Protein AF-A0AAP0H1V9-F1 (afdb_monomer_lite)

Sequence (964 aa):
MEYKNLGRSGLKVSQLSYGAWISFGNQLDVKEAKTLLQCCRDNGVNFFDNAEVYANGRAEEIMGQAIRELGWKRSDIVVSTKIFWGGPGPNDKGLSRKHIVEGTKASLKRLDMEYVDVIYCHRPDLCTPIEETVRAMNYVIDKGWAFHWGTSEWSAQQITEAWGVANRLDLVGPIVEQPEYNMFSRHKVESEYLPLYSNYGIGLTTWSPLASGVLTGKYNAGVPPESRFALENYKNLASRSLVDDVLKKVKKLKPIADELDVPLSQLAIAWCAANPNVSSVITGATKEYQIQENMKAINVIPMLTPEVMEKIDAIVQSKPKKPDSYSHEFSNRDDVPLEPIWSTRSSYDTWVMTPEVFLVFPCILLFYGSVYKYTNNSRNKKIISKLDKSKSATPNKNPLCFLQNPKRLCSLSILLPRQSTNPNTLPMEPEQQPSQETSKKAAKKEAAKAEKLRRKQEAAAASAAASGVAGVSIDGPDPLAANYGDTPLKDIQSNEVSGRVWTTVNSLTDELKDQTVLIRGRAHAIRAVGKKMAFLTVREKGFTVQCVMTVAPDLVSAQMVKYATAIGKESFIDIEGVVTVPPEAIKGASQQVEIQVRKIHCVNRAAPVLPINVEDAARSDVEIEKASEAGEQLVRVNQDTRLNYRILDLRTPANQGIFRVECQVSNLFRQFLLNEDFVEINTPKLIAGSSEGGAAVFKLDYKKQPACLAQSPQLHKQMAICGDFGRVFVVGPVFRAEDSYTHRHLCEFTGLDVEMEIKEHYSEVMDIVDRLFVGMFDKLNERCQKELEAIGKQYPFTPLKYLRKTLRLTFEEGIQMLKEAGIEVDPLGDLNTETERTLGKLVLEKYGTEFYILHRYPLAVRPFYTMPCPDSEAYSNSFDVFIRGEEIISGAQRVHVPELLESRAKECGIDVKTISTYIDAFRYGAPPHGGFGVGLERVVMLFCALDNIRKTSLFPRDPRRLEP

InterPro domains:
  IPR002312 Aspartyl/Asparaginyl-tRNA synthetase, class IIb [PR01042] (709-721)
  IPR002312 Aspartyl/Asparaginyl-tRNA synthetase, class IIb [PR01042] (726-739)
  IPR002312 Aspartyl/Asparaginyl-tRNA synthetase, class IIb [PR01042] (879-895)
  IPR002312 Aspartyl/Asparaginyl-tRNA synthetase, class IIb [PR01042] (919-933)
  IPR004364 Aminoacyl-tRNA synthetase, class II (D/K/N) [PF00152] (638-958)
  IPR004365 OB-fold nucleic acid binding domain, AA-tRNA synthetase-type [PF01336] (517-601)
  IPR004523 Aspartate-tRNA synthetase, type 2 [MF_02075] (500-964)
  IPR004523 Aspartate-tRNA synthetase, type 2 [PTHR43450] (432-964)
  IPR004523 Aspartate-tRNA synthetase, type 2 [TIGR00458] (508-964)
  IPR006195 Aminoacyl-tRNA synthetase, class II [PS50862] (659-964)
  IPR012340 Nucleic acid-binding, OB-fold [G3DSA:2.40.50.140] (481-608)
  IPR012340 Nucleic acid-binding, OB-fold [SSF50249] (482-609)
  IPR023210 NADP-dependent oxidoreductase domain [PF00248] (16-316)
  IPR036812 NAD(P)-dependent oxidoreductase domain superfamily [G3DSA:3.20.20.100] (1-322)
  IPR036812 NAD(P)-dependent oxidoreductase domain superfamily [SSF51430] (1-318)
  IPR045864 Class II Aminoacyl-tRNA synthetase/Biotinyl protein ligase (BPL) and lipoyl protein ligase (LPL) [G3DSA:3.30.930.10] (611-964)
  IPR045864 Class II Aminoacyl-tRNA synthetase/Biotinyl protein ligase (BPL) and lipoyl protein ligase (LPL) [SSF55681] (634-963)

Structure (mmCIF, N/CA/C/O backbone):
data_AF-A0AAP0H1V9-F1
#
_entry.id   AF-A0AAP0H1V9-F1
#
loop_
_atom_site.group_PDB
_atom_site.id
_atom_site.type_symbol
_atom_site.label_atom_id
_atom_site.label_alt_id
_atom_site.label_comp_id
_atom_site.label_asym_id
_atom_site.label_entity_id
_atom_site.label_seq_id
_atom_site.pdbx_PDB_ins_code
_atom_site.Cartn_x
_atom_site.Cartn_y
_atom_site.Cartn_z
_atom_site.occupancy
_atom_site.B_iso_or_equiv
_atom_site.auth_seq_id
_atom_site.auth_comp_id
_atom_site.auth_asym_id
_atom_site.auth_atom_id
_atom_site.pdbx_PDB_model_num
ATOM 1 N N . MET A 1 1 ? 9.882 -40.676 27.607 1.00 93.94 1 MET A N 1
ATOM 2 C CA . MET A 1 1 ? 9.630 -39.356 26.996 1.00 93.94 1 MET A CA 1
ATOM 3 C C . MET A 1 1 ? 9.678 -39.504 25.485 1.00 93.94 1 MET A C 1
ATOM 5 O O . MET A 1 1 ? 10.607 -40.141 25.003 1.00 93.94 1 MET A O 1
ATOM 9 N N . GLU A 1 2 ? 8.702 -38.958 24.761 1.00 93.44 2 GLU A N 1
ATOM 10 C CA . GLU A 1 2 ? 8.750 -38.838 23.296 1.00 93.44 2 GLU A CA 1
ATOM 11 C C . GLU A 1 2 ? 9.393 -37.496 22.906 1.00 93.44 2 GLU A C 1
ATOM 13 O O . GLU A 1 2 ? 9.237 -36.502 23.623 1.00 93.44 2 GLU A O 1
ATOM 18 N N . TYR A 1 3 ? 10.109 -37.464 21.779 1.00 96.88 3 TYR A N 1
ATOM 19 C CA . TYR A 1 3 ? 10.720 -36.251 21.236 1.00 96.88 3 TYR A CA 1
ATOM 20 C C . TYR A 1 3 ? 10.154 -35.946 19.852 1.00 96.88 3 TYR A C 1
ATOM 22 O O . TYR A 1 3 ? 10.274 -36.765 18.939 1.00 96.88 3 TYR A O 1
ATOM 30 N N . LYS A 1 4 ? 9.591 -34.748 19.690 1.00 95.62 4 LYS A N 1
ATOM 31 C CA . LYS A 1 4 ? 8.981 -34.273 18.445 1.00 95.62 4 LYS A CA 1
ATOM 32 C C . LYS A 1 4 ? 9.814 -33.162 17.824 1.00 95.62 4 LYS A C 1
ATOM 34 O O . LYS A 1 4 ? 10.512 -32.433 18.526 1.00 95.62 4 LYS A O 1
ATOM 39 N N . ASN A 1 5 ? 9.720 -33.014 16.507 1.00 96.81 5 ASN A N 1
ATOM 40 C CA . ASN A 1 5 ? 10.287 -31.853 15.829 1.00 96.81 5 ASN A CA 1
ATOM 41 C C . ASN A 1 5 ? 9.555 -30.576 16.271 1.00 96.81 5 ASN A C 1
ATOM 43 O O . ASN A 1 5 ? 8.333 -30.573 16.469 1.00 96.81 5 ASN A O 1
ATOM 47 N N . LEU A 1 6 ? 10.304 -29.486 16.420 1.00 96.62 6 LEU A N 1
ATOM 48 C CA . LEU A 1 6 ? 9.751 -28.165 16.674 1.00 96.62 6 LEU A CA 1
ATOM 49 C C . LEU A 1 6 ? 9.289 -27.553 15.347 1.00 96.62 6 LEU A C 1
ATOM 51 O O . LEU A 1 6 ? 10.087 -26.991 14.590 1.00 96.62 6 LEU A O 1
ATOM 55 N N . GLY A 1 7 ? 8.002 -27.724 15.045 1.00 92.88 7 GLY A N 1
ATOM 56 C CA . GLY A 1 7 ? 7.444 -27.406 13.731 1.00 92.88 7 GLY A CA 1
ATOM 57 C C . GLY A 1 7 ? 8.150 -28.181 12.621 1.00 92.88 7 GLY A C 1
ATOM 58 O O . GLY A 1 7 ? 8.490 -29.353 12.781 1.00 92.88 7 GLY A O 1
ATOM 59 N N . ARG A 1 8 ? 8.423 -27.506 11.503 1.00 91.00 8 ARG A N 1
ATOM 60 C CA . ARG A 1 8 ? 9.167 -28.067 10.364 1.00 91.00 8 ARG A CA 1
ATOM 61 C C . ARG A 1 8 ? 10.691 -28.119 10.542 1.00 91.00 8 ARG A C 1
ATOM 63 O O . ARG A 1 8 ? 11.393 -28.472 9.599 1.00 91.00 8 ARG A O 1
ATOM 70 N N . SER A 1 9 ? 11.222 -27.703 11.693 1.00 95.00 9 SER A N 1
ATOM 71 C CA . SER A 1 9 ? 12.671 -27.717 11.929 1.00 95.00 9 SER A CA 1
ATOM 72 C C . SER A 1 9 ? 13.185 -29.121 12.270 1.00 95.00 9 SER A C 1
ATOM 74 O O . SER A 1 9 ? 12.426 -30.000 12.675 1.00 95.00 9 SER A O 1
ATOM 76 N N . GLY A 1 10 ? 14.499 -29.326 12.147 1.00 95.75 10 GLY A N 1
ATOM 77 C CA . GLY A 1 10 ? 15.164 -30.542 12.630 1.00 95.75 10 GLY A CA 1
ATOM 78 C C . GLY A 1 10 ? 15.404 -30.571 14.147 1.00 95.75 10 GLY A C 1
ATOM 79 O O . GLY A 1 10 ? 15.937 -31.559 14.651 1.00 95.75 10 GLY A O 1
ATOM 80 N N . LEU A 1 11 ? 15.048 -29.505 14.879 1.00 97.38 11 LEU A N 1
ATOM 81 C CA . LEU A 1 11 ? 15.252 -29.414 16.324 1.00 97.38 11 LEU A CA 1
ATOM 82 C C . LEU A 1 11 ? 14.224 -30.285 17.055 1.00 97.38 11 LEU A C 1
ATOM 84 O O . LEU A 1 11 ? 13.020 -30.084 16.905 1.00 97.38 11 LEU A O 1
ATOM 88 N N . LYS A 1 12 ? 14.694 -31.229 17.877 1.00 97.50 12 LYS A N 1
ATOM 89 C CA . LYS A 1 12 ? 13.830 -32.135 18.645 1.00 97.50 12 LYS A CA 1
ATOM 90 C C . LYS A 1 12 ? 13.638 -31.668 20.083 1.00 97.50 12 LYS A C 1
ATOM 92 O O . LYS A 1 12 ? 14.605 -31.533 20.833 1.00 97.50 12 LYS A O 1
ATOM 97 N N . VAL A 1 13 ? 12.383 -31.512 20.485 1.00 98.25 13 VAL A N 1
ATOM 98 C CA . VAL A 1 13 ? 11.978 -31.151 21.848 1.00 98.25 13 VAL A CA 1
ATOM 99 C C . VAL A 1 13 ? 11.179 -32.281 22.490 1.00 98.25 13 VAL A C 1
ATOM 101 O O . VAL A 1 13 ? 10.444 -33.000 21.814 1.00 98.25 13 VAL A O 1
ATOM 104 N N . SER A 1 14 ? 11.340 -32.464 23.797 1.00 98.25 14 SER A N 1
ATOM 105 C CA . SER A 1 14 ? 10.535 -33.388 24.591 1.00 98.25 14 SER A CA 1
ATOM 106 C C . SER A 1 14 ? 9.074 -32.949 24.563 1.00 98.25 14 SER A C 1
ATOM 108 O O . SER A 1 14 ? 8.790 -31.763 24.693 1.00 98.25 14 SER A O 1
ATOM 110 N N . GLN A 1 15 ? 8.141 -33.895 24.426 1.00 97.00 15 GLN A N 1
ATOM 111 C CA . GLN A 1 15 ? 6.709 -33.582 24.309 1.00 97.00 15 GLN A CA 1
ATOM 112 C C . GLN A 1 15 ? 6.140 -32.874 25.552 1.00 97.00 15 GLN A C 1
ATOM 114 O O . GLN A 1 15 ? 5.140 -32.161 25.462 1.00 97.00 15 GLN A O 1
ATOM 119 N N . LEU A 1 16 ? 6.788 -33.040 26.707 1.00 97.75 16 LEU A N 1
ATOM 120 C CA . LEU A 1 16 ? 6.571 -32.226 27.899 1.00 97.75 16 LEU A CA 1
ATOM 121 C C . LEU A 1 16 ? 7.851 -31.444 28.206 1.00 97.75 16 LEU A C 1
ATOM 123 O O . LEU A 1 16 ? 8.952 -32.003 28.180 1.00 97.75 16 LEU A O 1
ATOM 127 N N . SER A 1 17 ? 7.702 -30.160 28.518 1.00 96.94 17 SER A N 1
ATOM 128 C CA . SER A 1 17 ? 8.803 -29.256 28.854 1.00 96.94 17 SER A CA 1
ATOM 129 C C . SER A 1 17 ? 8.584 -28.571 30.195 1.00 96.94 17 SER A C 1
ATOM 131 O O . SER A 1 17 ? 7.517 -28.679 30.815 1.00 96.94 17 SER A O 1
ATOM 133 N N . TYR A 1 18 ? 9.616 -27.873 30.662 1.00 94.88 18 TYR A N 1
ATOM 134 C CA . TYR A 1 18 ? 9.609 -27.209 31.957 1.00 94.88 18 TYR A CA 1
ATOM 135 C C . TYR A 1 18 ? 9.802 -25.697 31.813 1.00 94.88 18 TYR A C 1
ATOM 137 O O . TYR A 1 18 ? 10.786 -25.241 31.232 1.00 94.88 18 TYR A O 1
ATOM 145 N N . GLY A 1 19 ? 8.846 -24.922 32.329 1.00 91.31 19 GLY A N 1
ATOM 146 C CA . GLY A 1 19 ? 8.820 -23.461 32.234 1.00 91.31 19 GLY A CA 1
ATOM 147 C C . GLY A 1 19 ? 9.189 -22.767 33.544 1.00 91.31 19 GLY A C 1
ATOM 148 O O . GLY A 1 19 ? 8.684 -23.111 34.615 1.00 91.31 19 GLY A O 1
ATOM 149 N N . ALA A 1 20 ? 10.020 -21.729 33.458 1.00 79.75 20 ALA A N 1
ATOM 150 C CA . ALA A 1 20 ? 10.586 -21.055 34.624 1.00 79.75 20 ALA A CA 1
ATOM 151 C C . ALA A 1 20 ? 9.647 -20.055 35.331 1.00 79.75 20 ALA A C 1
ATOM 153 O O . ALA A 1 20 ? 9.934 -19.637 36.455 1.00 79.75 20 ALA A O 1
ATOM 154 N N . TRP A 1 21 ? 8.526 -19.677 34.700 1.00 63.16 21 TRP A N 1
ATOM 155 C CA . TRP A 1 21 ? 7.663 -18.563 35.131 1.00 63.16 21 TRP A CA 1
ATOM 156 C C . TRP A 1 21 ? 7.212 -18.641 36.593 1.00 63.16 21 TRP A C 1
ATOM 158 O O . TRP A 1 21 ? 7.215 -17.647 37.313 1.00 63.16 21 TRP A O 1
ATOM 168 N N . ILE A 1 22 ? 6.804 -19.831 37.028 1.00 57.62 22 ILE A N 1
ATOM 169 C CA . ILE A 1 22 ? 6.254 -20.054 38.372 1.00 57.62 22 ILE A CA 1
ATOM 170 C C . ILE A 1 22 ? 7.374 -20.263 39.390 1.00 57.62 22 ILE A C 1
ATOM 172 O O . ILE A 1 22 ? 7.219 -19.932 40.562 1.00 57.62 22 ILE A O 1
ATOM 176 N N . SER A 1 23 ? 8.489 -20.828 38.940 1.00 57.62 23 SER A N 1
ATOM 177 C CA . SER A 1 23 ? 9.431 -21.510 39.814 1.00 57.62 23 SER A CA 1
ATOM 178 C C . SER A 1 23 ? 10.618 -20.616 40.192 1.00 57.62 23 SER A C 1
ATOM 180 O O . SER A 1 23 ? 11.026 -20.613 41.344 1.00 57.62 23 SER A O 1
ATOM 182 N N . PHE A 1 24 ? 11.136 -19.775 39.292 1.00 56.81 24 PHE A N 1
ATOM 183 C CA . PHE A 1 24 ? 12.482 -19.191 39.460 1.00 56.81 24 PHE A CA 1
ATOM 184 C C . PHE A 1 24 ? 12.513 -17.704 39.836 1.00 56.81 24 PHE A C 1
ATOM 186 O O . PHE A 1 24 ? 13.538 -17.045 39.693 1.00 56.81 24 PHE A O 1
ATOM 193 N N . GLY A 1 25 ? 11.394 -17.150 40.307 1.00 48.53 25 GLY A N 1
ATOM 194 C CA . GLY A 1 25 ? 11.285 -15.705 40.507 1.00 48.53 25 GLY A CA 1
ATOM 195 C C . GLY A 1 25 ? 11.198 -15.216 41.946 1.00 48.53 25 GLY A C 1
ATOM 196 O O . GLY A 1 25 ? 11.969 -14.357 42.360 1.00 48.53 25 GLY A O 1
ATOM 197 N N . ASN A 1 26 ? 10.260 -15.781 42.708 1.00 54.41 26 ASN A N 1
ATOM 198 C CA . ASN A 1 26 ? 9.947 -15.343 44.073 1.00 54.41 26 ASN A CA 1
ATOM 199 C C . ASN A 1 26 ? 9.905 -16.505 45.083 1.00 54.41 26 ASN A C 1
ATOM 201 O O . ASN A 1 26 ? 9.594 -16.269 46.247 1.00 54.41 26 ASN A O 1
ATOM 205 N N . GLN A 1 27 ? 10.139 -17.750 44.646 1.00 56.62 27 GLN A N 1
ATOM 206 C CA . GLN A 1 27 ? 9.834 -18.947 45.445 1.00 56.62 27 GLN A CA 1
ATOM 207 C C . GLN A 1 27 ? 10.986 -19.941 45.606 1.00 56.62 27 GLN A C 1
ATOM 209 O O . GLN A 1 27 ? 10.963 -20.654 46.601 1.00 56.62 27 GLN A O 1
ATOM 214 N N . LEU A 1 28 ? 11.955 -19.999 44.681 1.00 66.88 28 LEU A N 1
ATOM 215 C CA . LEU A 1 28 ? 13.029 -20.998 44.717 1.00 66.88 28 LEU A CA 1
ATOM 216 C C . LEU A 1 28 ? 14.421 -20.368 44.665 1.00 66.88 28 LEU A C 1
ATOM 218 O O . LEU A 1 28 ? 14.642 -19.377 43.963 1.00 66.88 28 LEU A O 1
ATOM 222 N N . ASP A 1 29 ? 15.361 -20.982 45.380 1.00 78.75 29 ASP A N 1
ATOM 223 C CA . ASP A 1 29 ? 16.792 -20.699 45.268 1.00 78.75 29 ASP A CA 1
ATOM 224 C C . ASP A 1 29 ? 17.481 -21.603 44.219 1.00 78.75 29 ASP A C 1
ATOM 226 O O . ASP A 1 29 ? 16.867 -22.485 43.614 1.00 78.75 29 ASP A O 1
ATOM 230 N N . VAL A 1 30 ? 18.781 -21.385 43.983 1.00 83.75 30 VAL A N 1
ATOM 231 C CA . VAL A 1 30 ? 19.586 -22.175 43.027 1.00 83.75 30 VAL A CA 1
ATOM 232 C C . VAL A 1 30 ? 19.630 -23.660 43.395 1.00 83.75 30 VAL A C 1
ATOM 234 O O . VAL A 1 30 ? 19.653 -24.517 42.512 1.00 83.75 30 VAL A O 1
ATOM 237 N N . LYS A 1 31 ? 19.620 -23.995 44.687 1.00 86.50 31 LYS A N 1
ATOM 238 C CA . LYS A 1 31 ? 19.695 -25.383 45.141 1.00 86.50 31 LYS A CA 1
ATOM 239 C C . LYS A 1 31 ? 18.413 -26.129 44.783 1.00 86.50 31 LYS A C 1
ATOM 241 O O . LYS A 1 31 ? 18.484 -27.215 44.216 1.00 86.50 31 LYS A O 1
ATOM 246 N N . GLU A 1 32 ? 17.257 -25.540 45.066 1.00 86.31 32 GLU A N 1
ATOM 247 C CA . GLU A 1 32 ? 15.959 -26.119 44.719 1.00 86.31 32 GLU A CA 1
ATOM 248 C C . GLU A 1 32 ? 15.764 -26.194 43.201 1.00 86.31 32 GLU A C 1
ATOM 250 O O . GLU A 1 32 ? 15.327 -27.219 42.676 1.00 86.31 32 GLU A O 1
ATOM 255 N N . ALA A 1 33 ? 16.166 -25.144 42.483 1.00 88.88 33 ALA A N 1
ATOM 256 C CA . ALA A 1 33 ? 16.217 -25.109 41.027 1.00 88.88 33 ALA A CA 1
ATOM 257 C C . ALA A 1 33 ? 16.974 -26.303 40.430 1.00 88.88 33 ALA A C 1
ATOM 259 O O . ALA A 1 33 ? 16.447 -26.975 39.543 1.00 88.88 33 ALA A O 1
ATOM 260 N N . LYS A 1 34 ? 18.182 -26.597 40.931 1.00 92.75 34 LYS A N 1
ATOM 261 C CA . LYS A 1 34 ? 18.991 -27.739 40.477 1.00 92.75 34 LYS A CA 1
ATOM 262 C C . LYS A 1 34 ? 18.263 -29.058 40.662 1.00 92.75 34 LYS A C 1
ATOM 264 O O . LYS A 1 34 ? 18.231 -29.867 39.741 1.00 92.75 34 LYS A O 1
ATOM 269 N N . THR A 1 35 ? 17.659 -29.255 41.828 1.00 93.50 35 THR A N 1
ATOM 270 C CA . THR A 1 35 ? 16.914 -30.474 42.134 1.00 93.50 35 THR A CA 1
ATOM 271 C C . THR A 1 35 ? 15.748 -30.679 41.163 1.00 93.50 35 THR A C 1
ATOM 273 O O . THR A 1 35 ? 15.590 -31.761 40.602 1.00 93.50 35 THR A O 1
ATOM 276 N N . LEU A 1 36 ? 14.961 -29.633 40.891 1.00 94.00 36 LEU A N 1
ATOM 277 C CA . LEU A 1 36 ? 13.835 -29.717 39.953 1.00 94.00 36 LEU A CA 1
ATOM 278 C C . LEU A 1 36 ? 14.292 -29.932 38.505 1.00 94.00 36 LEU A C 1
ATOM 280 O O . LEU A 1 36 ? 13.703 -30.735 37.782 1.00 94.00 36 LEU A O 1
ATOM 284 N N . LEU A 1 37 ? 15.348 -29.236 38.081 1.00 94.69 37 LEU A N 1
ATOM 285 C CA . LEU A 1 37 ? 15.932 -29.382 36.750 1.00 94.69 37 LEU A CA 1
ATOM 286 C C . LEU A 1 37 ? 16.487 -30.799 36.538 1.00 94.69 37 LEU A C 1
ATOM 288 O O . LEU A 1 37 ? 16.187 -31.420 35.516 1.00 94.69 37 LEU A O 1
ATOM 292 N N . GLN A 1 38 ? 17.207 -31.351 37.518 1.00 95.81 38 GLN A N 1
ATOM 293 C CA . GLN A 1 38 ? 17.686 -32.734 37.468 1.00 95.81 38 GLN A CA 1
ATOM 294 C C . GLN A 1 38 ? 16.525 -33.728 37.417 1.00 95.81 38 GLN A C 1
ATOM 296 O O . GLN A 1 38 ? 16.506 -34.583 36.539 1.00 95.81 38 GLN A O 1
ATOM 301 N N . CYS A 1 39 ? 15.489 -33.534 38.238 1.00 96.12 39 CYS A N 1
ATOM 302 C CA . CYS A 1 39 ? 14.282 -34.358 38.190 1.00 96.12 39 CYS A CA 1
ATOM 303 C C . CYS A 1 39 ? 13.615 -34.341 36.797 1.00 96.12 39 CYS A C 1
ATOM 305 O O . CYS A 1 39 ? 13.173 -35.380 36.302 1.00 96.12 39 CYS A O 1
ATOM 307 N N . CYS A 1 40 ? 13.579 -33.185 36.121 1.00 96.12 40 CYS A N 1
ATOM 308 C CA . CYS A 1 40 ? 13.090 -33.089 34.741 1.00 96.12 40 CYS A CA 1
ATOM 309 C C . CYS A 1 40 ? 13.954 -33.913 33.769 1.00 96.12 40 CYS A C 1
ATOM 311 O O . CYS A 1 40 ? 13.407 -34.666 32.959 1.00 96.12 40 CYS A O 1
ATOM 313 N N . ARG A 1 41 ? 15.289 -33.804 33.852 1.00 96.12 41 ARG A N 1
ATOM 314 C CA . ARG A 1 41 ? 16.218 -34.575 33.002 1.00 96.12 41 ARG A CA 1
ATOM 315 C C . ARG A 1 41 ? 16.115 -36.071 33.225 1.00 96.12 41 ARG A C 1
ATOM 317 O O . ARG A 1 41 ? 16.091 -36.810 32.245 1.00 96.12 41 ARG A O 1
ATOM 324 N N . ASP A 1 42 ? 16.000 -36.501 34.476 1.00 96.38 42 ASP A N 1
ATOM 325 C CA . ASP A 1 42 ? 15.860 -37.914 34.837 1.00 96.38 42 ASP A CA 1
ATOM 326 C C . ASP A 1 42 ? 14.573 -38.517 34.244 1.00 96.38 42 ASP A C 1
ATOM 328 O O . ASP A 1 42 ? 14.515 -39.705 33.941 1.00 96.38 42 ASP A O 1
ATOM 332 N N . ASN A 1 43 ? 13.557 -37.680 33.991 1.00 96.56 43 ASN A N 1
ATOM 333 C CA . ASN A 1 43 ? 12.320 -38.049 33.294 1.00 96.56 43 ASN A CA 1
ATOM 334 C C . ASN A 1 43 ? 12.359 -37.790 31.771 1.00 96.56 43 ASN A C 1
ATOM 336 O O . ASN A 1 43 ? 11.342 -37.903 31.083 1.00 96.56 43 ASN A O 1
ATOM 340 N N . GLY A 1 44 ? 13.529 -37.465 31.216 1.00 96.19 44 GLY A N 1
ATOM 341 C CA . GLY A 1 44 ? 13.763 -37.311 29.780 1.00 96.19 44 GLY A CA 1
ATOM 342 C C . GLY A 1 44 ? 13.415 -35.939 29.196 1.00 96.19 44 GLY A C 1
ATOM 343 O O . GLY A 1 44 ? 13.470 -35.780 27.977 1.00 96.19 44 GLY A O 1
ATOM 344 N N . VAL A 1 45 ? 13.082 -34.931 30.005 1.00 97.88 45 VAL A N 1
ATOM 345 C CA . VAL A 1 45 ? 12.871 -33.565 29.494 1.00 97.88 45 VAL A CA 1
ATOM 346 C C . VAL A 1 45 ? 14.179 -33.037 28.908 1.00 97.88 45 VAL A C 1
ATOM 348 O O . VAL A 1 45 ? 15.233 -33.150 29.534 1.00 97.88 45 VAL A O 1
ATOM 351 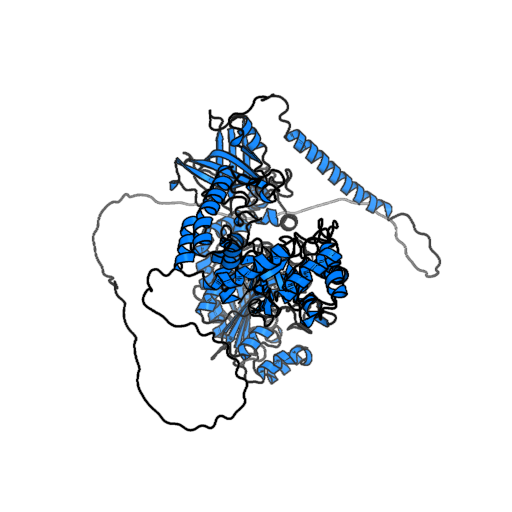N N . ASN A 1 46 ? 14.133 -32.460 27.709 1.00 97.94 46 ASN A N 1
ATOM 352 C CA . ASN A 1 46 ? 15.272 -31.728 27.150 1.00 97.94 46 ASN A CA 1
ATOM 353 C C . ASN A 1 46 ? 14.966 -30.246 26.923 1.00 97.94 46 ASN A C 1
ATOM 355 O O . ASN A 1 46 ? 15.911 -29.482 26.788 1.00 97.94 46 ASN A O 1
ATOM 359 N N . PHE A 1 47 ? 13.697 -29.832 26.907 1.00 98.38 47 PHE A N 1
ATOM 360 C CA . PHE A 1 47 ? 13.311 -28.461 26.598 1.00 98.38 47 PHE A CA 1
ATOM 361 C C . PHE A 1 47 ? 12.972 -27.653 27.862 1.00 98.38 47 PHE A C 1
ATOM 363 O O . PHE A 1 47 ? 12.086 -28.028 28.637 1.00 98.38 47 PHE A O 1
ATOM 370 N N . PHE A 1 48 ? 13.679 -26.537 28.054 1.00 97.88 48 PHE A N 1
ATOM 371 C CA . PHE A 1 48 ? 13.572 -25.642 29.206 1.00 97.88 48 PHE A CA 1
ATOM 372 C C . PHE A 1 48 ? 13.293 -24.210 28.746 1.00 97.88 48 PHE A C 1
ATOM 374 O O . PHE A 1 48 ? 14.069 -23.628 27.988 1.00 97.88 48 PHE A O 1
ATOM 381 N N . ASP A 1 49 ? 12.186 -23.642 29.216 1.00 97.56 49 ASP A N 1
ATOM 382 C CA . ASP A 1 49 ? 11.666 -22.363 28.736 1.00 97.56 49 ASP A CA 1
ATOM 383 C C . ASP A 1 49 ? 11.754 -21.259 29.800 1.00 97.56 49 ASP A C 1
ATOM 385 O O . ASP A 1 49 ? 11.387 -21.452 30.963 1.00 97.56 49 ASP A O 1
ATOM 389 N N . ASN A 1 50 ? 12.231 -20.082 29.393 1.00 95.31 50 ASN A N 1
ATOM 390 C CA . ASN A 1 50 ? 12.423 -18.916 30.256 1.00 95.31 50 ASN A CA 1
ATOM 391 C C . ASN A 1 50 ? 11.987 -17.616 29.553 1.00 95.31 50 ASN A C 1
ATOM 393 O O . ASN A 1 50 ? 11.490 -17.660 28.428 1.00 95.31 50 ASN A O 1
ATOM 397 N N . ALA A 1 51 ? 12.124 -16.463 30.212 1.00 95.25 51 ALA A N 1
ATOM 398 C CA . ALA A 1 51 ? 11.902 -15.141 29.622 1.00 95.25 51 ALA A CA 1
ATOM 399 C C . ALA A 1 51 ? 12.637 -14.046 30.407 1.00 95.25 51 ALA A C 1
ATOM 401 O O . ALA A 1 51 ? 12.725 -14.125 31.633 1.00 95.25 51 ALA A O 1
ATOM 402 N N . GLU A 1 52 ? 13.036 -12.960 29.736 1.00 94.62 52 GLU A N 1
ATOM 403 C CA . GLU A 1 52 ? 13.766 -11.855 30.382 1.00 94.62 52 GLU A CA 1
ATOM 404 C C . GLU A 1 52 ? 12.984 -11.181 31.525 1.00 94.62 52 GLU A C 1
ATOM 406 O O . GLU A 1 52 ? 13.561 -10.676 32.483 1.00 94.62 52 GLU A O 1
ATOM 411 N N . VAL A 1 53 ? 11.651 -11.191 31.448 1.00 92.38 53 VAL A N 1
ATOM 412 C CA . VAL A 1 53 ? 10.775 -10.515 32.416 1.00 92.38 53 VAL A CA 1
ATOM 413 C C . VAL A 1 53 ? 10.532 -11.345 33.679 1.00 92.38 53 VAL A C 1
ATOM 415 O O . VAL A 1 53 ? 10.053 -10.822 34.687 1.00 92.38 53 VAL A O 1
ATOM 418 N N . TYR A 1 54 ? 10.826 -12.649 33.658 1.00 89.69 54 TYR A N 1
ATOM 419 C CA . TYR A 1 54 ? 10.513 -13.532 34.779 1.00 89.69 54 TYR A CA 1
ATOM 420 C C . TYR A 1 54 ? 11.364 -13.162 35.995 1.00 89.69 54 TYR A C 1
ATOM 422 O O . TYR A 1 54 ? 12.580 -13.348 36.019 1.00 89.69 54 TYR A O 1
ATOM 430 N N . ALA A 1 55 ? 10.686 -12.569 36.984 1.00 85.94 55 ALA A N 1
ATOM 431 C CA . ALA A 1 55 ? 11.293 -11.880 38.120 1.00 85.94 55 ALA A CA 1
ATOM 432 C C . ALA A 1 55 ? 12.428 -10.930 37.725 1.00 85.94 55 ALA A C 1
ATOM 434 O O . ALA A 1 55 ? 13.498 -10.939 38.332 1.00 85.94 55 ALA A O 1
ATOM 435 N N . ASN A 1 56 ? 12.177 -10.107 36.702 1.00 87.62 56 ASN A N 1
ATOM 436 C CA . ASN A 1 56 ? 13.123 -9.104 36.211 1.00 87.62 56 ASN A CA 1
ATOM 437 C C . ASN A 1 56 ? 14.501 -9.707 35.865 1.00 87.62 56 ASN A C 1
ATOM 439 O O . ASN A 1 56 ? 15.536 -9.137 36.201 1.00 87.62 56 ASN A O 1
ATOM 443 N N . GLY A 1 57 ? 14.509 -10.890 35.244 1.00 90.25 57 GLY A N 1
ATOM 444 C CA . GLY A 1 57 ? 15.712 -11.581 34.777 1.00 90.25 57 GLY A CA 1
ATOM 445 C C . GLY A 1 57 ? 16.310 -12.577 35.771 1.00 90.25 57 GLY A C 1
ATOM 446 O O . GLY A 1 57 ? 17.090 -13.435 35.364 1.00 90.25 57 GLY A O 1
ATOM 447 N N . ARG A 1 58 ? 15.908 -12.553 37.049 1.00 90.94 58 ARG A N 1
ATOM 448 C CA . ARG A 1 58 ? 16.438 -13.476 38.070 1.00 90.94 58 ARG A CA 1
ATOM 449 C C . ARG A 1 58 ? 16.204 -14.947 37.718 1.00 90.94 58 ARG A C 1
ATOM 451 O O . ARG A 1 58 ? 17.026 -15.802 38.037 1.00 90.94 58 ARG A O 1
ATOM 458 N N . ALA A 1 59 ? 15.106 -15.250 37.028 1.00 91.69 59 ALA A N 1
ATOM 459 C CA . ALA A 1 59 ? 14.815 -16.612 36.599 1.00 91.69 59 ALA A CA 1
ATOM 460 C C . ALA A 1 59 ? 15.846 -17.164 35.600 1.00 91.69 59 ALA A C 1
ATOM 462 O O . ALA A 1 59 ? 16.145 -18.359 35.620 1.00 91.69 59 ALA A O 1
ATOM 463 N N . GLU A 1 60 ? 16.387 -16.312 34.727 1.00 95.31 60 GLU A N 1
ATOM 464 C CA . GLU A 1 60 ? 17.456 -16.674 33.792 1.00 95.31 60 GLU A CA 1
ATOM 465 C C . GLU A 1 60 ? 18.770 -16.927 34.538 1.00 95.31 60 GLU A C 1
ATOM 467 O O . GLU A 1 60 ? 19.423 -17.934 34.282 1.00 95.31 60 GLU A O 1
ATOM 472 N N . GLU A 1 61 ? 19.098 -16.092 35.528 1.00 95.00 61 GLU A N 1
ATOM 473 C CA . GLU A 1 61 ? 20.295 -16.248 36.371 1.00 95.00 61 GLU A CA 1
ATOM 474 C C . GLU A 1 61 ? 20.298 -17.572 37.138 1.00 95.00 61 GLU A C 1
ATOM 476 O O . GLU A 1 61 ? 21.280 -18.316 37.113 1.00 95.00 61 GLU A O 1
ATOM 481 N N . ILE A 1 62 ? 19.177 -17.901 37.789 1.00 93.88 62 ILE A N 1
ATOM 482 C CA . ILE A 1 62 ? 19.065 -19.130 38.578 1.00 93.88 62 ILE A CA 1
ATOM 483 C C . ILE A 1 62 ? 19.135 -20.365 37.671 1.00 93.88 62 ILE A C 1
ATOM 485 O O . ILE A 1 62 ? 19.835 -21.321 38.003 1.00 93.88 62 ILE A O 1
ATOM 489 N N . MET A 1 63 ? 18.436 -20.361 36.530 1.00 94.31 63 MET A N 1
ATOM 490 C CA . MET A 1 63 ? 18.472 -21.481 35.584 1.00 94.31 63 MET A CA 1
ATOM 491 C C . MET A 1 63 ? 19.874 -21.670 34.991 1.00 94.31 63 MET A C 1
ATOM 493 O O . MET A 1 63 ? 20.366 -22.796 34.956 1.00 94.31 63 MET A O 1
ATOM 497 N N . GLY A 1 64 ? 20.527 -20.580 34.581 1.00 95.50 64 GLY A N 1
ATOM 498 C CA . GLY A 1 64 ? 21.888 -20.594 34.051 1.00 95.50 64 GLY A CA 1
ATOM 499 C C . GLY A 1 64 ? 22.897 -21.158 35.046 1.00 95.50 64 GLY A C 1
ATOM 500 O O . GLY A 1 64 ? 23.614 -22.118 34.751 1.00 95.50 64 GLY A O 1
ATOM 501 N N . GLN A 1 65 ? 22.882 -20.637 36.277 1.00 95.00 65 GLN A N 1
ATOM 502 C CA . GLN A 1 65 ? 23.731 -21.138 37.356 1.00 95.00 65 GLN A CA 1
ATOM 503 C C . GLN A 1 65 ? 23.455 -22.614 37.668 1.00 95.00 65 GLN A C 1
ATOM 505 O O . GLN A 1 65 ? 24.399 -23.389 37.826 1.00 95.00 65 GLN A O 1
ATOM 510 N N . ALA A 1 66 ? 22.186 -23.023 37.732 1.00 95.00 66 ALA A N 1
ATOM 511 C CA . ALA A 1 66 ? 21.823 -24.406 38.008 1.00 95.00 66 ALA A CA 1
ATOM 512 C C . ALA A 1 66 ? 22.327 -25.365 36.917 1.00 95.00 66 ALA A C 1
ATOM 514 O O . ALA A 1 66 ? 22.925 -26.387 37.248 1.00 95.00 66 ALA A O 1
ATOM 515 N N . ILE A 1 67 ? 22.155 -25.025 35.634 1.00 95.88 67 ILE A N 1
ATOM 516 C CA . ILE A 1 67 ? 22.645 -25.829 34.500 1.00 95.88 67 ILE A CA 1
ATOM 517 C C . ILE A 1 67 ? 24.174 -25.952 34.540 1.00 95.88 67 ILE A C 1
ATOM 519 O O . ILE A 1 67 ? 24.703 -27.055 34.389 1.00 95.88 67 ILE A O 1
ATOM 523 N N . ARG A 1 68 ? 24.882 -24.846 34.808 1.00 95.25 68 ARG A N 1
ATOM 524 C CA . ARG A 1 68 ? 26.345 -24.837 34.951 1.00 95.25 68 ARG A CA 1
ATOM 525 C C . ARG A 1 68 ? 26.811 -25.734 36.095 1.00 95.25 68 ARG A C 1
ATOM 527 O O . ARG A 1 68 ? 27.717 -26.540 35.912 1.00 95.25 68 ARG A O 1
ATOM 534 N N . GLU A 1 69 ? 26.190 -25.624 37.268 1.00 96.25 69 GLU A N 1
ATOM 535 C CA . GLU A 1 69 ? 26.553 -26.429 38.440 1.00 96.25 69 GLU A CA 1
ATOM 536 C C . GLU A 1 69 ? 26.183 -27.912 38.313 1.00 96.25 69 GLU A C 1
ATOM 538 O O . GLU A 1 69 ? 26.792 -28.748 38.980 1.00 96.25 69 GLU A O 1
ATOM 543 N N . LEU A 1 70 ? 25.179 -28.248 37.501 1.00 96.12 70 LEU A N 1
ATOM 544 C CA . LEU A 1 70 ? 24.837 -29.632 37.166 1.00 96.12 70 LEU A CA 1
ATOM 545 C C . LEU A 1 70 ? 25.772 -30.225 36.099 1.00 96.12 70 LEU A C 1
ATOM 547 O O . LEU A 1 70 ? 25.752 -31.435 35.881 1.00 96.12 70 LEU A O 1
ATOM 551 N N . GLY A 1 71 ? 26.592 -29.398 35.443 1.00 94.81 71 GLY A N 1
ATOM 552 C CA . GLY A 1 71 ? 27.579 -29.842 34.459 1.00 94.81 71 GLY A CA 1
ATOM 553 C C . GLY A 1 71 ? 26.961 -30.439 33.193 1.00 94.81 71 GLY A C 1
ATOM 554 O O . GLY A 1 71 ? 27.582 -31.284 32.549 1.00 94.81 71 GLY A O 1
ATOM 555 N N . TRP A 1 72 ? 25.733 -30.048 32.840 1.00 95.81 72 TRP A N 1
ATOM 556 C CA . TRP A 1 72 ? 25.071 -30.574 31.648 1.00 95.81 72 TRP A CA 1
ATOM 557 C C . TRP A 1 72 ? 25.744 -30.080 30.371 1.00 95.81 72 TRP A C 1
ATOM 559 O O . TRP A 1 72 ? 26.064 -28.900 30.217 1.00 95.81 72 TRP A O 1
ATOM 569 N N . LYS A 1 73 ? 25.894 -30.981 29.402 1.00 94.38 73 LYS A N 1
ATOM 570 C CA . LYS A 1 73 ? 26.387 -30.627 28.076 1.00 94.38 73 LYS A CA 1
ATOM 571 C C . LYS A 1 73 ? 25.310 -29.850 27.318 1.00 94.38 73 LYS A C 1
ATOM 573 O O . LYS A 1 73 ? 24.170 -30.301 27.223 1.00 94.38 73 LYS A O 1
ATOM 578 N N . ARG A 1 74 ? 25.668 -28.708 26.715 1.00 95.31 74 ARG A N 1
ATOM 579 C CA . ARG A 1 74 ? 24.693 -27.861 26.002 1.00 95.31 74 ARG A CA 1
ATOM 580 C C . ARG A 1 74 ? 23.963 -28.562 24.861 1.00 95.31 74 ARG A C 1
ATOM 582 O O . ARG A 1 74 ? 22.808 -28.234 24.650 1.00 95.31 74 ARG A O 1
ATOM 589 N N . SER A 1 75 ? 24.587 -29.530 24.185 1.00 94.69 75 SER A N 1
ATOM 590 C CA . SER A 1 75 ? 23.947 -30.307 23.110 1.00 94.69 75 SER A CA 1
ATOM 591 C C . SER A 1 75 ? 22.796 -31.199 23.576 1.00 94.69 75 SER A C 1
ATOM 593 O O . SER A 1 75 ? 22.036 -31.688 22.747 1.00 94.69 75 SER A O 1
ATOM 595 N N . ASP A 1 76 ? 22.693 -31.462 24.879 1.00 94.81 76 ASP A N 1
ATOM 596 C CA . ASP A 1 76 ? 21.736 -32.427 25.425 1.00 94.81 76 ASP A CA 1
ATOM 597 C C . ASP A 1 76 ? 20.420 -31.756 25.844 1.00 94.81 76 ASP A C 1
ATOM 599 O O . ASP A 1 76 ? 19.458 -32.437 26.214 1.00 94.81 76 ASP A O 1
ATOM 603 N N . ILE A 1 77 ? 20.388 -30.421 25.807 1.00 97.31 77 ILE A N 1
ATOM 604 C CA . ILE A 1 77 ? 19.268 -29.592 26.236 1.00 97.31 77 ILE A CA 1
ATOM 605 C C . ILE A 1 77 ? 18.942 -28.537 25.184 1.00 97.31 77 ILE A C 1
ATOM 607 O O . ILE A 1 77 ? 19.811 -28.045 24.473 1.00 97.31 77 ILE A O 1
ATOM 611 N N . VAL A 1 78 ? 17.673 -28.165 25.145 1.00 98.44 78 VAL A N 1
ATOM 612 C CA . VAL A 1 78 ? 17.120 -27.076 24.356 1.00 98.44 78 VAL A CA 1
ATOM 613 C C . VAL A 1 78 ? 16.685 -26.002 25.342 1.00 98.44 78 VAL A C 1
ATOM 615 O O . VAL A 1 78 ? 15.875 -26.269 26.231 1.00 98.44 78 VAL A O 1
ATOM 618 N N . VAL A 1 79 ? 17.218 -24.795 25.202 1.00 98.38 79 VAL A N 1
ATOM 619 C CA . VAL A 1 79 ? 16.887 -23.664 26.077 1.00 98.38 79 VAL A CA 1
ATOM 620 C C . VAL A 1 79 ? 16.242 -22.562 25.254 1.00 98.38 79 VAL A C 1
ATOM 622 O O . VAL A 1 79 ? 16.756 -22.203 24.193 1.00 98.38 79 VAL A O 1
ATOM 625 N N . SER A 1 80 ? 15.138 -22.002 25.747 1.00 98.44 80 SER A N 1
ATOM 626 C CA . SER A 1 80 ? 14.526 -20.808 25.167 1.00 98.44 80 SER A CA 1
ATOM 627 C C . SER A 1 80 ? 14.452 -19.632 26.123 1.00 98.44 80 SER A C 1
ATOM 629 O O . SER A 1 80 ? 14.308 -19.786 27.336 1.00 98.44 80 SER A O 1
ATOM 631 N N . THR A 1 81 ? 14.482 -18.433 25.544 1.00 98.25 81 THR A N 1
ATOM 632 C CA . THR A 1 81 ? 14.100 -17.195 26.230 1.00 98.25 81 THR A CA 1
ATOM 633 C C . THR A 1 81 ? 13.166 -16.354 25.363 1.00 98.25 81 THR A C 1
ATOM 635 O O . THR A 1 81 ? 12.944 -16.658 24.189 1.00 98.25 81 THR A O 1
ATOM 638 N N . LYS A 1 82 ? 12.592 -15.297 25.941 1.00 98.00 82 LYS A N 1
ATOM 639 C CA . LYS A 1 82 ? 11.663 -14.388 25.269 1.00 98.00 82 LYS A CA 1
ATOM 640 C C . LYS A 1 82 ? 12.001 -12.941 25.555 1.00 98.00 82 LYS A C 1
ATOM 642 O O . LYS A 1 82 ? 12.270 -12.592 26.705 1.00 98.00 82 LYS A O 1
ATOM 647 N N . ILE A 1 83 ? 11.868 -12.119 24.521 1.00 98.38 83 ILE A N 1
ATOM 648 C CA . ILE A 1 83 ? 12.156 -10.688 24.545 1.00 98.38 83 ILE A CA 1
ATOM 649 C C . ILE A 1 83 ? 10.863 -9.896 24.327 1.00 98.38 83 ILE A C 1
ATOM 651 O O . ILE A 1 83 ? 10.123 -10.177 23.382 1.00 98.38 83 ILE A O 1
ATOM 655 N N . PHE A 1 84 ? 10.582 -8.955 25.233 1.00 97.56 84 PHE A N 1
ATOM 656 C CA . PHE A 1 84 ? 9.600 -7.866 25.115 1.00 97.56 84 PHE A CA 1
ATOM 657 C C . PHE A 1 84 ? 9.642 -6.872 26.296 1.00 97.56 84 PHE A C 1
ATOM 659 O O . PHE A 1 84 ? 9.266 -5.717 26.126 1.00 97.56 84 PHE A O 1
ATOM 666 N N . TRP A 1 85 ? 10.026 -7.293 27.506 1.00 95.62 85 TRP A N 1
ATOM 667 C CA . TRP A 1 85 ? 9.994 -6.469 28.726 1.00 95.62 85 TRP A CA 1
ATOM 668 C C . TRP A 1 85 ? 11.298 -6.614 29.520 1.00 95.62 85 TRP A C 1
ATOM 670 O O . TRP A 1 85 ? 11.322 -7.270 30.562 1.00 95.62 85 TRP A O 1
ATOM 680 N N . GLY A 1 86 ? 12.376 -6.002 29.040 1.00 89.38 86 GLY A N 1
ATOM 681 C CA . GLY A 1 86 ? 13.701 -6.119 29.656 1.00 89.38 86 GLY A CA 1
ATOM 682 C C . GLY A 1 86 ? 14.012 -5.073 30.724 1.00 89.38 86 GLY A C 1
ATOM 683 O O . GLY A 1 86 ? 14.907 -5.287 31.539 1.00 89.38 86 GLY A O 1
ATOM 684 N N . GLY A 1 87 ? 13.289 -3.951 30.764 1.00 89.81 87 GLY A N 1
ATOM 685 C CA . GLY A 1 87 ? 13.578 -2.882 31.722 1.00 89.81 87 GLY A CA 1
ATOM 686 C C . GLY A 1 87 ? 12.584 -1.719 31.702 1.00 89.81 87 GLY A C 1
ATOM 687 O O . GLY A 1 87 ? 11.597 -1.750 30.966 1.00 89.81 87 GLY A O 1
ATOM 688 N N . PRO A 1 88 ? 12.789 -0.695 32.550 1.00 88.00 88 PRO A N 1
ATOM 689 C CA . PRO A 1 88 ? 11.901 0.462 32.653 1.00 88.00 88 PRO A CA 1
ATOM 690 C C . PRO A 1 88 ? 12.156 1.537 31.584 1.00 88.00 88 PRO A C 1
ATOM 692 O O . PRO A 1 88 ? 11.323 2.431 31.434 1.00 88.00 88 PRO A O 1
ATOM 695 N N . GLY A 1 89 ? 13.285 1.491 30.871 1.00 88.94 89 GLY A N 1
ATOM 696 C CA . GLY A 1 89 ? 13.647 2.483 29.867 1.00 88.94 89 GLY A CA 1
ATOM 697 C C . GLY A 1 89 ? 12.750 2.439 28.624 1.00 88.94 89 GLY A C 1
ATOM 698 O O . GLY A 1 89 ? 12.136 1.415 28.317 1.00 88.94 89 GLY A O 1
ATOM 699 N N . PRO A 1 90 ? 12.685 3.545 27.861 1.00 86.69 90 PRO A N 1
ATOM 700 C CA . PRO A 1 90 ? 11.802 3.659 26.698 1.00 86.69 90 PRO A CA 1
ATOM 701 C C . PRO A 1 90 ? 12.163 2.702 25.553 1.00 86.69 90 PRO A C 1
ATOM 703 O O . PRO A 1 90 ? 11.318 2.435 24.709 1.00 86.69 90 PRO A O 1
ATOM 706 N N . ASN A 1 91 ? 13.398 2.189 25.527 1.00 91.75 91 ASN A N 1
ATOM 707 C CA . ASN A 1 91 ? 13.884 1.224 24.537 1.00 91.75 91 ASN A CA 1
ATOM 708 C C . ASN A 1 91 ? 14.187 -0.153 25.147 1.00 91.75 91 ASN A C 1
ATOM 710 O O . ASN A 1 91 ? 14.795 -0.978 24.475 1.00 91.75 91 ASN A O 1
ATOM 714 N N . ASP A 1 92 ? 13.788 -0.383 26.401 1.00 90.12 92 ASP A N 1
ATOM 715 C CA . ASP A 1 92 ? 14.008 -1.652 27.106 1.00 90.12 92 ASP A CA 1
ATOM 716 C C . ASP A 1 92 ? 12.776 -2.572 26.988 1.00 90.12 92 ASP A C 1
ATOM 718 O O . ASP A 1 92 ? 12.606 -3.516 27.765 1.00 90.12 92 ASP A O 1
ATOM 722 N N . LYS A 1 93 ? 11.847 -2.240 26.081 1.00 93.00 93 LYS A N 1
ATOM 723 C CA . LYS A 1 93 ? 10.594 -2.960 25.846 1.00 93.00 93 LYS A CA 1
ATOM 724 C C . LYS A 1 93 ? 10.236 -2.981 24.358 1.00 93.00 93 LYS A C 1
ATOM 726 O O . LYS A 1 93 ? 10.715 -2.151 23.587 1.00 93.00 93 LYS A O 1
ATOM 731 N N . GLY A 1 94 ? 9.334 -3.885 23.985 1.00 96.88 94 GLY A N 1
ATOM 732 C CA . GLY A 1 94 ? 8.845 -4.055 22.617 1.00 96.88 94 GLY A CA 1
ATOM 733 C C . GLY A 1 94 ? 9.766 -4.925 21.767 1.00 96.88 94 GLY A C 1
ATOM 734 O O . GLY A 1 94 ? 10.549 -5.713 22.289 1.00 96.88 94 GLY A O 1
ATOM 735 N N . LEU A 1 95 ? 9.658 -4.806 20.448 1.00 98.19 95 LEU A N 1
ATOM 736 C CA . LEU A 1 95 ? 10.361 -5.651 19.476 1.00 98.19 95 LEU A CA 1
ATOM 737 C C . LEU A 1 95 ? 11.150 -4.849 18.442 1.00 98.19 95 LEU A C 1
ATOM 739 O O . LEU A 1 95 ? 11.438 -5.348 17.351 1.00 98.19 95 LEU A O 1
ATOM 743 N N . SER A 1 96 ? 11.528 -3.618 18.796 1.00 98.12 96 SER A N 1
ATOM 744 C CA . SER A 1 96 ? 12.496 -2.839 18.024 1.00 98.12 96 SER A CA 1
ATOM 745 C C . SER A 1 96 ? 13.814 -3.598 17.902 1.00 98.12 96 SER A C 1
ATOM 747 O O . SER A 1 96 ? 14.214 -4.350 18.799 1.00 98.12 96 SER A O 1
ATOM 749 N N . ARG A 1 97 ? 14.559 -3.347 16.824 1.00 98.25 97 ARG A N 1
ATOM 750 C CA . ARG A 1 97 ? 15.884 -3.943 16.624 1.00 98.25 97 ARG A CA 1
ATOM 751 C C . ARG A 1 97 ? 16.813 -3.666 17.805 1.00 98.25 97 ARG A C 1
ATOM 753 O O . ARG A 1 97 ? 17.609 -4.528 18.170 1.00 98.25 97 ARG A O 1
ATOM 760 N N . LYS A 1 98 ? 16.713 -2.472 18.400 1.00 97.88 98 LYS A N 1
ATOM 761 C CA . LYS A 1 98 ? 17.514 -2.077 19.564 1.00 97.88 98 LYS A CA 1
ATOM 762 C C . LYS A 1 98 ? 17.233 -2.983 20.763 1.00 97.88 98 LYS A C 1
ATOM 764 O O . LYS A 1 98 ? 18.190 -3.509 21.327 1.00 97.88 98 LYS A O 1
ATOM 769 N N . HIS A 1 99 ? 15.961 -3.186 21.117 1.00 98.31 99 HIS A N 1
ATOM 770 C CA . HIS A 1 99 ? 15.608 -4.036 22.258 1.00 98.31 99 HIS A CA 1
ATOM 771 C C . HIS A 1 99 ? 15.896 -5.509 21.981 1.00 98.31 99 HIS A C 1
ATOM 773 O O . HIS A 1 99 ? 16.483 -6.173 22.823 1.00 98.31 99 HIS A O 1
ATOM 779 N N . ILE A 1 100 ? 15.585 -6.017 20.782 1.00 98.69 100 ILE A N 1
ATOM 780 C CA . ILE A 1 100 ? 15.886 -7.412 20.420 1.00 98.69 100 ILE A CA 1
ATOM 781 C C . ILE A 1 100 ? 17.379 -7.706 20.586 1.00 98.69 100 ILE A C 1
ATOM 783 O O . ILE A 1 100 ? 17.742 -8.688 21.228 1.00 98.69 100 ILE A O 1
ATOM 787 N N . VAL A 1 101 ? 18.259 -6.849 20.064 1.00 98.56 101 VAL A N 1
ATOM 788 C CA . VAL A 1 101 ? 19.711 -7.068 20.142 1.00 98.56 101 VAL A CA 1
ATOM 789 C C . VAL A 1 101 ? 20.233 -6.961 21.575 1.00 98.56 101 VAL A C 1
ATOM 791 O O . VAL A 1 101 ? 20.973 -7.837 22.022 1.00 98.56 101 VAL A O 1
ATOM 794 N N . GLU A 1 102 ? 19.882 -5.898 22.298 1.00 97.94 102 GLU A N 1
ATOM 795 C CA . GLU A 1 102 ? 20.419 -5.660 23.643 1.00 97.94 102 GLU A CA 1
ATOM 796 C C . GLU A 1 102 ? 19.784 -6.591 24.688 1.00 97.94 102 GLU A C 1
ATOM 798 O O . GLU A 1 102 ? 20.495 -7.148 25.525 1.00 97.94 102 GLU A O 1
ATOM 803 N N . GLY A 1 103 ? 18.480 -6.850 24.579 1.00 97.81 103 GLY A N 1
ATOM 804 C CA . GLY A 1 103 ? 17.745 -7.816 25.392 1.00 97.81 103 GLY A CA 1
ATOM 805 C C . GLY A 1 103 ? 18.275 -9.237 25.217 1.00 97.81 103 GLY A C 1
ATOM 806 O O . GLY A 1 103 ? 18.545 -9.906 26.211 1.00 97.81 103 GLY A O 1
ATOM 807 N N . THR A 1 104 ? 18.552 -9.670 23.978 1.00 98.56 104 THR A N 1
ATOM 808 C CA . THR A 1 104 ? 19.155 -10.993 23.723 1.00 98.56 104 THR A CA 1
ATOM 809 C C . THR A 1 104 ? 20.505 -11.140 24.420 1.00 98.56 104 THR A C 1
ATOM 811 O O . THR A 1 104 ? 20.725 -12.112 25.140 1.00 98.56 104 THR A O 1
ATOM 814 N N . LYS A 1 105 ? 21.410 -10.164 24.265 1.00 98.44 105 LYS A N 1
ATOM 815 C CA . LYS A 1 105 ? 22.720 -10.194 24.940 1.00 98.44 105 LYS A CA 1
ATOM 816 C C . LYS A 1 105 ? 22.576 -10.212 26.460 1.00 98.44 105 LYS A C 1
ATOM 818 O O . LYS A 1 105 ? 23.323 -10.914 27.138 1.00 98.44 105 LYS A O 1
ATOM 823 N N . ALA A 1 106 ? 21.638 -9.434 26.998 1.00 97.94 106 ALA A N 1
ATOM 824 C CA . ALA A 1 106 ? 21.380 -9.391 28.430 1.00 97.94 106 ALA A CA 1
ATOM 825 C C . ALA A 1 106 ? 20.854 -10.739 28.949 1.00 97.94 106 ALA A C 1
ATOM 827 O O . ALA A 1 106 ? 21.339 -11.216 29.974 1.00 97.94 106 ALA A O 1
ATOM 828 N N . SER A 1 107 ? 19.936 -11.382 28.222 1.00 98.19 107 SER A N 1
ATOM 829 C CA . SER A 1 107 ? 19.441 -12.728 28.533 1.00 98.19 107 SER A CA 1
ATOM 830 C C . SER A 1 107 ? 20.542 -13.781 28.477 1.00 98.19 107 SER A C 1
ATOM 832 O O . SER A 1 107 ? 20.681 -14.552 29.420 1.00 98.19 107 SER A O 1
ATOM 834 N N . LEU A 1 108 ? 21.376 -13.783 27.432 1.00 98.56 108 LEU A N 1
ATOM 835 C CA . LEU A 1 108 ? 22.520 -14.697 27.317 1.00 98.56 108 LEU A CA 1
ATOM 836 C C . LEU A 1 108 ? 23.505 -14.535 28.478 1.00 98.56 108 LEU A C 1
ATOM 838 O O . LEU A 1 108 ? 23.939 -15.520 29.070 1.00 98.56 108 LEU A O 1
ATOM 842 N N . LYS A 1 109 ? 23.791 -13.286 28.867 1.00 98.31 109 LYS A N 1
ATOM 843 C CA . LYS A 1 109 ? 24.627 -12.987 30.032 1.00 98.31 109 LYS A CA 1
ATOM 844 C C . LYS A 1 109 ? 24.017 -13.517 31.332 1.00 98.31 109 LYS A C 1
ATOM 846 O O . LYS A 1 109 ? 24.748 -14.065 32.147 1.00 98.31 109 LYS A O 1
ATOM 851 N N . ARG A 1 110 ? 22.706 -13.346 31.544 1.00 97.38 110 ARG A N 1
ATOM 852 C CA . ARG A 1 110 ? 22.020 -13.863 32.742 1.00 97.38 110 ARG A CA 1
ATOM 853 C C . ARG A 1 110 ? 21.995 -15.389 32.762 1.00 97.38 110 ARG A C 1
ATOM 855 O O . ARG A 1 110 ? 22.297 -15.975 33.791 1.00 97.38 110 ARG A O 1
ATOM 862 N N . LEU A 1 111 ? 21.708 -16.024 31.628 1.00 97.19 111 LEU A N 1
ATOM 863 C CA . LEU A 1 111 ? 21.744 -17.483 31.476 1.00 97.19 111 LEU A CA 1
ATOM 864 C C . LEU A 1 111 ? 23.159 -18.070 31.580 1.00 97.19 111 LEU A C 1
ATOM 866 O O . LEU A 1 111 ? 23.283 -19.282 31.726 1.00 97.19 111 LEU A O 1
ATOM 870 N N . ASP A 1 112 ? 24.203 -17.242 31.499 1.00 96.69 112 ASP A N 1
ATOM 871 C CA . ASP A 1 112 ? 25.599 -17.671 31.373 1.00 96.69 112 ASP A CA 1
ATOM 872 C C . ASP A 1 112 ? 25.798 -18.646 30.196 1.00 96.69 112 ASP A C 1
ATOM 874 O O . ASP A 1 112 ? 26.359 -19.733 30.329 1.00 96.69 112 ASP A O 1
ATOM 878 N N . MET A 1 113 ? 25.259 -18.271 29.029 1.00 96.88 113 MET A N 1
ATOM 879 C CA . MET A 1 113 ? 25.293 -19.070 27.801 1.00 96.88 113 MET A CA 1
ATOM 880 C C . MET A 1 113 ? 25.698 -18.226 26.593 1.00 96.88 113 MET A C 1
ATOM 882 O O . MET A 1 113 ? 25.382 -17.043 26.509 1.00 96.88 113 MET A O 1
ATOM 886 N N . GLU A 1 114 ? 26.344 -18.859 25.615 1.00 97.44 114 GLU A N 1
ATOM 887 C CA . GLU A 1 114 ? 26.699 -18.214 24.342 1.00 97.44 114 GLU A CA 1
ATOM 888 C C . GLU A 1 114 ? 25.517 -18.138 23.365 1.00 97.44 114 GLU A C 1
ATOM 890 O O . GLU A 1 114 ? 25.447 -17.220 22.549 1.00 97.44 114 GLU A O 1
ATOM 895 N N . TYR A 1 115 ? 24.578 -19.084 23.468 1.00 98.50 115 TYR A N 1
ATOM 896 C CA . TYR A 1 115 ? 23.383 -19.156 22.634 1.00 98.50 115 TYR A CA 1
ATOM 897 C C . TYR A 1 115 ? 22.196 -19.781 23.375 1.00 98.50 115 TYR A C 1
ATOM 899 O O . TYR A 1 115 ? 22.355 -20.629 24.264 1.00 98.50 115 TYR A O 1
ATOM 907 N N . VAL A 1 116 ? 20.994 -19.416 22.936 1.00 98.56 116 VAL A N 1
ATOM 908 C CA . VAL A 1 116 ? 19.755 -20.167 23.185 1.00 98.56 116 VAL A CA 1
ATOM 909 C C . VAL A 1 116 ? 19.353 -20.920 21.920 1.00 98.56 116 VAL A C 1
ATOM 911 O O . VAL A 1 116 ? 19.696 -20.528 20.814 1.00 98.56 116 VAL A O 1
ATOM 914 N N . ASP A 1 117 ? 18.629 -22.020 22.047 1.00 98.62 117 ASP A N 1
ATOM 915 C CA . ASP A 1 117 ? 18.209 -22.800 20.880 1.00 98.62 117 ASP A CA 1
ATOM 916 C C . ASP A 1 117 ? 17.053 -22.104 20.149 1.00 98.62 117 ASP A C 1
ATOM 918 O O . ASP A 1 117 ? 17.009 -22.076 18.917 1.00 98.62 117 ASP A O 1
ATOM 922 N N . VAL A 1 118 ? 16.147 -21.482 20.915 1.00 98.56 118 VAL A N 1
ATOM 923 C CA . VAL A 1 118 ? 14.997 -20.732 20.395 1.00 98.56 118 VAL A CA 1
ATOM 924 C C . VAL A 1 118 ? 14.836 -19.410 21.139 1.00 98.56 118 VAL A C 1
ATOM 926 O O . VAL A 1 118 ? 14.759 -19.387 22.367 1.00 98.56 118 VAL A O 1
ATOM 929 N N . ILE A 1 119 ? 14.708 -18.308 20.403 1.00 98.69 119 ILE A N 1
ATOM 930 C CA . ILE A 1 119 ? 14.335 -17.006 20.967 1.00 98.69 119 ILE A CA 1
ATOM 931 C C . ILE A 1 119 ? 12.921 -16.603 20.542 1.00 98.69 119 ILE A C 1
ATOM 933 O O . ILE A 1 119 ? 12.572 -16.662 19.366 1.00 98.69 119 ILE A O 1
ATOM 937 N N . TYR A 1 120 ? 12.086 -16.188 21.492 1.00 98.75 120 TYR A N 1
ATOM 938 C CA . TYR A 1 120 ? 10.711 -15.782 21.205 1.00 98.75 120 TYR A CA 1
ATOM 939 C C . TYR A 1 120 ? 10.524 -14.265 21.257 1.00 98.75 120 TYR A C 1
ATOM 941 O O . TYR A 1 120 ? 10.992 -13.593 22.179 1.00 98.75 120 TYR A O 1
ATOM 949 N N . CYS A 1 121 ? 9.709 -13.739 20.347 1.00 98.62 121 CYS A N 1
ATOM 950 C CA . CYS A 1 121 ? 8.966 -12.503 20.585 1.00 98.62 121 CYS A CA 1
ATOM 951 C C . CYS A 1 121 ? 7.900 -12.775 21.658 1.00 98.62 121 CYS A C 1
ATOM 953 O O . CYS A 1 121 ? 6.938 -13.492 21.386 1.00 98.62 121 CYS A O 1
ATOM 955 N N . HIS A 1 122 ? 8.037 -12.228 22.872 1.00 97.88 122 HIS A N 1
ATOM 956 C CA . HIS A 1 122 ? 7.145 -12.595 23.987 1.00 97.88 122 HIS A CA 1
ATOM 957 C C . HIS A 1 122 ? 5.690 -12.139 23.767 1.00 97.88 122 HIS A C 1
ATOM 959 O O . HIS A 1 122 ? 4.766 -12.794 24.235 1.00 97.88 122 HIS A O 1
ATOM 965 N N . ARG A 1 123 ? 5.470 -11.013 23.083 1.00 96.81 123 ARG A N 1
ATOM 966 C CA . ARG A 1 123 ? 4.149 -10.489 22.700 1.00 96.81 123 ARG A CA 1
ATOM 967 C C . ARG A 1 123 ? 4.238 -9.785 21.351 1.00 96.81 123 ARG A C 1
ATOM 969 O O . ARG A 1 123 ? 5.349 -9.453 20.945 1.00 96.81 123 ARG A O 1
ATOM 976 N N . PRO A 1 124 ? 3.123 -9.566 20.638 1.00 94.69 124 PRO A N 1
ATOM 977 C CA . PRO A 1 124 ? 3.135 -8.698 19.468 1.00 94.69 124 PRO A CA 1
ATOM 978 C C . PRO A 1 124 ? 3.418 -7.247 19.877 1.00 94.69 124 PRO A C 1
ATOM 980 O O . PRO A 1 124 ? 2.890 -6.764 20.880 1.00 94.69 124 PRO A O 1
ATOM 983 N N . ASP A 1 125 ? 4.238 -6.548 19.093 1.00 96.12 125 ASP A N 1
ATOM 984 C CA . ASP A 1 125 ? 4.516 -5.120 19.261 1.00 96.12 125 ASP A CA 1
ATOM 985 C C . ASP A 1 125 ? 3.854 -4.339 18.126 1.00 96.12 125 ASP A C 1
ATOM 987 O O . ASP A 1 125 ? 4.288 -4.407 16.982 1.00 96.12 125 ASP A O 1
ATOM 991 N N . LEU A 1 126 ? 2.791 -3.601 18.441 1.00 89.69 126 LEU A N 1
ATOM 992 C CA . LEU A 1 126 ? 2.050 -2.817 17.449 1.00 89.69 126 LEU A CA 1
ATOM 993 C C . LEU A 1 126 ? 2.769 -1.518 17.054 1.00 89.69 126 LEU A C 1
ATOM 995 O O . LEU A 1 126 ? 2.379 -0.878 16.079 1.00 89.69 126 LEU A O 1
ATOM 999 N N . CYS A 1 127 ? 3.787 -1.110 17.813 1.00 92.19 127 CYS A N 1
ATOM 1000 C CA . CYS A 1 127 ? 4.548 0.110 17.562 1.00 92.19 127 CYS A CA 1
ATOM 1001 C C . CYS A 1 127 ? 5.790 -0.141 16.698 1.00 92.19 127 CYS A C 1
ATOM 1003 O O . CYS A 1 127 ? 6.328 0.812 16.133 1.00 92.19 127 CYS A O 1
ATOM 1005 N N . THR A 1 128 ? 6.240 -1.394 16.588 1.00 95.88 128 THR A N 1
ATOM 1006 C CA . THR A 1 128 ? 7.387 -1.776 15.759 1.00 95.88 128 THR A CA 1
ATOM 1007 C C . THR A 1 128 ? 6.907 -2.475 14.485 1.00 95.88 128 THR A C 1
ATOM 1009 O O . THR A 1 128 ? 6.182 -3.465 14.578 1.00 95.88 128 THR A O 1
ATOM 1012 N N . PRO A 1 129 ? 7.320 -2.029 13.284 1.00 97.06 129 PRO A N 1
ATOM 1013 C CA . PRO A 1 129 ? 7.003 -2.737 12.047 1.00 97.06 129 PRO A CA 1
ATOM 1014 C C . PRO A 1 129 ? 7.490 -4.193 12.082 1.00 97.06 129 PRO A C 1
ATOM 1016 O O . PRO A 1 129 ? 8.655 -4.447 12.393 1.00 97.06 129 PRO A O 1
ATOM 1019 N N . ILE A 1 130 ? 6.643 -5.148 11.675 1.00 98.19 130 ILE A N 1
ATOM 1020 C CA . ILE A 1 130 ? 6.997 -6.580 11.649 1.00 98.19 130 ILE A CA 1
ATOM 1021 C C . ILE A 1 130 ? 8.257 -6.834 10.806 1.00 98.19 130 ILE A C 1
ATOM 1023 O O . ILE A 1 130 ? 9.076 -7.677 11.171 1.00 98.19 130 ILE A O 1
ATOM 1027 N N . GLU A 1 131 ? 8.480 -6.062 9.733 1.00 98.44 131 GLU A N 1
ATOM 1028 C CA . GLU A 1 131 ? 9.719 -6.153 8.950 1.00 98.44 131 GLU A CA 1
ATOM 1029 C C . GLU A 1 131 ? 10.983 -5.892 9.782 1.00 98.44 131 GLU A C 1
ATOM 1031 O O . GLU A 1 131 ? 11.977 -6.609 9.632 1.00 98.44 131 GLU A O 1
ATOM 1036 N N . GLU A 1 132 ? 10.959 -4.906 10.681 1.00 98.50 132 GLU A N 1
ATOM 1037 C CA . GLU A 1 132 ? 12.097 -4.622 11.554 1.00 98.50 132 GLU A CA 1
ATOM 1038 C C . GLU A 1 132 ? 12.345 -5.782 12.522 1.00 98.50 132 GLU A C 1
ATOM 1040 O O . GLU A 1 132 ? 13.488 -6.223 12.663 1.00 98.50 132 GLU A O 1
ATOM 1045 N N . THR A 1 133 ? 11.283 -6.322 13.126 1.00 98.69 133 THR A N 1
ATOM 1046 C CA . THR A 1 133 ? 11.357 -7.480 14.025 1.00 98.69 133 THR A CA 1
ATOM 1047 C C . THR A 1 133 ? 11.932 -8.712 13.321 1.00 98.69 133 THR A C 1
ATOM 1049 O O . THR A 1 133 ? 12.864 -9.323 13.842 1.00 98.69 133 THR A O 1
ATOM 1052 N N . VAL A 1 134 ? 11.460 -9.049 12.112 1.00 98.81 134 VAL A N 1
ATOM 1053 C CA . VAL A 1 134 ? 11.972 -10.194 11.330 1.00 98.81 134 VAL A CA 1
ATOM 1054 C C . VAL A 1 134 ? 13.458 -10.018 11.009 1.00 98.81 134 VAL A C 1
ATOM 1056 O O . VAL A 1 134 ? 14.252 -10.940 11.212 1.00 98.81 134 VAL A O 1
ATOM 1059 N N . ARG A 1 135 ? 13.874 -8.823 10.564 1.00 98.75 135 ARG A N 1
ATOM 1060 C CA . ARG A 1 135 ? 15.291 -8.518 10.298 1.00 98.75 135 ARG A CA 1
ATOM 1061 C C . ARG A 1 135 ? 16.147 -8.568 11.562 1.00 98.75 135 ARG A C 1
ATOM 1063 O O . ARG A 1 135 ? 17.310 -8.959 11.494 1.00 98.75 135 ARG A O 1
ATOM 1070 N N . ALA A 1 136 ? 15.610 -8.133 12.699 1.00 98.75 136 ALA A N 1
ATOM 1071 C CA . ALA A 1 136 ? 16.312 -8.162 13.975 1.00 98.75 136 ALA A CA 1
ATOM 1072 C C . ALA A 1 136 ? 16.500 -9.597 14.487 1.00 98.75 136 ALA A C 1
ATOM 1074 O O . ALA A 1 136 ? 17.602 -9.938 14.906 1.00 98.75 136 ALA A O 1
ATOM 1075 N N . MET A 1 137 ? 15.477 -10.449 14.384 1.00 98.75 137 MET A N 1
ATOM 1076 C CA . MET A 1 137 ? 15.574 -11.865 14.756 1.00 98.75 137 MET A CA 1
ATOM 1077 C C . MET A 1 137 ? 16.538 -12.636 13.853 1.00 98.75 137 MET A C 1
ATOM 1079 O O . MET A 1 137 ? 17.357 -13.405 14.347 1.00 98.75 137 MET A O 1
ATOM 1083 N N . ASN A 1 138 ? 16.534 -12.369 12.547 1.00 98.75 138 ASN A N 1
ATOM 1084 C CA . ASN A 1 138 ? 17.521 -12.968 11.646 1.00 98.75 138 ASN A CA 1
ATOM 1085 C C . ASN A 1 138 ? 18.945 -12.492 11.950 1.00 98.75 138 ASN A C 1
ATOM 1087 O O . ASN A 1 138 ? 19.859 -13.302 11.977 1.00 98.75 138 ASN A O 1
ATOM 1091 N N . TYR A 1 139 ? 19.134 -11.220 12.314 1.00 98.75 139 TYR A N 1
ATOM 1092 C CA . TYR A 1 139 ? 20.436 -10.753 12.796 1.00 98.75 139 TYR A CA 1
ATOM 1093 C C . TYR A 1 139 ? 20.897 -11.491 14.065 1.00 98.75 139 TYR A C 1
ATOM 1095 O O . TYR A 1 139 ? 22.084 -11.772 14.205 1.00 98.75 139 TYR A O 1
ATOM 1103 N N . VAL A 1 140 ? 19.985 -11.807 14.992 1.00 98.75 140 VAL A N 1
ATOM 1104 C CA . VAL A 1 140 ? 20.293 -12.623 16.181 1.00 98.75 140 VAL A CA 1
ATOM 1105 C C . VAL A 1 140 ? 20.745 -14.033 15.776 1.00 98.75 140 VAL A C 1
ATOM 1107 O O . VAL A 1 140 ? 21.718 -14.538 16.341 1.00 98.75 140 VAL A O 1
ATOM 1110 N N . ILE A 1 141 ? 20.098 -14.627 14.769 1.00 98.56 141 ILE A N 1
ATOM 1111 C CA . ILE A 1 141 ? 20.471 -15.939 14.220 1.00 98.56 141 ILE A CA 1
ATOM 1112 C C . ILE A 1 141 ? 21.841 -15.893 13.541 1.00 98.56 141 ILE A C 1
ATOM 1114 O O . ILE A 1 141 ? 22.714 -16.691 13.870 1.00 98.56 141 ILE A O 1
ATOM 1118 N N . ASP A 1 142 ? 22.083 -14.906 12.678 1.00 98.31 142 ASP A N 1
ATOM 1119 C CA . ASP A 1 142 ? 23.358 -14.727 11.970 1.00 98.31 142 ASP A CA 1
ATOM 1120 C C . ASP A 1 142 ? 24.539 -14.506 12.926 1.00 98.31 142 ASP A C 1
ATOM 1122 O O . ASP A 1 142 ? 25.693 -14.790 12.599 1.00 98.31 142 ASP A O 1
ATOM 1126 N N . LYS A 1 143 ? 24.272 -13.969 14.124 1.00 98.44 143 LYS A N 1
ATOM 1127 C CA . LYS A 1 143 ? 25.270 -13.817 15.190 1.00 98.44 143 LYS A CA 1
ATOM 1128 C C . LYS A 1 143 ? 25.526 -15.089 15.990 1.00 98.44 143 LYS A C 1
ATOM 1130 O O . LYS A 1 143 ? 26.444 -15.084 16.806 1.00 98.44 143 LYS A O 1
ATOM 1135 N N . GLY A 1 144 ? 24.751 -16.146 15.763 1.00 98.00 144 GLY A N 1
ATOM 1136 C CA . GLY A 1 144 ? 24.828 -17.394 16.515 1.00 98.00 144 GLY A CA 1
ATOM 1137 C C . GLY A 1 144 ? 24.304 -17.275 17.945 1.00 98.00 144 GLY A C 1
ATOM 1138 O O . GLY A 1 144 ? 24.578 -18.145 18.759 1.00 98.00 144 GLY A O 1
ATOM 1139 N N . TRP A 1 145 ? 23.571 -16.207 18.274 1.00 98.69 145 TRP A N 1
ATOM 1140 C CA . TRP A 1 145 ? 22.984 -16.008 19.606 1.00 98.69 145 TRP A CA 1
ATOM 1141 C C . TRP A 1 145 ? 21.699 -16.817 19.801 1.00 98.69 145 TRP A C 1
ATOM 1143 O O . TRP A 1 145 ? 21.332 -17.138 20.934 1.00 98.69 145 TRP A O 1
ATOM 1153 N N . ALA A 1 146 ? 21.027 -17.156 18.699 1.00 98.62 146 ALA A N 1
ATOM 1154 C CA . ALA A 1 146 ? 19.974 -18.158 18.657 1.00 98.62 146 ALA A CA 1
ATOM 1155 C C . ALA A 1 146 ? 20.068 -18.993 17.374 1.00 98.62 146 ALA A C 1
ATOM 1157 O O . ALA A 1 146 ? 20.583 -18.506 16.372 1.00 98.62 146 ALA A O 1
ATOM 1158 N N . PHE A 1 147 ? 19.549 -20.223 17.371 1.00 97.94 147 PHE A N 1
ATOM 1159 C CA . PHE A 1 147 ? 19.454 -21.025 16.138 1.00 97.94 147 PHE A CA 1
ATOM 1160 C C . PHE A 1 147 ? 18.105 -20.880 15.440 1.00 97.94 147 PHE A C 1
ATOM 1162 O O . PHE A 1 147 ? 18.022 -20.917 14.213 1.00 97.94 147 PHE A O 1
ATOM 1169 N N . HIS A 1 148 ? 17.047 -20.676 16.219 1.00 98.44 148 HIS A N 1
ATOM 1170 C CA . HIS A 1 148 ? 15.699 -20.475 15.715 1.00 98.44 148 HIS A CA 1
ATOM 1171 C C . HIS A 1 148 ? 15.002 -19.337 16.451 1.00 98.44 148 HIS A C 1
ATOM 1173 O O . HIS A 1 148 ? 15.381 -18.959 17.562 1.00 98.44 148 HIS A O 1
ATOM 1179 N N . TRP A 1 149 ? 13.931 -18.824 15.850 1.00 98.62 149 TRP A N 1
ATOM 1180 C CA . TRP A 1 149 ? 13.060 -17.866 16.510 1.00 98.62 149 TRP A CA 1
ATOM 1181 C C . TRP A 1 149 ? 11.587 -18.234 16.364 1.00 98.62 149 TRP A C 1
ATOM 1183 O O . TRP A 1 149 ? 11.188 -18.985 15.467 1.00 98.62 149 TRP A O 1
ATOM 1193 N N . GLY A 1 150 ? 10.787 -17.710 17.283 1.00 98.50 150 GLY A N 1
ATOM 1194 C CA . GLY A 1 150 ? 9.353 -17.930 17.339 1.00 98.50 150 GLY A CA 1
ATOM 1195 C C . GLY A 1 150 ? 8.603 -16.756 17.943 1.00 98.50 150 GLY A C 1
ATOM 1196 O O . GLY A 1 150 ? 9.172 -15.715 18.283 1.00 98.50 150 GLY A O 1
ATOM 1197 N N . THR A 1 151 ? 7.303 -16.935 18.093 1.00 98.62 151 THR A N 1
ATOM 1198 C CA . THR A 1 151 ? 6.375 -15.919 18.593 1.00 98.62 151 THR A CA 1
ATOM 1199 C C . THR A 1 151 ? 5.575 -16.461 19.785 1.00 98.62 151 THR A C 1
ATOM 1201 O O . THR A 1 151 ? 5.543 -17.668 20.028 1.00 98.62 151 THR A O 1
ATOM 1204 N N . SER A 1 152 ? 5.014 -15.580 20.617 1.00 97.88 152 SER A N 1
ATOM 1205 C CA . SER A 1 152 ? 4.161 -15.968 21.748 1.00 97.88 152 SER A CA 1
ATOM 1206 C C . SER A 1 152 ? 2.976 -15.025 21.893 1.00 97.88 152 SER A C 1
ATOM 1208 O O . SER A 1 152 ? 3.133 -13.808 22.010 1.00 97.88 152 SER A O 1
ATOM 1210 N N . GLU A 1 153 ? 1.783 -15.610 21.917 1.00 96.38 153 GLU A N 1
ATOM 1211 C CA . GLU A 1 153 ? 0.495 -14.925 21.897 1.00 96.38 153 GLU A CA 1
ATOM 1212 C C . GLU A 1 153 ? 0.281 -14.026 20.667 1.00 96.38 153 GLU A C 1
ATOM 1214 O O . GLU A 1 153 ? -0.444 -13.032 20.750 1.00 96.38 153 GLU A O 1
ATOM 1219 N N . TRP A 1 154 ? 0.871 -14.371 19.519 1.00 97.94 154 TRP A N 1
ATOM 1220 C CA . TRP A 1 154 ? 0.629 -13.657 18.257 1.00 97.94 154 TRP A CA 1
ATOM 1221 C C . TRP A 1 154 ? -0.640 -14.164 17.561 1.00 97.94 154 TRP A C 1
ATOM 1223 O O . TRP A 1 154 ? -1.048 -15.311 17.739 1.00 97.94 154 TRP A O 1
ATOM 1233 N N . SER A 1 155 ? -1.281 -13.317 16.756 1.00 97.06 155 SER A N 1
ATOM 1234 C CA . SER A 1 155 ? -2.393 -13.745 15.890 1.00 97.06 155 SER A CA 1
ATOM 1235 C C . SER A 1 155 ? -1.893 -14.447 14.623 1.00 97.06 155 SER A C 1
ATOM 1237 O O . SER A 1 155 ? -0.763 -14.218 14.177 1.00 97.06 155 SER A O 1
ATOM 1239 N N . ALA A 1 156 ? -2.749 -15.247 13.981 1.00 96.62 156 ALA A N 1
ATOM 1240 C CA . ALA A 1 156 ? -2.406 -15.894 12.713 1.00 96.62 156 ALA A CA 1
ATOM 1241 C C . ALA A 1 156 ? -2.067 -14.893 11.607 1.00 96.62 156 ALA A C 1
ATOM 1243 O O . ALA A 1 156 ? -1.179 -15.148 10.793 1.00 96.62 156 ALA A O 1
ATOM 1244 N N . GLN A 1 157 ? -2.735 -13.739 11.599 1.00 97.50 157 GLN A N 1
ATOM 1245 C CA . GLN A 1 157 ? -2.475 -12.668 10.641 1.00 97.50 157 GLN A CA 1
ATOM 1246 C C . GLN A 1 157 ? -1.064 -12.088 10.817 1.00 97.50 157 GLN A C 1
ATOM 1248 O O . GLN A 1 157 ? -0.348 -11.946 9.829 1.00 97.50 157 GLN A O 1
ATOM 1253 N N . GLN A 1 158 ? -0.620 -11.844 12.053 1.00 98.12 158 GLN A N 1
ATOM 1254 C CA . GLN A 1 158 ? 0.731 -11.336 12.328 1.00 98.12 158 GLN A CA 1
ATOM 1255 C C . GLN A 1 158 ? 1.821 -12.365 12.002 1.00 98.12 158 GLN A C 1
ATOM 1257 O O . GLN A 1 158 ? 2.864 -12.009 11.457 1.00 98.12 158 GLN A O 1
ATOM 1262 N N . ILE A 1 159 ? 1.584 -13.650 12.292 1.00 98.38 159 ILE A N 1
ATOM 1263 C CA . ILE A 1 159 ? 2.516 -14.731 11.928 1.00 98.38 159 ILE A CA 1
ATOM 1264 C C . ILE A 1 159 ? 2.605 -14.869 10.399 1.00 98.38 159 ILE A C 1
ATOM 1266 O O . ILE A 1 159 ? 3.698 -15.015 9.853 1.00 98.38 159 ILE A O 1
ATOM 1270 N N . THR A 1 160 ? 1.471 -14.769 9.702 1.00 98.25 160 THR A N 1
ATOM 1271 C CA . THR A 1 160 ? 1.400 -14.768 8.231 1.00 98.25 160 THR A CA 1
ATOM 1272 C C . THR A 1 160 ? 2.164 -13.582 7.642 1.00 98.25 160 THR A C 1
ATOM 1274 O O . THR A 1 160 ? 2.931 -13.755 6.699 1.00 98.25 160 THR A O 1
ATOM 1277 N N . GLU A 1 161 ? 2.016 -12.387 8.218 1.00 98.06 161 GLU A N 1
ATOM 1278 C CA . GLU A 1 161 ? 2.764 -11.194 7.809 1.00 98.06 161 GLU A CA 1
ATOM 1279 C C . GLU A 1 161 ? 4.274 -11.370 8.027 1.00 98.06 161 GLU A C 1
ATOM 1281 O O . GLU A 1 161 ? 5.062 -11.071 7.128 1.00 98.06 161 GLU A O 1
ATOM 1286 N N . ALA A 1 162 ? 4.687 -11.933 9.169 1.00 98.50 162 ALA A N 1
ATOM 1287 C CA . ALA A 1 162 ? 6.090 -12.235 9.449 1.00 98.50 162 ALA A CA 1
ATOM 1288 C C . ALA A 1 162 ? 6.682 -13.227 8.435 1.00 98.50 162 ALA A C 1
ATOM 1290 O O . ALA A 1 162 ? 7.786 -13.005 7.938 1.00 98.50 162 ALA A O 1
ATOM 1291 N N . TRP A 1 163 ? 5.939 -14.278 8.069 1.00 98.19 163 TRP A N 1
ATOM 1292 C CA . TRP A 1 163 ? 6.327 -15.198 6.995 1.00 98.19 163 TRP A CA 1
ATOM 1293 C C . TRP A 1 163 ? 6.345 -14.527 5.616 1.00 98.19 163 TRP A C 1
ATOM 1295 O O . TRP A 1 163 ? 7.250 -14.786 4.827 1.00 98.19 163 TRP A O 1
ATOM 1305 N N . GLY A 1 164 ? 5.402 -13.627 5.328 1.00 98.00 164 GLY A N 1
ATOM 1306 C CA . GLY A 1 164 ? 5.383 -12.843 4.091 1.00 98.00 164 GLY A CA 1
ATOM 1307 C C . GLY A 1 164 ? 6.616 -11.947 3.946 1.00 98.00 164 GLY A C 1
ATOM 1308 O O . GLY A 1 164 ? 7.228 -11.894 2.879 1.00 98.00 164 GLY A O 1
ATOM 1309 N N . VAL A 1 165 ? 7.031 -11.288 5.031 1.00 97.94 165 VAL A N 1
ATOM 1310 C CA . VAL A 1 165 ? 8.291 -10.536 5.091 1.00 97.94 165 VAL A CA 1
ATOM 1311 C C . VAL A 1 165 ? 9.487 -11.466 4.913 1.00 97.94 165 VAL A C 1
ATOM 1313 O O . VAL A 1 165 ? 10.362 -11.164 4.105 1.00 97.94 165 VAL A O 1
ATOM 1316 N N . ALA A 1 166 ? 9.537 -12.567 5.665 1.00 97.88 166 ALA A N 1
ATOM 1317 C CA . ALA A 1 166 ? 10.659 -13.497 5.646 1.00 97.88 166 ALA A CA 1
ATOM 1318 C C . ALA A 1 166 ? 10.893 -14.059 4.234 1.00 97.88 166 ALA A C 1
ATOM 1320 O O . ALA A 1 166 ? 11.993 -13.933 3.706 1.00 97.88 166 ALA A O 1
ATOM 1321 N N . ASN A 1 167 ? 9.835 -14.535 3.571 1.00 95.88 167 ASN A N 1
ATOM 1322 C CA . ASN A 1 167 ? 9.898 -15.042 2.199 1.00 95.88 167 ASN A CA 1
ATOM 1323 C C . ASN A 1 167 ? 10.325 -13.964 1.192 1.00 95.88 167 ASN A C 1
ATOM 1325 O O . ASN A 1 167 ? 11.138 -14.228 0.313 1.00 95.88 167 ASN A O 1
ATOM 1329 N N . ARG A 1 168 ? 9.802 -12.734 1.316 1.00 97.69 168 ARG A N 1
ATOM 1330 C CA . ARG A 1 168 ? 10.159 -11.619 0.419 1.00 97.69 168 ARG A CA 1
ATOM 1331 C C . ARG A 1 168 ? 11.630 -11.212 0.538 1.00 97.69 168 ARG A C 1
ATOM 1333 O O . ARG A 1 168 ? 12.179 -10.647 -0.403 1.00 97.69 168 ARG A O 1
ATOM 1340 N N . LEU A 1 169 ? 12.237 -11.425 1.703 1.00 96.25 169 LEU A N 1
ATOM 1341 C CA . LEU A 1 169 ? 13.591 -10.972 2.020 1.00 96.25 169 LEU A CA 1
ATOM 1342 C C . LEU A 1 169 ? 14.623 -12.103 2.081 1.00 96.25 169 LEU A C 1
ATOM 1344 O O . LEU A 1 169 ? 15.766 -11.815 2.429 1.00 96.25 169 LEU A O 1
ATOM 1348 N N . ASP A 1 170 ? 14.224 -13.336 1.759 1.00 96.81 170 ASP A N 1
ATOM 1349 C CA . ASP A 1 170 ? 15.040 -14.549 1.899 1.00 96.81 170 ASP A CA 1
ATOM 1350 C C . ASP A 1 170 ? 15.620 -14.712 3.317 1.00 96.81 170 ASP A C 1
ATOM 1352 O O . ASP A 1 170 ? 16.812 -14.910 3.540 1.00 96.81 170 ASP A O 1
ATOM 1356 N N . LEU A 1 171 ? 14.749 -14.535 4.312 1.00 98.19 171 LEU A N 1
ATOM 1357 C CA . LEU A 1 171 ? 15.064 -14.627 5.733 1.00 98.19 171 LEU A CA 1
ATOM 1358 C C . LEU A 1 171 ? 14.333 -15.813 6.376 1.00 98.19 171 LEU A C 1
ATOM 1360 O O . LEU A 1 171 ? 13.301 -16.278 5.896 1.00 98.19 171 LEU A O 1
ATOM 1364 N N . VAL A 1 172 ? 14.827 -16.272 7.525 1.00 97.12 172 VAL A N 1
ATOM 1365 C CA . VAL A 1 172 ? 14.181 -17.306 8.340 1.00 97.12 172 VAL A CA 1
ATOM 1366 C C . VAL A 1 172 ? 12.916 -16.730 8.983 1.00 97.12 172 VAL A C 1
ATOM 1368 O O . VAL A 1 172 ? 12.981 -15.748 9.728 1.00 97.12 172 VAL A O 1
ATOM 1371 N N . GLY A 1 173 ? 11.759 -17.340 8.714 1.00 97.75 173 GLY A N 1
ATOM 1372 C CA . GLY A 1 173 ? 10.484 -17.034 9.377 1.00 97.75 173 GLY A CA 1
ATOM 1373 C C . GLY A 1 173 ? 10.348 -17.694 10.759 1.00 97.75 173 GLY A C 1
ATOM 1374 O O . GLY A 1 173 ? 11.140 -18.580 11.094 1.00 97.75 173 GLY A O 1
ATOM 1375 N N . PRO A 1 174 ? 9.355 -17.296 11.576 1.00 98.25 174 PRO A N 1
ATOM 1376 C CA . PRO A 1 174 ? 9.153 -17.893 12.893 1.00 98.25 174 PRO A CA 1
ATOM 1377 C C . PRO A 1 174 ? 8.697 -19.351 12.747 1.00 98.25 174 PRO A C 1
ATOM 1379 O O . PRO A 1 174 ? 7.712 -19.638 12.062 1.00 98.25 174 PRO A O 1
ATOM 1382 N N . ILE A 1 175 ? 9.408 -20.282 13.388 1.00 97.31 175 ILE A N 1
ATOM 1383 C CA . ILE A 1 175 ? 9.152 -21.729 13.233 1.00 97.31 175 ILE A CA 1
ATOM 1384 C C . ILE A 1 175 ? 8.179 -22.294 14.274 1.00 97.31 175 ILE A C 1
ATOM 1386 O O . ILE A 1 175 ? 7.704 -23.424 14.140 1.00 97.31 175 ILE A O 1
ATOM 1390 N N . VAL A 1 176 ? 7.906 -21.523 15.326 1.00 98.44 176 VAL A N 1
ATOM 1391 C CA . VAL A 1 176 ? 7.116 -21.944 16.481 1.00 98.44 176 VAL A CA 1
ATOM 1392 C C . VAL A 1 176 ? 6.300 -20.783 17.037 1.00 98.44 176 VAL A C 1
ATOM 1394 O O . VAL A 1 176 ? 6.786 -19.654 17.112 1.00 98.44 176 VAL A O 1
ATOM 1397 N N . GLU A 1 177 ? 5.081 -21.087 17.471 1.00 98.44 177 GLU A N 1
ATOM 1398 C CA . GLU A 1 177 ? 4.238 -20.201 18.274 1.00 98.44 177 GLU A CA 1
ATOM 1399 C C . GLU A 1 177 ? 4.055 -20.785 19.685 1.00 98.44 177 GLU A C 1
ATOM 1401 O O . GLU A 1 177 ? 3.971 -22.004 19.871 1.00 98.44 177 GLU A O 1
ATOM 1406 N N . GLN A 1 178 ? 3.988 -19.917 20.694 1.00 98.38 178 GLN A N 1
ATOM 1407 C CA . GLN A 1 178 ? 3.716 -20.279 22.086 1.00 98.38 178 GLN A CA 1
ATOM 1408 C C . GLN A 1 178 ? 2.386 -19.669 22.564 1.00 98.38 178 GLN A C 1
ATOM 1410 O O . GLN A 1 178 ? 2.398 -18.580 23.154 1.00 98.38 178 GLN A O 1
ATOM 1415 N N . PRO A 1 179 ? 1.249 -20.361 22.334 1.00 97.25 179 PRO A N 1
ATOM 1416 C CA . PRO A 1 179 ? -0.072 -19.907 22.752 1.00 97.25 179 PRO A CA 1
ATOM 1417 C C . PRO A 1 179 ? -0.546 -20.575 24.053 1.00 97.25 179 PRO A C 1
ATOM 1419 O O . PRO A 1 179 ? -0.101 -21.670 24.425 1.00 97.25 179 PRO A O 1
ATOM 1422 N N . GLU A 1 180 ? -1.516 -19.952 24.719 1.00 94.75 180 GLU A N 1
ATOM 1423 C CA . GLU A 1 180 ? -2.325 -20.613 25.739 1.00 94.75 180 GLU A CA 1
ATOM 1424 C C . GLU A 1 180 ? -3.143 -21.728 25.082 1.00 94.75 180 GLU A C 1
ATOM 1426 O O . GLU A 1 180 ? -3.870 -21.485 24.115 1.00 94.75 180 GLU A O 1
ATOM 1431 N N . TYR A 1 181 ? -3.049 -22.950 25.612 1.00 96.44 181 TYR A N 1
ATOM 1432 C CA . TYR A 1 181 ? -3.870 -24.063 25.140 1.00 96.44 181 TYR A CA 1
ATOM 1433 C C . TYR A 1 181 ? -4.244 -25.003 26.278 1.00 96.44 181 TYR A C 1
ATOM 1435 O O . TYR A 1 181 ? -3.391 -25.568 26.967 1.00 96.44 181 TYR A O 1
ATOM 1443 N N . ASN A 1 182 ? -5.547 -25.163 26.471 1.00 94.94 182 ASN A N 1
ATOM 1444 C CA . ASN A 1 182 ? -6.142 -26.112 27.400 1.00 94.94 182 ASN A CA 1
ATOM 1445 C C . ASN A 1 182 ? -7.588 -26.383 26.989 1.00 94.94 182 ASN A C 1
ATOM 1447 O O . ASN A 1 182 ? -8.116 -25.750 26.076 1.00 94.94 182 ASN A O 1
ATOM 1451 N N . MET A 1 183 ? -8.257 -27.288 27.702 1.00 93.19 183 MET A N 1
ATOM 1452 C CA . MET A 1 183 ? -9.638 -27.661 27.400 1.00 93.19 183 MET A CA 1
ATOM 1453 C C . MET A 1 183 ? -10.593 -26.454 27.324 1.00 93.19 183 MET A C 1
ATOM 1455 O O . MET A 1 183 ? -11.572 -26.527 26.595 1.00 93.19 183 MET A O 1
ATOM 1459 N N . PHE A 1 184 ? -10.329 -25.332 28.004 1.00 89.69 184 PHE A N 1
ATOM 1460 C CA . PHE A 1 184 ? -11.179 -24.133 27.953 1.00 89.69 184 PHE A CA 1
ATOM 1461 C C . PHE A 1 184 ? -10.709 -23.070 26.947 1.00 89.69 184 PHE A C 1
ATOM 1463 O O . PHE A 1 184 ? -11.527 -22.271 26.498 1.00 89.69 184 PHE A O 1
ATOM 1470 N N . SER A 1 185 ? -9.431 -23.072 26.561 1.00 90.25 185 SER A N 1
ATOM 1471 C CA . SER A 1 185 ? -8.841 -22.126 25.605 1.00 90.25 185 SER A CA 1
ATOM 1472 C C . SER A 1 185 ? -8.334 -22.875 24.373 1.00 90.25 185 SER A C 1
ATOM 1474 O O . SER A 1 185 ? -7.222 -23.401 24.365 1.00 90.25 185 SER A O 1
ATOM 1476 N N . ARG A 1 186 ? -9.191 -22.975 23.346 1.00 93.62 186 ARG A N 1
ATOM 1477 C CA . ARG A 1 186 ? -8.961 -23.811 22.146 1.00 93.62 186 ARG A CA 1
ATOM 1478 C C . ARG A 1 186 ? -8.928 -23.043 20.832 1.00 93.62 186 ARG A C 1
ATOM 1480 O O . ARG A 1 186 ? -8.356 -23.525 19.862 1.00 93.62 186 ARG A O 1
ATOM 1487 N N . HIS A 1 187 ? -9.543 -21.861 20.788 1.00 91.50 187 HIS A N 1
ATOM 1488 C CA . HIS A 1 187 ? -9.825 -21.144 19.542 1.00 91.50 187 HIS A CA 1
ATOM 1489 C C . HIS A 1 187 ? -8.573 -20.880 18.691 1.00 91.50 187 HIS A C 1
ATOM 1491 O O . HIS A 1 187 ? -8.593 -21.138 17.491 1.00 91.50 187 HIS A O 1
ATOM 1497 N N . LYS A 1 188 ? -7.475 -20.414 19.303 1.00 92.81 188 LYS A N 1
ATOM 1498 C CA . LYS A 1 188 ? -6.227 -20.132 18.577 1.00 92.81 188 LYS A CA 1
ATOM 1499 C C . LYS A 1 188 ? -5.681 -21.384 17.888 1.00 92.81 188 LYS A C 1
ATOM 1501 O O . LYS A 1 188 ? -5.496 -21.401 16.679 1.00 92.81 188 LYS A O 1
ATOM 1506 N N . VAL A 1 189 ? -5.494 -22.452 18.657 1.00 95.75 189 VAL A N 1
ATOM 1507 C CA . VAL A 1 189 ? -4.858 -23.695 18.195 1.00 95.75 189 VAL A CA 1
ATOM 1508 C C . VAL A 1 189 ? -5.750 -24.495 17.242 1.00 95.75 189 VAL A C 1
ATOM 1510 O O . VAL A 1 189 ? -5.271 -25.046 16.259 1.00 95.75 189 VAL A O 1
ATOM 1513 N N . GLU A 1 190 ? -7.053 -24.573 17.506 1.00 94.44 190 GLU A N 1
ATOM 1514 C CA . GLU A 1 190 ? -7.956 -25.462 16.760 1.00 94.44 190 GLU A CA 1
ATOM 1515 C C . GLU A 1 190 ? -8.780 -24.762 15.671 1.00 94.44 190 GLU A C 1
ATOM 1517 O O . GLU A 1 190 ? -9.508 -25.436 14.945 1.00 94.44 190 GLU A O 1
ATOM 1522 N N . SER A 1 191 ? -8.680 -23.436 15.540 1.00 93.25 191 SER A N 1
ATOM 1523 C CA . SER A 1 191 ? -9.369 -22.666 14.495 1.00 93.25 191 SER A CA 1
ATOM 1524 C C . SER A 1 191 ? -8.432 -21.668 13.818 1.00 93.25 191 SER A C 1
ATOM 1526 O O . SER A 1 191 ? -8.150 -21.793 12.629 1.00 93.25 191 SER A O 1
ATOM 1528 N N . GLU A 1 192 ? -7.888 -20.712 14.574 1.00 93.62 192 GLU A N 1
ATOM 1529 C CA . GLU A 1 192 ? -7.138 -19.581 14.011 1.00 93.62 192 GLU A CA 1
ATOM 1530 C C . GLU A 1 192 ? -5.837 -20.008 13.310 1.00 93.62 192 GLU A C 1
ATOM 1532 O O . GLU A 1 192 ? -5.513 -19.513 12.232 1.00 93.62 192 GLU A O 1
ATOM 1537 N N . TYR A 1 193 ? -5.096 -20.949 13.898 1.00 95.94 193 TYR A N 1
ATOM 1538 C CA . TYR A 1 193 ? -3.791 -21.393 13.404 1.00 95.94 193 TYR A CA 1
ATOM 1539 C C . TYR A 1 193 ? -3.856 -22.516 12.368 1.00 95.94 193 TYR A C 1
ATOM 1541 O O . TYR A 1 193 ? -2.810 -22.878 11.831 1.00 95.94 193 TYR A O 1
ATOM 1549 N N . LEU A 1 194 ? -5.047 -23.035 12.033 1.00 93.62 194 LEU A N 1
ATOM 1550 C CA . LEU A 1 194 ? -5.190 -24.131 11.066 1.00 93.62 194 LEU A CA 1
ATOM 1551 C C . LEU A 1 194 ? -4.428 -23.882 9.748 1.00 93.62 194 LEU A C 1
ATOM 1553 O O . LEU A 1 194 ? -3.695 -24.781 9.331 1.00 93.62 194 LEU A O 1
ATOM 1557 N N . PRO A 1 195 ? -4.499 -22.687 9.120 1.00 93.31 195 PRO A N 1
ATOM 1558 C CA . PRO A 1 195 ? -3.751 -22.422 7.889 1.00 93.31 195 PRO A CA 1
ATOM 1559 C C . PRO A 1 195 ? -2.234 -22.357 8.100 1.00 93.31 195 PRO A C 1
ATOM 1561 O O . PRO A 1 195 ? -1.469 -22.631 7.179 1.00 93.31 195 PRO A O 1
ATOM 1564 N N . LEU A 1 196 ? -1.766 -21.991 9.297 1.00 95.94 196 LEU A N 1
ATOM 1565 C CA . LEU A 1 196 ? -0.335 -21.843 9.568 1.00 95.94 196 LEU A CA 1
ATOM 1566 C C . LEU A 1 196 ? 0.383 -23.194 9.593 1.00 95.94 196 LEU A C 1
ATOM 1568 O O . LEU A 1 196 ? 1.549 -23.273 9.205 1.00 95.94 196 LEU A O 1
ATOM 1572 N N . TYR A 1 197 ? -0.304 -24.255 10.025 1.00 94.19 197 TYR A N 1
ATOM 1573 C CA . TYR A 1 197 ? 0.260 -25.603 10.056 1.00 94.19 197 TYR A CA 1
ATOM 1574 C C . TYR A 1 197 ? 0.560 -26.112 8.647 1.00 94.19 197 TYR A C 1
ATOM 1576 O O . TYR A 1 197 ? 1.672 -26.562 8.386 1.00 94.19 197 TYR A O 1
ATOM 1584 N N . SER A 1 198 ? -0.390 -25.984 7.717 1.00 90.88 198 SER A N 1
ATOM 1585 C CA . SER A 1 198 ? -0.210 -26.442 6.334 1.00 90.88 198 SER A CA 1
ATOM 1586 C C . SER A 1 198 ? 0.693 -25.516 5.525 1.00 90.88 198 SER A C 1
ATOM 1588 O O . SER A 1 198 ? 1.552 -25.988 4.786 1.00 90.88 198 SER A O 1
ATOM 1590 N N . ASN A 1 199 ? 0.522 -24.199 5.666 1.00 91.75 199 ASN A N 1
ATOM 1591 C CA . ASN A 1 199 ? 1.228 -23.234 4.823 1.00 91.75 199 ASN A CA 1
ATOM 1592 C C . ASN A 1 199 ? 2.673 -23.045 5.274 1.00 91.75 199 ASN A C 1
ATOM 1594 O O . ASN A 1 199 ? 3.561 -22.832 4.449 1.00 91.75 199 ASN A O 1
ATOM 1598 N N . TYR A 1 200 ? 2.899 -23.098 6.591 1.00 94.50 200 TYR A N 1
ATOM 1599 C CA . TYR A 1 200 ? 4.176 -22.743 7.187 1.00 94.50 200 TYR A CA 1
ATOM 1600 C C . TYR A 1 200 ? 4.745 -23.792 8.144 1.00 94.50 200 TYR A C 1
ATOM 1602 O O . TYR A 1 200 ? 5.762 -23.511 8.779 1.00 94.50 200 TYR A O 1
ATOM 1610 N N . GLY A 1 201 ? 4.145 -24.974 8.296 1.00 94.19 201 GLY A N 1
ATOM 1611 C CA . GLY A 1 201 ? 4.686 -26.027 9.163 1.00 94.19 201 GLY A CA 1
ATOM 1612 C C . GLY A 1 201 ? 5.047 -25.540 10.571 1.00 94.19 201 GLY A C 1
ATOM 1613 O O . GLY A 1 201 ? 6.083 -25.944 11.103 1.00 94.19 201 GLY A O 1
ATOM 1614 N N . ILE A 1 202 ? 4.281 -24.592 11.126 1.00 95.06 202 ILE A N 1
ATOM 1615 C CA . ILE A 1 202 ? 4.585 -24.000 12.432 1.00 95.06 202 ILE A CA 1
ATOM 1616 C C . ILE A 1 202 ? 4.322 -25.027 13.538 1.00 95.06 202 ILE A C 1
ATOM 1618 O O . ILE A 1 202 ? 3.290 -25.695 13.537 1.00 95.06 202 ILE A O 1
ATOM 1622 N N . GLY A 1 203 ? 5.258 -25.171 14.475 1.00 95.81 203 GLY A N 1
ATOM 1623 C CA . GLY A 1 203 ? 5.063 -25.998 15.669 1.00 95.81 203 GLY A CA 1
ATOM 1624 C C . GLY A 1 203 ? 4.485 -25.194 16.824 1.00 95.81 203 GLY A C 1
ATOM 1625 O O . GLY A 1 203 ? 4.595 -23.967 16.839 1.00 95.81 203 GLY A O 1
ATOM 1626 N N . LEU A 1 204 ? 3.921 -25.869 17.826 1.00 98.38 204 LEU A N 1
ATOM 1627 C CA . LEU A 1 204 ? 3.469 -25.206 19.049 1.00 98.38 204 LEU A CA 1
ATOM 1628 C C . LEU A 1 204 ? 4.241 -25.644 20.292 1.00 98.38 204 LEU A C 1
ATOM 1630 O O . LEU A 1 204 ? 4.457 -26.837 20.523 1.00 98.38 204 LEU A O 1
ATOM 1634 N N . THR A 1 205 ? 4.567 -24.666 21.139 1.00 97.94 205 THR A N 1
ATOM 1635 C CA . THR A 1 205 ? 4.969 -24.898 22.533 1.00 97.94 205 THR A CA 1
ATOM 1636 C C . THR A 1 205 ? 3.912 -24.297 23.450 1.00 97.94 205 THR A C 1
ATOM 1638 O O . THR A 1 205 ? 3.888 -23.099 23.673 1.00 97.94 205 THR A O 1
ATOM 1641 N N . THR A 1 206 ? 2.954 -25.083 23.930 1.00 97.62 206 THR A N 1
ATOM 1642 C CA . THR A 1 206 ? 1.756 -24.523 24.585 1.00 97.62 206 THR A CA 1
ATOM 1643 C C . THR A 1 206 ? 1.946 -24.320 26.081 1.00 97.62 206 THR A C 1
ATOM 1645 O O . THR A 1 206 ? 2.566 -25.160 26.735 1.00 97.62 206 THR A O 1
ATOM 1648 N N . TRP A 1 207 ? 1.339 -23.277 26.652 1.00 94.06 207 TRP A N 1
ATOM 1649 C CA . TRP A 1 207 ? 1.364 -23.015 28.097 1.00 94.06 207 TRP A CA 1
ATOM 1650 C C . TRP A 1 207 ? -0.039 -23.063 28.733 1.00 94.06 207 TRP A C 1
ATOM 1652 O O . TRP A 1 207 ? -1.062 -23.084 28.052 1.00 94.06 207 TRP A O 1
ATOM 1662 N N . SER A 1 208 ? -0.082 -23.099 30.072 1.00 90.38 208 SER A N 1
ATOM 1663 C CA . SER A 1 208 ? -1.309 -23.231 30.888 1.00 90.38 208 SER A CA 1
ATOM 1664 C C . SER A 1 208 ? -2.148 -24.504 30.639 1.00 90.38 208 SER A C 1
ATOM 1666 O O . SER A 1 208 ? -3.379 -24.417 30.647 1.00 90.38 208 SER A O 1
ATOM 1668 N N . PRO A 1 209 ? -1.558 -25.714 30.518 1.00 93.50 209 PRO A N 1
ATOM 1669 C CA . PRO A 1 209 ? -2.340 -26.938 30.272 1.00 93.50 209 PRO A CA 1
ATOM 1670 C C . PRO A 1 209 ? -3.347 -27.248 31.392 1.00 93.50 209 PRO A C 1
ATOM 1672 O O . PRO A 1 209 ? -4.378 -27.870 31.171 1.00 93.50 209 PRO A O 1
ATOM 1675 N N . LEU A 1 210 ? -3.076 -26.767 32.611 1.00 89.75 210 LEU A N 1
ATOM 1676 C CA . LEU A 1 210 ? -3.938 -26.953 33.779 1.00 89.75 210 LEU A CA 1
ATOM 1677 C C . LEU A 1 210 ? -4.921 -25.790 34.016 1.00 89.75 210 LEU A C 1
ATOM 1679 O O . LEU A 1 210 ? -5.551 -25.754 35.076 1.00 89.75 210 LEU A O 1
ATOM 1683 N N . ALA A 1 211 ? -5.017 -24.818 33.100 1.00 85.44 211 ALA A N 1
ATOM 1684 C CA . ALA A 1 211 ? -5.846 -23.612 33.228 1.00 85.44 211 ALA A CA 1
ATOM 1685 C C . ALA A 1 211 ? -5.647 -22.911 34.589 1.00 85.44 211 ALA A C 1
ATOM 1687 O O . ALA A 1 211 ? -6.545 -22.843 35.427 1.00 85.44 211 ALA A O 1
ATOM 1688 N N . SER A 1 212 ? -4.415 -22.478 34.879 1.00 76.06 212 SER A N 1
ATOM 1689 C CA . SER A 1 212 ? -4.027 -21.925 36.196 1.00 76.06 212 SER A CA 1
ATOM 1690 C C . SER A 1 212 ? -4.295 -22.845 37.409 1.00 76.06 212 SER A C 1
ATOM 1692 O O . SER A 1 212 ? -4.348 -22.395 38.555 1.00 76.06 212 SER A O 1
ATOM 1694 N N . GLY A 1 213 ? -4.399 -24.157 37.184 1.00 77.88 213 GLY A N 1
ATOM 1695 C CA . GLY A 1 213 ? -4.628 -25.174 38.213 1.00 77.88 213 GLY A CA 1
ATOM 1696 C C . GLY A 1 213 ? -6.099 -25.534 38.430 1.00 77.88 213 GLY A C 1
ATOM 1697 O O . GLY A 1 213 ? -6.396 -26.311 39.330 1.00 77.88 213 GLY A O 1
ATOM 1698 N N . VAL A 1 214 ? -7.017 -24.992 37.630 1.00 82.25 214 VAL A N 1
ATOM 1699 C CA . VAL A 1 214 ? -8.446 -25.337 37.662 1.00 82.25 214 VAL A CA 1
ATOM 1700 C C . VAL A 1 214 ? -8.672 -26.797 37.290 1.00 82.25 214 VAL A C 1
ATOM 1702 O O . VAL A 1 214 ? -9.398 -27.509 37.981 1.00 82.25 214 VAL A O 1
ATOM 1705 N N . LEU A 1 215 ? -7.962 -27.274 36.269 1.00 85.94 215 LEU A N 1
ATOM 1706 C CA . LEU A 1 215 ? -8.049 -28.650 35.780 1.00 85.94 215 LEU A CA 1
ATOM 1707 C C . LEU A 1 215 ? -7.351 -29.670 36.698 1.00 85.94 215 LEU A C 1
ATOM 1709 O O . LEU A 1 215 ? -7.228 -30.830 36.339 1.00 85.94 215 LEU A O 1
ATOM 1713 N N . THR A 1 216 ? -6.918 -29.288 37.904 1.00 83.56 216 THR A N 1
ATOM 1714 C CA . THR A 1 216 ? -6.501 -30.266 38.928 1.00 83.56 216 THR A CA 1
ATOM 1715 C C . THR A 1 216 ? -7.645 -30.641 39.873 1.00 83.56 216 THR A C 1
ATOM 1717 O O . THR A 1 216 ? -7.458 -31.474 40.754 1.00 83.56 216 THR A O 1
ATOM 1720 N N . GLY A 1 217 ? -8.809 -29.986 39.767 1.00 77.56 217 GLY A N 1
ATOM 1721 C CA . GLY A 1 217 ? -9.961 -30.210 40.648 1.00 77.56 217 GLY A CA 1
ATOM 1722 C C . GLY A 1 217 ? -9.823 -29.627 42.062 1.00 77.56 217 GLY A C 1
ATOM 1723 O O . GLY A 1 217 ? -10.760 -29.718 42.855 1.00 77.56 217 GLY A O 1
ATOM 1724 N N . LYS A 1 218 ? -8.703 -28.967 42.392 1.00 77.12 218 LYS A N 1
ATOM 1725 C CA . LYS A 1 218 ? -8.433 -28.436 43.745 1.00 77.12 218 LYS A CA 1
ATOM 1726 C C . LYS A 1 218 ? -9.386 -27.320 44.195 1.00 77.12 218 LYS A C 1
ATOM 1728 O O . LYS A 1 218 ? -9.463 -27.037 45.383 1.00 77.12 218 LYS A O 1
ATOM 1733 N N . TYR A 1 219 ? -10.112 -26.699 43.262 1.00 72.75 219 TYR A N 1
ATOM 1734 C CA . TYR A 1 219 ? -11.091 -25.637 43.536 1.00 72.75 219 TYR A CA 1
ATOM 1735 C C . TYR A 1 219 ? -12.543 -26.140 43.592 1.00 72.75 219 TYR A C 1
ATOM 1737 O O . TYR A 1 219 ? -13.474 -25.347 43.712 1.00 72.75 219 TYR A O 1
ATOM 1745 N N . ASN A 1 220 ? -12.770 -27.460 43.541 1.00 68.31 220 ASN A N 1
ATOM 1746 C CA . ASN A 1 220 ? -14.116 -28.046 43.547 1.00 68.31 220 ASN A CA 1
ATOM 1747 C C . ASN A 1 220 ? -14.909 -27.772 44.842 1.00 68.31 220 ASN A C 1
ATOM 1749 O O . ASN A 1 220 ? -16.144 -27.820 44.814 1.00 68.31 220 ASN A O 1
ATOM 1753 N N . ALA A 1 221 ? -14.215 -27.467 45.943 1.00 61.28 221 ALA A N 1
ATOM 1754 C CA . ALA A 1 221 ? -14.783 -27.092 47.240 1.00 61.28 221 ALA A CA 1
ATOM 1755 C C . ALA A 1 221 ? -14.862 -25.563 47.465 1.00 61.28 221 ALA A C 1
ATOM 1757 O O . ALA A 1 221 ? -15.201 -25.124 48.560 1.00 61.28 221 ALA A O 1
ATOM 1758 N N . GLY A 1 222 ? -14.553 -24.755 46.443 1.00 60.97 222 GLY A N 1
ATOM 1759 C CA . GLY A 1 222 ? -14.462 -23.295 46.522 1.00 60.97 222 GLY A CA 1
ATOM 1760 C C . GLY A 1 222 ? -13.072 -22.780 46.139 1.00 60.97 222 GLY A C 1
ATOM 1761 O O . GLY A 1 222 ? -12.091 -23.524 46.144 1.00 60.97 222 GLY A O 1
ATOM 1762 N N . VAL A 1 223 ? -12.989 -21.496 45.784 1.00 64.19 223 VAL A N 1
ATOM 1763 C CA . VAL A 1 223 ? -11.741 -20.815 45.407 1.00 64.19 223 VAL A CA 1
ATOM 1764 C C . VAL A 1 223 ? -11.175 -20.094 46.638 1.00 64.19 223 VAL A C 1
ATOM 1766 O O . VAL A 1 223 ? -11.795 -19.137 47.102 1.00 64.19 223 VAL A O 1
ATOM 1769 N N . PRO A 1 224 ? -10.006 -20.491 47.173 1.00 61.25 224 PRO A N 1
ATOM 1770 C CA . PRO A 1 224 ? -9.365 -19.759 48.262 1.00 61.25 224 PRO A CA 1
ATOM 1771 C C . PRO A 1 224 ? -8.950 -18.335 47.828 1.00 61.25 224 PRO A C 1
ATOM 1773 O O . PRO A 1 224 ? -8.491 -18.180 46.689 1.00 61.25 224 PRO A O 1
ATOM 1776 N N . PRO A 1 225 ? -9.024 -17.314 48.710 1.00 53.88 225 PRO A N 1
ATOM 1777 C CA . PRO A 1 225 ? -8.676 -15.920 48.384 1.00 53.88 225 PRO A CA 1
ATOM 1778 C C . PRO A 1 225 ? -7.234 -15.726 47.886 1.00 53.88 225 PRO A C 1
ATOM 1780 O O . PRO A 1 225 ? -6.983 -14.883 47.033 1.00 53.88 225 PRO A O 1
ATOM 1783 N N . GLU A 1 226 ? -6.314 -16.546 48.394 1.00 51.22 226 GLU A N 1
ATOM 1784 C CA . GLU A 1 226 ? -4.870 -16.559 48.095 1.00 51.22 226 GLU A CA 1
ATOM 1785 C C . GLU A 1 226 ? -4.527 -17.414 46.858 1.00 51.22 226 GLU A C 1
ATOM 1787 O O . GLU A 1 226 ? -3.366 -17.590 46.488 1.00 51.22 226 GLU A O 1
ATOM 1792 N N . SER A 1 227 ? -5.524 -18.060 46.247 1.00 55.88 227 SER A N 1
ATOM 1793 C CA . SER A 1 227 ? -5.263 -19.036 45.196 1.00 55.88 227 SER A CA 1
ATOM 1794 C C . SER A 1 227 ? -4.908 -18.375 43.866 1.00 55.88 227 SER A C 1
ATOM 1796 O O . SER A 1 227 ? -5.341 -17.273 43.550 1.00 55.88 227 SER A O 1
ATOM 1798 N N . ARG A 1 228 ? -4.173 -19.100 43.019 1.00 55.97 228 ARG A N 1
ATOM 1799 C CA . ARG A 1 228 ? -3.802 -18.636 41.674 1.00 55.97 228 ARG A CA 1
ATOM 1800 C C . ARG A 1 228 ? -4.997 -18.234 40.803 1.00 55.97 228 ARG A C 1
ATOM 1802 O O . ARG A 1 228 ? -4.873 -17.354 39.965 1.00 55.97 228 ARG A O 1
ATOM 1809 N N . PHE A 1 229 ? -6.148 -18.859 41.033 1.00 56.12 229 PHE A N 1
ATOM 1810 C CA . PHE A 1 229 ? -7.405 -18.536 40.366 1.00 56.12 229 PHE A CA 1
ATOM 1811 C C . PHE A 1 229 ? -8.030 -17.210 40.861 1.00 56.12 229 PHE A C 1
ATOM 1813 O O . PHE A 1 229 ? -8.852 -16.622 40.168 1.00 56.12 229 PHE A O 1
ATOM 1820 N N . ALA A 1 230 ? -7.611 -16.703 42.028 1.00 48.62 230 ALA A N 1
ATOM 1821 C CA . ALA A 1 230 ? -8.014 -15.416 42.603 1.00 48.62 230 ALA A CA 1
ATOM 1822 C C . ALA A 1 230 ? -7.072 -14.236 42.245 1.00 48.62 230 ALA A C 1
ATOM 1824 O O . ALA A 1 230 ? -7.381 -13.085 42.587 1.00 48.62 230 ALA A O 1
ATOM 1825 N N . LEU A 1 231 ? -5.951 -14.496 41.553 1.00 46.97 231 LEU A N 1
ATOM 1826 C CA . LEU A 1 231 ? -5.025 -13.481 41.029 1.00 46.97 231 LEU A CA 1
ATOM 1827 C C . LEU A 1 231 ? -5.556 -12.921 39.693 1.00 46.97 231 LEU A C 1
ATOM 1829 O O . LEU A 1 231 ? -5.745 -13.673 38.744 1.00 46.97 231 LEU A O 1
ATOM 1833 N N . GLU A 1 232 ? -5.830 -11.611 39.691 1.00 39.34 232 GLU A N 1
ATOM 1834 C CA . GLU A 1 232 ? -6.306 -10.640 38.670 1.00 39.34 232 GLU A CA 1
ATOM 1835 C C . GLU A 1 232 ? -6.921 -11.072 37.317 1.00 39.34 232 GLU A C 1
ATOM 1837 O O . GLU A 1 232 ? -7.875 -10.424 36.885 1.00 39.34 232 GLU A O 1
ATOM 1842 N N . ASN A 1 233 ? -6.503 -12.157 36.664 1.00 40.00 233 ASN A N 1
ATOM 1843 C CA . ASN A 1 233 ? -6.958 -12.519 35.311 1.00 40.00 233 ASN A CA 1
ATOM 1844 C C . ASN A 1 233 ? -8.420 -13.002 35.236 1.00 40.00 233 ASN A C 1
ATOM 1846 O O . ASN A 1 233 ? -9.044 -12.882 34.187 1.00 40.00 233 ASN A O 1
ATOM 1850 N N . TYR A 1 234 ? -8.999 -13.486 36.341 1.00 44.91 234 TYR A N 1
ATOM 1851 C CA . TYR A 1 234 ? -10.423 -13.866 36.417 1.00 44.91 234 TYR A CA 1
ATOM 1852 C C . TYR A 1 234 ? -11.284 -12.877 37.216 1.00 44.91 234 TYR A C 1
ATOM 1854 O O . TYR A 1 234 ? -12.508 -12.995 37.222 1.00 44.91 234 TYR A O 1
ATOM 1862 N N . LYS A 1 235 ? -10.671 -11.879 37.873 1.00 39.75 235 LYS A N 1
ATOM 1863 C CA . LYS A 1 235 ? -11.406 -10.850 38.631 1.00 39.75 235 LYS A CA 1
ATOM 1864 C C . LYS A 1 235 ? -12.056 -9.805 37.726 1.00 39.75 235 LYS A C 1
ATOM 1866 O O . LYS A 1 235 ? -13.099 -9.275 38.090 1.00 39.75 235 LYS A O 1
ATOM 1871 N N . ASN A 1 236 ? -11.467 -9.536 36.560 1.00 40.25 236 ASN A N 1
ATOM 1872 C CA . ASN A 1 236 ? -11.825 -8.364 35.760 1.00 40.25 236 ASN A CA 1
ATOM 1873 C C . ASN A 1 236 ? -12.721 -8.642 34.538 1.00 40.25 236 ASN A C 1
ATOM 1875 O O . ASN A 1 236 ? -13.042 -7.691 33.834 1.00 40.25 236 ASN A O 1
ATOM 1879 N N . LEU A 1 237 ? -13.170 -9.883 34.284 1.00 37.16 237 LEU A N 1
ATOM 1880 C CA . LEU A 1 237 ? -14.012 -10.172 33.104 1.00 37.16 237 LEU A CA 1
ATOM 1881 C C . LEU A 1 237 ? -14.979 -11.370 33.193 1.00 37.16 237 LEU A C 1
ATOM 1883 O O . LEU A 1 237 ? -15.554 -11.759 32.181 1.00 37.16 237 LEU A O 1
ATOM 1887 N N . ALA A 1 238 ? -15.235 -11.937 34.373 1.00 36.56 238 ALA A N 1
ATOM 1888 C CA . ALA A 1 238 ? -16.194 -13.033 34.510 1.00 36.56 238 ALA A CA 1
ATOM 1889 C C . ALA A 1 238 ? -17.208 -12.748 35.621 1.00 36.56 238 ALA A C 1
ATOM 1891 O O . ALA A 1 238 ? -16.872 -12.668 36.802 1.00 36.56 238 ALA A O 1
ATOM 1892 N N . SER A 1 239 ? -18.480 -12.636 35.243 1.00 47.06 239 SER A N 1
ATOM 1893 C CA . SER A 1 239 ? -19.602 -12.834 36.157 1.00 47.06 239 SER A CA 1
ATOM 1894 C C . SER A 1 239 ? -19.381 -14.119 36.972 1.00 47.06 239 SER A C 1
ATOM 1896 O O . SER A 1 239 ? -18.895 -15.115 36.435 1.00 47.06 239 SER A O 1
ATOM 1898 N N . ARG A 1 240 ? -19.742 -14.137 38.266 1.00 55.06 240 ARG A N 1
ATOM 1899 C CA . ARG A 1 240 ? -19.646 -15.344 39.127 1.00 55.06 240 ARG A CA 1
ATOM 1900 C C . ARG A 1 240 ? -20.168 -16.617 38.434 1.00 55.06 240 ARG A C 1
ATOM 1902 O O . ARG A 1 240 ? -19.594 -17.685 38.603 1.00 55.06 240 ARG A O 1
ATOM 1909 N N . SER A 1 241 ? -21.181 -16.474 37.578 1.00 54.09 241 SER A N 1
ATOM 1910 C CA . SER A 1 241 ? -21.758 -17.544 36.759 1.00 54.09 241 SER A CA 1
ATOM 1911 C C . SER A 1 241 ? -20.782 -18.241 35.804 1.00 54.09 241 SER A C 1
ATOM 1913 O O . SER A 1 241 ? -20.916 -19.442 35.602 1.00 54.09 241 SER A O 1
ATOM 1915 N N . LEU A 1 242 ? -19.812 -17.528 35.218 1.00 60.75 242 LEU A N 1
ATOM 1916 C CA . LEU A 1 242 ? -18.817 -18.123 34.312 1.00 60.75 242 LEU A CA 1
ATOM 1917 C C . LEU A 1 242 ? -17.815 -18.986 35.087 1.00 60.75 242 LEU A C 1
ATOM 1919 O O . LEU A 1 242 ? -17.468 -20.082 34.656 1.00 60.75 242 LEU A O 1
ATOM 1923 N N . VAL A 1 243 ? -17.404 -18.522 36.269 1.00 68.00 243 VAL A N 1
ATOM 1924 C CA . VAL A 1 243 ? -16.559 -19.297 37.186 1.00 68.00 243 VAL A CA 1
ATOM 1925 C C . VAL A 1 243 ? -17.291 -20.554 37.666 1.00 68.00 243 VAL A C 1
ATOM 1927 O O . VAL A 1 243 ? -16.719 -21.645 37.651 1.00 68.00 243 VAL A O 1
ATOM 1930 N N . ASP A 1 244 ? -18.567 -20.422 38.034 1.00 72.19 244 ASP A N 1
ATOM 1931 C CA . ASP A 1 244 ? -19.387 -21.550 38.477 1.00 72.19 244 ASP A CA 1
ATOM 1932 C C . ASP A 1 244 ? -19.611 -22.585 37.363 1.00 72.19 244 ASP A C 1
ATOM 1934 O O . ASP A 1 244 ? -19.611 -23.788 37.637 1.00 72.19 244 ASP A O 1
ATOM 1938 N N . ASP A 1 245 ? -19.783 -22.151 36.110 1.00 79.69 245 ASP A N 1
ATOM 1939 C CA . ASP A 1 245 ? -19.907 -23.051 34.956 1.00 79.69 245 ASP A CA 1
ATOM 1940 C C . ASP A 1 245 ? -18.616 -23.845 34.708 1.00 79.69 245 ASP A C 1
ATOM 1942 O O . ASP A 1 245 ? -18.651 -25.074 34.596 1.00 79.69 245 ASP A O 1
ATOM 1946 N N . VAL A 1 246 ? -17.460 -23.173 34.726 1.00 81.75 246 VAL A N 1
ATOM 1947 C CA . VAL A 1 246 ? -16.150 -23.827 34.577 1.00 81.75 246 VAL A CA 1
ATOM 1948 C C . VAL A 1 246 ? -15.939 -24.873 35.676 1.00 81.75 246 VAL A C 1
ATOM 1950 O O . VAL A 1 246 ? -15.601 -26.018 35.374 1.00 81.75 246 VAL A O 1
ATOM 1953 N N . LEU A 1 247 ? -16.213 -24.545 36.944 1.00 82.81 247 LEU A N 1
ATOM 1954 C CA . LEU A 1 247 ? -16.074 -25.500 38.051 1.00 82.81 247 LEU A CA 1
ATOM 1955 C C . LEU A 1 247 ? -17.042 -26.690 37.933 1.00 82.81 247 LEU A C 1
ATOM 1957 O O . LEU A 1 247 ? -16.667 -27.822 38.251 1.00 82.81 247 LEU A O 1
ATOM 1961 N N . LYS A 1 248 ? -18.273 -26.480 37.447 1.00 85.75 248 LYS A N 1
ATOM 1962 C CA . LYS A 1 248 ? -19.223 -27.576 37.172 1.00 85.75 248 LYS A CA 1
ATOM 1963 C C . LYS A 1 248 ? -18.701 -28.516 36.087 1.00 85.75 248 LYS A C 1
ATOM 1965 O O . LYS A 1 248 ? -18.810 -29.732 36.247 1.00 85.75 248 LYS A O 1
ATOM 1970 N N . LYS A 1 249 ? -18.115 -27.979 35.016 1.00 89.06 249 LYS A N 1
ATOM 1971 C CA . LYS A 1 249 ? -17.503 -28.774 33.939 1.00 89.06 249 LYS A CA 1
ATOM 1972 C C . LYS A 1 249 ? -16.313 -29.584 34.450 1.00 89.06 249 LYS A C 1
ATOM 1974 O O . LYS A 1 249 ? -16.265 -30.787 34.221 1.00 89.06 249 LYS A O 1
ATOM 1979 N N . VAL A 1 250 ? -15.428 -28.982 35.249 1.00 89.12 250 VAL A N 1
ATOM 1980 C CA . VAL A 1 250 ? -14.297 -29.688 35.887 1.00 89.12 250 VAL A CA 1
ATOM 1981 C C . VAL A 1 250 ? -14.770 -30.852 36.763 1.00 89.12 250 VAL A C 1
ATOM 1983 O O . VAL A 1 250 ? -14.213 -31.944 36.679 1.00 89.12 250 VAL A O 1
ATOM 1986 N N . LYS A 1 251 ? -15.827 -30.666 37.569 1.00 89.00 251 LYS A N 1
ATOM 1987 C CA . LYS A 1 251 ? -16.414 -31.755 38.376 1.00 89.00 251 LYS A CA 1
ATOM 1988 C C . LYS A 1 251 ? -16.907 -32.918 37.513 1.00 89.00 251 LYS A C 1
ATOM 1990 O O . LYS A 1 251 ? -16.739 -34.067 37.905 1.00 89.00 251 LYS A O 1
ATOM 1995 N N . LYS A 1 252 ? -17.477 -32.626 36.342 1.00 92.31 252 LYS A N 1
ATOM 1996 C CA . LYS A 1 252 ? -17.946 -33.640 35.386 1.00 92.31 252 LYS A CA 1
ATOM 1997 C C . LYS A 1 252 ? -16.815 -34.353 34.641 1.00 92.31 252 LYS A C 1
ATOM 1999 O O . LYS A 1 252 ? -17.033 -35.470 34.192 1.00 92.31 252 LYS A O 1
ATOM 2004 N N . LEU A 1 253 ? -15.624 -33.760 34.541 1.00 92.94 253 LEU A N 1
ATOM 2005 C CA . LEU A 1 253 ? -14.449 -34.424 33.958 1.00 92.94 253 LEU A CA 1
ATOM 2006 C C . LEU A 1 253 ? -13.834 -35.478 34.891 1.00 92.94 253 LEU A C 1
ATOM 2008 O O . LEU A 1 253 ? -13.189 -36.408 34.417 1.00 92.94 253 LEU A O 1
ATOM 2012 N N . LYS A 1 254 ? -14.035 -35.360 36.212 1.00 90.44 254 LYS A N 1
ATOM 2013 C CA . LYS A 1 254 ? -13.456 -36.285 37.199 1.00 90.44 254 LYS A CA 1
ATOM 2014 C C . LYS A 1 254 ? -13.875 -37.754 36.984 1.00 90.44 254 LYS A C 1
ATOM 2016 O O . LYS A 1 254 ? -12.974 -38.582 36.981 1.00 90.44 254 LYS A O 1
ATOM 2021 N N . PRO A 1 255 ? -15.156 -38.086 36.720 1.00 93.38 255 PRO A N 1
ATOM 2022 C CA . PRO A 1 255 ? -15.559 -39.445 36.352 1.00 93.38 255 PRO A CA 1
ATOM 2023 C C . PRO A 1 255 ? -14.812 -40.042 35.154 1.00 93.38 255 PRO A C 1
ATOM 2025 O O . PRO A 1 255 ? -14.506 -41.225 35.181 1.00 93.38 255 PRO A O 1
ATOM 2028 N N . ILE A 1 256 ? -14.487 -39.244 34.127 1.00 93.81 256 ILE A N 1
ATOM 2029 C CA . ILE A 1 256 ? -13.714 -39.729 32.968 1.00 93.81 256 ILE A CA 1
ATOM 2030 C C . ILE A 1 256 ? -12.277 -40.040 33.388 1.00 93.81 256 ILE A C 1
ATOM 2032 O O . ILE A 1 256 ? -11.728 -41.066 33.007 1.00 93.81 256 ILE A O 1
ATOM 2036 N N . ALA A 1 257 ? -11.668 -39.168 34.194 1.00 93.56 257 ALA A N 1
ATOM 2037 C CA . ALA A 1 257 ? -10.330 -39.410 34.725 1.00 93.56 257 ALA A CA 1
ATOM 2038 C C . ALA A 1 257 ? -10.286 -40.683 35.600 1.00 93.56 257 ALA A C 1
ATOM 2040 O O . ALA A 1 257 ? -9.338 -41.454 35.503 1.00 93.56 257 ALA A O 1
ATOM 2041 N N . ASP A 1 258 ? -11.344 -40.934 36.380 1.00 92.88 258 ASP A N 1
ATOM 2042 C CA . ASP A 1 258 ? -11.491 -42.139 37.208 1.00 92.88 258 ASP A CA 1
ATOM 2043 C C . ASP A 1 258 ? -11.725 -43.412 36.382 1.00 92.88 258 ASP A C 1
ATOM 2045 O O . ASP A 1 258 ? -11.171 -44.453 36.716 1.00 92.88 258 ASP A O 1
ATOM 2049 N N . GLU A 1 259 ? -12.491 -43.334 35.287 1.00 93.06 259 GLU A N 1
ATOM 2050 C CA . GLU A 1 259 ? -12.672 -44.440 34.327 1.00 93.06 259 GLU A CA 1
ATOM 2051 C C . GLU A 1 259 ? -11.334 -44.873 33.705 1.00 93.06 259 GLU A C 1
ATOM 2053 O O . GLU A 1 259 ? -11.122 -46.055 33.446 1.00 93.06 259 GLU A O 1
ATOM 2058 N N . LEU A 1 260 ? -10.422 -43.919 33.505 1.00 93.12 260 LEU A N 1
ATOM 2059 C CA . LEU A 1 260 ? -9.086 -44.141 32.950 1.00 93.12 260 LEU A CA 1
ATOM 2060 C C . LEU A 1 260 ? -8.013 -44.438 34.014 1.00 93.12 260 LEU A C 1
ATOM 2062 O O . LEU A 1 260 ? -6.855 -44.616 33.650 1.00 93.12 260 LEU A O 1
ATOM 2066 N N . ASP A 1 261 ? -8.377 -44.475 35.301 1.00 94.25 261 ASP A N 1
ATOM 2067 C CA . ASP A 1 261 ? -7.468 -44.650 36.446 1.00 94.25 261 ASP A CA 1
ATOM 2068 C C . ASP A 1 261 ? -6.300 -43.638 36.480 1.00 94.25 261 ASP A C 1
ATOM 2070 O O . ASP A 1 261 ? -5.151 -43.964 36.788 1.00 94.25 261 ASP A O 1
ATOM 2074 N N . VAL A 1 262 ? -6.579 -42.372 36.139 1.00 94.62 262 VAL A N 1
ATOM 2075 C CA . VAL A 1 262 ? -5.569 -41.300 36.103 1.00 94.62 262 VAL A CA 1
ATOM 2076 C C . VAL A 1 262 ? -6.026 -40.039 36.836 1.00 94.62 262 VAL A C 1
ATOM 2078 O O . VAL A 1 262 ? -7.204 -39.676 36.829 1.00 94.62 262 VAL A O 1
ATOM 2081 N N . PRO A 1 263 ? -5.103 -39.270 37.435 1.00 92.88 263 PRO A N 1
ATOM 2082 C CA . PRO A 1 263 ? -5.438 -37.962 37.982 1.00 92.88 263 PRO A CA 1
ATOM 2083 C C . PRO A 1 263 ? -5.867 -36.972 36.899 1.00 92.88 263 PRO A C 1
ATOM 2085 O O . PRO A 1 263 ? -5.298 -36.918 35.808 1.00 92.88 263 PRO A O 1
ATOM 2088 N N . LEU A 1 264 ? -6.822 -36.098 37.233 1.00 92.25 264 LEU A N 1
ATOM 2089 C CA . LEU A 1 264 ? -7.363 -35.107 36.294 1.00 92.25 264 LEU A CA 1
ATOM 2090 C C . LEU A 1 264 ? -6.283 -34.172 35.714 1.00 92.25 264 LEU A C 1
ATOM 2092 O O . LEU A 1 264 ? -6.380 -33.746 34.566 1.00 92.25 264 LEU A O 1
ATOM 2096 N N . SER A 1 265 ? -5.224 -33.892 36.480 1.00 91.81 265 SER A N 1
ATOM 2097 C CA . SER A 1 265 ? -4.065 -33.135 36.000 1.00 91.81 265 SER A CA 1
ATOM 2098 C C . SER A 1 265 ? -3.308 -33.853 34.884 1.00 91.81 265 SER A C 1
ATOM 2100 O O . SER A 1 265 ? -2.902 -33.202 33.924 1.00 91.81 265 SER A O 1
ATOM 2102 N N . GLN A 1 266 ? -3.144 -35.177 34.980 1.00 95.31 266 GLN A N 1
ATOM 2103 C CA . GLN A 1 266 ? -2.520 -35.968 33.921 1.00 95.31 266 GLN A CA 1
ATOM 2104 C C . GLN A 1 266 ? -3.414 -36.001 32.681 1.00 95.31 266 GLN A C 1
ATOM 2106 O O . GLN A 1 266 ? -2.919 -35.765 31.583 1.00 95.31 266 GLN A O 1
ATOM 2111 N N . LEU A 1 267 ? -4.729 -36.187 32.863 1.00 96.31 267 LEU A N 1
ATOM 2112 C CA . LEU A 1 267 ? -5.703 -36.141 31.769 1.00 96.31 267 LEU A CA 1
ATOM 2113 C C . LEU A 1 267 ? -5.636 -34.809 31.004 1.00 96.31 267 LEU A C 1
ATOM 2115 O O . LEU A 1 267 ? -5.573 -34.797 29.778 1.00 96.31 267 LEU A O 1
ATOM 2119 N N . ALA A 1 268 ? -5.601 -33.683 31.720 1.00 95.56 268 ALA A N 1
ATOM 2120 C CA . ALA A 1 268 ? -5.531 -32.353 31.119 1.00 95.56 268 ALA A CA 1
ATOM 2121 C C . ALA A 1 268 ? -4.225 -32.104 30.344 1.00 95.56 268 ALA A C 1
ATOM 2123 O O . ALA A 1 268 ? -4.259 -31.569 29.238 1.00 95.56 268 ALA A O 1
ATOM 2124 N N . ILE A 1 269 ? -3.078 -32.512 30.899 1.00 96.88 269 ILE A N 1
ATOM 2125 C CA . ILE A 1 269 ? -1.776 -32.375 30.227 1.00 96.88 269 ILE A CA 1
ATOM 2126 C C . ILE A 1 269 ? -1.712 -33.274 28.986 1.00 96.88 269 ILE A C 1
ATOM 2128 O O . ILE A 1 269 ? -1.302 -32.813 27.919 1.00 96.88 269 ILE A O 1
ATOM 2132 N N . ALA A 1 270 ? -2.149 -34.530 29.110 1.00 97.25 270 ALA A N 1
ATOM 2133 C CA . ALA A 1 270 ? -2.184 -35.489 28.012 1.00 97.25 270 ALA A CA 1
ATOM 2134 C C . ALA A 1 270 ? -3.088 -35.013 26.872 1.00 97.25 270 ALA A C 1
ATOM 2136 O O . ALA A 1 270 ? -2.713 -35.128 25.709 1.00 97.25 270 ALA A O 1
ATOM 2137 N N . TRP A 1 271 ? -4.231 -34.405 27.199 1.00 97.44 271 TRP A N 1
ATOM 2138 C CA . TRP A 1 271 ? -5.154 -33.838 26.218 1.00 97.44 271 TRP A CA 1
ATOM 2139 C C . TRP A 1 271 ? -4.494 -32.748 25.364 1.00 97.44 271 TRP A C 1
ATOM 2141 O O . TRP A 1 271 ? -4.600 -32.785 24.140 1.00 97.44 271 TRP A O 1
ATOM 2151 N N . CYS A 1 272 ? -3.741 -31.823 25.977 1.00 97.56 272 CYS A N 1
ATOM 2152 C CA . CYS A 1 272 ? -2.986 -30.821 25.216 1.00 97.56 272 CYS A CA 1
ATOM 2153 C C . CYS A 1 272 ? -1.899 -31.475 24.347 1.00 97.56 272 CYS A C 1
ATOM 2155 O O . CYS A 1 272 ? -1.721 -31.099 23.190 1.00 97.56 272 CYS A O 1
ATOM 2157 N N . ALA A 1 273 ? -1.181 -32.458 24.900 1.00 97.00 273 ALA A N 1
ATOM 2158 C CA . ALA A 1 273 ? -0.069 -33.134 24.232 1.00 97.00 273 ALA A CA 1
ATOM 2159 C C . ALA A 1 273 ? -0.504 -34.069 23.088 1.00 97.00 273 ALA A C 1
ATOM 2161 O O . ALA A 1 273 ? 0.313 -34.380 22.217 1.00 97.00 273 ALA A O 1
ATOM 2162 N N . ALA A 1 274 ? -1.763 -34.515 23.087 1.00 96.38 274 ALA A N 1
ATOM 2163 C CA . ALA A 1 274 ? -2.345 -35.366 22.052 1.00 96.38 274 ALA A CA 1
ATOM 2164 C C . ALA A 1 274 ? -2.606 -34.620 20.733 1.00 96.38 274 ALA A C 1
ATOM 2166 O O . ALA A 1 274 ? -2.730 -35.254 19.686 1.00 96.38 274 ALA A O 1
ATOM 2167 N N . ASN A 1 275 ? -2.666 -33.283 20.749 1.00 95.69 275 ASN A N 1
ATOM 2168 C CA . ASN A 1 275 ? -2.818 -32.503 19.525 1.00 95.69 275 ASN A CA 1
ATOM 2169 C C . ASN A 1 275 ? -1.552 -32.643 18.646 1.00 95.69 275 ASN A C 1
ATOM 2171 O O . ASN A 1 275 ? -0.449 -32.347 19.117 1.00 95.69 275 ASN A O 1
ATOM 2175 N N . PRO A 1 276 ? -1.671 -33.063 17.370 1.00 93.81 276 PRO A N 1
ATOM 2176 C CA . PRO A 1 276 ? -0.513 -33.355 16.522 1.00 93.81 276 PRO A CA 1
ATOM 2177 C C . PRO A 1 276 ? 0.345 -32.123 16.206 1.00 93.81 276 PRO A C 1
ATOM 2179 O O . PRO A 1 276 ? 1.535 -32.270 15.943 1.00 93.81 276 PRO A O 1
ATOM 2182 N N . ASN A 1 277 ? -0.227 -30.916 16.278 1.00 95.81 277 ASN A N 1
ATOM 2183 C CA . ASN A 1 277 ? 0.494 -29.665 16.030 1.00 95.81 277 ASN A CA 1
ATOM 2184 C C . ASN A 1 277 ? 1.244 -29.152 17.275 1.00 95.81 277 ASN A C 1
ATOM 2186 O O . ASN A 1 277 ? 2.001 -28.182 17.197 1.00 95.81 277 ASN A O 1
ATOM 2190 N N . VAL A 1 278 ? 1.040 -29.787 18.436 1.00 97.56 278 VAL A N 1
ATOM 2191 C CA . VAL A 1 278 ? 1.738 -29.459 19.681 1.00 97.56 278 VAL A CA 1
ATOM 2192 C C . VAL A 1 278 ? 3.032 -30.262 19.769 1.00 97.56 278 VAL A C 1
ATOM 2194 O O . VAL A 1 278 ? 3.034 -31.468 20.029 1.00 97.56 278 VAL A O 1
ATOM 2197 N N . SER A 1 279 ? 4.151 -29.563 19.564 1.00 97.56 279 SER A N 1
ATOM 2198 C CA . SER A 1 279 ? 5.498 -30.120 19.705 1.00 97.56 279 SER A CA 1
ATOM 2199 C C . SER A 1 279 ? 5.854 -30.338 21.175 1.00 97.56 279 SER A C 1
ATOM 2201 O O . SER A 1 279 ? 6.475 -31.344 21.500 1.00 97.56 279 SER A O 1
ATOM 2203 N N . SER A 1 280 ? 5.458 -29.415 22.063 1.00 98.31 280 SER A N 1
ATOM 2204 C CA . SER A 1 280 ? 5.711 -29.529 23.504 1.00 98.31 280 SER A CA 1
ATOM 2205 C C . SER A 1 280 ? 4.652 -28.825 24.353 1.00 98.31 280 SER A C 1
ATOM 2207 O O . SER A 1 280 ? 4.221 -27.719 24.031 1.00 98.31 280 SER A O 1
ATOM 2209 N N . VAL A 1 281 ? 4.293 -29.418 25.492 1.00 98.12 281 VAL A N 1
ATOM 2210 C CA . VAL A 1 281 ? 3.448 -28.796 26.521 1.00 98.12 281 VAL A CA 1
ATOM 2211 C C . VAL A 1 281 ? 4.317 -28.326 27.686 1.00 98.12 281 VAL A C 1
ATOM 2213 O O . VAL A 1 281 ? 4.955 -29.132 28.364 1.00 98.12 281 VAL A O 1
ATOM 2216 N N . ILE A 1 282 ? 4.322 -27.018 27.940 1.00 96.12 282 ILE A N 1
ATOM 2217 C CA . ILE A 1 282 ? 5.093 -26.406 29.023 1.00 96.12 282 ILE A CA 1
ATOM 2218 C C . ILE A 1 282 ? 4.364 -26.622 30.346 1.00 96.12 282 ILE A C 1
ATOM 2220 O O . ILE A 1 282 ? 3.255 -26.126 30.575 1.00 96.12 282 ILE A O 1
ATOM 2224 N N . THR A 1 283 ? 5.025 -27.339 31.246 1.00 92.00 283 THR A N 1
ATOM 2225 C CA . THR A 1 283 ? 4.575 -27.564 32.618 1.00 92.00 283 THR A CA 1
ATOM 2226 C C . THR A 1 283 ? 5.384 -26.713 33.592 1.00 92.00 283 THR A C 1
ATOM 2228 O O . THR A 1 283 ? 6.513 -26.312 33.316 1.00 92.00 283 THR A O 1
ATOM 2231 N N . GLY A 1 284 ? 4.798 -26.412 34.748 1.00 84.69 284 GLY A N 1
ATOM 2232 C CA . GLY A 1 284 ? 5.494 -25.756 35.849 1.00 84.69 284 GLY A CA 1
ATOM 2233 C C . GLY A 1 284 ? 5.265 -26.529 37.136 1.00 84.69 284 GLY A C 1
ATOM 2234 O O . GLY A 1 284 ? 4.171 -27.048 37.365 1.00 84.69 284 GLY A O 1
ATOM 2235 N N . ALA A 1 285 ? 6.295 -26.598 37.968 1.00 84.50 285 ALA A N 1
ATOM 2236 C CA . ALA A 1 285 ? 6.274 -27.313 39.234 1.00 84.50 285 ALA A CA 1
ATOM 2237 C C . ALA A 1 285 ? 7.195 -26.620 40.236 1.00 84.50 285 ALA A C 1
ATOM 2239 O O . ALA A 1 285 ? 8.198 -26.023 39.857 1.00 84.50 285 ALA A O 1
ATOM 2240 N N . THR A 1 286 ? 6.858 -26.712 41.517 1.00 82.62 286 THR A N 1
ATOM 2241 C CA . THR A 1 286 ? 7.695 -26.187 42.610 1.00 82.62 286 THR A CA 1
ATOM 2242 C C . THR A 1 286 ? 8.245 -27.295 43.504 1.00 82.62 286 THR A C 1
ATOM 2244 O O . THR A 1 286 ? 8.998 -27.016 44.435 1.00 82.62 286 THR A O 1
ATOM 2247 N N . LYS A 1 287 ? 7.866 -28.555 43.242 1.00 85.62 287 LYS A N 1
ATOM 2248 C CA . LYS A 1 287 ? 8.287 -29.753 43.980 1.00 85.62 287 LYS A CA 1
ATOM 2249 C C . LYS A 1 287 ? 8.505 -30.923 43.016 1.00 85.62 287 LYS A C 1
ATOM 2251 O O . LYS A 1 287 ? 7.766 -31.058 42.043 1.00 85.62 287 LYS A O 1
ATOM 2256 N N . GLU A 1 288 ? 9.465 -31.795 43.316 1.00 90.88 288 GLU A N 1
ATOM 2257 C CA . GLU A 1 288 ? 9.835 -32.944 42.468 1.00 90.88 288 GLU A CA 1
ATOM 2258 C C . GLU A 1 288 ? 8.668 -33.893 42.195 1.00 90.88 288 GLU A C 1
ATOM 2260 O O . GLU A 1 288 ? 8.456 -34.299 41.056 1.00 90.88 288 GLU A O 1
ATOM 2265 N N . TYR A 1 289 ? 7.855 -34.190 43.214 1.00 89.75 289 TYR A N 1
ATOM 2266 C CA . TYR A 1 289 ? 6.714 -35.093 43.047 1.00 89.75 289 TYR A CA 1
ATOM 2267 C C . TYR A 1 289 ? 5.719 -34.577 41.993 1.00 89.75 289 TYR A C 1
ATOM 2269 O O . TYR A 1 289 ? 5.101 -35.375 41.302 1.00 89.75 289 TYR A O 1
ATOM 2277 N N . GLN A 1 290 ? 5.580 -33.253 41.826 1.00 88.75 290 GLN A N 1
ATOM 2278 C CA . GLN A 1 290 ? 4.709 -32.670 40.798 1.00 88.75 290 GLN A CA 1
ATOM 2279 C C . GLN A 1 290 ? 5.283 -32.882 39.398 1.00 88.75 290 GLN A C 1
ATOM 2281 O O . GLN A 1 290 ? 4.523 -33.083 38.458 1.00 88.75 290 GLN A O 1
ATOM 2286 N N . ILE A 1 291 ? 6.612 -32.841 39.255 1.00 91.38 291 ILE A N 1
ATOM 2287 C CA . ILE A 1 291 ? 7.293 -33.138 37.990 1.00 91.38 291 ILE A CA 1
ATOM 2288 C C . ILE A 1 291 ? 7.055 -34.602 37.645 1.00 91.38 291 ILE A C 1
ATOM 2290 O O . ILE A 1 291 ? 6.498 -34.887 36.592 1.00 91.38 291 ILE A O 1
ATOM 2294 N N . GLN A 1 292 ? 7.397 -35.512 38.558 1.00 92.88 292 GLN A N 1
ATOM 2295 C CA . GLN A 1 292 ? 7.201 -36.952 38.371 1.00 92.88 292 GLN A CA 1
ATOM 2296 C C . GLN A 1 292 ? 5.748 -37.281 38.007 1.00 92.88 292 GLN A C 1
ATOM 2298 O O . GLN A 1 292 ? 5.496 -38.099 37.128 1.00 92.88 292 GLN A O 1
ATOM 2303 N N . GLU A 1 293 ? 4.792 -36.610 38.647 1.00 90.81 293 GLU A N 1
ATOM 2304 C CA . GLU A 1 293 ? 3.371 -36.795 38.386 1.00 90.81 293 GLU A CA 1
ATOM 2305 C C . GLU A 1 293 ? 2.933 -36.243 37.023 1.00 90.81 293 GLU A C 1
ATOM 2307 O O . GLU A 1 293 ? 2.250 -36.932 36.268 1.00 90.81 293 GLU A O 1
ATOM 2312 N N . ASN A 1 294 ? 3.364 -35.034 36.660 1.00 93.12 294 ASN A N 1
ATOM 2313 C CA . ASN A 1 294 ? 3.053 -34.444 35.359 1.00 93.12 294 ASN A CA 1
ATOM 2314 C C . ASN A 1 294 ? 3.665 -35.253 34.206 1.00 93.12 294 ASN A C 1
ATOM 2316 O O . ASN A 1 294 ? 3.030 -35.395 33.164 1.00 93.12 294 ASN A O 1
ATOM 2320 N N . MET A 1 295 ? 4.870 -35.807 34.383 1.00 94.50 295 MET A N 1
ATOM 2321 C CA . MET A 1 295 ? 5.560 -36.565 33.331 1.00 94.50 295 MET A CA 1
ATOM 2322 C C . MET A 1 295 ? 4.857 -37.883 32.989 1.00 94.50 295 MET A C 1
ATOM 2324 O O . MET A 1 295 ? 4.941 -38.339 31.849 1.00 94.50 295 MET A O 1
ATOM 2328 N N . LYS A 1 296 ? 4.087 -38.459 33.922 1.00 94.69 296 LYS A N 1
ATOM 2329 C CA . LYS A 1 296 ? 3.254 -39.645 33.661 1.00 94.69 296 LYS A CA 1
ATOM 2330 C C . LYS A 1 296 ? 2.098 -39.379 32.698 1.00 94.69 296 LYS A C 1
ATOM 2332 O O . LYS A 1 296 ? 1.605 -40.334 32.105 1.00 94.69 296 LYS A O 1
ATOM 2337 N N . ALA A 1 297 ? 1.726 -38.116 32.459 1.00 95.81 297 ALA A N 1
ATOM 2338 C CA . ALA A 1 297 ? 0.697 -37.755 31.481 1.00 95.81 297 ALA A CA 1
ATOM 2339 C C . ALA A 1 297 ? 0.999 -38.293 30.070 1.00 95.81 297 ALA A C 1
ATOM 2341 O O . ALA A 1 297 ? 0.079 -38.563 29.304 1.00 95.81 297 ALA A O 1
ATOM 2342 N N . ILE A 1 298 ? 2.276 -38.520 29.739 1.00 94.75 298 ILE A N 1
ATOM 2343 C CA . ILE A 1 298 ? 2.685 -39.132 28.469 1.00 94.75 298 ILE A CA 1
ATOM 2344 C C . ILE A 1 298 ? 2.056 -40.521 28.258 1.00 94.75 298 ILE A C 1
ATOM 2346 O O . ILE A 1 298 ? 1.680 -40.867 27.142 1.00 94.75 298 ILE A O 1
ATOM 2350 N N . ASN A 1 299 ? 1.876 -41.287 29.339 1.00 94.94 299 ASN A N 1
ATOM 2351 C CA . ASN A 1 299 ? 1.309 -42.635 29.301 1.00 94.94 299 ASN A CA 1
ATOM 2352 C C . ASN A 1 299 ? -0.216 -42.617 29.120 1.00 94.94 299 ASN A C 1
ATOM 2354 O O . ASN A 1 299 ? -0.803 -43.647 28.809 1.00 94.94 299 ASN A O 1
ATOM 2358 N N . VAL A 1 300 ? -0.848 -41.453 29.304 1.00 96.38 300 VAL A N 1
ATOM 2359 C CA . VAL A 1 300 ? -2.297 -41.262 29.166 1.00 96.38 300 VAL A CA 1
ATOM 2360 C C . VAL A 1 300 ? -2.677 -40.938 27.721 1.00 96.38 300 VAL A C 1
ATOM 2362 O O . VAL A 1 300 ? -3.800 -41.213 27.314 1.00 96.38 300 VAL A O 1
ATOM 2365 N N . ILE A 1 301 ? -1.753 -40.413 26.907 1.00 95.06 301 ILE A N 1
ATOM 2366 C CA . ILE A 1 301 ? -2.025 -40.037 25.507 1.00 95.06 301 ILE A CA 1
ATOM 2367 C C . ILE A 1 301 ? -2.637 -41.198 24.697 1.00 95.06 301 ILE A C 1
ATOM 2369 O O . ILE A 1 301 ? -3.667 -40.970 24.064 1.00 95.06 301 ILE A O 1
ATOM 2373 N N . PRO A 1 302 ? -2.112 -42.444 24.746 1.00 94.50 302 PRO A N 1
ATOM 2374 C CA . PRO A 1 302 ? -2.710 -43.569 24.019 1.00 94.50 302 PRO A CA 1
ATOM 2375 C C . PRO A 1 302 ? -4.113 -43.962 24.510 1.00 94.50 302 PRO A C 1
ATOM 2377 O O . PRO A 1 302 ? -4.843 -44.634 23.789 1.00 94.50 302 PRO A O 1
ATOM 2380 N N . MET A 1 303 ? -4.493 -43.557 25.728 1.00 96.12 303 MET A N 1
ATOM 2381 C CA . MET A 1 303 ? -5.805 -43.837 26.323 1.00 96.12 303 MET A CA 1
ATOM 2382 C C . MET A 1 303 ? -6.885 -42.847 25.856 1.00 96.12 303 MET A C 1
ATOM 2384 O O . MET A 1 303 ? -8.073 -43.092 26.057 1.00 96.12 303 MET A O 1
ATOM 2388 N N . LEU A 1 304 ? -6.498 -41.734 25.219 1.00 95.25 304 LEU A N 1
ATOM 2389 C CA . LEU A 1 304 ? -7.414 -40.724 24.682 1.00 95.25 304 LEU A CA 1
ATOM 2390 C C . LEU A 1 304 ? -8.003 -41.162 23.337 1.00 95.25 304 LEU A C 1
ATOM 2392 O O . LEU A 1 304 ? -7.741 -40.565 22.292 1.00 95.25 304 LEU A O 1
ATOM 2396 N N . THR A 1 305 ? -8.808 -42.224 23.364 1.00 95.06 305 THR A N 1
ATOM 2397 C CA . THR A 1 305 ? -9.533 -42.710 22.185 1.00 95.06 305 THR A CA 1
ATOM 2398 C C . THR A 1 305 ? -10.518 -41.651 21.664 1.00 95.06 305 THR A C 1
ATOM 2400 O O . THR A 1 305 ? -10.916 -40.753 22.416 1.00 95.06 305 THR A O 1
ATOM 2403 N N . PRO A 1 306 ? -10.969 -41.739 20.396 1.00 93.38 306 PRO A N 1
ATOM 2404 C CA . PRO A 1 306 ? -11.981 -40.825 19.861 1.00 93.38 306 PRO A CA 1
ATOM 2405 C C . PRO A 1 306 ? -13.236 -40.718 20.741 1.00 93.38 306 PRO A C 1
ATOM 2407 O O . PRO A 1 306 ? -13.737 -39.618 20.957 1.00 93.38 306 PRO A O 1
ATOM 2410 N N . GLU A 1 307 ? -13.679 -41.835 21.326 1.00 93.50 307 GLU A N 1
ATOM 2411 C CA . GLU A 1 307 ? -14.824 -41.892 22.244 1.00 93.50 307 GLU A CA 1
ATOM 2412 C C . GLU A 1 307 ? -14.572 -41.102 23.538 1.00 93.50 307 GLU A C 1
ATOM 2414 O O . GLU A 1 307 ? -15.427 -40.340 23.993 1.00 93.50 307 GLU A O 1
ATOM 2419 N N . VAL A 1 308 ? -13.380 -41.236 24.130 1.00 94.56 308 VAL A N 1
ATOM 2420 C CA . VAL A 1 308 ? -12.982 -40.465 25.318 1.00 94.56 308 VAL A CA 1
ATOM 2421 C C . VAL A 1 308 ? -12.908 -38.974 24.988 1.00 94.56 308 VAL A C 1
ATOM 2423 O O . VAL A 1 308 ? -13.406 -38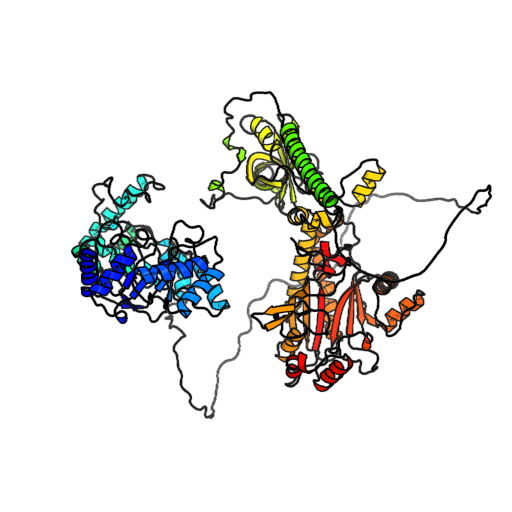.145 25.753 1.00 94.56 308 VAL A O 1
ATOM 2426 N N . MET A 1 309 ? -12.332 -38.623 23.836 1.00 93.81 309 MET A N 1
ATOM 2427 C CA . MET A 1 309 ? -12.240 -37.236 23.374 1.00 93.81 309 MET A CA 1
ATOM 2428 C C . MET A 1 309 ? -13.627 -36.618 23.157 1.00 93.81 309 MET A C 1
ATOM 2430 O O . MET A 1 309 ? -13.847 -35.470 23.543 1.00 93.81 309 MET A O 1
ATOM 2434 N N . GLU A 1 310 ? -14.584 -37.379 22.621 1.00 93.62 310 GLU A N 1
ATOM 2435 C CA . GLU A 1 310 ? -15.972 -36.940 22.451 1.00 93.62 310 GLU A CA 1
ATOM 2436 C C . GLU A 1 310 ? -16.691 -36.747 23.795 1.00 93.62 310 GLU A C 1
ATOM 2438 O O . GLU A 1 310 ? -17.350 -35.723 23.995 1.00 93.62 310 GLU A O 1
ATOM 2443 N N . LYS A 1 311 ? -16.503 -37.659 24.763 1.00 94.75 311 LYS A N 1
ATOM 2444 C CA . LYS A 1 311 ? -17.018 -37.490 26.136 1.00 94.75 311 LYS A CA 1
ATOM 2445 C C . LYS A 1 311 ? -16.487 -36.198 26.780 1.00 94.75 311 LYS A C 1
ATOM 2447 O O . LYS A 1 311 ? -17.253 -35.461 27.407 1.00 94.75 311 LYS A O 1
ATOM 2452 N N . ILE A 1 312 ? -15.192 -35.904 26.619 1.00 94.38 312 ILE A N 1
ATOM 2453 C CA . ILE A 1 312 ? -14.574 -34.662 27.112 1.00 94.38 312 ILE A CA 1
ATOM 2454 C C . ILE A 1 312 ? -15.189 -33.447 26.402 1.00 94.38 312 ILE A C 1
ATOM 2456 O O . ILE A 1 312 ? -15.626 -32.505 27.068 1.00 94.38 312 ILE A O 1
ATOM 2460 N N . ASP A 1 313 ? -15.279 -33.473 25.069 1.00 93.25 313 ASP A N 1
ATOM 2461 C CA . ASP A 1 313 ? -15.850 -32.387 24.264 1.00 93.25 313 ASP A CA 1
ATOM 2462 C C . ASP A 1 313 ? -17.308 -32.085 24.661 1.00 93.25 313 ASP A C 1
ATOM 2464 O O . ASP A 1 313 ? -17.675 -30.915 24.810 1.00 93.25 313 ASP A O 1
ATOM 2468 N N . ALA A 1 314 ? -18.120 -33.118 24.914 1.00 93.06 314 ALA A N 1
ATOM 2469 C CA . ALA A 1 314 ? -19.516 -32.989 25.333 1.00 93.06 314 ALA A CA 1
ATOM 2470 C C . ALA A 1 314 ? -19.679 -32.294 26.698 1.00 93.06 314 ALA A C 1
ATOM 2472 O O . ALA A 1 314 ? -20.676 -31.602 26.930 1.00 93.06 314 ALA A O 1
ATOM 2473 N N . ILE A 1 315 ? -18.702 -32.452 27.597 1.00 92.88 315 ILE A N 1
ATOM 2474 C CA . ILE A 1 315 ? -18.686 -31.795 28.910 1.00 92.88 315 ILE A CA 1
ATOM 2475 C C . ILE A 1 315 ? -18.192 -30.356 28.793 1.00 92.88 315 ILE A C 1
ATOM 2477 O O . ILE A 1 315 ? -18.814 -29.443 29.340 1.00 92.88 315 ILE A O 1
ATOM 2481 N N . VAL A 1 316 ? -17.052 -30.150 28.129 1.00 89.94 316 VAL A N 1
ATOM 2482 C CA . VAL A 1 316 ? -16.367 -28.853 28.146 1.00 89.94 316 VAL A CA 1
ATOM 2483 C C . VAL A 1 316 ? -17.043 -27.851 27.212 1.00 89.94 316 VAL A C 1
ATOM 2485 O O . VAL A 1 316 ? -17.167 -26.675 27.567 1.00 89.94 316 VAL A O 1
ATOM 2488 N N . GLN A 1 317 ? -17.534 -28.324 26.061 1.00 88.75 317 GLN A N 1
ATOM 2489 C CA . GLN A 1 317 ? -18.297 -27.545 25.077 1.00 88.75 317 GLN A CA 1
ATOM 2490 C C . GLN A 1 317 ? -17.558 -26.293 24.574 1.00 88.75 317 GLN A C 1
ATOM 2492 O O . GLN A 1 317 ? -18.159 -25.258 24.306 1.00 88.75 317 GLN A O 1
ATOM 2497 N N . SER A 1 318 ? -16.234 -26.386 24.465 1.00 86.12 318 SER A N 1
ATOM 2498 C CA . SER A 1 318 ? -15.328 -25.306 24.047 1.00 86.12 318 SER A CA 1
ATOM 2499 C C . SER A 1 318 ? -14.750 -25.502 22.643 1.00 86.12 318 SER A C 1
ATOM 2501 O O . SER A 1 318 ? -13.958 -24.677 22.185 1.00 86.12 318 SER A O 1
ATOM 2503 N N . LYS A 1 319 ? -15.093 -26.610 21.973 1.00 87.50 319 LYS A N 1
ATOM 2504 C CA . LYS A 1 319 ? -14.592 -26.941 20.638 1.00 87.50 319 LYS A CA 1
ATOM 2505 C C . LYS A 1 319 ? -15.035 -25.859 19.650 1.00 87.50 319 LYS A C 1
ATOM 2507 O O . LYS A 1 319 ? -16.243 -25.647 19.512 1.00 87.50 319 LYS A O 1
ATOM 2512 N N . PRO A 1 320 ? -14.107 -25.159 18.978 1.00 86.56 320 PRO A N 1
ATOM 2513 C CA . PRO A 1 320 ? -14.493 -24.129 18.030 1.00 86.56 320 PRO A CA 1
ATOM 2514 C C . PRO A 1 320 ? -15.201 -24.759 16.826 1.00 86.56 320 PRO A C 1
ATOM 2516 O O . PRO A 1 320 ? -14.843 -25.849 16.372 1.00 86.56 320 PRO A O 1
ATOM 2519 N N . LYS A 1 321 ? -16.203 -24.057 16.286 1.00 78.38 321 LYS A N 1
ATOM 2520 C CA . LYS A 1 321 ? -16.742 -24.389 14.965 1.00 78.38 321 LYS A CA 1
ATOM 2521 C C . LYS A 1 321 ? -15.648 -24.107 13.941 1.00 78.38 321 LYS A C 1
ATOM 2523 O O . LYS A 1 321 ? -15.085 -23.012 13.945 1.00 78.38 321 LYS A O 1
ATOM 2528 N N . LYS A 1 322 ? -15.333 -25.087 13.092 1.00 67.00 322 LYS A N 1
ATOM 2529 C CA . LYS A 1 322 ? -14.439 -24.843 11.958 1.00 67.00 322 LYS A CA 1
ATOM 2530 C C . LYS A 1 322 ? -15.086 -23.785 11.053 1.00 67.00 322 LYS A C 1
ATOM 2532 O O . LYS A 1 322 ? -16.309 -23.820 10.913 1.00 67.00 322 LYS A O 1
ATOM 2537 N N . PRO A 1 323 ? -14.312 -22.853 10.474 1.00 57.72 323 PRO A N 1
ATOM 2538 C CA . PRO A 1 323 ? -14.834 -21.951 9.455 1.00 57.72 323 PRO A CA 1
ATOM 2539 C C . PRO A 1 323 ? -15.481 -22.772 8.338 1.00 57.72 323 PRO A C 1
ATOM 2541 O O . PRO A 1 323 ? -14.891 -23.771 7.919 1.00 57.72 323 PRO A O 1
ATOM 2544 N N . ASP A 1 324 ? -16.668 -22.374 7.876 1.00 51.09 324 ASP A N 1
ATOM 2545 C CA . ASP A 1 324 ? -17.330 -23.030 6.748 1.00 51.09 324 ASP A CA 1
ATOM 2546 C C . ASP A 1 324 ? -16.386 -22.975 5.538 1.00 51.09 324 ASP A C 1
ATOM 2548 O O . ASP A 1 324 ? -16.132 -21.913 4.964 1.00 51.09 324 ASP A O 1
ATOM 2552 N N . SER A 1 325 ? -15.813 -24.116 5.155 1.00 45.97 325 SER A N 1
ATOM 2553 C CA . SER A 1 325 ? -15.259 -24.247 3.815 1.00 45.97 325 SER A CA 1
ATOM 2554 C C . SER A 1 325 ? -16.411 -24.011 2.835 1.00 45.97 325 SER A C 1
ATOM 2556 O O . SER A 1 325 ? -17.496 -24.562 3.019 1.00 45.97 325 SER A O 1
ATOM 2558 N N . TYR A 1 326 ? -16.203 -23.193 1.799 1.00 38.75 326 TYR A N 1
ATOM 2559 C CA . TYR A 1 326 ? -17.102 -23.092 0.638 1.00 38.75 326 TYR A CA 1
ATOM 2560 C C . TYR A 1 326 ? -17.113 -24.426 -0.140 1.00 38.75 326 TYR A C 1
ATOM 2562 O O . TYR A 1 326 ? -16.704 -24.513 -1.292 1.00 38.75 326 TYR A O 1
ATOM 2570 N N . SER A 1 327 ? -17.530 -25.500 0.520 1.00 36.75 327 SER A N 1
ATOM 2571 C CA . SER A 1 327 ? -17.657 -26.852 -0.003 1.00 36.75 327 SER A CA 1
ATOM 2572 C C . SER A 1 327 ? -19.038 -27.396 0.354 1.00 36.75 327 SER A C 1
ATOM 2574 O O . SER A 1 327 ? -19.177 -28.492 0.890 1.00 36.75 327 SER A O 1
ATOM 2576 N N . HIS A 1 328 ? -20.072 -26.618 0.058 1.00 34.31 328 HIS A N 1
ATOM 2577 C CA . HIS A 1 328 ? -21.345 -27.199 -0.335 1.00 34.31 328 HIS A CA 1
ATOM 2578 C C . HIS A 1 328 ? -21.291 -27.320 -1.866 1.00 34.31 328 HIS A C 1
ATOM 2580 O O . HIS A 1 328 ? -21.150 -26.302 -2.529 1.00 34.31 328 HIS A O 1
ATOM 2586 N N . GLU A 1 329 ? -21.335 -28.565 -2.371 1.00 34.59 329 GLU A N 1
ATOM 2587 C CA . GLU A 1 329 ? -21.404 -29.012 -3.789 1.00 34.59 329 GLU A CA 1
ATOM 2588 C C . GLU A 1 329 ? -20.201 -29.747 -4.425 1.00 34.59 329 GLU A C 1
ATOM 2590 O O . GLU A 1 329 ? -20.270 -30.104 -5.596 1.00 34.59 329 GLU A O 1
ATOM 2595 N N . PHE A 1 330 ? -19.168 -30.148 -3.675 1.00 35.62 330 PHE A N 1
ATOM 2596 C CA . PHE A 1 330 ? -18.219 -31.178 -4.158 1.00 35.62 330 PHE A CA 1
ATOM 2597 C C . PHE A 1 330 ? -17.932 -32.262 -3.107 1.00 35.62 330 PHE A C 1
ATOM 2599 O O . PHE A 1 330 ? -16.788 -32.635 -2.865 1.00 35.62 330 PHE A O 1
ATOM 2606 N N . SER A 1 331 ? -18.972 -32.792 -2.463 1.00 32.97 331 SER A N 1
ATOM 2607 C CA . SER A 1 331 ? -18.867 -34.023 -1.672 1.00 32.97 331 SER A CA 1
ATOM 2608 C C . SER A 1 331 ? -19.074 -35.234 -2.587 1.00 32.97 331 SER A C 1
ATOM 2610 O O . SER A 1 331 ? -20.215 -35.594 -2.862 1.00 32.97 331 SER A O 1
ATOM 2612 N N . ASN A 1 332 ? -17.975 -35.772 -3.126 1.00 31.14 332 ASN A N 1
ATOM 2613 C CA . ASN A 1 332 ? -17.783 -37.182 -3.515 1.00 31.14 332 ASN A CA 1
ATOM 2614 C C . ASN A 1 332 ? -16.372 -37.360 -4.106 1.00 31.14 332 ASN A C 1
ATOM 2616 O O . ASN A 1 332 ? -16.191 -37.647 -5.291 1.00 31.14 332 ASN A O 1
ATOM 2620 N N . ARG A 1 333 ? -15.348 -37.154 -3.278 1.00 33.69 333 ARG A N 1
ATOM 2621 C CA . ARG A 1 333 ? -14.044 -37.796 -3.469 1.00 33.69 333 ARG A CA 1
ATOM 2622 C C . ARG A 1 333 ? -13.578 -38.267 -2.104 1.00 33.69 333 ARG A C 1
ATOM 2624 O O . ARG A 1 333 ? -12.963 -37.510 -1.360 1.00 33.69 333 ARG A O 1
ATOM 2631 N N . ASP A 1 334 ? -13.975 -39.490 -1.787 1.00 34.12 334 A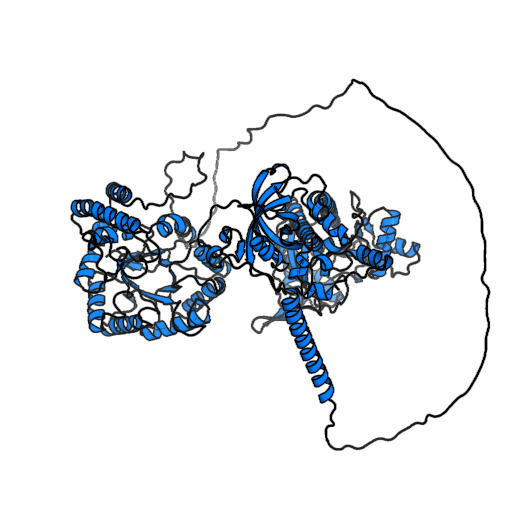SP A N 1
ATOM 2632 C CA . ASP A 1 334 ? -13.445 -40.248 -0.667 1.00 34.12 334 ASP A CA 1
ATOM 2633 C C . ASP A 1 334 ? -11.927 -40.444 -0.842 1.00 34.12 334 ASP A C 1
ATOM 2635 O O . ASP A 1 334 ? -11.440 -40.648 -1.956 1.00 34.12 334 ASP A O 1
ATOM 2639 N N . ASP A 1 335 ? -11.212 -40.331 0.277 1.00 40.34 335 ASP A N 1
ATOM 2640 C CA . ASP A 1 335 ? -9.892 -40.892 0.578 1.00 40.34 335 ASP A CA 1
ATOM 2641 C C . ASP A 1 335 ? -8.803 -40.836 -0.510 1.00 40.34 335 ASP A C 1
ATOM 2643 O O . ASP A 1 335 ? -8.556 -41.794 -1.244 1.00 40.34 335 ASP A O 1
ATOM 2647 N N . VAL A 1 336 ? -8.018 -39.752 -0.508 1.00 27.78 336 VAL A N 1
ATOM 2648 C CA . VAL A 1 336 ? -6.643 -39.779 -1.037 1.00 27.78 336 VAL A CA 1
ATOM 2649 C C . VAL A 1 336 ? -5.686 -39.331 0.074 1.00 27.78 336 VAL A C 1
ATOM 2651 O O . VAL A 1 336 ? -5.821 -38.204 0.557 1.00 27.78 336 VAL A O 1
ATOM 2654 N N . PRO A 1 337 ? -4.722 -40.169 0.505 1.00 30.59 337 PRO A N 1
ATOM 2655 C CA . PRO A 1 337 ? -3.714 -39.761 1.476 1.00 30.59 337 PRO A CA 1
ATOM 2656 C C . PRO A 1 337 ? -2.875 -38.617 0.898 1.00 30.59 337 PRO A C 1
ATOM 2658 O O . PRO A 1 337 ? -2.314 -38.735 -0.191 1.00 30.59 337 PRO A O 1
ATOM 2661 N N . LEU A 1 338 ? -2.778 -37.508 1.630 1.00 30.45 338 LEU A N 1
ATOM 2662 C CA . LEU A 1 338 ? -1.845 -36.429 1.318 1.00 30.45 338 LEU A CA 1
ATOM 2663 C C . LEU A 1 338 ? -0.425 -36.895 1.662 1.00 30.45 338 LEU A C 1
ATOM 2665 O O . LEU A 1 338 ? 0.023 -36.743 2.798 1.00 30.45 338 LEU A O 1
ATOM 2669 N N . GLU A 1 339 ? 0.287 -37.462 0.689 1.00 27.25 339 GLU A N 1
ATOM 2670 C CA . GLU A 1 339 ? 1.742 -37.563 0.789 1.00 27.25 339 GLU A CA 1
ATOM 2671 C C . GLU A 1 339 ? 2.388 -36.185 0.546 1.00 27.25 339 GLU A C 1
ATOM 2673 O O . GLU A 1 339 ? 2.004 -35.470 -0.387 1.00 27.25 339 GLU A O 1
ATOM 2678 N N . PRO A 1 340 ? 3.370 -35.774 1.368 1.00 29.94 340 PRO A N 1
ATOM 2679 C CA . PRO A 1 340 ? 4.065 -34.510 1.184 1.00 29.94 340 PRO A CA 1
ATOM 2680 C C . PRO A 1 340 ? 4.987 -34.576 -0.041 1.00 29.94 340 PRO A C 1
ATOM 2682 O O . PRO A 1 340 ? 5.972 -35.312 -0.064 1.00 29.94 340 PRO A O 1
ATOM 2685 N N . ILE A 1 341 ? 4.706 -33.738 -1.043 1.00 30.23 341 ILE A N 1
ATOM 2686 C CA . ILE A 1 341 ? 5.566 -33.503 -2.214 1.00 30.23 341 ILE A CA 1
ATOM 2687 C C . ILE A 1 341 ? 6.784 -32.676 -1.782 1.00 30.23 341 ILE A C 1
ATOM 2689 O O . ILE A 1 341 ? 6.901 -31.522 -2.157 1.00 30.23 341 ILE A O 1
ATOM 2693 N N . TRP A 1 342 ? 7.668 -33.243 -0.960 1.00 26.50 342 TRP A N 1
ATOM 2694 C CA . TRP A 1 342 ? 9.047 -32.783 -0.754 1.00 26.50 342 TRP A CA 1
ATOM 2695 C C . TRP A 1 342 ? 9.899 -33.960 -0.256 1.00 26.50 342 TRP A C 1
ATOM 2697 O O . TRP A 1 342 ? 10.316 -33.996 0.899 1.00 26.50 342 TRP A O 1
ATOM 2707 N N . SER A 1 343 ? 10.176 -34.938 -1.125 1.00 24.23 343 SER A N 1
ATOM 2708 C CA . SER A 1 343 ? 11.304 -35.852 -0.915 1.00 24.23 343 SER A CA 1
ATOM 2709 C C . SER A 1 343 ? 12.469 -35.423 -1.801 1.00 24.23 343 SER A C 1
ATOM 2711 O O . SER A 1 343 ? 12.374 -35.420 -3.028 1.00 24.23 343 SER A O 1
ATOM 2713 N N . THR A 1 344 ? 13.569 -35.063 -1.159 1.00 30.77 344 THR A N 1
ATOM 2714 C CA . THR A 1 344 ? 14.876 -34.803 -1.752 1.00 30.77 344 THR A CA 1
ATOM 2715 C C . THR A 1 344 ? 15.375 -36.000 -2.570 1.00 30.77 344 THR A C 1
ATOM 2717 O O . THR A 1 344 ? 15.489 -37.109 -2.054 1.00 30.77 344 THR A O 1
ATOM 2720 N N . ARG A 1 345 ? 15.775 -35.775 -3.828 1.00 24.80 345 ARG A N 1
ATOM 2721 C CA . ARG A 1 345 ? 16.731 -36.648 -4.529 1.00 24.80 345 ARG A CA 1
ATOM 2722 C C . ARG A 1 345 ? 17.750 -35.815 -5.298 1.00 24.80 345 ARG A C 1
ATOM 2724 O O . ARG A 1 345 ? 17.491 -35.308 -6.380 1.00 24.80 345 ARG A O 1
ATOM 2731 N N . SER A 1 346 ? 18.923 -35.706 -4.684 1.00 27.73 346 SER A N 1
ATOM 2732 C CA . SER A 1 346 ? 20.200 -35.542 -5.368 1.00 27.73 346 SER A CA 1
ATOM 2733 C C . SER A 1 346 ? 20.596 -36.899 -5.951 1.00 27.73 346 SER A C 1
ATOM 2735 O O . SER A 1 346 ? 20.716 -37.865 -5.196 1.00 27.73 346 SER A O 1
ATOM 2737 N N . SER A 1 347 ? 20.767 -36.992 -7.269 1.00 27.64 347 SER A N 1
ATOM 2738 C CA . SER A 1 347 ? 21.761 -37.858 -7.926 1.00 27.64 347 SER A CA 1
ATOM 2739 C C . SER A 1 347 ? 21.840 -37.479 -9.404 1.00 27.64 347 SER A C 1
ATOM 2741 O O . SER A 1 347 ? 20.833 -37.463 -10.106 1.00 27.64 347 SER A O 1
ATOM 2743 N N . TYR A 1 348 ? 23.051 -37.162 -9.853 1.00 30.41 348 TYR A N 1
ATOM 2744 C CA . TYR A 1 348 ? 23.445 -37.225 -11.255 1.00 30.41 348 TYR A CA 1
ATOM 2745 C C . TYR A 1 348 ? 23.233 -38.658 -11.765 1.00 30.41 348 TYR A C 1
ATOM 2747 O O . TYR A 1 348 ? 23.608 -39.575 -11.043 1.00 30.41 348 TYR A O 1
ATOM 2755 N N . ASP A 1 349 ? 22.637 -38.836 -12.951 1.00 27.59 349 ASP A N 1
ATOM 2756 C CA . ASP A 1 349 ? 23.120 -39.775 -13.980 1.00 27.59 349 ASP A CA 1
ATOM 2757 C C . ASP A 1 349 ? 22.270 -39.734 -15.273 1.00 27.59 349 ASP A C 1
ATOM 2759 O O . ASP A 1 349 ? 21.050 -39.866 -15.270 1.00 27.59 349 ASP A O 1
ATOM 2763 N N . THR A 1 350 ? 22.984 -39.495 -16.379 1.00 28.31 350 THR A N 1
ATOM 2764 C CA . THR A 1 350 ? 22.776 -39.908 -17.784 1.00 28.31 350 THR A CA 1
ATOM 2765 C C . THR A 1 350 ? 21.363 -40.235 -18.296 1.00 28.31 350 THR A C 1
ATOM 2767 O O . THR A 1 350 ? 20.822 -41.307 -18.035 1.00 28.31 350 THR A O 1
ATOM 2770 N N . TRP A 1 351 ? 20.854 -39.397 -19.209 1.00 22.86 351 TRP A N 1
ATOM 2771 C CA . TRP A 1 351 ? 19.763 -39.759 -20.121 1.00 22.86 351 TRP A CA 1
ATOM 2772 C C . TRP A 1 351 ? 20.316 -40.344 -21.427 1.00 22.86 351 TRP A C 1
ATOM 2774 O O . TRP A 1 351 ? 20.889 -39.631 -22.249 1.00 22.86 351 TRP A O 1
ATOM 2784 N N . VAL A 1 352 ? 20.112 -41.647 -21.620 1.00 24.56 352 VAL A N 1
ATOM 2785 C CA . VAL A 1 352 ? 20.204 -42.324 -22.921 1.00 24.56 352 VAL A CA 1
ATOM 2786 C C . VAL A 1 352 ? 18.791 -42.393 -23.500 1.00 24.56 352 VAL A C 1
ATOM 2788 O O . VAL A 1 352 ? 17.881 -42.920 -22.867 1.00 24.56 352 VAL A O 1
ATOM 2791 N N . MET A 1 353 ? 18.603 -41.845 -24.702 1.00 26.33 353 MET A N 1
ATOM 2792 C CA . MET A 1 353 ? 17.390 -42.029 -25.501 1.00 26.33 353 MET A CA 1
ATOM 2793 C C . MET A 1 353 ? 17.302 -43.467 -26.024 1.00 26.33 353 MET A C 1
ATOM 2795 O O . MET A 1 353 ? 18.281 -43.971 -26.564 1.00 26.33 353 MET A O 1
ATOM 2799 N N . THR A 1 354 ? 16.117 -44.079 -25.976 1.00 25.73 354 THR A N 1
ATOM 2800 C CA . THR A 1 354 ? 15.523 -44.803 -27.122 1.00 25.73 354 THR A CA 1
ATOM 2801 C C . THR A 1 354 ? 14.012 -45.049 -26.916 1.00 25.73 354 THR A C 1
ATOM 2803 O O . THR A 1 354 ? 13.549 -44.997 -25.775 1.00 25.73 354 THR A O 1
ATOM 2806 N N . PRO A 1 355 ? 13.236 -45.230 -28.009 1.00 33.25 355 PRO A N 1
ATOM 2807 C CA . PRO A 1 355 ? 11.788 -44.990 -28.080 1.00 33.25 355 PRO A CA 1
ATOM 2808 C C . PRO A 1 355 ? 10.937 -46.261 -28.304 1.00 33.25 355 PRO A C 1
ATOM 2810 O O . PRO A 1 355 ? 11.456 -47.239 -28.821 1.00 33.25 355 PRO A O 1
ATOM 2813 N N . GLU A 1 356 ? 9.637 -46.194 -27.964 1.00 24.72 356 GLU A N 1
ATOM 2814 C CA . GLU A 1 356 ? 8.445 -46.774 -28.651 1.00 24.72 356 GLU A CA 1
ATOM 2815 C C . GLU A 1 356 ? 7.246 -46.838 -27.650 1.00 24.72 356 GLU A C 1
ATOM 2817 O O . GLU A 1 356 ? 7.387 -47.431 -26.588 1.00 24.72 356 GLU A O 1
ATOM 2822 N N . VAL A 1 357 ? 6.144 -46.057 -27.745 1.00 29.06 357 VAL A N 1
ATOM 2823 C CA . VAL A 1 357 ? 5.016 -45.994 -28.731 1.00 29.06 357 VAL A CA 1
ATOM 2824 C C . VAL A 1 357 ? 3.915 -47.045 -28.398 1.00 29.06 357 VAL A C 1
ATOM 2826 O O . VAL A 1 357 ? 4.265 -48.203 -28.253 1.00 29.06 357 VAL A O 1
ATOM 2829 N N . PHE A 1 358 ? 2.585 -46.823 -28.251 1.00 25.91 358 PHE A N 1
ATOM 2830 C CA . PHE A 1 358 ? 1.618 -45.751 -28.596 1.00 25.91 358 PHE A CA 1
ATOM 2831 C C . PHE A 1 358 ? 0.195 -46.010 -27.977 1.00 25.91 358 PHE A C 1
ATOM 2833 O O . PHE A 1 358 ? -0.145 -47.163 -27.728 1.00 25.91 358 PHE A O 1
ATOM 2840 N N . LEU A 1 359 ? -0.650 -44.948 -27.934 1.00 28.78 359 LEU A N 1
ATOM 2841 C CA . LEU A 1 359 ? -2.151 -44.861 -27.940 1.00 28.78 359 LEU A CA 1
ATOM 2842 C C . LEU A 1 359 ? -2.930 -45.256 -26.652 1.00 28.78 359 LEU A C 1
ATOM 2844 O O . LEU A 1 359 ? -2.696 -46.317 -26.099 1.00 28.78 359 LEU A O 1
ATOM 2848 N N . VAL A 1 360 ? -3.885 -44.481 -26.090 1.00 26.42 360 VAL A N 1
ATOM 2849 C CA . VAL A 1 360 ? -5.100 -43.827 -26.652 1.00 26.42 360 VAL A CA 1
ATOM 2850 C C . VAL A 1 360 ? -5.596 -42.665 -25.737 1.00 26.42 360 VAL A C 1
ATOM 2852 O O . VAL A 1 360 ? -5.729 -42.894 -24.541 1.00 26.42 360 VAL A O 1
ATOM 2855 N N . PHE A 1 361 ? -5.912 -41.466 -26.276 1.00 22.77 361 PHE A N 1
ATOM 2856 C CA . PHE A 1 361 ? -7.218 -40.736 -26.186 1.00 22.77 361 PHE A CA 1
ATOM 2857 C C . PHE A 1 361 ? -7.131 -39.233 -26.573 1.00 22.77 361 PHE A C 1
ATOM 2859 O O . PHE A 1 361 ? -6.369 -38.487 -25.959 1.00 22.77 361 PHE A O 1
ATOM 2866 N N . PRO A 1 362 ? -7.970 -38.764 -27.524 1.00 35.59 362 PRO A N 1
ATOM 2867 C CA . PRO A 1 362 ? -8.345 -37.360 -27.720 1.00 35.59 362 PRO A CA 1
ATOM 2868 C C . PRO A 1 362 ? -9.813 -37.061 -27.312 1.00 35.59 362 PRO A C 1
ATOM 2870 O O . PRO A 1 362 ? -10.626 -37.972 -27.180 1.00 35.59 362 PRO A O 1
ATOM 2873 N N . CYS A 1 363 ? -10.139 -35.760 -27.233 1.00 23.41 363 CYS A N 1
ATOM 2874 C CA . CYS A 1 363 ? -11.472 -35.118 -27.177 1.00 23.41 363 CYS A CA 1
ATOM 2875 C C . CYS A 1 363 ? -12.283 -35.179 -25.861 1.00 23.41 363 CYS A C 1
ATOM 2877 O O . CYS A 1 363 ? -12.761 -36.234 -25.473 1.00 23.41 363 CYS A O 1
ATOM 2879 N N . ILE A 1 364 ? -12.583 -33.998 -25.288 1.00 25.34 364 ILE A N 1
ATOM 2880 C CA . ILE A 1 364 ? -13.956 -33.473 -25.113 1.00 25.34 364 ILE A CA 1
ATOM 2881 C C . ILE A 1 364 ? -13.913 -31.933 -25.126 1.00 25.34 364 ILE A C 1
ATOM 2883 O O . ILE A 1 364 ? -13.252 -31.279 -24.324 1.00 25.34 364 ILE A O 1
ATOM 2887 N N . LEU A 1 365 ? -14.660 -31.395 -26.084 1.00 25.75 365 LEU A N 1
ATOM 2888 C CA . LEU A 1 365 ? -15.202 -30.048 -26.212 1.00 25.75 365 LEU A CA 1
ATOM 2889 C C . LEU A 1 365 ? -16.729 -30.287 -26.274 1.00 25.75 365 LEU A C 1
ATOM 2891 O O . LEU A 1 365 ? -17.131 -31.256 -26.919 1.00 25.75 365 LEU A O 1
ATOM 2895 N N . LEU A 1 366 ? -17.540 -29.402 -25.671 1.00 27.81 366 LEU A N 1
ATOM 2896 C CA . LEU A 1 366 ? -19.020 -29.261 -25.742 1.00 27.81 366 LEU A CA 1
ATOM 2897 C C . LEU A 1 366 ? -19.879 -29.752 -24.550 1.00 27.81 366 LEU A C 1
ATOM 2899 O O . LEU A 1 366 ? -19.982 -30.944 -24.290 1.00 27.81 366 LEU A O 1
ATOM 2903 N N . PHE A 1 367 ? -20.563 -28.761 -23.946 1.00 26.66 367 PHE A N 1
ATOM 2904 C CA . PHE A 1 367 ? -21.940 -28.645 -23.394 1.00 26.66 367 PHE A CA 1
ATOM 2905 C C . PHE A 1 367 ? -21.886 -27.839 -22.076 1.00 26.66 367 PHE A C 1
ATOM 2907 O O . PHE A 1 367 ? -21.218 -28.245 -21.140 1.00 26.66 367 PHE A O 1
ATOM 2914 N N . TYR A 1 368 ? -22.490 -26.654 -21.928 1.00 25.31 368 TYR A N 1
ATOM 2915 C CA . TYR A 1 368 ? -23.788 -26.183 -22.420 1.00 25.31 368 TYR A CA 1
ATOM 2916 C C . TYR A 1 368 ? -23.760 -24.746 -22.966 1.00 25.31 368 TYR A C 1
ATOM 2918 O O . TYR A 1 368 ? -23.153 -23.849 -22.388 1.00 25.31 368 TYR A O 1
ATOM 2926 N N . GLY A 1 369 ? -24.555 -24.517 -24.011 1.00 23.08 369 GLY A N 1
ATOM 2927 C CA . GLY A 1 369 ? -25.188 -23.233 -24.293 1.00 23.08 369 GLY A CA 1
ATOM 2928 C C . GLY A 1 369 ? -26.668 -23.454 -24.610 1.00 23.08 369 GLY A C 1
ATOM 2929 O O . GLY A 1 369 ? -26.996 -24.450 -25.252 1.00 23.08 369 GLY A O 1
ATOM 2930 N N . SER A 1 370 ? -27.545 -22.543 -24.170 1.00 26.62 370 SER A N 1
ATOM 2931 C CA . SER A 1 370 ? -28.656 -21.955 -24.954 1.00 26.62 370 SER A CA 1
ATOM 2932 C C . SER A 1 370 ? -29.748 -21.359 -24.064 1.00 26.62 370 SER A C 1
ATOM 2934 O O . SER A 1 370 ? -30.360 -22.093 -23.304 1.00 26.62 370 SER A O 1
ATOM 2936 N N . VAL A 1 371 ? -29.998 -20.053 -24.241 1.00 23.91 371 VAL A N 1
ATOM 2937 C CA . VAL A 1 371 ? -31.279 -19.305 -24.373 1.00 23.91 371 VAL A CA 1
ATOM 2938 C C . VAL A 1 371 ? -30.820 -17.832 -24.503 1.00 23.91 371 VAL A C 1
ATOM 2940 O O . VAL A 1 371 ? -30.184 -17.344 -23.582 1.00 23.91 371 VAL A O 1
ATOM 2943 N N . TYR A 1 372 ? -30.982 -17.021 -25.557 1.00 22.89 372 TYR A N 1
ATOM 2944 C CA . TYR A 1 372 ? -31.700 -17.034 -26.839 1.00 22.89 372 TYR A CA 1
ATOM 2945 C C . TYR A 1 372 ? -31.014 -16.006 -27.785 1.00 22.89 372 TYR A C 1
ATOM 2947 O O . TYR A 1 372 ? -30.445 -15.020 -27.314 1.00 22.89 372 TYR A O 1
ATOM 2955 N N . LYS A 1 373 ? -31.107 -16.186 -29.113 1.00 23.97 373 LYS A N 1
ATOM 2956 C CA . LYS A 1 373 ? -30.681 -15.221 -30.155 1.00 23.97 373 LYS A CA 1
ATOM 2957 C C . LYS A 1 373 ? -31.896 -14.717 -30.961 1.00 23.97 373 LYS A C 1
ATOM 2959 O O . LYS A 1 373 ? -32.757 -15.515 -31.301 1.00 23.97 373 LYS A O 1
ATOM 2964 N N . TYR A 1 374 ? -31.830 -13.438 -31.352 1.00 24.52 374 TYR A N 1
ATOM 2965 C CA . TYR A 1 374 ? -32.414 -12.763 -32.534 1.00 24.52 374 TYR A CA 1
ATOM 2966 C C . TYR A 1 374 ? -33.941 -12.707 -32.762 1.00 24.52 374 TYR A C 1
ATOM 2968 O O . TYR A 1 374 ? -34.607 -13.714 -32.950 1.00 24.52 374 TYR A O 1
ATOM 2976 N N . THR A 1 375 ? -34.454 -11.490 -32.998 1.00 24.06 375 THR A N 1
ATOM 2977 C CA . THR A 1 375 ? -34.930 -11.057 -34.334 1.00 24.06 375 THR A CA 1
ATOM 2978 C C . THR A 1 375 ? -35.200 -9.549 -34.385 1.00 24.06 375 THR A C 1
ATOM 2980 O O . THR A 1 375 ? -35.697 -8.940 -33.445 1.00 24.06 375 THR A O 1
ATOM 2983 N N . ASN A 1 376 ? -34.863 -8.962 -35.531 1.00 27.16 376 ASN A N 1
ATOM 2984 C CA . ASN A 1 376 ? -35.181 -7.605 -35.947 1.00 27.16 376 ASN A CA 1
ATOM 2985 C C . ASN A 1 376 ? -36.199 -7.740 -37.095 1.00 27.16 376 ASN A C 1
ATOM 2987 O O . ASN A 1 376 ? -35.828 -8.323 -38.110 1.00 27.16 376 ASN A O 1
ATOM 2991 N N . ASN A 1 377 ? -37.453 -7.277 -36.957 1.00 24.44 377 ASN A N 1
ATOM 2992 C CA . ASN A 1 377 ? -38.248 -6.786 -38.098 1.00 24.44 377 ASN A CA 1
ATOM 2993 C C . ASN A 1 377 ? -39.572 -6.091 -37.708 1.00 24.44 377 ASN A C 1
ATOM 2995 O O . ASN A 1 377 ? -40.496 -6.705 -37.194 1.00 24.44 377 ASN A O 1
ATOM 2999 N N . SER A 1 378 ? -39.650 -4.813 -38.087 1.00 23.39 378 SER A N 1
ATOM 3000 C CA . SER A 1 378 ? -40.750 -4.108 -38.768 1.00 23.39 378 SER A CA 1
ATOM 3001 C C . SER A 1 378 ? -42.214 -4.111 -38.258 1.00 23.39 378 SER A C 1
ATOM 3003 O O . SER A 1 378 ? -42.873 -5.140 -38.173 1.00 23.39 378 SER A O 1
ATOM 3005 N N . ARG A 1 379 ? -42.754 -2.875 -38.257 1.00 23.78 379 ARG A N 1
ATOM 3006 C CA . ARG A 1 379 ? -44.108 -2.418 -38.671 1.00 23.78 379 ARG A CA 1
ATOM 3007 C C . ARG A 1 379 ? -45.250 -2.300 -37.637 1.00 23.78 379 ARG A C 1
ATOM 3009 O O . ARG A 1 379 ? -45.961 -3.244 -37.336 1.00 23.78 379 ARG A O 1
ATOM 3016 N N . ASN A 1 380 ? -45.566 -1.017 -37.399 1.00 24.44 380 ASN A N 1
ATOM 3017 C CA . ASN A 1 380 ? -46.887 -0.361 -37.470 1.00 24.44 380 ASN A CA 1
ATOM 3018 C C . ASN A 1 380 ? -47.965 -0.650 -36.408 1.00 24.44 380 ASN A C 1
ATOM 3020 O O . ASN A 1 380 ? -48.730 -1.599 -36.539 1.00 24.44 380 ASN A O 1
ATOM 3024 N N . LYS A 1 381 ? -48.225 0.354 -35.553 1.00 25.05 381 LYS A N 1
ATOM 3025 C CA . LYS A 1 381 ? -49.378 1.302 -35.600 1.00 25.05 381 LYS A CA 1
ATOM 3026 C C . LYS A 1 381 ? -49.275 2.243 -34.375 1.00 25.05 381 LYS A C 1
ATOM 3028 O O . LYS A 1 381 ? -49.035 1.766 -33.279 1.00 25.05 381 LYS A O 1
ATOM 3033 N N . LYS A 1 382 ? -49.193 3.576 -34.556 1.00 25.67 382 LYS A N 1
ATOM 3034 C CA . LYS A 1 382 ? -50.318 4.555 -34.553 1.00 25.67 382 LYS A CA 1
ATOM 3035 C C . LYS A 1 382 ? -51.101 4.492 -33.217 1.00 25.67 382 LYS A C 1
ATOM 3037 O O . LYS A 1 382 ? -51.598 3.428 -32.901 1.00 25.67 382 LYS A O 1
ATOM 3042 N N . ILE A 1 383 ? -51.341 5.564 -32.445 1.00 25.17 383 ILE A N 1
ATOM 3043 C CA . ILE A 1 383 ? -51.951 6.848 -32.847 1.00 25.17 383 ILE A CA 1
ATOM 3044 C C . ILE A 1 383 ? -52.060 7.808 -31.616 1.00 25.17 383 ILE A C 1
ATOM 3046 O O . ILE A 1 383 ? -52.330 7.324 -30.526 1.00 25.17 383 ILE A O 1
ATOM 3050 N N . ILE A 1 384 ? -51.964 9.135 -31.865 1.00 24.44 384 ILE A N 1
ATOM 3051 C CA . ILE A 1 384 ? -52.587 10.307 -31.160 1.00 24.44 384 ILE A CA 1
ATOM 3052 C C . ILE A 1 384 ? -52.025 10.690 -29.765 1.00 24.44 384 ILE A C 1
ATOM 3054 O O . ILE A 1 384 ? -51.881 9.833 -28.914 1.00 24.44 384 ILE A O 1
ATOM 3058 N N . SER A 1 385 ? -51.694 11.944 -29.405 1.00 25.91 385 SER A N 1
ATOM 3059 C CA . SER A 1 385 ? -52.025 13.332 -29.836 1.00 25.91 385 SER A CA 1
ATOM 3060 C C . SER A 1 385 ? -50.795 14.238 -29.562 1.00 25.91 385 SER A C 1
ATOM 3062 O O . SER A 1 385 ? -50.044 13.940 -28.645 1.00 25.91 385 SER A O 1
ATOM 3064 N N . LYS A 1 386 ? -50.364 15.243 -30.344 1.00 23.78 386 LYS A N 1
ATOM 3065 C CA . LYS A 1 386 ? -50.964 16.461 -30.945 1.00 23.78 386 LYS A CA 1
ATOM 3066 C C . LYS A 1 386 ? -51.470 17.532 -29.960 1.00 23.78 386 LYS A C 1
ATOM 3068 O O . LYS A 1 386 ? -52.611 17.466 -29.527 1.00 23.78 386 LYS A O 1
ATOM 3073 N N . LEU A 1 387 ? -50.647 18.573 -29.793 1.00 24.66 387 LEU A N 1
ATOM 3074 C CA . LEU A 1 387 ? -50.958 20.019 -29.799 1.00 24.66 387 LEU A CA 1
ATOM 3075 C C . LEU A 1 387 ? -49.595 20.718 -30.047 1.00 24.66 387 LEU A C 1
ATOM 3077 O O . LEU A 1 387 ? -48.682 20.528 -29.257 1.00 24.66 387 LEU A O 1
ATOM 3081 N N . ASP A 1 388 ? -49.251 21.260 -31.227 1.00 24.27 388 ASP A N 1
ATOM 3082 C CA . ASP A 1 388 ? -49.804 22.446 -31.923 1.00 24.27 388 ASP A CA 1
ATOM 3083 C C . ASP A 1 388 ? -49.812 23.666 -30.965 1.00 24.27 388 ASP A C 1
ATOM 3085 O O . ASP A 1 388 ? -50.384 23.573 -29.891 1.00 24.27 388 ASP A O 1
ATOM 3089 N N . LYS A 1 389 ? -49.249 24.853 -31.242 1.00 25.14 389 LYS A N 1
ATOM 3090 C CA . LYS A 1 389 ? -48.887 25.504 -32.510 1.00 25.14 389 LYS A CA 1
ATOM 3091 C C . LYS A 1 389 ? -48.244 26.878 -32.215 1.00 25.14 389 LYS A C 1
ATOM 3093 O O . LYS A 1 389 ? -48.600 27.507 -31.224 1.00 25.14 389 LYS A O 1
ATOM 3098 N N . SER A 1 390 ? -47.511 27.406 -33.207 1.00 23.75 390 SER A N 1
ATOM 3099 C CA . SER A 1 390 ? -47.350 28.847 -33.545 1.00 23.75 390 SER A CA 1
ATOM 3100 C C . SER A 1 390 ? -46.323 29.674 -32.735 1.00 23.75 390 SER A C 1
ATOM 3102 O O . SER A 1 390 ? -46.224 29.496 -31.535 1.00 23.75 390 SER A O 1
ATOM 3104 N N . LYS A 1 391 ? -45.538 30.620 -33.283 1.00 25.56 391 LYS A N 1
ATOM 3105 C CA . LYS A 1 391 ? -45.483 31.285 -34.604 1.00 25.56 391 LYS A CA 1
ATOM 3106 C C . LYS A 1 391 ? -44.165 32.103 -34.719 1.00 25.56 391 LYS A C 1
ATOM 3108 O O . LYS A 1 391 ? -43.689 32.626 -33.721 1.00 25.56 391 LYS A O 1
ATOM 3113 N N . SER A 1 392 ? -43.643 32.197 -35.950 1.00 21.27 392 SER A N 1
ATOM 3114 C CA . SER A 1 392 ? -42.962 33.323 -36.653 1.00 21.27 392 SER A CA 1
ATOM 3115 C C . SER A 1 392 ? -42.900 34.710 -35.972 1.00 21.27 392 SER A C 1
ATOM 3117 O O . SER A 1 392 ? -43.826 35.049 -35.251 1.00 21.27 392 SER A O 1
ATOM 3119 N N . ALA A 1 393 ? -42.070 35.700 -36.319 1.00 22.14 393 ALA A N 1
ATOM 3120 C CA . ALA A 1 393 ? -40.869 35.904 -37.139 1.00 22.14 393 ALA A CA 1
ATOM 3121 C C . ALA A 1 393 ? -40.645 37.443 -37.185 1.00 22.14 393 ALA A C 1
ATOM 3123 O O . ALA A 1 393 ? -41.563 38.131 -37.615 1.00 22.14 393 ALA A O 1
ATOM 3124 N N . THR A 1 394 ? -39.431 37.940 -36.874 1.00 22.84 394 THR A N 1
ATOM 3125 C CA . THR A 1 394 ? -38.750 39.155 -37.442 1.00 22.84 394 THR A CA 1
ATOM 3126 C C . THR A 1 394 ? -39.443 40.552 -37.324 1.00 22.84 394 THR A C 1
ATOM 3128 O O . THR A 1 394 ? -40.588 40.588 -36.891 1.00 22.84 394 THR A O 1
ATOM 3131 N N . PRO A 1 395 ? -38.844 41.722 -37.708 1.00 39.12 395 PRO A N 1
ATOM 3132 C CA . PRO A 1 395 ? -37.527 41.985 -38.328 1.00 39.12 395 PRO A CA 1
ATOM 3133 C C . PRO A 1 395 ? -36.730 43.244 -37.844 1.00 39.12 395 PRO A C 1
ATOM 3135 O O . PRO A 1 395 ? -37.259 44.139 -37.200 1.00 39.12 395 PRO A O 1
ATOM 3138 N N . ASN A 1 396 ? -35.476 43.326 -38.328 1.00 24.16 396 ASN A N 1
ATOM 3139 C CA . ASN A 1 396 ? -34.727 44.507 -38.819 1.00 24.16 396 ASN A CA 1
ATOM 3140 C C . ASN A 1 396 ? -34.497 45.758 -37.933 1.00 24.16 396 ASN A C 1
ATOM 3142 O O . ASN A 1 396 ? -35.436 46.472 -37.601 1.00 24.16 396 ASN A O 1
ATOM 3146 N N . LYS A 1 397 ? -33.228 46.195 -37.819 1.00 25.91 397 LYS A N 1
ATOM 3147 C CA . LYS A 1 397 ? -32.595 47.211 -38.702 1.00 25.91 397 LYS A CA 1
ATOM 3148 C C . LYS A 1 397 ? -31.132 47.493 -38.279 1.00 25.91 397 LYS A C 1
ATOM 3150 O O . LYS A 1 397 ? -30.855 47.818 -37.134 1.00 25.91 397 LYS A O 1
ATOM 3155 N N . ASN A 1 398 ? -30.231 47.390 -39.258 1.00 21.55 398 ASN A N 1
ATOM 3156 C CA . ASN A 1 398 ? -28.920 48.065 -39.396 1.00 21.55 398 ASN A CA 1
ATOM 3157 C C . ASN A 1 398 ? -29.038 49.614 -39.226 1.00 21.55 398 ASN A C 1
ATOM 3159 O O . ASN A 1 398 ? -30.185 50.070 -39.211 1.00 21.55 398 ASN A O 1
ATOM 3163 N N . PRO A 1 399 ? -27.974 50.472 -39.292 1.00 41.78 399 PRO A N 1
ATOM 3164 C CA . PRO A 1 399 ? -26.540 50.226 -39.599 1.00 41.78 399 PRO A CA 1
ATOM 3165 C C . PRO A 1 399 ? -25.502 51.163 -38.871 1.00 41.78 399 PRO A C 1
ATOM 3167 O O . PRO A 1 399 ? -25.898 52.057 -38.136 1.00 41.78 399 PRO A O 1
ATOM 3170 N N . LEU A 1 400 ? -24.200 51.028 -39.237 1.00 23.25 400 LEU A N 1
ATOM 3171 C CA . LEU A 1 400 ? -23.143 52.084 -39.383 1.00 23.25 400 LEU A CA 1
ATOM 3172 C C . LEU A 1 400 ? -22.692 52.870 -38.116 1.00 23.25 400 LEU A C 1
ATOM 3174 O O . LEU A 1 400 ? -23.468 53.091 -37.207 1.00 23.25 400 LEU A O 1
ATOM 3178 N N . CYS A 1 401 ? -21.509 53.480 -37.983 1.00 21.05 401 CYS A N 1
ATOM 3179 C CA . CYS A 1 401 ? -20.157 53.423 -38.555 1.00 21.05 401 CYS A CA 1
ATOM 3180 C C . CYS A 1 401 ? -19.345 54.556 -37.866 1.00 21.05 401 CYS A C 1
ATOM 3182 O O . CYS A 1 401 ? -19.935 55.501 -37.353 1.00 21.05 401 CYS A O 1
ATOM 3184 N N . PHE A 1 402 ? -18.017 54.499 -37.994 1.00 22.17 402 PHE A N 1
ATOM 3185 C CA . PHE A 1 402 ? -17.069 55.628 -38.025 1.00 22.17 402 PHE A CA 1
ATOM 3186 C C . PHE A 1 402 ? -16.497 56.297 -36.745 1.00 22.17 402 PHE A C 1
ATOM 3188 O O . PHE A 1 402 ? -17.144 57.055 -36.039 1.00 22.17 402 PHE A O 1
ATOM 3195 N N . LEU A 1 403 ? -15.171 56.089 -36.632 1.00 22.36 403 LEU A N 1
ATOM 3196 C CA . LEU A 1 403 ? -14.053 57.059 -36.607 1.00 22.36 403 LEU A CA 1
ATOM 3197 C C . LEU A 1 403 ? -13.783 57.996 -35.411 1.00 22.36 403 LEU A C 1
ATOM 3199 O O . LEU A 1 403 ? -14.573 58.845 -35.029 1.00 22.36 403 LEU A O 1
ATOM 3203 N N . GLN A 1 404 ? -12.482 57.957 -35.083 1.00 23.61 404 GLN A N 1
ATOM 3204 C CA . GLN A 1 404 ? -11.544 59.076 -34.885 1.00 23.61 404 GLN A CA 1
ATOM 3205 C C . GLN A 1 404 ? -11.368 59.718 -33.498 1.00 23.61 404 GLN A C 1
ATOM 3207 O O . GLN A 1 404 ? -12.126 60.562 -33.042 1.00 23.61 404 GLN A O 1
ATOM 3212 N N . ASN A 1 405 ? -10.195 59.392 -32.938 1.00 24.67 405 ASN A N 1
ATOM 3213 C CA . ASN A 1 405 ? -9.200 60.281 -32.310 1.00 24.67 405 ASN A CA 1
ATOM 3214 C C . ASN A 1 405 ? -9.285 61.775 -32.691 1.00 24.67 405 ASN A C 1
ATOM 3216 O O . ASN A 1 405 ? -9.458 62.093 -33.869 1.00 24.67 405 ASN A O 1
ATOM 3220 N N . PRO A 1 406 ? -8.949 62.683 -31.751 1.00 35.66 406 PRO A N 1
ATOM 3221 C CA . PRO A 1 406 ? -7.624 63.354 -31.755 1.00 35.66 406 PRO A CA 1
ATOM 3222 C C . PRO A 1 406 ? -6.999 63.507 -30.333 1.00 35.66 406 PRO A C 1
ATOM 3224 O O . PRO A 1 406 ? -7.719 63.548 -29.346 1.00 35.66 406 PRO A O 1
ATOM 3227 N N . LYS A 1 407 ? -5.663 63.420 -30.131 1.00 25.92 407 LYS A N 1
ATOM 3228 C CA . LYS A 1 407 ? -4.624 64.506 -30.145 1.00 25.92 407 LYS A CA 1
ATOM 3229 C C . LYS A 1 407 ? -4.984 65.742 -29.275 1.00 25.92 407 LYS A C 1
ATOM 3231 O O . LYS A 1 407 ? -6.085 66.236 -29.418 1.00 25.92 407 LYS A O 1
ATOM 3236 N N . ARG A 1 408 ? -4.123 66.424 -28.492 1.00 25.91 408 ARG A N 1
ATOM 3237 C CA . ARG A 1 408 ? -2.686 66.394 -28.095 1.00 25.91 408 ARG A CA 1
ATOM 3238 C C . ARG A 1 408 ? -2.436 67.649 -27.192 1.00 25.91 408 ARG A C 1
ATOM 3240 O O . ARG A 1 408 ? -3.282 68.533 -27.214 1.00 25.91 408 ARG A O 1
ATOM 3247 N N . LEU A 1 409 ? -1.220 67.779 -26.615 1.00 23.94 409 LEU A N 1
ATOM 3248 C CA . LEU A 1 409 ? -0.507 69.014 -26.143 1.00 23.94 409 LEU A CA 1
ATOM 3249 C C . LEU A 1 409 ? -0.853 69.564 -24.734 1.00 23.94 409 LEU A C 1
ATOM 3251 O O . LEU A 1 409 ? -2.005 69.514 -24.343 1.00 23.94 409 LEU A O 1
ATOM 3255 N N . CYS A 1 410 ? 0.025 70.220 -23.952 1.00 23.39 410 CYS A N 1
ATOM 3256 C CA . CYS A 1 410 ? 1.494 70.279 -23.772 1.00 23.39 410 CYS A CA 1
ATOM 3257 C C . CYS A 1 410 ? 1.817 71.288 -22.629 1.00 23.39 410 CYS A C 1
ATOM 3259 O O . CYS A 1 410 ? 0.999 72.163 -22.358 1.00 23.39 410 CYS A O 1
ATOM 3261 N N . SER A 1 411 ? 3.073 71.269 -22.140 1.00 24.61 411 SER A N 1
ATOM 3262 C CA . SER A 1 411 ? 3.831 72.319 -21.394 1.00 24.61 411 SER A CA 1
ATOM 3263 C C . SER A 1 411 ? 3.636 72.404 -19.861 1.00 24.61 411 SER A C 1
ATOM 3265 O O . SER A 1 411 ? 2.543 72.143 -19.385 1.00 24.61 411 SER A O 1
ATOM 3267 N N . LEU A 1 412 ? 4.630 72.708 -19.001 1.00 23.80 412 LEU A N 1
ATOM 3268 C CA . LEU A 1 412 ? 5.851 73.533 -19.130 1.00 23.80 412 LEU A CA 1
ATOM 3269 C C . LEU A 1 412 ? 6.876 73.206 -17.983 1.00 23.80 412 LEU A C 1
ATOM 3271 O O . LEU A 1 412 ? 6.452 73.042 -16.848 1.00 23.80 412 LEU A O 1
ATOM 3275 N N . SER A 1 413 ? 8.183 73.124 -18.311 1.00 24.92 413 SER A N 1
ATOM 3276 C CA . SER A 1 413 ? 9.426 73.636 -17.640 1.00 24.92 413 SER A CA 1
ATOM 3277 C C . SER A 1 413 ? 9.617 73.705 -16.097 1.00 24.92 413 SER A C 1
ATOM 3279 O O . SER A 1 413 ? 8.662 73.930 -15.381 1.00 24.92 413 SER A O 1
ATOM 3281 N N . ILE A 1 414 ? 10.794 73.751 -15.435 1.00 27.42 414 ILE A N 1
ATOM 3282 C CA . ILE A 1 414 ? 12.267 73.696 -15.657 1.00 27.42 414 ILE A CA 1
ATOM 3283 C C . ILE A 1 414 ? 12.896 73.789 -14.229 1.00 27.42 414 ILE A C 1
ATOM 3285 O O . ILE A 1 414 ? 12.429 74.622 -13.458 1.00 27.42 414 ILE A O 1
ATOM 3289 N N . LEU A 1 415 ? 13.943 73.008 -13.891 1.00 25.95 415 LEU A N 1
ATOM 3290 C CA . LEU A 1 415 ? 15.203 73.426 -13.207 1.00 25.95 415 LEU A CA 1
ATOM 3291 C C . LEU A 1 415 ? 16.055 72.224 -12.729 1.00 25.95 415 LEU A C 1
ATOM 3293 O O . LEU A 1 415 ? 15.590 71.300 -12.074 1.00 25.95 415 LEU A O 1
ATOM 3297 N N . LEU A 1 416 ? 17.331 72.295 -13.103 1.00 24.67 416 LEU A N 1
ATOM 3298 C CA . LEU A 1 416 ? 18.495 71.416 -12.886 1.00 24.67 416 LEU A CA 1
ATOM 3299 C C . LEU A 1 416 ? 19.432 72.049 -11.801 1.00 24.67 416 LEU A C 1
ATOM 3301 O O . LEU A 1 416 ? 19.077 73.122 -11.314 1.00 24.67 416 LEU A O 1
ATOM 3305 N N . PRO A 1 417 ? 20.720 71.650 -11.593 1.00 44.00 417 PRO A N 1
ATOM 3306 C CA . PRO A 1 417 ? 21.401 70.332 -11.497 1.00 44.00 417 PRO A CA 1
ATOM 3307 C C . PRO A 1 417 ? 22.476 70.257 -10.354 1.00 44.00 417 PRO A C 1
ATOM 3309 O O . PRO A 1 417 ? 22.664 71.216 -9.612 1.00 44.00 417 PRO A O 1
ATOM 3312 N N . ARG A 1 418 ? 23.300 69.179 -10.385 1.00 25.77 418 ARG A N 1
ATOM 3313 C CA . ARG A 1 418 ? 24.762 69.043 -10.060 1.00 25.77 418 ARG A CA 1
ATOM 3314 C C . ARG A 1 418 ? 25.065 68.141 -8.846 1.00 25.77 418 ARG A C 1
ATOM 3316 O O . ARG A 1 418 ? 24.376 68.234 -7.849 1.00 25.77 418 ARG A O 1
ATOM 3323 N N . GLN A 1 419 ? 26.077 67.263 -8.832 1.00 25.77 419 GLN A N 1
ATOM 3324 C CA . GLN A 1 419 ? 27.206 67.004 -9.741 1.00 25.77 419 GLN A CA 1
ATOM 3325 C C . GLN A 1 419 ? 27.844 65.629 -9.429 1.00 25.77 419 GLN A C 1
ATOM 3327 O O . GLN A 1 419 ? 27.833 65.173 -8.291 1.00 25.77 419 GLN A O 1
ATOM 3332 N N . SER A 1 420 ? 28.437 65.020 -10.455 1.00 25.45 420 SER A N 1
ATOM 3333 C CA . SER A 1 420 ? 29.401 63.908 -10.435 1.00 25.45 420 SER A CA 1
ATOM 3334 C C . SER A 1 420 ? 30.842 64.394 -10.203 1.00 25.45 420 SER A C 1
ATOM 3336 O O . SER A 1 420 ? 31.111 65.509 -10.640 1.00 25.45 420 SER A O 1
ATOM 3338 N N . THR A 1 421 ? 31.770 63.532 -9.742 1.00 28.06 421 THR A N 1
ATOM 3339 C CA . THR A 1 421 ? 33.059 63.222 -10.436 1.00 28.06 421 THR A CA 1
ATOM 3340 C C . THR A 1 421 ? 33.902 62.105 -9.765 1.00 28.06 421 THR A C 1
ATOM 3342 O O . THR A 1 421 ? 34.062 62.082 -8.552 1.00 28.06 421 THR A O 1
ATOM 3345 N N . ASN A 1 422 ? 34.433 61.232 -10.638 1.00 25.92 422 ASN A N 1
ATOM 3346 C CA . ASN A 1 422 ? 35.449 60.138 -10.600 1.00 25.92 422 ASN A CA 1
ATOM 3347 C C . ASN A 1 422 ? 36.891 60.546 -10.137 1.00 25.92 422 ASN A C 1
ATOM 3349 O O . ASN A 1 422 ? 37.073 61.739 -9.903 1.00 25.92 422 ASN A O 1
ATOM 3353 N N . PRO A 1 423 ? 37.986 59.730 -10.273 1.00 45.44 423 PRO A N 1
ATOM 3354 C CA . PRO A 1 423 ? 38.269 58.282 -10.044 1.00 45.44 423 PRO A CA 1
ATOM 3355 C C . PRO A 1 423 ? 39.667 57.985 -9.370 1.00 45.44 423 PRO A C 1
ATOM 3357 O O . PRO A 1 423 ? 40.452 58.892 -9.129 1.00 45.44 423 PRO A O 1
ATOM 3360 N N . ASN A 1 424 ? 40.011 56.689 -9.202 1.00 28.14 424 ASN A N 1
ATOM 3361 C CA . ASN A 1 424 ? 41.354 56.051 -9.069 1.00 28.14 424 ASN A CA 1
ATOM 3362 C C . ASN A 1 424 ? 42.287 56.339 -7.864 1.00 28.14 424 ASN A C 1
ATOM 3364 O O . ASN A 1 424 ? 42.897 57.398 -7.782 1.00 28.14 424 ASN A O 1
ATOM 3368 N N . THR A 1 425 ? 42.574 55.300 -7.055 1.00 26.58 425 THR A N 1
ATOM 3369 C CA . THR A 1 425 ? 43.915 54.672 -6.838 1.00 26.58 425 THR A CA 1
ATOM 3370 C C . THR A 1 425 ? 43.831 53.507 -5.817 1.00 26.58 425 THR A C 1
ATOM 3372 O O . THR A 1 425 ? 43.095 53.580 -4.841 1.00 26.58 425 THR A O 1
ATOM 3375 N N . LEU A 1 426 ? 44.559 52.410 -6.074 1.00 27.47 426 LEU A N 1
ATOM 3376 C CA . LEU A 1 426 ? 44.905 51.301 -5.145 1.00 27.47 426 LEU A CA 1
ATOM 3377 C C . LEU A 1 426 ? 46.287 51.599 -4.501 1.00 27.47 426 LEU A C 1
ATOM 3379 O O . LEU A 1 426 ? 46.966 52.470 -5.052 1.00 27.47 426 LEU A O 1
ATOM 3383 N N . PRO A 1 427 ? 46.833 50.837 -3.515 1.00 45.22 427 PRO A N 1
ATOM 3384 C CA . PRO A 1 427 ? 46.284 49.834 -2.574 1.00 45.22 427 PRO A CA 1
ATOM 3385 C C . PRO A 1 427 ? 46.700 50.095 -1.090 1.00 45.22 427 PRO A C 1
ATOM 3387 O O . PRO A 1 427 ? 47.471 51.011 -0.833 1.00 45.22 427 PRO A O 1
ATOM 3390 N N . MET A 1 428 ? 46.229 49.272 -0.131 1.00 24.27 428 MET A N 1
ATOM 3391 C CA . MET A 1 428 ? 46.961 48.704 1.039 1.00 24.27 428 MET A CA 1
ATOM 3392 C C . MET A 1 428 ? 45.981 48.220 2.137 1.00 24.27 428 MET A C 1
ATOM 3394 O O . MET A 1 428 ? 45.148 48.982 2.618 1.00 24.27 428 MET A O 1
ATOM 3398 N N . GLU A 1 429 ? 46.094 46.945 2.526 1.00 30.17 429 GLU A N 1
ATOM 3399 C CA . GLU A 1 429 ? 45.573 46.358 3.783 1.00 30.17 429 GLU A CA 1
ATOM 3400 C C . GLU A 1 429 ? 46.300 46.981 5.004 1.00 30.17 429 GLU A C 1
ATOM 3402 O O . GLU A 1 429 ? 47.451 47.392 4.816 1.00 30.17 429 GLU A O 1
ATOM 3407 N N . PRO A 1 430 ? 45.716 47.073 6.233 1.00 32.59 430 PRO A N 1
ATOM 3408 C CA . PRO A 1 430 ? 45.276 45.894 7.004 1.00 32.59 430 PRO A CA 1
ATOM 3409 C C . PRO A 1 430 ? 44.108 46.062 8.021 1.00 32.59 430 PRO A C 1
ATOM 3411 O O . PRO A 1 430 ? 43.669 47.153 8.362 1.00 32.59 430 PRO A O 1
ATOM 3414 N N . GLU A 1 431 ? 43.682 44.899 8.528 1.00 24.91 431 GLU A N 1
ATOM 3415 C CA . GLU A 1 431 ? 43.148 44.589 9.871 1.00 24.91 431 GLU A CA 1
ATOM 3416 C C . GLU A 1 431 ? 41.761 45.082 10.376 1.00 24.91 431 GLU A C 1
ATOM 3418 O O . GLU A 1 431 ? 41.438 46.252 10.539 1.00 24.91 431 GLU A O 1
ATOM 3423 N N . GLN A 1 432 ? 40.975 44.047 10.698 1.00 28.41 432 GLN A N 1
ATOM 3424 C CA . GLN A 1 432 ? 39.706 43.866 11.418 1.00 28.41 432 GLN A CA 1
ATOM 3425 C C . GLN A 1 432 ? 39.254 44.886 12.493 1.00 28.41 432 GLN A C 1
ATOM 3427 O O . GLN A 1 432 ? 39.957 45.127 13.468 1.00 28.41 432 GLN A O 1
ATOM 3432 N N . GLN A 1 433 ? 37.953 45.236 12.446 1.00 25.91 433 GLN A N 1
ATOM 3433 C CA . GLN A 1 433 ? 36.989 45.125 13.568 1.00 25.91 433 GLN A CA 1
ATOM 3434 C C . GLN A 1 433 ? 35.520 45.161 13.052 1.00 25.91 433 GLN A C 1
ATOM 3436 O O . GLN A 1 433 ? 35.227 45.931 12.138 1.00 25.91 433 GLN A O 1
ATOM 3441 N N . PRO A 1 434 ? 34.578 44.344 13.582 1.00 30.75 434 PRO A N 1
ATOM 3442 C CA . PRO A 1 434 ? 33.236 44.186 13.004 1.00 30.75 434 PRO A CA 1
ATOM 3443 C C . PRO A 1 434 ? 32.184 45.148 13.591 1.00 30.75 434 PRO A C 1
ATOM 3445 O O . PRO A 1 434 ? 32.063 45.291 14.809 1.00 30.75 434 PRO A O 1
ATOM 3448 N N . SER A 1 435 ? 31.344 45.733 12.727 1.00 27.02 435 SER A N 1
ATOM 3449 C CA . SER A 1 435 ? 30.218 46.602 13.092 1.00 27.02 435 SER A CA 1
ATOM 3450 C C . SER A 1 435 ? 28.838 45.929 12.919 1.00 27.02 435 SER A C 1
ATOM 3452 O O . SER A 1 435 ? 28.448 45.433 11.868 1.00 27.02 435 SER A O 1
ATOM 3454 N N . GLN A 1 436 ? 28.109 45.896 14.036 1.00 34.75 436 GLN A N 1
ATOM 3455 C CA . GLN A 1 436 ? 26.655 45.962 14.271 1.00 34.75 436 GLN A CA 1
ATOM 3456 C C . GLN A 1 436 ? 25.636 46.011 13.091 1.00 34.75 436 GLN A C 1
ATOM 3458 O O . GLN A 1 436 ? 24.800 46.913 13.049 1.00 34.75 436 GLN A O 1
ATOM 3463 N N . GLU A 1 437 ? 25.540 44.993 12.226 1.00 33.19 437 GLU A N 1
ATOM 3464 C CA . GLU A 1 437 ? 24.363 44.841 11.326 1.00 33.19 437 GLU A CA 1
ATOM 3465 C C . GLU A 1 437 ? 23.542 43.547 11.491 1.00 33.19 437 GLU A C 1
ATOM 3467 O O . GLU A 1 437 ? 22.405 43.454 11.018 1.00 33.19 437 GLU A O 1
ATOM 3472 N N . THR A 1 438 ? 24.010 42.568 12.265 1.00 35.78 438 THR A N 1
ATOM 3473 C CA . THR A 1 438 ? 23.310 41.282 12.468 1.00 35.78 438 THR A CA 1
ATOM 3474 C C . THR A 1 438 ? 22.160 41.324 13.487 1.00 35.78 438 THR A C 1
ATOM 3476 O O . THR A 1 438 ? 21.292 40.449 13.472 1.00 35.78 438 THR A O 1
ATOM 3479 N N . SER A 1 439 ? 22.071 42.363 14.324 1.00 42.72 439 SER A N 1
ATOM 3480 C CA . SER A 1 439 ? 21.093 42.435 15.427 1.00 42.72 439 SER A CA 1
ATOM 3481 C C . SER A 1 439 ? 19.659 42.780 14.977 1.00 42.72 439 SER A C 1
ATOM 3483 O O . SER A 1 439 ? 18.684 42.209 15.469 1.00 42.72 439 SER A O 1
ATOM 3485 N N . LYS A 1 440 ? 19.481 43.635 13.958 1.00 43.84 440 LYS A N 1
ATOM 3486 C CA . LYS A 1 440 ? 18.136 44.099 13.554 1.00 43.84 440 LYS A CA 1
ATOM 3487 C C . LYS A 1 440 ? 17.304 43.032 12.834 1.00 43.84 440 LYS A C 1
ATOM 3489 O O . LYS A 1 440 ? 16.081 43.019 12.971 1.00 43.84 440 LYS A O 1
ATOM 3494 N N . LYS A 1 441 ? 17.935 42.127 12.076 1.00 49.41 441 LYS A N 1
ATOM 3495 C CA . LYS A 1 441 ? 17.234 41.088 11.292 1.00 49.41 441 LYS A CA 1
ATOM 3496 C C . LYS A 1 441 ? 16.750 39.931 12.176 1.00 49.41 441 LYS A C 1
ATOM 3498 O O . LYS A 1 441 ? 15.646 39.430 11.967 1.00 49.41 441 LYS A O 1
ATOM 3503 N N . ALA A 1 442 ? 17.538 39.565 13.190 1.00 52.91 442 ALA A N 1
ATOM 3504 C CA . ALA A 1 442 ? 17.150 38.590 14.208 1.00 52.91 442 ALA A CA 1
ATOM 3505 C C . ALA A 1 442 ? 16.001 39.127 15.078 1.00 52.91 442 ALA A C 1
ATOM 3507 O O . ALA A 1 442 ? 14.969 38.465 15.194 1.00 52.91 442 ALA A O 1
ATOM 3508 N N . ALA A 1 443 ? 16.107 40.378 15.540 1.00 58.56 443 ALA A N 1
ATOM 3509 C CA . ALA A 1 443 ? 15.062 41.035 16.325 1.00 58.56 443 ALA A CA 1
ATOM 3510 C C . ALA A 1 443 ? 13.732 41.168 15.559 1.00 58.56 443 ALA A C 1
ATOM 3512 O O . ALA A 1 443 ? 12.669 40.921 16.120 1.00 58.56 443 ALA A O 1
ATOM 3513 N N . LYS A 1 444 ? 13.761 41.474 14.250 1.00 61.66 444 LYS A N 1
ATOM 3514 C CA . LYS A 1 444 ? 12.542 41.523 13.415 1.00 61.66 444 LYS A CA 1
ATOM 3515 C C . LYS A 1 444 ? 11.881 40.149 13.250 1.00 61.66 444 LYS A C 1
ATOM 3517 O O . LYS A 1 444 ? 10.657 40.060 13.193 1.00 61.66 444 LYS A O 1
ATOM 3522 N N . LYS A 1 445 ? 12.679 39.078 13.173 1.00 61.34 445 LYS A N 1
ATOM 3523 C CA . LYS A 1 445 ? 12.190 37.696 13.038 1.00 61.34 445 LYS A CA 1
ATOM 3524 C C . LYS A 1 445 ? 11.601 37.175 14.351 1.00 61.34 445 LYS A C 1
ATOM 3526 O O . LYS A 1 445 ? 10.581 36.488 14.320 1.00 61.34 445 LYS A O 1
ATOM 3531 N N . GLU A 1 446 ? 12.199 37.529 15.486 1.00 59.62 446 GLU A N 1
ATOM 3532 C CA . GLU A 1 446 ? 11.639 37.243 16.810 1.00 59.62 446 GLU A CA 1
ATOM 3533 C C . GLU A 1 446 ? 10.392 38.069 17.100 1.00 59.62 446 GLU A C 1
ATOM 3535 O O . GLU A 1 446 ? 9.401 37.495 17.534 1.00 59.62 446 GLU A O 1
ATOM 3540 N N . ALA A 1 447 ? 10.375 39.360 16.758 1.00 63.97 447 ALA A N 1
ATOM 3541 C CA . ALA A 1 447 ? 9.186 40.201 16.884 1.00 63.97 447 ALA A CA 1
ATOM 3542 C C . ALA A 1 447 ? 8.023 39.670 16.030 1.00 63.97 447 ALA A C 1
ATOM 3544 O O . ALA A 1 447 ? 6.904 39.562 16.519 1.00 63.97 447 ALA A O 1
ATOM 3545 N N . ALA A 1 448 ? 8.283 39.226 14.794 1.00 71.19 448 ALA A N 1
ATOM 3546 C CA . ALA A 1 448 ? 7.264 38.603 13.947 1.00 71.19 448 ALA A CA 1
ATOM 3547 C C . ALA A 1 448 ? 6.777 37.248 14.498 1.00 71.19 448 ALA A C 1
ATOM 3549 O O . ALA A 1 448 ? 5.592 36.928 14.394 1.00 71.19 448 ALA A O 1
ATOM 3550 N N . LYS A 1 449 ? 7.663 36.445 15.107 1.00 67.19 449 LYS A N 1
ATOM 3551 C CA . LYS A 1 449 ? 7.276 35.205 15.805 1.00 67.19 449 LYS A CA 1
ATOM 3552 C C . LYS A 1 449 ? 6.449 35.498 17.057 1.00 67.19 449 LYS A C 1
ATOM 3554 O O . LYS A 1 449 ? 5.443 34.825 17.267 1.00 67.19 449 LYS A O 1
ATOM 3559 N N . ALA A 1 450 ? 6.848 36.488 17.848 1.00 63.03 450 ALA A N 1
ATOM 3560 C CA . ALA A 1 450 ? 6.167 36.909 19.063 1.00 63.03 450 ALA A CA 1
ATOM 3561 C C . ALA A 1 450 ? 4.795 37.509 18.745 1.00 63.03 450 ALA A C 1
ATOM 3563 O O . ALA A 1 450 ? 3.824 37.163 19.400 1.00 63.03 450 ALA A O 1
ATOM 3564 N N . GLU A 1 451 ? 4.671 38.308 17.685 1.00 68.38 451 GLU A N 1
ATOM 3565 C CA . GLU A 1 451 ? 3.389 38.857 17.245 1.00 68.38 451 GLU A CA 1
ATOM 3566 C C . GLU A 1 451 ? 2.485 37.794 16.612 1.00 68.38 451 GLU A C 1
ATOM 3568 O O . GLU A 1 451 ? 1.280 37.790 16.851 1.00 68.38 451 GLU A O 1
ATOM 3573 N N . LYS A 1 452 ? 3.045 36.816 15.889 1.00 68.62 452 LYS A N 1
ATOM 3574 C CA . LYS A 1 452 ? 2.288 35.641 15.427 1.00 68.62 452 LYS A CA 1
ATOM 3575 C C . LYS A 1 452 ? 1.808 34.785 16.601 1.00 68.62 452 LYS A C 1
ATOM 3577 O O . LYS A 1 452 ? 0.690 34.279 16.556 1.00 68.62 452 LYS A O 1
ATOM 3582 N N . LEU A 1 453 ? 2.619 34.635 17.650 1.00 62.12 453 LEU A N 1
ATOM 3583 C CA . LEU A 1 453 ? 2.239 33.934 18.877 1.00 62.12 453 LEU A CA 1
ATOM 3584 C C . LEU A 1 453 ? 1.181 34.721 19.658 1.00 62.12 453 LEU A C 1
ATOM 3586 O O . LEU A 1 453 ? 0.205 34.123 20.095 1.00 62.12 453 LEU A O 1
ATOM 3590 N N . ARG A 1 454 ? 1.319 36.048 19.750 1.00 67.50 454 ARG A N 1
ATOM 3591 C CA . ARG A 1 454 ? 0.361 36.933 20.416 1.00 67.50 454 ARG A CA 1
ATOM 3592 C C . ARG A 1 454 ? -0.965 36.968 19.673 1.00 67.50 454 ARG A C 1
ATOM 3594 O O . ARG A 1 454 ? -1.979 36.752 20.304 1.00 67.50 454 ARG A O 1
ATOM 3601 N N . ARG A 1 455 ? -0.973 37.067 18.339 1.00 70.56 455 ARG A N 1
ATOM 3602 C CA . ARG A 1 455 ? -2.188 36.902 17.519 1.00 70.56 455 ARG A CA 1
ATOM 3603 C C . ARG A 1 455 ? -2.791 35.509 17.645 1.00 70.56 455 ARG A C 1
ATOM 3605 O O . ARG A 1 455 ? -4.003 35.379 17.604 1.00 70.56 455 ARG A O 1
ATOM 3612 N N . LYS A 1 456 ? -1.980 34.460 17.814 1.00 63.00 456 LYS A N 1
ATOM 3613 C CA . LYS A 1 456 ? -2.472 33.094 18.056 1.00 63.00 456 LYS A CA 1
ATOM 3614 C C . LYS A 1 456 ? -3.081 32.952 19.456 1.00 63.00 456 LYS A C 1
ATOM 3616 O O . LYS A 1 456 ? -4.079 32.258 19.594 1.00 63.00 456 LYS A O 1
ATOM 3621 N N . GLN A 1 457 ? -2.523 33.621 20.464 1.00 53.81 457 GLN A N 1
ATOM 3622 C CA . GLN A 1 457 ? -3.053 33.676 21.830 1.00 53.81 457 GLN A CA 1
ATOM 3623 C C . GLN A 1 457 ? -4.280 34.587 21.937 1.00 53.81 457 GLN A C 1
ATOM 3625 O O . GLN A 1 457 ? -5.244 34.200 22.576 1.00 53.81 457 GLN A O 1
ATOM 3630 N N . GLU A 1 458 ? -4.294 35.734 21.263 1.00 57.53 458 GLU A N 1
ATOM 3631 C CA . GLU A 1 458 ? -5.431 36.652 21.148 1.00 57.53 458 GLU A CA 1
ATOM 3632 C C . GLU A 1 458 ? -6.555 36.022 20.324 1.00 57.53 458 GLU A C 1
ATOM 3634 O O . GLU A 1 458 ? -7.705 36.150 20.704 1.00 57.53 458 GLU A O 1
ATOM 3639 N N . ALA A 1 459 ? -6.259 35.268 19.259 1.00 54.84 459 ALA A N 1
ATOM 3640 C CA . ALA A 1 459 ? -7.261 34.503 18.515 1.00 54.84 459 ALA A CA 1
ATOM 3641 C C . ALA A 1 459 ? -7.746 33.269 19.288 1.00 54.84 459 ALA A C 1
ATOM 3643 O O . ALA A 1 459 ? -8.918 32.927 19.193 1.00 54.84 459 ALA A O 1
ATOM 3644 N N . ALA A 1 460 ? -6.893 32.617 20.087 1.00 44.88 460 ALA A N 1
ATOM 3645 C CA . ALA A 1 460 ? -7.316 31.556 21.002 1.00 44.88 460 ALA A CA 1
ATOM 3646 C C . ALA A 1 460 ? -8.172 32.112 22.151 1.00 44.88 460 ALA A C 1
ATOM 3648 O O . ALA A 1 460 ? -9.170 31.500 22.513 1.00 44.88 460 ALA A O 1
ATOM 3649 N N . ALA A 1 461 ? -7.840 33.296 22.669 1.00 42.47 461 ALA A N 1
ATOM 3650 C CA . ALA A 1 461 ? -8.613 34.009 23.681 1.00 42.47 461 ALA A CA 1
ATOM 3651 C C . ALA A 1 461 ? -9.911 34.592 23.104 1.00 42.47 461 ALA A C 1
ATOM 3653 O O . ALA A 1 461 ? -10.937 34.541 23.765 1.00 42.47 461 ALA A O 1
ATOM 3654 N N . ALA A 1 462 ? -9.907 35.065 21.856 1.00 43.97 462 ALA A N 1
ATOM 3655 C CA . ALA A 1 462 ? -11.094 35.518 21.136 1.00 43.97 462 ALA A CA 1
ATOM 3656 C C . ALA A 1 462 ? -11.972 34.345 20.684 1.00 43.97 462 ALA A C 1
ATOM 3658 O O . ALA A 1 462 ? -13.181 34.492 20.635 1.00 43.97 462 ALA A O 1
ATOM 3659 N N . SER A 1 463 ? -11.403 33.167 20.413 1.00 39.88 463 SER A N 1
ATOM 3660 C CA . SER A 1 463 ? -12.135 31.912 20.185 1.00 39.88 463 SER A CA 1
ATOM 3661 C C . SER A 1 463 ? -12.723 31.373 21.497 1.00 39.88 463 SER A C 1
ATOM 3663 O O . SER A 1 463 ? -13.879 30.955 21.528 1.00 39.88 463 SER A O 1
ATOM 3665 N N . ALA A 1 464 ? -11.999 31.500 22.615 1.00 35.75 464 ALA A N 1
ATOM 3666 C CA . ALA A 1 464 ? -12.529 31.256 23.957 1.00 35.75 464 ALA A CA 1
ATOM 3667 C C . ALA A 1 464 ? -13.612 32.284 24.354 1.00 35.75 464 ALA A C 1
ATOM 3669 O O . ALA A 1 464 ? -14.583 31.922 25.011 1.00 35.75 464 ALA A O 1
ATOM 3670 N N . ALA A 1 465 ? -13.507 33.535 23.892 1.00 34.91 465 ALA A N 1
ATOM 3671 C CA . ALA A 1 465 ? -14.506 34.585 24.103 1.00 34.91 465 ALA A CA 1
ATOM 3672 C C . ALA A 1 465 ? -15.697 34.496 23.127 1.00 34.91 465 ALA A C 1
ATOM 3674 O O . ALA A 1 465 ? -16.814 34.826 23.507 1.00 34.91 465 ALA A O 1
ATOM 3675 N N . ALA A 1 466 ? -15.508 33.977 21.909 1.00 34.88 466 ALA A N 1
ATOM 3676 C CA . ALA A 1 466 ? -16.575 33.636 20.961 1.00 34.88 466 ALA A CA 1
ATOM 3677 C C . ALA A 1 466 ? -17.303 32.339 21.360 1.00 34.88 466 ALA A C 1
ATOM 3679 O O . ALA A 1 466 ? -18.444 32.118 20.965 1.00 34.88 466 ALA A O 1
ATOM 3680 N N . SER A 1 467 ? -16.674 31.526 22.216 1.00 36.41 467 SER A N 1
ATOM 3681 C CA . SER A 1 467 ? -17.318 30.467 23.007 1.00 36.41 467 SER A CA 1
ATOM 3682 C C . SER A 1 467 ? -18.036 31.018 24.252 1.00 36.41 467 SER A C 1
ATOM 3684 O O . SER A 1 467 ? -18.593 30.254 25.043 1.00 36.41 467 SER A O 1
ATOM 3686 N N . GLY A 1 468 ? -18.041 32.343 24.429 1.00 30.89 468 GLY A N 1
ATOM 3687 C CA . GLY A 1 468 ? -18.709 33.069 25.499 1.00 30.89 468 GLY A CA 1
ATOM 3688 C C . GLY A 1 468 ? -20.226 33.053 25.360 1.00 30.89 468 GLY A C 1
ATOM 3689 O O . GLY A 1 468 ? -20.856 34.086 25.166 1.00 30.89 468 GLY A O 1
ATOM 3690 N N . VAL A 1 469 ? -20.838 31.887 25.560 1.00 36.41 469 VAL A N 1
ATOM 3691 C CA . VAL A 1 469 ? -22.190 31.823 26.124 1.00 36.41 469 VAL A CA 1
ATOM 3692 C C . VAL A 1 469 ? -22.037 32.005 27.634 1.00 36.41 469 VAL A C 1
ATOM 3694 O O . VAL A 1 469 ? -22.114 31.051 28.406 1.00 36.41 469 VAL A O 1
ATOM 3697 N N . ALA A 1 470 ? -21.751 33.237 28.055 1.00 32.19 470 ALA A N 1
ATOM 3698 C CA . ALA A 1 470 ? -21.857 33.623 29.452 1.00 32.19 470 ALA A CA 1
ATOM 3699 C C . ALA A 1 470 ? -23.346 33.745 29.821 1.00 32.19 470 ALA A C 1
ATOM 3701 O O . ALA A 1 470 ? -24.096 34.473 29.174 1.00 32.19 470 ALA A O 1
ATOM 3702 N N . GLY A 1 471 ? -23.751 33.027 30.874 1.00 32.31 471 GLY A N 1
ATOM 3703 C CA . GLY A 1 471 ? -24.928 33.356 31.682 1.00 32.31 471 GLY A CA 1
ATOM 3704 C C . GLY A 1 471 ? -26.269 32.751 31.261 1.00 32.31 471 GLY A C 1
ATOM 3705 O O . GLY A 1 471 ? -27.161 33.491 30.874 1.00 32.31 471 GLY A O 1
ATOM 3706 N N . VAL A 1 472 ? -26.437 31.430 31.409 1.00 30.11 472 VAL A N 1
ATOM 3707 C CA . VAL A 1 472 ? -27.613 30.803 32.061 1.00 30.11 472 VAL A CA 1
ATOM 3708 C C . VAL A 1 472 ? -27.127 29.466 32.628 1.00 30.11 472 VAL A C 1
ATOM 3710 O O . VAL A 1 472 ? -26.650 28.622 31.867 1.00 30.11 472 VAL A O 1
ATOM 3713 N N . SER A 1 473 ? -27.227 29.276 33.941 1.00 36.41 473 SER A N 1
ATOM 3714 C CA . SER A 1 473 ? -27.076 27.977 34.596 1.00 36.41 473 SER A CA 1
ATOM 3715 C C . SER A 1 473 ? -28.163 27.035 34.081 1.00 36.41 473 SER A C 1
ATOM 3717 O O . SER A 1 473 ? -29.331 27.136 34.449 1.00 36.41 473 SER A O 1
ATOM 3719 N N . ILE A 1 474 ? -27.790 26.118 33.190 1.00 48.62 474 ILE A N 1
ATOM 3720 C CA . ILE A 1 474 ? -28.588 24.919 32.922 1.00 48.62 474 ILE A CA 1
ATOM 3721 C C . ILE A 1 474 ? -28.042 23.837 33.860 1.00 48.62 474 ILE A C 1
ATOM 3723 O O . ILE A 1 474 ? -27.496 22.828 33.424 1.00 48.62 474 ILE A O 1
ATOM 3727 N N . ASP A 1 475 ? -28.086 24.129 35.160 1.00 47.22 475 ASP A N 1
ATOM 3728 C CA . ASP A 1 475 ? -27.552 23.278 36.219 1.00 47.22 475 ASP A CA 1
ATOM 3729 C C . ASP A 1 475 ? -28.654 22.318 36.661 1.00 47.22 475 ASP A C 1
ATOM 3731 O O . ASP A 1 475 ? -29.388 22.541 37.620 1.00 47.22 475 ASP A O 1
ATOM 3735 N N . GLY A 1 476 ? -28.801 21.257 35.878 1.00 58.56 476 GLY A N 1
ATOM 3736 C CA . GLY A 1 476 ? -29.628 20.106 36.191 1.00 58.56 476 GLY A CA 1
ATOM 3737 C C . GLY A 1 476 ? -29.158 18.912 35.360 1.00 58.56 476 GLY A C 1
ATOM 3738 O O . GLY A 1 476 ? -28.700 19.112 34.231 1.00 58.56 476 GLY A O 1
ATOM 3739 N N . PRO A 1 477 ? -29.223 17.682 35.893 1.00 72.19 477 PRO A N 1
ATOM 3740 C CA . PRO A 1 477 ? -28.909 16.489 35.115 1.00 72.19 477 PRO A CA 1
ATOM 3741 C C . PRO A 1 477 ? -29.820 16.429 33.880 1.00 72.19 477 PRO A C 1
ATOM 3743 O O . PRO A 1 477 ? -31.043 16.478 34.005 1.00 72.19 477 PRO A O 1
ATOM 3746 N N . ASP A 1 478 ? -29.226 16.364 32.686 1.00 84.81 478 ASP A N 1
ATOM 3747 C CA . ASP A 1 478 ? -29.975 16.180 31.442 1.00 84.81 478 ASP A CA 1
ATOM 3748 C C . ASP A 1 478 ? -30.338 14.693 31.292 1.00 84.81 478 ASP A C 1
ATOM 3750 O O . ASP A 1 478 ? -29.426 13.863 31.200 1.00 84.81 478 ASP A O 1
ATOM 3754 N N . PRO A 1 479 ? -31.632 14.322 31.247 1.00 84.94 479 PRO A N 1
ATOM 3755 C CA . PRO A 1 479 ? -32.046 12.931 31.057 1.00 84.94 479 PRO A CA 1
ATOM 3756 C C . PRO A 1 479 ? -31.542 12.324 29.736 1.00 84.94 479 PRO A C 1
ATOM 3758 O O . PRO A 1 479 ? -31.470 11.103 29.621 1.00 84.94 479 PRO A O 1
ATOM 3761 N N . LEU A 1 480 ? -31.153 13.150 28.755 1.00 92.00 480 LEU A N 1
ATOM 3762 C CA . LEU A 1 480 ? -30.633 12.717 27.455 1.00 92.00 480 LEU A CA 1
ATOM 3763 C C . LEU A 1 480 ? -29.099 12.770 27.353 1.00 92.00 480 LEU A C 1
ATOM 3765 O O . LEU A 1 480 ? -28.560 12.644 26.254 1.00 92.00 480 LEU A O 1
ATOM 3769 N N . ALA A 1 481 ? -28.373 12.911 28.469 1.00 90.19 481 ALA A N 1
ATOM 3770 C CA . ALA A 1 481 ? -26.909 13.028 28.472 1.00 90.19 481 ALA A CA 1
ATOM 3771 C C . ALA A 1 481 ? -26.169 11.857 27.788 1.00 90.19 481 ALA A C 1
ATOM 3773 O O . ALA A 1 481 ? -25.067 12.046 27.290 1.00 90.19 481 ALA A O 1
ATOM 3774 N N . ALA A 1 482 ? -26.759 10.657 27.717 1.00 92.94 482 ALA A N 1
ATOM 3775 C CA . ALA A 1 482 ? -26.167 9.514 27.010 1.00 92.94 482 ALA A CA 1
ATOM 3776 C C . ALA A 1 482 ? -26.219 9.643 25.471 1.00 92.94 482 ALA A C 1
ATOM 3778 O O . ALA A 1 482 ? -25.444 8.997 24.762 1.00 92.94 482 ALA A O 1
ATOM 3779 N N . ASN A 1 483 ? -27.115 10.483 24.942 1.00 96.38 483 ASN A N 1
ATOM 3780 C CA . ASN A 1 483 ? -27.331 10.647 23.503 1.00 96.38 483 ASN A CA 1
ATOM 3781 C C . ASN A 1 483 ? -26.317 11.589 22.848 1.00 96.38 483 ASN A C 1
ATOM 3783 O O . ASN A 1 483 ? -26.324 11.725 21.625 1.00 96.38 483 ASN A O 1
ATOM 3787 N N . TYR A 1 484 ? -25.455 12.247 23.624 1.00 97.00 484 TYR A N 1
ATOM 3788 C CA . TYR A 1 484 ? -24.427 13.113 23.072 1.00 97.00 484 TYR A CA 1
ATOM 3789 C C . TYR A 1 484 ? -23.169 13.176 23.925 1.00 97.00 484 TYR A C 1
ATOM 3791 O O . TYR A 1 484 ? -23.195 12.916 25.122 1.00 97.00 484 TYR A O 1
ATOM 3799 N N . GLY A 1 485 ? -22.052 13.544 23.307 1.00 96.38 485 GLY A N 1
ATOM 3800 C CA . GLY A 1 485 ? -20.778 13.685 24.005 1.00 96.38 485 GLY A CA 1
ATOM 3801 C C . GLY A 1 485 ? -19.600 13.180 23.191 1.00 96.38 485 GLY A C 1
ATOM 3802 O O . GLY A 1 485 ? -19.745 12.696 22.068 1.00 96.38 485 GLY A O 1
ATOM 3803 N N . ASP A 1 486 ? -18.409 13.320 23.763 1.00 96.44 486 ASP A N 1
ATOM 3804 C CA . ASP A 1 486 ? -17.200 12.779 23.150 1.00 96.44 486 ASP A CA 1
ATOM 3805 C C . ASP A 1 486 ? -17.172 11.274 23.376 1.00 96.44 486 ASP A C 1
ATOM 3807 O O . ASP A 1 486 ? -17.395 10.802 24.491 1.00 96.44 486 ASP A O 1
ATOM 3811 N N . THR A 1 487 ? -16.920 10.529 22.304 1.00 94.19 487 THR A N 1
ATOM 3812 C CA . THR A 1 487 ? -16.834 9.074 22.371 1.00 94.19 487 THR A CA 1
ATOM 3813 C C . THR A 1 487 ? -15.595 8.722 23.189 1.00 94.19 487 THR A C 1
ATOM 3815 O O . THR A 1 487 ? -14.489 9.122 22.810 1.00 94.19 487 THR A O 1
ATOM 3818 N N . PRO A 1 488 ? -15.735 8.000 24.310 1.00 91.75 488 PRO A N 1
ATOM 3819 C CA . PRO A 1 488 ? -14.592 7.553 25.087 1.00 91.75 488 PRO A CA 1
ATOM 3820 C C . PRO A 1 488 ? -13.626 6.745 24.220 1.00 91.75 488 PRO A C 1
ATOM 3822 O O . PRO A 1 488 ? -14.054 5.918 23.419 1.00 91.75 488 PRO A O 1
ATOM 3825 N N . LEU A 1 489 ? -12.317 6.923 24.426 1.00 87.00 489 LEU A N 1
ATOM 3826 C CA . LEU A 1 489 ? -11.296 6.192 23.667 1.00 87.00 489 LEU A CA 1
ATOM 3827 C C . LEU A 1 489 ? -11.520 4.671 23.732 1.00 87.00 489 LEU A C 1
ATOM 3829 O O . LEU A 1 489 ? -11.446 3.999 22.710 1.00 87.00 489 LEU A O 1
ATOM 3833 N N . LYS A 1 490 ? -11.889 4.147 24.905 1.00 88.94 490 LYS A N 1
ATOM 3834 C CA . LYS A 1 490 ? -12.242 2.733 25.082 1.00 88.94 490 LYS A CA 1
ATOM 3835 C C . LYS A 1 490 ? -13.356 2.266 24.129 1.00 88.94 490 LYS A C 1
ATOM 3837 O O . LYS A 1 490 ? -13.297 1.151 23.636 1.00 88.94 490 LYS A O 1
ATOM 3842 N N . ASP A 1 491 ? -14.327 3.104 23.787 1.00 85.62 491 ASP A N 1
ATOM 3843 C CA . ASP A 1 491 ? -15.469 2.690 22.960 1.00 85.62 491 ASP A CA 1
ATOM 3844 C C . ASP A 1 491 ? -15.098 2.631 21.463 1.00 85.62 491 ASP A C 1
ATOM 3846 O O . ASP A 1 491 ? -15.835 2.072 20.654 1.00 85.62 491 ASP A O 1
ATOM 3850 N N . ILE A 1 492 ? -13.929 3.167 21.092 1.00 87.56 492 ILE A N 1
ATOM 3851 C CA . ILE A 1 492 ? -13.350 3.090 19.740 1.00 87.56 492 ILE A CA 1
ATOM 3852 C C . ILE A 1 492 ? -12.056 2.264 19.685 1.00 87.56 492 ILE A C 1
ATOM 3854 O O . ILE A 1 492 ? -11.486 2.091 18.610 1.00 87.56 492 ILE A O 1
ATOM 3858 N N . GLN A 1 493 ? -11.603 1.721 20.819 1.00 89.56 493 GLN A N 1
ATOM 3859 C CA . GLN A 1 493 ? -10.452 0.821 20.929 1.00 89.56 493 GLN A CA 1
ATOM 3860 C C . GLN A 1 493 ? -10.873 -0.637 20.748 1.00 89.56 493 GLN A C 1
ATOM 3862 O O . GLN A 1 493 ? -10.727 -1.416 21.675 1.00 89.56 493 GLN A O 1
ATOM 3867 N N . SER A 1 494 ? -11.415 -0.996 19.581 1.00 89.94 494 SER A N 1
ATOM 3868 C CA . SER A 1 494 ? -11.667 -2.385 19.138 1.00 89.94 494 SER A CA 1
ATOM 3869 C C . SER A 1 494 ? -12.051 -3.398 20.241 1.00 89.94 494 SER A C 1
ATOM 3871 O O . SER A 1 494 ? -11.594 -4.537 20.217 1.00 89.94 494 SER A O 1
ATOM 3873 N N . ASN A 1 495 ? -12.863 -2.979 21.220 1.00 85.81 495 ASN A N 1
ATOM 3874 C CA . ASN A 1 495 ? -13.136 -3.756 22.433 1.00 85.81 495 ASN A CA 1
ATOM 3875 C C . ASN A 1 495 ? -14.238 -4.788 22.199 1.00 85.81 495 ASN A C 1
ATOM 3877 O O . ASN A 1 495 ? -14.225 -5.869 22.779 1.00 85.81 495 ASN A O 1
ATOM 3881 N N . GLU A 1 496 ? -15.187 -4.452 21.330 1.00 86.81 496 GLU A N 1
ATOM 3882 C CA . GLU A 1 496 ? -16.271 -5.330 20.922 1.00 86.81 496 GLU A CA 1
ATOM 3883 C C . GLU A 1 496 ? -16.640 -5.079 19.459 1.00 86.81 496 GLU A C 1
ATOM 3885 O O . GLU A 1 496 ? -16.584 -3.952 18.952 1.00 86.81 496 GLU A O 1
ATOM 3890 N N . VAL A 1 497 ? -17.071 -6.136 18.773 1.00 89.19 497 VAL A N 1
ATOM 3891 C CA . VAL A 1 497 ? -17.756 -6.003 17.488 1.00 89.19 497 VAL A CA 1
ATOM 3892 C C . VAL A 1 497 ? -19.218 -5.692 17.793 1.00 89.19 497 VAL A C 1
ATOM 3894 O O . VAL A 1 497 ? -20.030 -6.588 17.985 1.00 89.19 497 VAL A O 1
ATOM 3897 N N . SER A 1 498 ? -19.546 -4.401 17.860 1.00 86.19 498 SER A N 1
ATOM 3898 C CA . SER A 1 498 ? -20.855 -3.906 18.327 1.00 86.19 498 SER A CA 1
ATOM 3899 C C . SER A 1 498 ? -22.082 -4.332 17.498 1.00 86.19 498 SER A C 1
ATOM 3901 O O . SER A 1 498 ? -23.205 -4.009 17.874 1.00 86.19 498 SER A O 1
ATOM 3903 N N . GLY A 1 499 ? -21.899 -4.978 16.339 1.00 89.50 499 GLY A N 1
ATOM 3904 C CA . GLY A 1 499 ? -22.992 -5.361 15.431 1.00 89.50 499 GLY A CA 1
ATOM 3905 C C . GLY A 1 499 ? -23.762 -4.183 14.813 1.00 89.50 499 GLY A C 1
ATOM 3906 O O . GLY A 1 499 ? -24.748 -4.399 14.112 1.00 89.50 499 GLY A O 1
ATOM 3907 N N . ARG A 1 500 ? -23.334 -2.936 15.056 1.00 90.56 500 ARG A N 1
ATOM 3908 C CA . ARG A 1 500 ? -23.979 -1.733 14.516 1.00 90.56 500 ARG A CA 1
ATOM 3909 C C . ARG A 1 500 ? -23.901 -1.720 12.992 1.00 90.56 500 ARG A C 1
ATOM 3911 O O . ARG A 1 500 ? -22.831 -1.910 12.414 1.00 90.56 500 ARG A O 1
ATOM 3918 N N . VAL A 1 501 ? -25.028 -1.417 12.360 1.00 95.81 501 VAL A N 1
ATOM 3919 C CA . VAL A 1 501 ? -25.117 -1.245 10.910 1.00 95.81 501 VAL A CA 1
ATOM 3920 C C . VAL A 1 501 ? -24.860 0.220 10.576 1.00 95.81 501 VAL A C 1
ATOM 3922 O O . VAL A 1 501 ? -25.593 1.103 11.016 1.00 95.81 501 VAL A O 1
ATOM 3925 N N . TRP A 1 502 ? -23.809 0.475 9.802 1.00 96.56 502 TRP A N 1
ATOM 3926 C CA . TRP A 1 502 ? -23.437 1.818 9.368 1.00 96.56 502 TRP A CA 1
ATOM 3927 C C . TRP A 1 502 ? -23.991 2.093 7.975 1.00 96.56 502 TRP A C 1
ATOM 3929 O O . TRP A 1 502 ? -23.763 1.324 7.044 1.00 96.56 502 TRP A O 1
ATOM 3939 N N . THR A 1 503 ? -24.689 3.212 7.827 1.00 97.94 503 THR A N 1
ATOM 3940 C CA . THR A 1 503 ? -25.162 3.715 6.537 1.00 97.94 503 THR A CA 1
ATOM 3941 C C . THR A 1 503 ? -24.161 4.735 6.005 1.00 97.94 503 THR A C 1
ATOM 3943 O O . THR A 1 503 ? -23.718 5.623 6.735 1.00 97.94 503 THR A O 1
ATOM 3946 N N . THR A 1 504 ? -23.781 4.618 4.734 1.00 97.31 504 THR A N 1
ATOM 3947 C CA . THR A 1 504 ? -22.899 5.611 4.101 1.00 97.31 504 THR A CA 1
ATOM 3948 C C . THR A 1 504 ? -23.687 6.852 3.704 1.00 97.31 504 THR A C 1
ATOM 3950 O O . THR A 1 504 ? -24.850 6.751 3.322 1.00 97.31 504 THR A O 1
ATOM 3953 N N . VAL A 1 505 ? -23.066 8.030 3.707 1.00 96.62 505 VAL A N 1
ATOM 3954 C CA . VAL A 1 505 ? -23.772 9.268 3.323 1.00 96.62 505 VAL A CA 1
ATOM 3955 C C . VAL A 1 505 ? -24.265 9.221 1.870 1.00 96.62 505 VAL A C 1
ATOM 3957 O O . VAL A 1 505 ? -25.329 9.747 1.573 1.00 96.62 505 VAL A O 1
ATOM 3960 N N . ASN A 1 506 ? -23.537 8.564 0.960 1.00 94.19 506 ASN A N 1
ATOM 3961 C CA . ASN A 1 506 ? -23.956 8.419 -0.442 1.00 94.19 506 ASN A CA 1
ATOM 3962 C C . ASN A 1 506 ? -25.196 7.527 -0.631 1.00 94.19 506 ASN A C 1
ATOM 3964 O O . ASN A 1 506 ? -25.870 7.651 -1.645 1.00 94.19 506 ASN A O 1
ATOM 3968 N N . SER A 1 507 ? -25.481 6.612 0.301 1.00 96.00 507 SER A N 1
ATOM 3969 C CA . SER A 1 507 ? -26.635 5.707 0.206 1.00 96.00 507 SER A CA 1
ATOM 3970 C C . SER A 1 507 ? -27.914 6.295 0.809 1.00 96.00 507 SER A C 1
ATOM 3972 O O . SER A 1 507 ? -28.916 5.596 0.892 1.00 96.00 507 SER A O 1
ATOM 3974 N N . LEU A 1 508 ? -27.889 7.548 1.274 1.00 96.69 508 LEU A N 1
ATOM 3975 C CA . LEU A 1 508 ? -29.051 8.209 1.863 1.00 96.69 508 LEU A CA 1
ATOM 3976 C C . LEU A 1 508 ? -29.968 8.761 0.769 1.00 96.69 508 LEU A C 1
ATOM 3978 O O . LEU A 1 508 ? -29.779 9.877 0.289 1.00 96.69 508 LEU A O 1
ATOM 3982 N N . THR A 1 509 ? -30.973 7.975 0.409 1.00 95.38 509 THR A N 1
ATOM 3983 C CA . THR A 1 509 ? -32.012 8.320 -0.568 1.00 95.38 509 THR A CA 1
ATOM 3984 C C . THR A 1 509 ? -33.387 8.394 0.100 1.00 95.38 509 THR A C 1
ATOM 3986 O O . THR A 1 509 ? -33.539 8.126 1.295 1.00 95.38 509 THR A O 1
ATOM 3989 N N . ASP A 1 510 ? -34.405 8.779 -0.668 1.00 93.50 510 ASP A N 1
ATOM 3990 C CA . ASP A 1 510 ? -35.808 8.786 -0.242 1.00 93.50 510 ASP A CA 1
ATOM 3991 C C . ASP A 1 510 ? -36.356 7.382 0.076 1.00 93.50 510 ASP A C 1
ATOM 3993 O O . ASP A 1 510 ? -37.297 7.263 0.858 1.00 93.50 510 ASP A O 1
ATOM 3997 N N . GLU A 1 511 ? -35.727 6.318 -0.427 1.00 95.88 511 GLU A N 1
ATOM 3998 C CA . GLU A 1 511 ? -36.039 4.919 -0.084 1.00 95.88 511 GLU A CA 1
ATOM 3999 C C . GLU A 1 511 ? -35.848 4.607 1.410 1.00 95.88 511 GLU A C 1
ATOM 4001 O O . GLU A 1 511 ? -36.506 3.722 1.960 1.00 95.88 511 GLU A O 1
ATOM 4006 N N . LEU A 1 512 ? -34.965 5.349 2.087 1.00 96.44 512 LEU A N 1
ATOM 4007 C CA . LEU A 1 512 ? -34.710 5.201 3.520 1.00 96.44 512 LEU A CA 1
ATOM 4008 C C . LEU A 1 512 ? -35.613 6.086 4.384 1.00 96.44 512 LEU A C 1
ATOM 4010 O O . LEU A 1 512 ? -35.408 6.147 5.595 1.00 96.44 512 LEU A O 1
ATOM 4014 N N . LYS A 1 513 ? -36.605 6.771 3.799 1.00 96.19 513 LYS A N 1
ATOM 4015 C CA . LYS A 1 513 ? -37.542 7.621 4.539 1.00 96.19 513 LYS A CA 1
ATOM 4016 C C . LYS A 1 513 ? -38.145 6.870 5.734 1.00 96.19 513 LYS A C 1
ATOM 4018 O O . LYS A 1 513 ? -38.534 5.710 5.631 1.00 96.19 513 LYS A O 1
ATOM 4023 N N . ASP A 1 514 ? -38.219 7.567 6.863 1.00 96.56 514 ASP A N 1
ATOM 4024 C CA . ASP A 1 514 ? -38.734 7.096 8.150 1.00 96.56 514 ASP A CA 1
ATOM 4025 C C . ASP A 1 514 ? -37.907 5.964 8.802 1.00 96.56 514 ASP A C 1
ATOM 4027 O O . ASP A 1 514 ? -38.249 5.501 9.892 1.00 96.56 514 ASP A O 1
ATOM 4031 N N . GLN A 1 515 ? -36.775 5.560 8.208 1.00 97.44 515 GLN A N 1
ATOM 4032 C CA . GLN A 1 515 ? -35.851 4.594 8.804 1.00 97.44 515 GLN A CA 1
ATOM 4033 C C . GLN A 1 515 ? -34.819 5.276 9.706 1.00 97.44 515 GLN A C 1
ATOM 4035 O O . GLN A 1 515 ? -34.328 6.373 9.420 1.00 97.44 515 GLN A O 1
ATOM 4040 N N . THR A 1 516 ? -34.451 4.591 10.789 1.00 97.81 516 THR A N 1
ATOM 4041 C CA . THR A 1 516 ? -33.332 4.993 11.646 1.00 97.81 516 THR A CA 1
ATOM 4042 C C . THR A 1 516 ? -32.019 4.550 11.016 1.00 97.81 516 THR A C 1
ATOM 4044 O O . THR A 1 516 ? -31.818 3.366 10.753 1.00 97.81 516 THR A O 1
ATOM 4047 N N . VAL A 1 517 ? -31.103 5.494 10.834 1.00 98.31 517 VAL A N 1
ATOM 4048 C CA . VAL A 1 517 ? -29.768 5.265 10.284 1.00 98.31 517 VAL A CA 1
ATOM 4049 C C . VAL A 1 517 ? -28.699 5.702 11.277 1.00 98.31 517 VAL A C 1
ATOM 4051 O O . VAL A 1 517 ? -28.884 6.652 12.040 1.00 98.31 517 VAL A O 1
ATOM 4054 N N . LEU A 1 518 ? -27.559 5.017 11.233 1.00 98.31 518 LEU A N 1
ATOM 4055 C CA . LEU A 1 518 ? -26.336 5.410 11.918 1.00 98.31 518 LEU A CA 1
ATOM 4056 C C . LEU A 1 518 ? -25.285 5.753 10.865 1.00 98.31 518 LEU A C 1
ATOM 4058 O O . LEU A 1 518 ? -24.881 4.892 10.083 1.00 98.31 518 LEU A O 1
ATOM 4062 N N . ILE A 1 519 ? -24.845 7.006 10.845 1.00 98.44 519 ILE A N 1
ATOM 4063 C CA . ILE A 1 519 ? -23.853 7.508 9.893 1.00 98.44 519 ILE A CA 1
ATOM 4064 C C . ILE A 1 519 ? -22.610 8.003 10.626 1.00 98.44 519 ILE A C 1
ATOM 4066 O O . ILE A 1 519 ? -22.682 8.441 11.775 1.00 98.44 519 ILE A O 1
ATOM 4070 N N . ARG A 1 520 ? -21.470 7.981 9.935 1.00 97.81 520 ARG A N 1
ATOM 4071 C CA . ARG A 1 520 ? -20.192 8.496 10.434 1.00 97.81 520 ARG A CA 1
ATOM 4072 C C . ARG A 1 520 ? -19.552 9.390 9.390 1.00 97.81 520 ARG A C 1
ATOM 4074 O O . ARG A 1 520 ? -19.368 8.989 8.243 1.00 97.81 520 ARG A O 1
ATOM 4081 N N . GLY A 1 521 ? -19.175 10.599 9.784 1.00 97.81 521 GLY A N 1
ATOM 4082 C CA . GLY A 1 521 ? -18.585 11.555 8.855 1.00 97.81 521 GLY A CA 1
ATOM 4083 C C . GLY A 1 521 ? -17.989 12.773 9.537 1.00 97.81 521 GLY A C 1
ATOM 4084 O O . GLY A 1 521 ? -17.861 12.845 10.755 1.00 97.81 521 GLY A O 1
ATOM 4085 N N . ARG A 1 522 ? -17.573 13.751 8.736 1.00 97.88 522 ARG A N 1
ATOM 4086 C CA . ARG A 1 522 ? -17.034 15.017 9.236 1.00 97.88 522 ARG A CA 1
ATOM 4087 C C . ARG A 1 522 ? -18.148 16.029 9.440 1.00 97.88 522 ARG A C 1
ATOM 4089 O O . ARG A 1 522 ? -18.963 16.215 8.541 1.00 97.88 522 ARG A O 1
ATOM 4096 N N . ALA A 1 523 ? -18.114 16.744 10.558 1.00 97.00 523 ALA A N 1
ATOM 4097 C CA . ALA A 1 523 ? -18.905 17.948 10.768 1.00 97.00 523 ALA A CA 1
ATOM 4098 C C . ALA A 1 523 ? -18.426 19.041 9.797 1.00 97.00 523 ALA A C 1
ATOM 4100 O O . ALA A 1 523 ? -17.446 19.737 10.063 1.00 97.00 523 ALA A O 1
ATOM 4101 N N . HIS A 1 524 ? -19.060 19.145 8.632 1.00 95.88 524 HIS A N 1
ATOM 4102 C CA . HIS A 1 524 ? -18.630 20.041 7.561 1.00 95.88 524 HIS A CA 1
ATOM 4103 C C . HIS A 1 524 ? -19.016 21.488 7.854 1.00 95.88 524 HIS A C 1
ATOM 4105 O O . HIS A 1 524 ? -18.165 22.372 7.842 1.00 95.88 524 HIS A O 1
ATOM 4111 N N . ALA A 1 525 ? -20.290 21.699 8.173 1.00 93.19 525 ALA A N 1
ATOM 4112 C CA . ALA A 1 525 ? -20.844 22.989 8.543 1.00 93.19 525 ALA A CA 1
ATOM 4113 C C . ALA A 1 525 ? -21.811 22.806 9.711 1.00 93.19 525 ALA A C 1
ATOM 4115 O O . ALA A 1 525 ? -22.510 21.796 9.794 1.00 93.19 525 ALA A O 1
ATOM 4116 N N . ILE A 1 526 ? -21.845 23.780 10.616 1.00 93.25 526 ILE A N 1
ATOM 4117 C CA . ILE A 1 526 ? -22.754 23.799 11.760 1.00 93.25 526 ILE A CA 1
ATOM 4118 C C . ILE A 1 526 ? -23.351 25.201 11.834 1.00 93.25 526 ILE A C 1
ATOM 4120 O O . ILE A 1 526 ? -22.618 26.188 11.868 1.00 93.25 526 ILE A O 1
ATOM 4124 N N . ARG A 1 527 ? -24.681 25.293 11.829 1.00 92.81 527 ARG A N 1
ATOM 4125 C CA . ARG A 1 527 ? -25.432 26.550 11.883 1.00 92.81 527 ARG A CA 1
ATOM 4126 C C . ARG A 1 527 ? -26.454 26.488 13.010 1.00 92.81 527 ARG A C 1
ATOM 4128 O O . ARG A 1 527 ? -27.475 25.811 12.893 1.00 92.81 527 ARG A O 1
ATOM 4135 N N . ALA A 1 528 ? -26.197 27.227 14.083 1.00 91.44 528 ALA A N 1
ATOM 4136 C CA . ALA A 1 528 ? -27.171 27.437 15.147 1.00 91.44 528 ALA A CA 1
ATOM 4137 C C . ALA A 1 528 ? -28.248 28.430 14.682 1.00 91.44 528 ALA A C 1
ATOM 4139 O O . ALA A 1 528 ? -27.920 29.503 14.183 1.00 91.44 528 ALA A O 1
ATOM 4140 N N . VAL A 1 529 ? -29.525 28.085 14.855 1.00 89.88 529 VAL A N 1
ATOM 4141 C CA . VAL A 1 529 ? -30.657 29.006 14.611 1.00 89.88 529 VAL A CA 1
ATOM 4142 C C . VAL A 1 529 ? -31.134 29.628 15.926 1.00 89.88 529 VAL A C 1
ATOM 4144 O O . VAL A 1 529 ? -31.672 30.728 15.954 1.00 89.88 529 VAL A O 1
ATOM 4147 N N . GLY A 1 530 ? -30.884 28.946 17.044 1.00 86.50 530 GLY A N 1
ATOM 4148 C CA . GLY A 1 530 ? -31.112 29.436 18.397 1.00 86.50 530 GLY A CA 1
ATOM 4149 C C . GLY A 1 530 ? -30.795 28.350 19.422 1.00 86.50 530 GLY A C 1
ATOM 4150 O O . GLY A 1 530 ? -30.249 27.303 19.086 1.00 86.50 530 GLY A O 1
ATOM 4151 N N . LYS A 1 531 ? -31.201 28.548 20.681 1.00 86.75 531 LYS A N 1
ATOM 4152 C CA . LYS A 1 531 ? -30.977 27.558 21.758 1.00 86.75 531 LYS A CA 1
ATOM 4153 C C . LYS A 1 531 ? -31.762 26.249 21.576 1.00 86.75 531 LYS A C 1
ATOM 4155 O O . LYS A 1 531 ? -31.493 25.279 22.274 1.00 86.75 531 LYS A O 1
ATOM 4160 N N . LYS A 1 532 ? -32.758 26.243 20.685 1.00 91.75 532 LYS A N 1
ATOM 4161 C CA . LYS A 1 532 ? -33.677 25.119 20.466 1.00 91.75 532 LYS A CA 1
ATOM 4162 C C . LYS A 1 532 ? -33.475 24.394 19.138 1.00 91.75 532 LYS A C 1
ATOM 4164 O O . LYS A 1 532 ? -34.151 23.399 18.910 1.00 91.75 532 LYS A O 1
ATOM 4169 N N . MET A 1 533 ? -32.609 24.893 18.254 1.00 94.12 533 MET A N 1
ATOM 4170 C CA . MET A 1 533 ? -32.469 24.323 16.918 1.00 94.12 533 MET A CA 1
ATOM 4171 C C . MET A 1 533 ? -31.090 24.586 16.309 1.00 94.12 533 MET A C 1
ATOM 4173 O O . MET A 1 533 ? -30.585 25.714 16.356 1.00 94.12 533 MET A O 1
ATOM 4177 N N . ALA A 1 534 ? -30.519 23.559 15.682 1.00 95.19 534 ALA A N 1
ATOM 4178 C CA . ALA A 1 534 ? -29.292 23.643 14.901 1.00 95.19 534 ALA A CA 1
ATOM 4179 C C . ALA A 1 534 ? -29.364 22.768 13.642 1.00 95.19 534 ALA A C 1
ATOM 4181 O O . ALA A 1 534 ? -29.977 21.702 13.635 1.00 95.19 534 ALA A O 1
ATOM 4182 N N . PHE A 1 535 ? -28.688 23.223 12.591 1.00 95.38 535 PHE A N 1
ATOM 4183 C CA . PHE A 1 535 ? -28.432 22.455 11.378 1.00 95.38 535 PHE A CA 1
ATOM 4184 C C . PHE A 1 535 ? -26.965 22.039 11.346 1.00 95.38 535 PHE A C 1
ATOM 4186 O O . PHE A 1 535 ? -26.079 22.868 11.560 1.00 95.38 535 PHE A O 1
ATOM 4193 N N . LEU A 1 536 ? -26.707 20.773 11.045 1.00 95.75 536 LEU A N 1
ATOM 4194 C CA . LEU A 1 536 ? -25.372 20.232 10.834 1.00 95.75 536 LEU A CA 1
ATOM 4195 C C . LEU A 1 536 ? -25.306 19.636 9.435 1.00 95.75 536 LEU A C 1
ATOM 4197 O O . LEU A 1 536 ? -26.223 18.960 8.998 1.00 95.75 536 LEU A O 1
ATOM 4201 N N . THR A 1 537 ? -24.221 19.866 8.714 1.00 97.19 537 THR A N 1
ATOM 4202 C CA . THR A 1 537 ? -23.938 19.159 7.464 1.00 97.19 537 THR A CA 1
ATOM 4203 C C . THR A 1 537 ? -22.857 18.132 7.738 1.00 97.19 537 THR A C 1
ATOM 4205 O O . THR A 1 537 ? -21.758 18.499 8.160 1.00 97.19 537 THR A O 1
ATOM 4208 N N . VAL A 1 538 ? -23.149 16.856 7.497 1.00 97.88 538 VAL A N 1
ATOM 4209 C CA . VAL A 1 538 ? -22.168 15.772 7.633 1.00 97.88 538 VAL A CA 1
ATOM 4210 C C . VAL A 1 538 ? -21.608 15.424 6.268 1.00 97.88 538 VAL A C 1
ATOM 4212 O O . VAL A 1 538 ? -22.373 15.198 5.335 1.00 97.88 538 VAL A O 1
ATOM 4215 N N . ARG A 1 539 ? -20.276 15.381 6.153 1.00 96.88 539 ARG A N 1
ATOM 4216 C CA . ARG A 1 539 ? -19.558 15.014 4.927 1.00 96.88 539 ARG A CA 1
ATOM 4217 C C . ARG A 1 539 ? -18.850 13.671 5.070 1.00 96.88 539 ARG A C 1
ATOM 4219 O O . ARG A 1 539 ? -18.018 13.506 5.962 1.00 96.88 539 ARG A O 1
ATOM 4226 N N . GLU A 1 540 ? -19.071 12.763 4.128 1.00 95.19 540 GLU A N 1
ATOM 4227 C CA . GLU A 1 540 ? -18.337 11.500 3.993 1.00 95.19 540 GLU A CA 1
ATOM 4228 C C . GLU A 1 540 ? -17.955 11.283 2.520 1.00 95.19 540 GLU A C 1
ATOM 4230 O O . GLU A 1 540 ? -18.804 11.349 1.637 1.00 95.19 540 GLU A O 1
ATOM 4235 N N . LYS A 1 541 ? -16.665 11.044 2.235 1.00 87.31 541 LYS A N 1
ATOM 4236 C CA . LYS A 1 541 ? -16.152 10.671 0.894 1.00 87.31 541 LYS A CA 1
ATOM 4237 C C . LYS A 1 541 ? -16.607 11.577 -0.273 1.00 87.31 541 LYS A C 1
ATOM 4239 O O . LYS A 1 541 ? -16.715 11.106 -1.398 1.00 87.31 541 LYS A O 1
ATOM 4244 N N . GLY A 1 542 ? -16.832 12.868 -0.018 1.00 84.44 542 GLY A N 1
ATOM 4245 C CA . GLY A 1 542 ? -17.280 13.847 -1.022 1.00 84.44 542 GLY A CA 1
ATOM 4246 C C . GLY A 1 542 ? -18.795 14.081 -1.056 1.00 84.44 542 GLY A C 1
ATOM 4247 O O . GLY A 1 542 ? -19.234 15.066 -1.639 1.00 84.44 542 GLY A O 1
ATOM 4248 N N . PHE A 1 543 ? -19.577 13.253 -0.364 1.00 90.50 543 PHE A N 1
ATOM 4249 C CA . PHE A 1 543 ? -21.022 13.406 -0.219 1.00 90.50 543 PHE A CA 1
ATOM 4250 C C . PHE A 1 543 ? -21.359 14.132 1.078 1.00 90.50 543 PHE A C 1
ATOM 4252 O O . PHE A 1 543 ? -20.679 13.964 2.091 1.00 90.50 543 PHE A O 1
ATOM 4259 N N . THR A 1 544 ? -22.412 14.937 1.047 1.00 95.50 544 THR A N 1
ATOM 4260 C CA . THR A 1 544 ? -22.947 15.691 2.179 1.00 95.50 544 THR A CA 1
ATOM 4261 C C . THR A 1 544 ? -24.434 15.423 2.379 1.00 95.50 544 THR A C 1
ATOM 4263 O O . THR A 1 544 ? -25.183 15.322 1.404 1.00 95.50 544 THR A O 1
ATOM 4266 N N . VAL A 1 545 ? -24.854 15.363 3.643 1.00 97.56 545 VAL A N 1
ATOM 4267 C CA . VAL A 1 545 ? -26.259 15.290 4.068 1.00 97.56 545 VAL A CA 1
ATOM 4268 C C . VAL A 1 545 ? -26.537 16.327 5.156 1.00 97.56 545 VAL A C 1
ATOM 4270 O O . VAL A 1 545 ? -25.681 16.591 6.008 1.00 97.56 545 VAL A O 1
ATOM 4273 N N . GLN A 1 546 ? -27.726 16.928 5.120 1.00 97.69 546 GLN A N 1
ATOM 4274 C CA . GLN A 1 546 ? -28.201 17.823 6.172 1.00 97.69 546 GLN A CA 1
ATOM 4275 C C . GLN A 1 546 ? -28.760 17.009 7.344 1.00 97.69 546 GLN A C 1
ATOM 4277 O O . GLN A 1 546 ? -29.538 16.080 7.169 1.00 97.69 546 GLN A O 1
ATOM 4282 N N . CYS A 1 547 ? -28.376 17.376 8.554 1.00 97.62 547 CYS A N 1
ATOM 4283 C CA . CYS A 1 547 ? -28.849 16.815 9.808 1.00 97.62 547 CYS A CA 1
ATOM 4284 C C . CYS A 1 547 ? -29.506 17.939 10.613 1.00 97.62 547 CYS A C 1
ATOM 4286 O O . CYS A 1 547 ? -28.919 19.010 10.794 1.00 97.62 547 CYS A O 1
ATOM 4288 N N . VAL A 1 548 ? -30.726 17.704 11.081 1.00 96.44 548 VAL A N 1
ATOM 4289 C CA . VAL A 1 548 ? -31.541 18.680 11.803 1.00 96.44 548 VAL A CA 1
ATOM 4290 C C . VAL A 1 548 ? -31.654 18.249 13.257 1.00 96.44 548 VAL A C 1
ATOM 4292 O O . VAL A 1 548 ? -32.026 17.118 13.566 1.00 96.44 548 VAL A O 1
ATOM 4295 N N . MET A 1 549 ? -31.318 19.165 14.161 1.00 95.31 549 MET A N 1
ATOM 4296 C CA . MET A 1 549 ? -31.483 18.999 15.600 1.00 95.31 549 MET A CA 1
ATOM 4297 C C . MET A 1 549 ? -32.475 20.036 16.099 1.00 95.31 549 MET A C 1
ATOM 4299 O O . MET A 1 549 ? -32.157 21.224 16.110 1.00 95.31 549 MET A O 1
ATOM 4303 N N . THR A 1 550 ? -33.643 19.589 16.549 1.00 95.00 550 THR A N 1
ATOM 4304 C CA . THR A 1 550 ? -34.686 20.451 17.117 1.00 95.00 550 THR A CA 1
ATOM 4305 C C . THR A 1 550 ? -35.064 19.926 18.490 1.00 95.00 550 THR A C 1
ATOM 4307 O O . THR A 1 550 ? -35.351 18.740 18.625 1.00 95.00 550 THR A O 1
ATOM 4310 N N . VAL A 1 551 ? -35.071 20.799 19.500 1.00 94.31 551 VAL A N 1
ATOM 4311 C CA . VAL A 1 551 ? -35.439 20.431 20.871 1.00 94.31 551 VAL A CA 1
ATOM 4312 C C . VAL A 1 551 ? -36.855 19.876 20.890 1.00 94.31 551 VAL A C 1
ATOM 4314 O O . VAL A 1 551 ? -37.806 20.561 20.514 1.00 94.31 551 VAL A O 1
ATOM 4317 N N . ALA A 1 552 ? -36.972 18.644 21.365 1.00 92.00 552 ALA A N 1
ATOM 4318 C CA . ALA A 1 552 ? -38.220 17.915 21.487 1.00 92.00 552 ALA A CA 1
ATOM 4319 C C . ALA A 1 552 ? -38.148 17.018 22.734 1.00 92.00 552 ALA A C 1
ATOM 4321 O O . ALA A 1 552 ? -37.075 16.458 22.995 1.00 92.00 552 ALA A O 1
ATOM 4322 N N . PRO A 1 553 ? -39.253 16.877 23.496 1.00 88.12 553 PRO A N 1
ATOM 4323 C CA . PRO A 1 553 ? -39.301 15.996 24.662 1.00 88.12 553 PRO A CA 1
ATOM 4324 C C . PRO A 1 553 ? -38.781 14.596 24.323 1.00 88.12 553 PRO A C 1
ATOM 4326 O O . PRO A 1 553 ? -39.084 14.080 23.250 1.00 88.12 553 PRO A O 1
ATOM 4329 N N . ASP A 1 554 ? -37.960 14.033 25.210 1.00 86.81 554 ASP A N 1
ATOM 4330 C CA . ASP A 1 554 ? -37.386 12.678 25.133 1.00 86.81 554 ASP A CA 1
ATOM 4331 C C . ASP A 1 554 ? -36.506 12.363 23.907 1.00 86.81 554 ASP A C 1
ATOM 4333 O O . ASP A 1 554 ? -36.009 11.246 23.769 1.00 86.81 554 ASP A O 1
ATOM 4337 N N . LEU A 1 555 ? -36.263 13.339 23.026 1.00 90.81 555 LEU A N 1
ATOM 4338 C CA . LEU A 1 555 ? -35.538 13.135 21.770 1.00 90.81 555 LEU A CA 1
ATOM 4339 C C . LEU A 1 555 ? -34.270 13.986 21.683 1.00 90.81 555 LEU A C 1
ATOM 4341 O O . LEU A 1 555 ? -33.201 13.453 21.401 1.00 90.81 555 LEU A O 1
ATOM 4345 N N . VAL A 1 556 ? -34.377 15.298 21.920 1.00 94.25 556 VAL A N 1
ATOM 4346 C CA . VAL A 1 556 ? -33.252 16.244 21.835 1.00 94.25 556 VAL A CA 1
ATOM 4347 C C . VAL A 1 556 ? -33.418 17.326 22.900 1.00 94.25 556 VAL A C 1
ATOM 4349 O O . VAL A 1 556 ? -34.424 18.036 22.919 1.00 94.25 556 VAL A O 1
ATOM 4352 N N . SER A 1 557 ? -32.413 17.502 23.760 1.00 94.31 557 SER A N 1
ATOM 4353 C CA . SER A 1 557 ? -32.384 18.547 24.791 1.00 94.31 557 SER A CA 1
ATOM 4354 C C . SER A 1 557 ? -31.715 19.838 24.297 1.00 94.31 557 SER A C 1
ATOM 4356 O O . SER A 1 557 ? -30.986 19.859 23.299 1.00 94.31 557 SER A O 1
ATOM 4358 N N . ALA A 1 558 ? -31.918 20.948 25.014 1.00 92.56 558 ALA A N 1
ATOM 4359 C CA . ALA A 1 558 ? -31.223 22.205 24.714 1.00 92.56 558 ALA A CA 1
ATOM 4360 C C . ALA A 1 558 ? -29.699 22.089 24.935 1.00 92.56 558 ALA A C 1
ATOM 4362 O O . ALA A 1 558 ? -28.913 22.730 24.235 1.00 92.56 558 ALA A O 1
ATOM 4363 N N . GLN A 1 559 ? -29.274 21.249 25.881 1.00 93.31 559 GLN A N 1
ATOM 4364 C CA . GLN A 1 559 ? -27.876 20.947 26.176 1.00 93.31 559 GLN A CA 1
ATOM 4365 C C . GLN A 1 559 ? -27.232 20.148 25.041 1.00 93.31 559 GLN A C 1
ATOM 4367 O O . GLN A 1 559 ? -26.106 20.458 24.654 1.00 93.31 559 GLN A O 1
ATOM 4372 N N . MET A 1 560 ? -27.963 19.202 24.448 1.00 95.44 560 MET A N 1
ATOM 4373 C CA . MET A 1 560 ? -27.530 18.460 23.266 1.00 95.44 560 MET A CA 1
ATOM 4374 C C . MET A 1 560 ? -27.315 19.393 22.064 1.00 95.44 560 MET A C 1
ATOM 4376 O O . MET A 1 560 ? -26.278 19.317 21.403 1.00 95.44 560 MET A O 1
ATOM 4380 N N . VAL A 1 561 ? -28.243 20.329 21.810 1.00 95.25 561 VAL A N 1
ATOM 4381 C CA . VAL A 1 561 ? -28.075 21.362 20.766 1.00 95.25 561 VAL A CA 1
ATOM 4382 C C . VAL A 1 561 ? -26.854 22.236 21.060 1.00 95.25 561 VAL A C 1
ATOM 4384 O O . VAL A 1 561 ? -26.027 22.443 20.173 1.00 95.25 561 VAL A O 1
ATOM 4387 N N . LYS A 1 562 ? -26.686 22.693 22.309 1.00 94.56 562 LYS A N 1
ATOM 4388 C CA . LYS A 1 562 ? -25.509 23.467 22.736 1.00 94.56 562 LYS A CA 1
ATOM 4389 C C . LYS A 1 562 ? -24.206 22.699 22.476 1.00 94.56 562 LYS A C 1
ATOM 4391 O O . LYS A 1 562 ? -23.280 23.274 21.906 1.00 94.56 562 LYS A O 1
ATOM 4396 N N . TYR A 1 563 ? -24.143 21.415 22.838 1.00 95.44 563 TYR A N 1
ATOM 4397 C CA . TYR A 1 563 ? -22.984 20.554 22.588 1.00 95.44 563 TYR A CA 1
ATOM 4398 C C . TYR A 1 563 ? -22.682 20.434 21.091 1.00 95.44 563 TYR A C 1
ATOM 4400 O O . TYR A 1 563 ? -21.558 20.709 20.677 1.00 95.44 563 TYR A O 1
ATOM 4408 N N . ALA A 1 564 ? -23.686 20.103 20.274 1.00 95.31 564 ALA A N 1
ATOM 4409 C CA . ALA A 1 564 ? -23.523 19.952 18.830 1.00 95.31 564 ALA A CA 1
ATOM 4410 C C . ALA A 1 564 ? -23.024 21.242 18.161 1.00 95.31 564 ALA A C 1
ATOM 4412 O O . ALA A 1 564 ? -22.145 21.192 17.303 1.00 95.31 564 ALA A O 1
ATOM 4413 N N . THR A 1 565 ? -23.513 22.408 18.600 1.00 94.44 565 THR A N 1
ATOM 4414 C CA . THR A 1 565 ? -23.050 23.714 18.094 1.00 94.44 565 THR A CA 1
ATOM 4415 C C . THR A 1 565 ? -21.628 24.086 18.516 1.00 94.44 565 THR A C 1
ATOM 4417 O O . THR A 1 565 ? -21.014 24.935 17.877 1.00 94.44 565 THR A O 1
ATOM 4420 N N . ALA A 1 566 ? -21.090 23.444 19.557 1.00 93.94 566 ALA A N 1
ATOM 4421 C CA . ALA A 1 566 ? -19.721 23.638 20.031 1.00 93.94 566 ALA A CA 1
ATOM 4422 C C . ALA A 1 566 ? -18.714 22.654 19.400 1.00 93.94 566 ALA A C 1
ATOM 4424 O O . ALA A 1 566 ? -17.515 22.723 19.682 1.00 93.94 566 ALA A O 1
ATOM 4425 N N . ILE A 1 567 ? -19.166 21.710 18.567 1.00 94.69 567 ILE A N 1
ATOM 4426 C CA . ILE A 1 567 ? -18.270 20.829 17.813 1.00 94.69 567 ILE A CA 1
ATOM 4427 C C . ILE A 1 567 ? -17.515 21.671 16.775 1.00 94.69 567 ILE A C 1
ATOM 4429 O O . ILE A 1 567 ? -18.110 22.418 16.005 1.00 94.69 567 ILE A O 1
ATOM 4433 N N . GLY A 1 568 ? -16.185 21.561 16.748 1.00 93.06 568 GLY A N 1
ATOM 4434 C CA . GLY A 1 568 ? -15.369 22.255 15.751 1.00 93.06 568 GLY A CA 1
ATOM 4435 C C . GLY A 1 568 ? -15.583 21.670 14.354 1.00 93.06 568 GLY A C 1
ATOM 4436 O O . GLY A 1 568 ? -15.750 20.453 14.214 1.00 93.06 568 GLY A O 1
ATOM 4437 N N . LYS A 1 569 ? -15.529 22.512 13.313 1.00 94.75 569 LYS A N 1
ATOM 4438 C CA . LYS A 1 569 ? -15.542 22.049 11.916 1.00 94.75 569 LYS A CA 1
ATOM 4439 C C . LYS A 1 569 ? -14.480 20.972 11.693 1.00 94.75 569 LYS A C 1
ATOM 4441 O O . LYS A 1 569 ? -13.416 20.998 12.303 1.00 94.75 569 LYS A O 1
ATOM 4446 N N . GLU A 1 570 ? -14.768 20.040 10.793 1.00 96.69 570 GLU A N 1
ATOM 4447 C CA . GLU A 1 570 ? -13.923 18.897 10.434 1.00 96.69 570 GLU A CA 1
ATOM 4448 C C . GLU A 1 570 ? -13.743 17.821 11.522 1.00 96.69 570 GLU A C 1
ATOM 4450 O O . GLU A 1 570 ? -13.086 16.808 11.240 1.00 96.69 570 GLU A O 1
ATOM 4455 N N . SER A 1 571 ? -14.353 17.983 12.706 1.00 97.81 571 SER A N 1
ATOM 4456 C CA . SER A 1 571 ? -14.445 16.917 13.716 1.00 97.81 571 SER A CA 1
ATOM 4457 C C . SER A 1 571 ? -15.155 15.701 13.133 1.00 97.81 571 SER A C 1
ATOM 4459 O O . SER A 1 571 ? -16.062 15.835 12.310 1.00 97.81 571 SER A O 1
ATOM 4461 N N . PHE A 1 572 ? -14.729 14.514 13.539 1.00 97.44 572 PHE A N 1
ATOM 4462 C CA . PHE A 1 572 ? -15.311 13.256 13.095 1.00 97.44 572 PHE A CA 1
ATOM 4463 C C . PHE A 1 572 ? -16.410 12.848 14.071 1.00 97.44 572 PHE A C 1
ATOM 4465 O O . PHE A 1 572 ? -16.151 12.746 15.270 1.00 97.44 572 PHE A O 1
ATOM 4472 N N . ILE A 1 573 ? -17.628 12.682 13.567 1.00 98.25 573 ILE A N 1
ATOM 4473 C CA . ILE A 1 573 ? -18.839 12.524 14.369 1.00 98.25 573 ILE A CA 1
ATOM 4474 C C . ILE A 1 573 ? -19.675 11.343 13.883 1.00 98.25 573 ILE A C 1
ATOM 4476 O O . ILE A 1 573 ? -19.721 11.052 12.684 1.00 98.25 573 ILE A O 1
ATOM 4480 N N . ASP A 1 574 ? -20.364 10.725 14.834 1.00 98.12 574 ASP A N 1
ATOM 4481 C CA . ASP A 1 574 ? -21.413 9.741 14.615 1.00 98.12 574 ASP A CA 1
ATOM 4482 C C . ASP A 1 574 ? -22.764 10.410 14.808 1.00 98.12 574 ASP A C 1
ATOM 4484 O O . ASP A 1 574 ? -22.957 11.155 15.772 1.00 98.12 574 ASP A O 1
ATOM 4488 N N . ILE A 1 575 ? -23.696 10.141 13.899 1.00 98.25 575 ILE A N 1
ATOM 4489 C CA . ILE A 1 575 ? -25.081 10.587 14.009 1.00 98.25 575 ILE A CA 1
ATOM 4490 C C . ILE A 1 575 ? -25.993 9.378 13.883 1.00 98.25 575 ILE A C 1
ATOM 4492 O O . ILE A 1 575 ? -25.966 8.678 12.873 1.00 98.25 575 ILE A O 1
ATOM 4496 N N . GLU A 1 576 ? -26.830 9.179 14.895 1.00 98.31 576 GLU A N 1
ATOM 4497 C CA . GLU A 1 576 ? -27.982 8.283 14.834 1.00 98.31 576 GLU A CA 1
ATOM 4498 C C . GLU A 1 576 ? -29.234 9.145 14.675 1.00 98.31 576 GLU A C 1
ATOM 4500 O O . GLU A 1 576 ? -29.439 10.092 15.443 1.00 98.31 576 GLU A O 1
ATOM 4505 N N . GLY A 1 577 ? -30.072 8.856 13.685 1.00 97.75 577 GLY A N 1
ATOM 4506 C CA . GLY A 1 577 ? -31.265 9.656 13.430 1.00 97.75 577 GLY A CA 1
ATOM 4507 C C . GLY A 1 577 ? -32.221 9.034 12.425 1.00 97.75 577 GLY A C 1
ATOM 4508 O O . GLY A 1 577 ? -31.927 7.991 11.853 1.00 97.75 577 GLY A O 1
ATOM 4509 N N . VAL A 1 578 ? -33.371 9.674 12.225 1.00 98.12 578 VAL A N 1
ATOM 4510 C CA . VAL A 1 578 ? -34.416 9.212 11.297 1.00 98.12 578 VAL A CA 1
ATOM 4511 C C . VAL A 1 578 ? -34.340 10.005 10.000 1.00 98.12 578 VAL A C 1
ATOM 4513 O O . VAL A 1 578 ? -34.292 11.234 10.042 1.00 98.12 578 VAL A O 1
ATOM 4516 N N . VAL A 1 579 ? -34.334 9.327 8.855 1.00 98.25 579 VAL A N 1
ATOM 4517 C CA . VAL A 1 579 ? -34.311 9.985 7.541 1.00 98.25 579 VAL A CA 1
ATOM 4518 C C . VAL A 1 579 ? -35.682 10.584 7.224 1.00 98.25 579 VAL A C 1
ATOM 4520 O O . VAL A 1 579 ? -36.705 9.912 7.323 1.00 98.25 579 VAL A O 1
ATOM 4523 N N . THR A 1 580 ? -35.710 11.839 6.791 1.00 96.94 580 THR A N 1
ATOM 4524 C CA . THR A 1 580 ? -36.915 12.546 6.345 1.00 96.94 580 THR A CA 1
ATOM 4525 C C . THR A 1 580 ? -36.677 13.231 5.006 1.00 96.94 580 THR A C 1
ATOM 4527 O O . THR A 1 580 ? -35.564 13.652 4.696 1.00 96.94 580 THR A O 1
ATOM 4530 N N . VAL A 1 581 ? -37.737 13.375 4.212 1.00 95.62 581 VAL A N 1
ATOM 4531 C CA . VAL A 1 581 ? -37.687 14.073 2.921 1.00 95.62 581 VAL A CA 1
ATOM 4532 C C . VAL A 1 581 ? -38.253 15.483 3.112 1.00 95.62 581 VAL A C 1
ATOM 4534 O O . VAL A 1 581 ? -39.442 15.601 3.427 1.00 95.62 581 VAL A O 1
ATOM 4537 N N . PRO A 1 582 ? -37.442 16.548 2.976 1.00 92.38 582 PRO A N 1
ATOM 4538 C CA . PRO A 1 582 ? -37.940 17.911 3.098 1.00 92.38 582 PRO A CA 1
ATOM 4539 C C . PRO A 1 582 ? -38.837 18.285 1.904 1.00 92.38 582 PRO A C 1
ATOM 4541 O O . PRO A 1 582 ? -38.663 17.758 0.806 1.00 92.38 582 PRO A O 1
ATOM 4544 N N . PRO A 1 583 ? -39.792 19.217 2.088 1.00 88.62 583 PRO A N 1
ATOM 4545 C CA . PRO A 1 583 ? -40.687 19.654 1.013 1.00 88.62 583 PRO A CA 1
ATOM 4546 C C . PRO A 1 583 ? -39.975 20.489 -0.064 1.00 88.62 583 PRO A C 1
ATOM 4548 O O . PRO A 1 583 ? -40.443 20.557 -1.197 1.00 88.62 583 PRO A O 1
ATOM 4551 N N . GLU A 1 584 ? -38.851 21.123 0.280 1.00 91.25 584 GLU A N 1
ATOM 4552 C CA . GLU A 1 584 ? -38.013 21.898 -0.637 1.00 91.25 584 GLU A CA 1
ATOM 4553 C C . GLU A 1 584 ? -36.659 21.212 -0.850 1.00 91.25 584 GLU A C 1
ATOM 4555 O O . GLU A 1 584 ? -36.102 20.608 0.069 1.00 91.25 584 GLU A O 1
ATOM 4560 N N . ALA A 1 585 ? -36.101 21.351 -2.055 1.00 89.56 585 ALA A N 1
ATOM 4561 C CA . ALA A 1 585 ? -34.798 20.786 -2.396 1.00 89.56 585 ALA A CA 1
ATOM 4562 C C . ALA A 1 585 ? -33.663 21.409 -1.564 1.00 89.56 585 ALA A C 1
ATOM 4564 O O . ALA A 1 585 ? -33.568 22.633 -1.404 1.00 89.56 585 ALA A O 1
ATOM 4565 N N . ILE A 1 586 ? -32.747 20.567 -1.085 1.00 89.88 586 ILE A N 1
ATOM 4566 C CA . ILE A 1 586 ? -31.636 20.998 -0.237 1.00 89.88 586 ILE A CA 1
ATOM 4567 C C . ILE A 1 586 ? -30.509 21.530 -1.125 1.00 89.88 586 ILE A C 1
ATOM 4569 O O . ILE A 1 586 ? -29.837 20.777 -1.827 1.00 89.88 586 ILE A O 1
ATOM 4573 N N . LYS A 1 587 ? -30.255 22.842 -1.062 1.00 84.88 587 LYS A N 1
ATOM 4574 C CA . LYS A 1 587 ? -29.201 23.500 -1.862 1.00 84.88 587 LYS A CA 1
ATOM 4575 C C . LYS A 1 587 ? -27.780 23.282 -1.324 1.00 84.88 587 LYS A C 1
ATOM 4577 O O . LYS A 1 587 ? -26.822 23.377 -2.082 1.00 84.88 587 LYS A O 1
ATOM 4582 N N . GLY A 1 588 ? -27.633 23.031 -0.020 1.00 83.75 588 GLY A N 1
ATOM 4583 C CA . GLY A 1 588 ? -26.334 22.941 0.669 1.00 83.75 588 GLY A CA 1
ATOM 4584 C C . GLY A 1 588 ? -25.780 21.524 0.850 1.00 83.75 588 GLY A C 1
ATOM 4585 O O . GLY A 1 588 ? -24.720 21.362 1.454 1.00 83.75 588 GLY A O 1
ATOM 4586 N N . ALA A 1 589 ? -26.484 20.499 0.367 1.00 91.56 589 ALA A N 1
ATOM 4587 C CA . ALA A 1 589 ? -26.112 19.101 0.542 1.00 91.56 589 ALA A CA 1
ATOM 4588 C C . ALA A 1 589 ? -26.243 18.325 -0.774 1.00 91.56 589 ALA A C 1
ATOM 4590 O O . ALA A 1 589 ? -27.076 18.652 -1.615 1.00 91.56 589 ALA A O 1
ATOM 4591 N N . SER A 1 590 ? -25.415 17.293 -0.954 1.00 91.12 590 SER A N 1
ATOM 4592 C CA . SER A 1 590 ? -25.506 16.415 -2.126 1.00 91.12 590 SER A CA 1
ATOM 4593 C C . SER A 1 590 ? -26.743 15.519 -2.081 1.00 91.12 590 SER A C 1
ATOM 4595 O O . SER A 1 590 ? -27.341 15.256 -3.119 1.00 91.12 590 SER A O 1
ATOM 4597 N N . GLN A 1 591 ? -27.130 15.068 -0.885 1.00 94.31 591 GLN A N 1
ATOM 4598 C CA . GLN A 1 591 ? -28.309 14.232 -0.692 1.00 94.31 591 GLN A CA 1
ATOM 4599 C C . GLN A 1 591 ? -29.550 15.108 -0.533 1.00 94.31 591 GLN A C 1
ATOM 4601 O O . GLN A 1 591 ? -29.492 16.153 0.115 1.00 94.31 591 GLN A O 1
ATOM 4606 N N . GLN A 1 592 ? -30.667 14.669 -1.117 1.00 95.25 592 GLN A N 1
ATOM 4607 C CA . GLN A 1 592 ? -31.953 15.383 -1.093 1.00 95.25 592 GLN A CA 1
ATOM 4608 C C . GLN A 1 592 ? -32.881 14.907 0.037 1.00 95.25 592 GLN A C 1
ATOM 4610 O O . GLN A 1 592 ? -34.085 15.139 0.011 1.00 95.25 592 GLN A O 1
ATOM 4615 N N . VAL A 1 593 ? -32.300 14.261 1.044 1.00 96.50 593 VAL A N 1
ATOM 4616 C CA . VAL A 1 593 ? -32.948 13.886 2.301 1.00 96.50 593 VAL A CA 1
ATOM 4617 C C . VAL A 1 593 ? -32.223 14.555 3.463 1.00 96.50 593 VAL A C 1
ATOM 4619 O O . VAL A 1 593 ? -31.069 14.973 3.337 1.00 96.50 593 VAL A O 1
ATOM 4622 N N . GLU A 1 594 ? -32.886 14.644 4.608 1.00 96.88 594 GLU A N 1
ATOM 4623 C CA . GLU A 1 594 ? -32.290 15.128 5.849 1.00 96.88 594 GLU A CA 1
ATOM 4624 C C . GLU A 1 594 ? -32.432 14.099 6.974 1.00 96.88 594 GLU A C 1
ATOM 4626 O O . GLU A 1 594 ? -33.299 13.231 6.929 1.00 96.88 594 GLU A O 1
ATOM 4631 N N . ILE A 1 595 ? -31.573 14.180 7.988 1.00 98.12 595 ILE A N 1
ATOM 4632 C CA . ILE A 1 595 ? -31.622 13.295 9.158 1.00 98.12 595 ILE A CA 1
ATOM 4633 C C . ILE A 1 595 ? -32.122 14.082 10.365 1.00 98.12 595 ILE A C 1
ATOM 4635 O O . ILE A 1 595 ? -31.460 15.017 10.816 1.00 98.12 595 ILE A O 1
ATOM 4639 N N . GLN A 1 596 ? -33.248 13.665 10.938 1.00 97.81 596 GLN A N 1
ATOM 4640 C CA . GLN A 1 596 ? -33.709 14.123 12.247 1.00 97.81 596 GLN A CA 1
ATOM 4641 C C . GLN A 1 596 ? -32.873 13.434 13.326 1.00 97.81 596 GLN A C 1
ATOM 4643 O O . GLN A 1 596 ? -33.045 12.245 13.613 1.00 97.81 596 GLN A O 1
ATOM 4648 N N . VAL A 1 597 ? -31.925 14.172 13.896 1.00 97.88 597 VAL A N 1
ATOM 4649 C CA . VAL A 1 597 ? -30.910 13.629 14.805 1.00 97.88 597 VAL A CA 1
ATOM 4650 C C . VAL A 1 597 ? -31.544 13.175 16.121 1.00 97.88 597 VAL A C 1
ATOM 4652 O O . VAL A 1 597 ? -32.342 13.890 16.727 1.00 97.88 597 VAL A O 1
ATOM 4655 N N . ARG A 1 598 ? -31.144 11.988 16.580 1.00 97.19 598 ARG A N 1
ATOM 4656 C CA . ARG A 1 598 ? -31.494 11.404 17.884 1.00 97.19 598 ARG A CA 1
ATOM 4657 C C . ARG A 1 598 ? -30.284 11.284 18.800 1.00 97.19 598 ARG A C 1
ATOM 4659 O O . ARG A 1 598 ? -30.408 11.512 19.998 1.00 97.19 598 ARG A O 1
ATOM 4666 N N . LYS A 1 599 ? -29.114 10.957 18.243 1.00 98.00 599 LYS A N 1
ATOM 4667 C CA . LYS A 1 599 ? -27.839 10.914 18.967 1.00 98.00 599 LYS A CA 1
ATOM 4668 C C . LYS A 1 599 ? -26.723 11.545 18.147 1.00 98.00 599 LYS A C 1
ATOM 4670 O O . LYS A 1 599 ? -26.725 11.437 16.921 1.00 98.00 599 LYS A O 1
ATOM 4675 N N . ILE A 1 600 ? -25.781 12.190 18.828 1.00 98.12 600 ILE A N 1
ATOM 4676 C CA . ILE A 1 600 ? -24.585 12.767 18.214 1.00 98.12 600 ILE A CA 1
ATOM 4677 C C . ILE A 1 600 ? -23.363 12.576 19.105 1.00 98.12 600 ILE A C 1
ATOM 4679 O O . ILE A 1 600 ? -23.243 13.202 20.157 1.00 98.12 600 ILE A O 1
ATOM 4683 N N . HIS A 1 601 ? -22.400 11.784 18.647 1.00 98.00 601 HIS A N 1
ATOM 4684 C CA . HIS A 1 601 ? -21.168 11.540 19.393 1.00 98.00 601 HIS A CA 1
ATOM 4685 C C . HIS A 1 601 ? -19.955 12.008 18.600 1.00 98.00 601 HIS A C 1
ATOM 4687 O O . HIS A 1 601 ? -19.810 11.703 17.419 1.00 98.00 601 HIS A O 1
ATOM 4693 N N . CYS A 1 602 ? -19.061 12.765 19.234 1.00 97.94 602 CYS A N 1
ATOM 4694 C CA . CYS A 1 602 ? -17.810 13.172 18.603 1.00 97.94 602 CYS A CA 1
ATOM 4695 C C . CYS A 1 602 ? -16.768 12.071 18.794 1.00 97.94 602 CYS A C 1
ATOM 4697 O O . CYS A 1 602 ? -16.292 11.845 19.903 1.00 97.94 602 CYS A O 1
ATOM 4699 N N . VAL A 1 603 ? -16.426 11.373 17.715 1.00 97.38 603 VAL A N 1
ATOM 4700 C CA . VAL A 1 603 ? -15.413 10.308 17.706 1.00 97.38 603 VAL A CA 1
ATOM 4701 C C . VAL A 1 603 ? -14.015 10.898 17.844 1.00 97.38 603 VAL A C 1
ATOM 4703 O O . VAL A 1 603 ? -13.174 10.368 18.562 1.00 97.38 603 VAL A O 1
ATOM 4706 N N . ASN A 1 604 ? -13.754 11.997 17.135 1.00 96.62 604 ASN A N 1
ATOM 4707 C CA . ASN A 1 604 ? -12.479 12.694 17.214 1.00 96.62 604 ASN A CA 1
ATOM 4708 C C . ASN A 1 604 ? -12.661 14.187 16.940 1.00 96.62 604 ASN A C 1
ATOM 4710 O O . ASN A 1 604 ? -13.095 14.592 15.856 1.00 96.62 604 ASN A O 1
ATOM 4714 N N . ARG A 1 605 ? -12.303 15.009 17.925 1.00 95.75 605 ARG A N 1
ATOM 4715 C CA . ARG A 1 605 ? -12.473 16.457 17.874 1.00 95.75 605 ARG A CA 1
ATOM 4716 C C . ARG A 1 605 ? -11.351 17.093 17.058 1.00 95.75 605 ARG A C 1
ATOM 4718 O O . ARG A 1 605 ? -10.171 16.888 17.326 1.00 95.75 605 ARG A O 1
ATOM 4725 N N . ALA A 1 606 ? -11.720 17.892 16.062 1.00 95.81 606 ALA A N 1
ATOM 4726 C CA . ALA A 1 606 ? -10.755 18.690 15.320 1.00 95.81 606 ALA A CA 1
ATOM 4727 C C . ALA A 1 606 ? -10.253 19.872 16.161 1.00 95.81 606 ALA A C 1
ATOM 4729 O O . ALA A 1 606 ? -10.923 20.336 17.087 1.00 95.81 606 ALA A O 1
ATOM 4730 N N . ALA A 1 607 ? -9.074 20.387 15.805 1.00 91.81 607 ALA A N 1
ATOM 4731 C CA . ALA A 1 607 ? -8.577 21.629 16.379 1.00 91.81 607 ALA A CA 1
ATOM 4732 C C . ALA A 1 607 ? -9.583 22.772 16.123 1.00 91.81 607 ALA A C 1
ATOM 4734 O O . ALA A 1 607 ? -10.128 22.860 15.021 1.00 91.81 607 ALA A O 1
ATOM 4735 N N . PRO A 1 608 ? -9.811 23.669 17.100 1.00 85.81 608 PRO A N 1
ATOM 4736 C CA . PRO A 1 608 ? -10.832 24.714 16.992 1.00 85.81 608 PRO A CA 1
ATOM 4737 C C . PRO A 1 608 ? -10.533 25.732 15.884 1.00 85.81 608 PRO A C 1
ATOM 4739 O O . PRO A 1 608 ? -11.453 26.310 15.313 1.00 85.81 608 PRO A O 1
ATOM 4742 N N . VAL A 1 609 ? -9.252 25.937 15.562 1.00 90.56 609 VAL A N 1
ATOM 4743 C CA . VAL A 1 609 ? -8.806 26.820 14.481 1.00 90.56 609 VAL A CA 1
ATOM 4744 C C . VAL A 1 609 ? -8.117 25.978 13.418 1.00 90.56 609 VAL A C 1
ATOM 4746 O O . VAL A 1 609 ? -7.035 25.432 13.648 1.00 90.56 609 VAL A O 1
ATOM 4749 N N . LEU A 1 610 ? -8.749 25.883 12.250 1.00 93.75 610 LEU A N 1
ATOM 4750 C CA . LEU A 1 610 ? -8.185 25.210 11.087 1.00 93.75 610 LEU A CA 1
ATOM 4751 C C . LEU A 1 610 ? -7.242 26.165 10.335 1.00 93.75 610 LEU A C 1
ATOM 4753 O O . LEU A 1 610 ? -7.544 27.353 10.220 1.00 93.75 610 LEU A O 1
ATOM 4757 N N . PRO A 1 611 ? -6.109 25.679 9.799 1.00 93.69 611 PRO A N 1
ATOM 4758 C CA . PRO A 1 611 ? -5.197 26.517 9.024 1.00 93.69 611 PRO A CA 1
ATOM 4759 C C . PRO A 1 611 ? -5.772 26.937 7.662 1.00 93.69 611 PRO A C 1
ATOM 4761 O O . PRO A 1 611 ? -5.389 27.984 7.148 1.00 93.69 611 PRO A O 1
ATOM 4764 N N . ILE A 1 612 ? -6.688 26.141 7.097 1.00 95.31 612 ILE A N 1
ATOM 4765 C CA . ILE A 1 612 ? -7.524 26.484 5.940 1.00 95.31 612 ILE A CA 1
ATOM 4766 C C . ILE A 1 612 ? -8.936 25.923 6.153 1.00 95.31 612 ILE A C 1
ATOM 4768 O O . ILE A 1 612 ? -9.088 24.841 6.726 1.00 95.31 612 ILE A O 1
ATOM 4772 N N . ASN A 1 613 ? -9.960 26.633 5.675 1.00 93.69 613 ASN A N 1
ATOM 4773 C CA . ASN A 1 613 ? -11.327 26.111 5.609 1.00 93.69 613 ASN A CA 1
ATOM 4774 C C . ASN A 1 613 ? -11.525 25.325 4.311 1.00 93.69 613 ASN A C 1
ATOM 4776 O O . ASN A 1 613 ? -11.064 25.747 3.249 1.00 93.69 613 ASN A O 1
ATOM 4780 N N . VAL A 1 614 ? -12.253 24.209 4.383 1.00 93.75 614 VAL A N 1
ATOM 4781 C CA . VAL A 1 614 ? -12.532 23.385 3.198 1.00 93.75 614 VAL A CA 1
ATOM 4782 C C . VAL A 1 614 ? -13.462 24.117 2.229 1.00 93.75 614 VAL A C 1
ATOM 4784 O O . VAL A 1 614 ? -13.265 23.997 1.026 1.00 93.75 614 VAL A O 1
ATOM 4787 N N . GLU A 1 615 ? -14.427 24.905 2.717 1.00 91.44 615 GLU A N 1
ATOM 4788 C CA . GLU A 1 615 ? -15.325 25.679 1.845 1.00 91.44 615 GLU A CA 1
ATOM 4789 C C . GLU A 1 615 ? -14.567 26.752 1.051 1.00 91.44 615 GLU A C 1
ATOM 4791 O O . GLU A 1 615 ? -14.760 26.878 -0.155 1.00 91.44 615 GLU A O 1
ATOM 4796 N N . ASP A 1 616 ? -13.652 27.478 1.702 1.00 93.69 616 ASP A N 1
ATOM 4797 C CA . ASP A 1 616 ? -12.842 28.504 1.034 1.00 93.69 616 ASP A CA 1
ATOM 4798 C C . ASP A 1 616 ? -11.862 27.886 0.028 1.00 93.69 616 ASP A C 1
ATOM 4800 O O . ASP A 1 616 ? -11.645 28.439 -1.046 1.00 93.69 616 ASP A O 1
ATOM 4804 N N . ALA A 1 617 ? -11.302 26.713 0.345 1.00 94.88 617 ALA A N 1
ATOM 4805 C CA . ALA A 1 617 ? -10.427 25.976 -0.562 1.00 94.88 617 ALA A CA 1
ATOM 4806 C C . ALA A 1 617 ? -11.175 25.274 -1.710 1.00 94.88 617 ALA A C 1
ATOM 4808 O O . ALA A 1 617 ? -10.527 24.888 -2.680 1.00 94.88 617 ALA A O 1
ATOM 4809 N N . ALA A 1 618 ? -12.494 25.073 -1.606 1.00 93.75 618 ALA A N 1
ATOM 4810 C CA . ALA A 1 618 ? -13.338 24.450 -2.632 1.00 93.75 618 ALA A CA 1
ATOM 4811 C C . ALA A 1 618 ? -13.980 25.462 -3.598 1.00 93.75 618 ALA A C 1
ATOM 4813 O O . ALA A 1 618 ? -14.493 25.057 -4.638 1.00 93.75 618 ALA A O 1
ATOM 4814 N N . ARG A 1 619 ? -13.953 26.756 -3.261 1.00 93.56 619 ARG A N 1
ATOM 4815 C CA . ARG A 1 619 ? -14.527 27.834 -4.073 1.00 93.56 619 ARG A CA 1
ATOM 4816 C C . ARG A 1 619 ? -13.795 27.973 -5.411 1.00 93.56 619 ARG A C 1
ATOM 4818 O O . ARG A 1 619 ? -12.574 27.801 -5.475 1.00 93.56 619 ARG A O 1
ATOM 4825 N N . SER A 1 620 ? -14.544 28.279 -6.468 1.00 94.25 620 SER A N 1
ATOM 4826 C CA . SER A 1 620 ? -13.973 28.555 -7.792 1.00 94.25 620 SER A CA 1
ATOM 4827 C C . SER A 1 620 ? -13.478 29.998 -7.904 1.00 94.25 620 SER A C 1
ATOM 4829 O O . SER A 1 620 ? -13.993 30.901 -7.240 1.00 94.25 620 SER A O 1
ATOM 4831 N N . ASP A 1 621 ? -12.510 30.243 -8.788 1.00 90.88 621 ASP A N 1
ATOM 4832 C CA . ASP A 1 621 ? -12.062 31.610 -9.073 1.00 90.88 621 ASP A CA 1
ATOM 4833 C C . ASP A 1 621 ? -13.171 32.458 -9.714 1.00 90.88 621 ASP A C 1
ATOM 4835 O O . ASP A 1 621 ? -13.303 33.631 -9.379 1.00 90.88 621 ASP A O 1
ATOM 4839 N N . VAL A 1 622 ? -14.046 31.840 -10.515 1.00 91.00 622 VAL A N 1
ATOM 4840 C CA . VAL A 1 622 ? -15.218 32.494 -11.124 1.00 91.00 622 VAL A CA 1
ATOM 4841 C C . VAL A 1 622 ? -16.193 33.017 -10.066 1.00 91.00 622 VAL A C 1
ATOM 4843 O O . VAL A 1 622 ? -16.746 34.103 -10.212 1.00 91.00 622 VAL A O 1
ATOM 4846 N N . GLU A 1 623 ? -16.434 32.261 -8.992 1.00 91.06 623 GLU A N 1
ATOM 4847 C CA . GLU A 1 623 ? -17.283 32.717 -7.883 1.00 91.06 623 GLU A CA 1
ATOM 4848 C C . GLU A 1 623 ? -16.641 33.870 -7.108 1.00 91.06 623 GLU A C 1
ATOM 4850 O O . GLU A 1 623 ? -17.342 34.797 -6.711 1.00 91.06 623 GLU A O 1
ATOM 4855 N N . ILE A 1 624 ? -15.320 33.829 -6.905 1.00 90.50 624 ILE A N 1
ATOM 4856 C CA . ILE A 1 624 ? -14.576 34.902 -6.230 1.00 90.50 624 ILE A CA 1
ATOM 4857 C C . ILE A 1 624 ? -14.629 36.189 -7.058 1.00 90.50 624 ILE A C 1
ATOM 4859 O O . ILE A 1 624 ? -14.874 37.258 -6.505 1.00 90.50 624 ILE A O 1
ATOM 4863 N N . GLU A 1 625 ? -14.437 36.087 -8.372 1.00 90.81 625 GLU A N 1
ATOM 4864 C CA . GLU A 1 625 ? -14.506 37.220 -9.298 1.00 90.81 625 GLU A CA 1
ATOM 4865 C C . GLU A 1 625 ? -15.913 37.825 -9.333 1.00 90.81 625 GLU A C 1
ATOM 4867 O O . GLU A 1 625 ? -16.058 39.023 -9.102 1.00 90.81 625 GLU A O 1
ATOM 4872 N N . LYS A 1 626 ? -16.960 37.001 -9.477 1.00 91.19 626 LYS A N 1
ATOM 4873 C CA . LYS A 1 626 ? -18.360 37.464 -9.433 1.00 91.19 626 LYS A CA 1
ATOM 4874 C C . LYS A 1 626 ? -18.731 38.131 -8.109 1.00 91.19 626 LYS A C 1
ATOM 4876 O O . LYS A 1 626 ? -19.440 39.132 -8.105 1.00 91.19 626 LYS A O 1
ATOM 4881 N N . ALA A 1 627 ? -18.272 37.586 -6.984 1.00 90.81 627 ALA A N 1
ATOM 4882 C CA . ALA A 1 627 ? -18.497 38.198 -5.678 1.00 90.81 627 ALA A CA 1
ATOM 4883 C C . ALA A 1 627 ? -17.774 39.547 -5.570 1.00 90.81 627 ALA A C 1
ATOM 4885 O O . ALA A 1 627 ? -18.373 40.528 -5.135 1.00 90.81 627 ALA A O 1
ATOM 4886 N N . SER A 1 628 ? -16.530 39.624 -6.056 1.00 89.69 628 SER A N 1
ATOM 4887 C CA . SER A 1 628 ? -15.768 40.873 -6.102 1.00 89.69 628 SER A CA 1
ATOM 4888 C C . SER A 1 628 ? -16.451 41.933 -6.972 1.00 89.69 628 SER A C 1
ATOM 4890 O O . SER A 1 628 ? -16.467 43.102 -6.592 1.00 89.69 628 SER A O 1
ATOM 4892 N N . GLU A 1 629 ? -17.034 41.548 -8.110 1.00 90.44 629 GLU A N 1
ATOM 4893 C CA . GLU A 1 629 ? -17.839 42.431 -8.969 1.00 90.44 629 GLU A CA 1
ATOM 4894 C C . GLU A 1 629 ? -19.126 42.905 -8.272 1.00 90.44 629 GLU A C 1
ATOM 4896 O O . GLU A 1 629 ? -19.546 44.046 -8.457 1.00 90.44 629 GLU A O 1
ATOM 4901 N N . ALA A 1 630 ? -19.722 42.062 -7.424 1.00 90.94 630 ALA A N 1
ATOM 4902 C CA . ALA A 1 630 ? -20.880 42.394 -6.593 1.00 90.94 630 ALA A CA 1
ATOM 4903 C C . ALA A 1 630 ? -20.529 43.192 -5.315 1.00 90.94 630 ALA A C 1
ATOM 4905 O O . ALA A 1 630 ? -21.424 43.537 -4.543 1.00 90.94 630 ALA A O 1
ATOM 4906 N N . GLY A 1 631 ? -19.248 43.506 -5.083 1.00 89.56 631 GLY A N 1
ATOM 4907 C CA . GLY A 1 631 ? -18.773 44.241 -3.905 1.00 89.56 631 GLY A CA 1
ATOM 4908 C C . GLY A 1 631 ? -18.551 43.383 -2.650 1.00 89.56 631 GLY A C 1
ATOM 4909 O O . GLY A 1 631 ? -18.307 43.929 -1.574 1.00 89.56 631 GLY A O 1
ATOM 4910 N N . GLU A 1 632 ? -18.605 42.056 -2.766 1.00 90.25 632 GLU A N 1
ATOM 4911 C CA . GLU A 1 632 ? -18.341 41.102 -1.688 1.00 90.25 632 GLU A CA 1
ATOM 4912 C C . GLU A 1 632 ? -16.903 40.565 -1.763 1.00 90.25 632 GLU A C 1
ATOM 4914 O O . GLU A 1 632 ? -16.457 40.043 -2.785 1.00 90.25 632 GLU A O 1
ATOM 4919 N N . GLN A 1 633 ? -16.157 40.636 -0.657 1.00 86.50 633 GLN A N 1
ATOM 4920 C CA . GLN A 1 633 ? -14.796 40.099 -0.602 1.00 86.50 633 GLN A CA 1
ATOM 4921 C C . GLN A 1 633 ? -14.791 38.671 -0.043 1.00 86.50 633 GLN A C 1
ATOM 4923 O O . GLN A 1 633 ? -14.874 38.461 1.168 1.00 86.50 633 GLN A O 1
ATOM 4928 N N . LEU A 1 634 ? -14.645 37.681 -0.926 1.00 89.75 634 LEU A N 1
ATOM 4929 C CA . LEU A 1 634 ? -14.472 36.278 -0.542 1.00 89.75 634 LEU A CA 1
ATOM 4930 C C . LEU A 1 634 ? -12.991 35.917 -0.364 1.00 89.75 634 LEU A C 1
ATOM 4932 O O . LEU A 1 634 ? -12.104 36.451 -1.030 1.00 89.75 634 LEU A O 1
ATOM 4936 N N . VAL A 1 635 ? -12.713 34.979 0.543 1.00 89.69 635 VAL A N 1
ATOM 4937 C CA . VAL A 1 635 ? -11.350 34.496 0.803 1.00 89.69 635 VAL A CA 1
ATOM 4938 C C . VAL A 1 635 ? -10.887 33.596 -0.346 1.00 89.69 635 VAL A C 1
ATOM 4940 O O . VAL A 1 635 ? -11.572 32.634 -0.697 1.00 89.69 635 VAL A O 1
ATOM 4943 N N . ARG A 1 636 ? -9.692 33.880 -0.883 1.00 91.25 636 ARG A N 1
ATOM 4944 C CA . ARG A 1 636 ? -8.965 33.030 -1.838 1.00 91.25 636 ARG A CA 1
ATOM 4945 C C . ARG A 1 636 ? -7.835 32.293 -1.118 1.00 91.25 636 ARG A C 1
ATOM 4947 O O . ARG A 1 636 ? -6.998 32.921 -0.471 1.00 91.25 636 ARG A O 1
ATOM 4954 N N . VAL A 1 637 ? -7.783 30.966 -1.247 1.00 93.94 637 VAL A N 1
ATOM 4955 C CA . VAL A 1 637 ? -6.692 30.149 -0.690 1.00 93.94 637 VAL A CA 1
ATOM 4956 C C . VAL A 1 637 ? -5.670 29.845 -1.786 1.00 93.94 637 VAL A C 1
ATOM 4958 O O . VAL A 1 637 ? -5.944 29.082 -2.710 1.00 93.94 637 VAL A O 1
ATOM 4961 N N . ASN A 1 638 ? -4.475 30.426 -1.673 1.00 92.88 638 ASN A N 1
ATOM 4962 C CA . ASN A 1 638 ? -3.413 30.258 -2.668 1.00 92.88 638 ASN A CA 1
ATOM 4963 C C . ASN A 1 638 ? -2.896 28.815 -2.726 1.00 92.88 638 ASN A C 1
ATOM 4965 O O . ASN A 1 638 ? -2.850 28.115 -1.712 1.00 92.88 638 ASN A O 1
ATOM 4969 N N . GLN A 1 639 ? -2.427 28.398 -3.904 1.00 91.00 639 GLN A N 1
ATOM 4970 C CA . GLN A 1 639 ? -1.972 27.030 -4.155 1.00 91.00 639 GLN A CA 1
ATOM 4971 C C . GLN A 1 639 ? -0.902 26.551 -3.164 1.00 91.00 639 GLN A C 1
ATOM 4973 O O . GLN A 1 639 ? -1.045 25.468 -2.607 1.00 91.00 639 GLN A O 1
ATOM 4978 N N . ASP A 1 640 ? 0.122 27.354 -2.866 1.00 91.56 640 ASP A N 1
ATOM 4979 C CA . ASP A 1 640 ? 1.154 26.956 -1.897 1.00 91.56 640 ASP A CA 1
ATOM 4980 C C . ASP A 1 640 ? 0.597 26.727 -0.492 1.00 91.56 640 ASP A C 1
ATOM 4982 O O . ASP A 1 640 ? 1.012 25.798 0.197 1.00 91.56 640 ASP A O 1
ATOM 4986 N N . THR A 1 641 ? -0.380 27.531 -0.065 1.00 95.12 641 THR A N 1
ATOM 4987 C CA . THR A 1 641 ? -1.059 27.329 1.220 1.00 95.12 641 THR A CA 1
ATOM 4988 C C . THR A 1 641 ? -1.866 26.033 1.213 1.00 95.12 641 THR A C 1
ATOM 4990 O O . THR A 1 641 ? -1.829 25.292 2.195 1.00 95.12 641 THR A O 1
ATOM 4993 N N . ARG A 1 642 ? -2.539 25.719 0.099 1.00 96.25 642 ARG A N 1
ATOM 4994 C CA . ARG A 1 642 ? -3.266 24.453 -0.082 1.00 96.25 642 ARG A CA 1
ATOM 4995 C C . ARG A 1 642 ? -2.326 23.253 -0.006 1.00 96.25 642 ARG A C 1
ATOM 4997 O O . ARG A 1 642 ? -2.625 22.300 0.705 1.00 96.25 642 ARG A O 1
ATOM 5004 N N . LEU A 1 643 ? -1.167 23.327 -0.661 1.00 95.75 643 LEU A N 1
ATOM 5005 C CA . LEU A 1 643 ? -0.154 22.268 -0.642 1.00 95.75 643 LEU A CA 1
ATOM 5006 C C . LEU A 1 643 ? 0.529 22.122 0.728 1.00 95.75 643 LEU A C 1
ATOM 5008 O O . LEU A 1 643 ? 0.776 21.005 1.168 1.00 95.75 643 LEU A O 1
ATOM 5012 N N . ASN A 1 644 ? 0.769 23.214 1.458 1.00 95.62 644 ASN A N 1
ATOM 5013 C CA . ASN A 1 644 ? 1.319 23.140 2.820 1.00 95.62 644 ASN A CA 1
ATOM 5014 C C . ASN A 1 644 ? 0.345 22.482 3.813 1.00 95.62 644 ASN A C 1
ATOM 5016 O O . ASN A 1 644 ? 0.768 21.887 4.800 1.00 95.62 644 ASN A O 1
ATOM 5020 N N . TYR A 1 645 ? -0.961 22.563 3.544 1.00 96.75 645 TYR A N 1
ATOM 5021 C CA . TYR A 1 645 ? -2.013 21.906 4.320 1.00 96.75 645 TYR A CA 1
ATOM 5022 C C . TYR A 1 645 ? -2.747 20.854 3.482 1.00 96.75 645 TYR A C 1
ATOM 5024 O O . TYR A 1 645 ? -3.975 20.729 3.561 1.00 96.75 645 TYR A O 1
ATOM 5032 N N . ARG A 1 646 ? -1.983 20.072 2.700 1.00 97.38 646 ARG A N 1
ATOM 5033 C CA . ARG A 1 646 ? -2.507 19.144 1.685 1.00 97.38 646 ARG A CA 1
ATOM 5034 C C . ARG A 1 646 ? -3.583 18.206 2.220 1.00 97.38 646 ARG A C 1
ATOM 5036 O O . ARG A 1 646 ? -4.586 17.998 1.558 1.00 97.38 646 ARG A O 1
ATOM 5043 N N . ILE A 1 647 ? -3.450 17.712 3.451 1.00 95.75 647 ILE A N 1
ATOM 5044 C CA . ILE A 1 647 ? -4.432 16.805 4.074 1.00 95.75 647 ILE A CA 1
ATOM 5045 C C . ILE A 1 647 ? -5.829 17.432 4.236 1.00 95.75 647 ILE A C 1
ATOM 5047 O O . ILE A 1 647 ? -6.829 16.712 4.209 1.00 95.75 647 ILE A O 1
ATOM 5051 N N . LEU A 1 648 ? -5.927 18.750 4.437 1.00 95.75 648 LEU A N 1
ATOM 5052 C CA . LEU A 1 648 ? -7.213 19.458 4.458 1.00 95.75 648 LEU A CA 1
ATOM 5053 C C . LEU A 1 648 ? -7.697 19.754 3.041 1.00 95.75 648 LEU A C 1
ATOM 5055 O O . LEU A 1 648 ? -8.874 19.554 2.754 1.00 95.75 648 LEU A O 1
ATOM 5059 N N . ASP A 1 649 ? -6.791 20.166 2.156 1.00 97.06 649 ASP A N 1
ATOM 5060 C CA . ASP A 1 649 ? -7.108 20.449 0.756 1.00 97.06 649 ASP A CA 1
ATOM 5061 C C . ASP A 1 649 ? -7.643 19.211 0.017 1.00 97.06 649 ASP A C 1
ATOM 5063 O O . ASP A 1 649 ? -8.636 19.295 -0.700 1.00 97.06 649 ASP A O 1
ATOM 5067 N N . LEU A 1 650 ? -7.084 18.024 0.274 1.00 97.06 650 LEU A N 1
ATOM 5068 C CA . LEU A 1 650 ? -7.553 16.753 -0.291 1.00 97.06 650 LEU A CA 1
ATOM 5069 C C . LEU A 1 650 ? -9.003 16.412 0.076 1.00 97.06 650 LEU A C 1
ATOM 5071 O O . LEU A 1 650 ? -9.592 15.512 -0.521 1.00 97.06 650 LEU A O 1
ATOM 5075 N N . ARG A 1 651 ? -9.600 17.104 1.052 1.00 95.81 651 ARG A N 1
ATOM 5076 C CA . ARG A 1 651 ? -10.997 16.902 1.456 1.00 95.81 651 ARG A CA 1
ATOM 5077 C C . ARG A 1 651 ? -11.987 17.692 0.606 1.00 95.81 651 ARG A C 1
ATOM 5079 O O . ARG A 1 651 ? -13.187 17.456 0.756 1.00 95.81 651 ARG A O 1
ATOM 5086 N N . THR A 1 652 ? -11.524 18.622 -0.234 1.00 95.44 652 THR A N 1
ATOM 5087 C CA . THR A 1 652 ? -12.409 19.369 -1.134 1.00 95.44 652 THR A CA 1
ATOM 5088 C C . THR A 1 652 ? -13.039 18.423 -2.165 1.00 95.44 652 THR A C 1
ATOM 5090 O O . THR A 1 652 ? -12.401 17.443 -2.569 1.00 95.44 652 THR A O 1
ATOM 5093 N N . PRO A 1 653 ? -14.277 18.692 -2.621 1.00 93.62 653 PRO A N 1
ATOM 5094 C CA . PRO A 1 653 ? -14.936 17.861 -3.628 1.00 93.62 653 PRO A CA 1
ATOM 5095 C C . PRO A 1 653 ? -14.120 17.701 -4.916 1.00 93.62 653 PRO A C 1
ATOM 5097 O O . PRO A 1 653 ? -14.014 16.589 -5.425 1.00 93.62 653 PRO A O 1
ATOM 5100 N N . ALA A 1 654 ? -13.479 18.770 -5.404 1.00 95.44 654 ALA A N 1
ATOM 5101 C CA . ALA A 1 654 ? -12.679 18.694 -6.624 1.00 95.44 654 ALA A CA 1
ATOM 5102 C C . ALA A 1 654 ? -11.441 17.806 -6.457 1.00 95.44 654 ALA A C 1
ATOM 5104 O O . ALA A 1 654 ? -11.201 16.968 -7.314 1.00 95.44 654 ALA A O 1
ATOM 5105 N N . ASN A 1 655 ? -10.684 17.912 -5.353 1.00 97.25 655 ASN A N 1
ATOM 5106 C CA . ASN A 1 655 ? -9.546 17.010 -5.121 1.00 97.25 655 ASN A CA 1
ATOM 5107 C C . ASN A 1 655 ? -10.017 15.553 -4.978 1.00 97.25 655 ASN A C 1
ATOM 5109 O O . ASN A 1 655 ? -9.418 14.652 -5.556 1.00 97.25 655 ASN A O 1
ATOM 5113 N N . GLN A 1 656 ? -11.123 15.311 -4.265 1.00 95.69 656 GLN A N 1
ATOM 5114 C CA . GLN A 1 656 ? -11.738 13.981 -4.196 1.00 95.69 656 GLN A CA 1
ATOM 5115 C C . GLN A 1 656 ? -12.099 13.440 -5.594 1.00 95.69 656 GLN A C 1
ATOM 5117 O O . GLN A 1 656 ? -11.917 12.246 -5.837 1.00 95.69 656 GLN A O 1
ATOM 5122 N N . GLY A 1 657 ? -12.568 14.301 -6.501 1.00 96.06 657 GLY A N 1
ATOM 5123 C CA . GLY A 1 657 ? -12.815 13.965 -7.902 1.00 96.06 657 GLY A CA 1
ATOM 5124 C C . GLY A 1 657 ? -11.534 13.665 -8.681 1.00 96.06 657 GLY A C 1
ATOM 5125 O O . GLY A 1 657 ? -11.422 12.592 -9.267 1.00 96.06 657 GLY A O 1
ATOM 5126 N N . ILE A 1 658 ? -10.546 14.567 -8.631 1.00 98.19 658 ILE A N 1
ATOM 5127 C CA . ILE A 1 658 ? -9.268 14.462 -9.360 1.00 98.19 658 ILE A CA 1
ATOM 5128 C C . ILE A 1 658 ? -8.598 13.113 -9.089 1.00 98.19 658 ILE A C 1
ATOM 5130 O O . ILE A 1 658 ? -8.304 12.380 -10.028 1.00 98.19 658 ILE A O 1
ATOM 5134 N N . PHE A 1 659 ? -8.429 12.743 -7.818 1.00 98.25 659 PHE A N 1
ATOM 5135 C CA . PHE A 1 659 ? -7.709 11.518 -7.452 1.00 98.25 659 PHE A CA 1
ATOM 5136 C C . PHE A 1 659 ? -8.498 10.232 -7.735 1.00 98.25 659 PHE A C 1
ATOM 5138 O O . PHE A 1 659 ? -7.911 9.164 -7.907 1.00 98.25 659 PHE A O 1
ATOM 5145 N N . ARG A 1 660 ? -9.832 10.307 -7.837 1.00 96.88 660 ARG A N 1
ATOM 5146 C CA . ARG A 1 660 ? -10.651 9.181 -8.317 1.00 96.88 660 ARG A CA 1
ATOM 5147 C C . ARG A 1 660 ? -10.563 9.026 -9.833 1.00 96.88 660 ARG A C 1
ATOM 5149 O O . ARG A 1 660 ? -10.466 7.894 -10.299 1.00 96.88 660 ARG A O 1
ATOM 5156 N N . VAL A 1 661 ? -10.544 10.129 -10.584 1.00 98.25 661 VAL A N 1
ATOM 5157 C CA . VAL A 1 661 ? -10.289 10.116 -12.035 1.00 98.25 661 VAL A CA 1
ATOM 5158 C C . VAL A 1 661 ? -8.893 9.565 -12.318 1.00 98.25 661 VAL A C 1
ATOM 5160 O O . VAL A 1 661 ? -8.754 8.675 -13.149 1.00 98.25 661 VAL A O 1
ATOM 5163 N N . GLU A 1 662 ? -7.874 10.005 -11.580 1.00 98.38 662 GLU A N 1
ATOM 5164 C CA . GLU A 1 662 ? -6.505 9.486 -11.682 1.00 98.38 662 GLU A CA 1
ATOM 5165 C C . GLU A 1 662 ? -6.427 7.977 -11.404 1.00 98.38 662 GLU A C 1
ATOM 5167 O O . GLU A 1 662 ? -5.842 7.222 -12.183 1.00 98.38 662 GLU A O 1
ATOM 5172 N N . CYS A 1 663 ? -7.096 7.508 -10.346 1.00 98.06 663 CYS A N 1
ATOM 5173 C CA . CYS A 1 663 ? -7.230 6.079 -10.067 1.00 98.06 663 CYS A CA 1
ATOM 5174 C C . CYS A 1 663 ? -7.876 5.325 -11.243 1.00 98.06 663 CYS A C 1
ATOM 5176 O O . CYS A 1 663 ? -7.397 4.257 -11.630 1.00 98.06 663 CYS A O 1
ATOM 5178 N N . GLN A 1 664 ? -8.929 5.882 -11.852 1.00 98.25 664 GLN A N 1
ATOM 5179 C CA . GLN A 1 664 ? -9.573 5.273 -13.017 1.00 98.25 664 GLN A CA 1
ATOM 5180 C C . GLN A 1 664 ? -8.676 5.280 -14.257 1.00 98.25 664 GLN A C 1
ATOM 5182 O O . GLN A 1 664 ? -8.644 4.266 -14.944 1.00 98.25 664 GLN A O 1
ATOM 5187 N N . VAL A 1 665 ? -7.893 6.331 -14.517 1.00 98.56 665 VAL A N 1
ATOM 5188 C CA . VAL A 1 665 ? -6.883 6.338 -15.594 1.00 98.56 665 VAL A CA 1
ATOM 5189 C C . VAL A 1 665 ? -5.917 5.165 -15.419 1.00 98.56 665 VAL A C 1
ATOM 5191 O O . VAL A 1 665 ? -5.739 4.367 -16.338 1.00 98.56 665 VAL A O 1
ATOM 5194 N N . SER A 1 666 ? -5.360 5.002 -14.215 1.00 98.00 666 SER A N 1
ATOM 5195 C CA . SER A 1 666 ? -4.419 3.920 -13.903 1.00 98.00 666 SER A CA 1
ATOM 5196 C C . SER A 1 666 ? -5.056 2.525 -14.028 1.00 98.00 666 SER A C 1
ATOM 5198 O O . SER A 1 666 ? -4.439 1.595 -14.550 1.00 98.00 666 SER A O 1
ATOM 5200 N N . ASN A 1 667 ? -6.311 2.363 -13.595 1.00 98.00 667 ASN A N 1
ATOM 5201 C CA . ASN A 1 667 ? -7.044 1.098 -13.712 1.00 98.00 667 ASN A CA 1
ATOM 5202 C C . ASN A 1 667 ? -7.397 0.759 -15.163 1.00 98.00 667 ASN A C 1
ATOM 5204 O O . ASN A 1 667 ? -7.234 -0.384 -15.581 1.00 98.00 667 ASN A O 1
ATOM 5208 N N . LEU A 1 668 ? -7.882 1.735 -15.931 1.00 98.56 668 LEU A N 1
ATOM 5209 C CA . LEU A 1 668 ? -8.255 1.557 -17.332 1.00 98.56 668 LEU A CA 1
ATOM 5210 C C . LEU A 1 668 ? -7.038 1.243 -18.198 1.00 98.56 668 LEU A C 1
ATOM 5212 O O . LEU A 1 668 ? -7.140 0.388 -19.073 1.00 98.56 668 LEU A O 1
ATOM 5216 N N . PHE A 1 669 ? -5.895 1.870 -17.906 1.00 98.75 669 PHE A N 1
ATOM 5217 C CA . PHE A 1 669 ? -4.612 1.547 -18.521 1.00 98.75 669 PHE A CA 1
ATOM 5218 C C . PHE A 1 669 ? -4.250 0.070 -18.323 1.00 98.75 669 PHE A C 1
ATOM 5220 O O . PHE A 1 669 ? -4.074 -0.651 -19.303 1.00 98.75 669 PHE A O 1
ATOM 5227 N N . ARG A 1 670 ? -4.243 -0.412 -17.070 1.00 98.62 670 ARG A N 1
ATOM 5228 C CA . ARG A 1 670 ? -3.955 -1.825 -16.767 1.00 98.62 670 ARG A CA 1
ATOM 5229 C C . ARG A 1 670 ? -4.956 -2.773 -17.415 1.00 98.62 670 ARG A C 1
ATOM 5231 O O . ARG A 1 670 ? -4.559 -3.716 -18.083 1.00 98.62 670 ARG A O 1
ATOM 5238 N N . GLN A 1 671 ? -6.254 -2.518 -17.240 1.00 97.94 671 GLN A N 1
ATOM 5239 C CA . GLN A 1 671 ? -7.312 -3.373 -17.784 1.00 97.94 671 GLN A CA 1
ATOM 5240 C C . GLN A 1 671 ? -7.225 -3.492 -19.304 1.00 97.94 671 GLN A C 1
ATOM 5242 O O . GLN A 1 671 ? -7.416 -4.577 -19.840 1.00 97.94 671 GLN A O 1
ATOM 5247 N N . PHE A 1 672 ? -6.963 -2.384 -20.001 1.00 98.62 672 PHE A N 1
ATOM 5248 C CA . PHE A 1 672 ? -6.815 -2.398 -21.450 1.00 98.62 672 PHE A CA 1
ATOM 5249 C C . PHE A 1 672 ? -5.617 -3.252 -21.875 1.00 98.62 672 PHE A C 1
ATOM 5251 O O . PHE A 1 672 ? -5.778 -4.140 -22.703 1.00 98.62 672 PHE A O 1
ATOM 5258 N N . LEU A 1 673 ? -4.445 -3.027 -21.277 1.00 98.56 673 LEU A N 1
ATOM 5259 C CA . LEU A 1 673 ? -3.216 -3.719 -21.667 1.00 98.56 673 LEU A CA 1
ATOM 5260 C C . LEU A 1 673 ? -3.240 -5.209 -21.310 1.00 98.56 673 LEU A C 1
ATOM 5262 O O . LEU A 1 673 ? -2.844 -6.028 -22.130 1.00 98.56 673 LEU A O 1
ATOM 5266 N N . LEU A 1 674 ? -3.787 -5.583 -20.151 1.00 97.88 674 LEU A N 1
ATOM 5267 C CA . LEU A 1 674 ? -3.981 -6.993 -19.789 1.00 97.88 674 LEU A CA 1
ATOM 5268 C C . LEU A 1 674 ? -4.911 -7.717 -20.779 1.00 97.88 674 LEU A C 1
ATOM 5270 O O . LEU A 1 674 ? -4.679 -8.876 -21.103 1.00 97.88 674 LEU A O 1
ATOM 5274 N N . ASN A 1 675 ? -5.936 -7.036 -21.303 1.00 97.56 675 ASN A N 1
ATOM 5275 C CA . ASN A 1 675 ? -6.813 -7.604 -22.334 1.00 97.56 675 ASN A CA 1
ATOM 5276 C C . ASN A 1 675 ? -6.140 -7.709 -23.716 1.00 97.56 675 ASN A C 1
ATOM 5278 O O . ASN A 1 675 ? -6.622 -8.453 -24.565 1.00 97.56 675 ASN A O 1
ATOM 5282 N N . GLU A 1 676 ? -5.057 -6.967 -23.947 1.00 97.00 676 GLU A N 1
ATOM 5283 C CA . GLU A 1 676 ? -4.232 -7.010 -25.165 1.00 97.00 676 GLU A CA 1
ATOM 5284 C C . GLU A 1 676 ? -2.972 -7.883 -24.971 1.00 97.00 676 GLU A C 1
ATOM 5286 O O . GLU A 1 676 ? -2.000 -7.737 -25.719 1.00 97.00 676 GLU A O 1
ATOM 5291 N N . ASP A 1 677 ? -3.003 -8.781 -23.974 1.00 96.88 677 ASP A N 1
ATOM 5292 C CA . ASP A 1 677 ? -1.964 -9.772 -23.654 1.00 96.88 677 ASP A CA 1
ATOM 5293 C C . ASP A 1 677 ? -0.611 -9.160 -23.247 1.00 96.88 677 ASP A C 1
ATOM 5295 O O . ASP A 1 677 ? 0.458 -9.683 -23.552 1.00 96.88 677 ASP A O 1
ATOM 5299 N N . PHE A 1 678 ? -0.639 -8.007 -22.573 1.00 98.69 678 PHE A N 1
ATOM 5300 C CA . PHE A 1 678 ? 0.562 -7.441 -21.961 1.00 98.69 678 PHE A CA 1
ATOM 5301 C C . PHE A 1 678 ? 0.791 -7.985 -20.548 1.00 98.69 678 PHE A C 1
ATOM 5303 O O . PHE A 1 678 ? -0.144 -8.156 -19.765 1.00 98.69 678 PHE A O 1
ATOM 5310 N N . VAL A 1 679 ? 2.063 -8.119 -20.177 1.00 98.31 679 VAL A N 1
ATOM 5311 C CA . VAL A 1 679 ? 2.510 -8.512 -18.838 1.00 98.31 679 VAL A CA 1
ATOM 5312 C C . VAL A 1 679 ? 2.933 -7.280 -18.028 1.00 98.31 679 VAL A C 1
ATOM 5314 O O . VAL A 1 679 ? 3.778 -6.494 -18.461 1.00 98.31 679 VAL A O 1
ATOM 5317 N N . GLU A 1 680 ? 2.373 -7.102 -16.828 1.00 98.62 680 GLU A N 1
ATOM 5318 C CA . GLU A 1 680 ? 2.857 -6.080 -15.886 1.00 98.62 680 GLU A CA 1
ATOM 5319 C C . GLU A 1 680 ? 4.209 -6.512 -15.308 1.00 98.62 680 GLU A C 1
ATOM 5321 O O . GLU A 1 680 ? 4.320 -7.584 -14.709 1.00 98.62 680 GLU A O 1
ATOM 5326 N N . ILE A 1 681 ? 5.237 -5.674 -15.448 1.00 98.19 681 ILE A N 1
ATOM 5327 C CA . ILE A 1 681 ? 6.570 -5.924 -14.887 1.00 98.19 681 ILE A CA 1
ATOM 5328 C C . ILE A 1 681 ? 6.939 -4.856 -13.854 1.00 98.19 681 ILE A C 1
ATOM 5330 O O . ILE A 1 681 ? 6.504 -3.706 -13.915 1.00 98.19 681 ILE A O 1
ATOM 5334 N N . ASN A 1 682 ? 7.801 -5.225 -12.904 1.00 98.06 682 ASN A N 1
ATOM 5335 C CA . ASN A 1 682 ? 8.297 -4.324 -11.866 1.00 98.06 682 ASN A CA 1
ATOM 5336 C C . ASN A 1 682 ? 9.801 -4.117 -12.035 1.00 98.06 682 ASN A C 1
ATOM 5338 O O . ASN A 1 682 ? 10.594 -5.026 -11.803 1.00 98.06 682 ASN A O 1
ATOM 5342 N N . THR A 1 683 ? 10.193 -2.912 -12.445 1.00 95.25 683 THR A N 1
ATOM 5343 C CA . THR A 1 683 ? 11.593 -2.584 -12.741 1.00 95.25 683 THR A CA 1
ATOM 5344 C C . THR A 1 683 ? 12.264 -1.858 -11.574 1.00 95.25 683 THR A C 1
ATOM 5346 O O . THR A 1 683 ? 11.613 -1.039 -10.907 1.00 95.25 683 THR A O 1
ATOM 5349 N N . PRO A 1 684 ? 13.562 -2.112 -11.317 1.00 94.06 684 PRO A N 1
ATOM 5350 C CA . PRO A 1 684 ? 14.286 -1.428 -10.257 1.00 94.06 684 PRO A CA 1
ATOM 5351 C C . PRO A 1 684 ? 14.362 0.072 -10.549 1.00 94.06 684 PRO A C 1
ATOM 5353 O O . PRO A 1 684 ? 14.534 0.503 -11.689 1.00 94.06 684 PRO A O 1
ATOM 5356 N N . LYS A 1 685 ? 14.228 0.877 -9.493 1.00 93.81 685 LYS A N 1
ATOM 5357 C CA . LYS A 1 685 ? 14.352 2.343 -9.568 1.00 93.81 685 LYS A CA 1
ATOM 5358 C C . LYS A 1 685 ? 15.712 2.839 -9.095 1.00 93.81 685 LYS A C 1
ATOM 5360 O O . LYS A 1 685 ? 16.059 3.979 -9.357 1.00 93.81 685 LYS A O 1
ATOM 5365 N N . LEU A 1 686 ? 16.470 1.976 -8.424 1.00 91.69 686 LEU A N 1
ATOM 5366 C CA . LEU A 1 686 ? 17.859 2.190 -8.045 1.00 91.69 686 LEU A CA 1
ATOM 5367 C C . LEU A 1 686 ? 18.749 1.530 -9.093 1.00 91.69 686 LEU A C 1
ATOM 5369 O O . LEU A 1 686 ? 18.651 0.320 -9.291 1.00 91.69 686 LEU A O 1
ATOM 5373 N N . ILE A 1 687 ? 19.601 2.314 -9.746 1.00 87.44 687 ILE A N 1
ATOM 5374 C CA . ILE A 1 687 ? 20.518 1.829 -10.780 1.00 87.44 687 ILE A CA 1
ATOM 5375 C C . ILE A 1 687 ? 21.958 2.245 -10.473 1.00 87.44 687 ILE A C 1
ATOM 5377 O O . ILE A 1 687 ? 22.210 3.272 -9.834 1.00 87.44 687 ILE A O 1
ATOM 5381 N N . ALA A 1 688 ? 22.910 1.427 -10.921 1.00 80.00 688 ALA A N 1
ATOM 5382 C CA . ALA A 1 688 ? 24.328 1.761 -10.889 1.00 80.00 688 ALA A CA 1
ATOM 5383 C C . ALA A 1 688 ? 24.675 2.693 -12.063 1.00 80.00 688 ALA A C 1
ATOM 5385 O O . ALA A 1 688 ? 24.150 2.528 -13.161 1.00 80.00 688 ALA A O 1
ATOM 5386 N N . GLY A 1 689 ? 25.577 3.655 -11.846 1.00 70.38 689 GLY A N 1
ATOM 5387 C CA . GLY A 1 689 ? 26.070 4.537 -12.913 1.00 70.38 689 GLY A CA 1
ATOM 5388 C C . GLY A 1 689 ? 25.132 5.700 -13.260 1.00 70.38 689 GLY A C 1
ATOM 5389 O O . GLY A 1 689 ? 24.609 6.365 -12.364 1.00 70.38 689 GLY A O 1
ATOM 5390 N N . SER A 1 690 ? 24.982 5.989 -14.556 1.00 63.84 690 SER A N 1
ATOM 5391 C CA . SER A 1 690 ? 24.149 7.069 -15.106 1.00 63.84 690 SER A CA 1
ATOM 5392 C C . SER A 1 690 ? 22.892 6.521 -15.785 1.00 63.84 690 SER A C 1
ATOM 5394 O O . SER A 1 690 ? 22.957 5.521 -16.493 1.00 63.84 690 SER A O 1
ATOM 5396 N N . SER A 1 691 ? 21.755 7.201 -15.607 1.00 64.44 691 SER A N 1
ATOM 5397 C CA . SER A 1 691 ? 20.515 6.900 -16.339 1.00 64.44 691 SER A CA 1
ATOM 5398 C C . SER A 1 691 ? 20.648 7.212 -17.838 1.00 64.44 691 SER A C 1
ATOM 5400 O O . SER A 1 691 ? 21.480 8.028 -18.231 1.00 64.44 691 SER A O 1
ATOM 5402 N N . GLU A 1 692 ? 19.773 6.587 -18.632 1.00 63.12 692 GLU A N 1
ATOM 5403 C CA . GLU A 1 692 ? 19.566 6.632 -20.094 1.00 63.12 692 GLU A CA 1
ATOM 5404 C C . GLU A 1 692 ? 20.173 7.748 -20.950 1.00 63.12 692 GLU A C 1
ATOM 5406 O O . GLU A 1 692 ? 20.547 7.473 -22.082 1.00 63.12 692 GLU A O 1
ATOM 5411 N N . GLY A 1 693 ? 20.204 8.997 -20.492 1.00 57.66 693 GLY A N 1
ATOM 5412 C CA . GLY A 1 693 ? 20.439 10.147 -21.369 1.00 57.66 693 GLY A CA 1
ATOM 5413 C C . GLY A 1 693 ? 21.615 11.041 -21.000 1.00 57.66 693 GLY A C 1
ATOM 5414 O O . GLY A 1 693 ? 21.706 12.131 -21.550 1.00 57.66 693 GLY A O 1
ATOM 5415 N N . GLY A 1 694 ? 22.450 10.688 -20.015 1.00 54.50 694 GLY A N 1
ATOM 5416 C CA . GLY A 1 694 ? 23.477 11.617 -19.504 1.00 54.50 694 GLY A CA 1
ATOM 5417 C C . GLY A 1 694 ? 22.908 12.891 -18.844 1.00 54.50 694 GLY A C 1
ATOM 5418 O O . GLY A 1 694 ? 23.663 13.763 -18.421 1.00 54.50 694 GLY A O 1
ATOM 5419 N N . ALA A 1 695 ? 21.579 12.987 -18.728 1.00 59.94 695 ALA A N 1
ATOM 5420 C CA . ALA A 1 695 ? 20.849 14.057 -18.066 1.00 59.94 695 ALA A CA 1
ATOM 5421 C C . ALA A 1 695 ? 21.030 14.006 -16.538 1.00 59.94 695 ALA A C 1
ATOM 5423 O O . ALA A 1 695 ? 21.493 13.013 -15.970 1.00 59.94 695 ALA A O 1
ATOM 5424 N N . ALA A 1 696 ? 20.648 15.089 -15.856 1.00 73.75 696 ALA A N 1
ATOM 5425 C CA . ALA A 1 696 ? 20.735 15.171 -14.403 1.00 73.75 696 ALA A CA 1
ATOM 5426 C C . ALA A 1 696 ? 19.951 14.020 -13.740 1.00 73.75 696 ALA A C 1
ATOM 5428 O O . ALA A 1 696 ? 18.758 13.825 -13.987 1.00 73.75 696 ALA A O 1
ATOM 5429 N N . VAL A 1 697 ? 20.624 13.263 -12.871 1.00 86.19 697 VAL A N 1
ATOM 5430 C CA . VAL A 1 697 ? 20.037 12.175 -12.075 1.00 86.19 697 VAL A CA 1
ATOM 5431 C C . VAL A 1 697 ? 20.131 12.490 -10.589 1.00 86.19 697 VAL A C 1
ATOM 5433 O O . VAL A 1 697 ? 21.111 13.087 -10.135 1.00 86.19 697 VAL A O 1
ATOM 5436 N N . PHE A 1 698 ? 19.153 12.031 -9.809 1.00 90.56 698 PHE A N 1
ATOM 5437 C CA . PHE A 1 698 ? 19.274 12.043 -8.354 1.00 90.56 698 PHE A CA 1
ATOM 5438 C C . PHE A 1 698 ? 20.285 10.984 -7.931 1.00 90.56 698 PHE A C 1
ATOM 5440 O O . PHE A 1 698 ? 20.069 9.792 -8.146 1.00 90.56 698 PHE A O 1
ATOM 5447 N N . LYS A 1 699 ? 21.397 11.428 -7.347 1.00 90.50 699 LYS A N 1
ATOM 5448 C CA . LYS A 1 699 ? 22.464 10.562 -6.839 1.00 90.50 699 LYS A CA 1
ATOM 5449 C C . LYS A 1 699 ? 22.214 10.236 -5.373 1.00 90.50 699 LYS A C 1
ATOM 5451 O O . LYS A 1 699 ? 21.789 11.102 -4.611 1.00 90.50 699 LYS A O 1
ATOM 5456 N N . LEU A 1 700 ? 22.532 9.013 -4.975 1.00 91.06 700 LEU A N 1
ATOM 5457 C CA . LEU A 1 700 ? 22.467 8.568 -3.589 1.00 91.06 700 LEU A CA 1
ATOM 5458 C C . LEU A 1 700 ? 23.639 7.638 -3.247 1.00 91.06 700 LEU A C 1
ATOM 5460 O O . LEU A 1 700 ? 24.207 6.980 -4.121 1.00 91.06 700 LEU A O 1
ATOM 5464 N N . ASP A 1 701 ? 23.994 7.583 -1.962 1.00 91.44 701 ASP A N 1
ATOM 5465 C CA . ASP A 1 701 ? 24.942 6.598 -1.436 1.00 91.44 701 ASP A CA 1
ATOM 5466 C C . ASP A 1 701 ? 24.206 5.287 -1.147 1.00 91.44 701 ASP A C 1
ATOM 5468 O O . ASP A 1 701 ? 23.331 5.216 -0.281 1.00 91.44 701 ASP A O 1
ATOM 5472 N N . TYR A 1 702 ? 24.552 4.243 -1.890 1.00 89.69 702 TYR A N 1
ATOM 5473 C CA . TYR A 1 702 ? 24.035 2.899 -1.701 1.00 89.69 702 TYR A CA 1
ATOM 5474 C C . TYR A 1 702 ? 25.100 2.031 -1.036 1.00 89.69 702 TYR A C 1
ATOM 5476 O O . TYR A 1 702 ? 25.897 1.368 -1.695 1.00 89.69 702 TYR A O 1
ATOM 5484 N N . LYS A 1 703 ? 25.138 2.048 0.302 1.00 91.38 703 LYS A N 1
ATOM 5485 C CA . LYS A 1 703 ? 26.101 1.270 1.105 1.00 91.38 703 LYS A CA 1
ATOM 5486 C C . LYS A 1 703 ? 27.559 1.523 0.681 1.00 91.38 703 LYS A C 1
ATOM 5488 O O . LYS A 1 703 ? 28.327 0.573 0.523 1.00 91.38 703 LYS A O 1
ATOM 5493 N N . LYS A 1 704 ? 27.952 2.796 0.543 1.00 89.12 704 LYS A N 1
ATOM 5494 C CA . LYS A 1 704 ? 29.271 3.248 0.054 1.00 89.12 704 LYS A CA 1
ATOM 5495 C C . LYS A 1 704 ? 29.525 3.014 -1.440 1.00 89.12 704 LYS A C 1
ATOM 5497 O O . LYS A 1 704 ? 30.661 3.159 -1.889 1.00 89.12 704 LYS A O 1
ATOM 5502 N N . GLN A 1 705 ? 28.502 2.643 -2.208 1.00 86.25 705 GLN A N 1
ATOM 5503 C CA . GLN A 1 705 ? 28.556 2.580 -3.668 1.00 86.25 705 GLN A CA 1
ATOM 5504 C C . GLN A 1 705 ? 27.684 3.694 -4.259 1.00 86.25 705 GLN A C 1
ATOM 5506 O O . GLN A 1 705 ? 26.577 3.921 -3.769 1.00 86.25 705 GLN A O 1
ATOM 5511 N N . PRO A 1 706 ? 28.142 4.407 -5.300 1.00 86.75 706 PRO A N 1
ATOM 5512 C CA . PRO A 1 706 ? 27.315 5.408 -5.955 1.00 86.75 706 PRO A CA 1
ATOM 5513 C C . PRO A 1 706 ? 26.155 4.731 -6.694 1.00 86.75 706 PRO A C 1
ATOM 5515 O O . PRO A 1 706 ? 26.369 3.853 -7.530 1.00 86.75 706 PRO A O 1
ATOM 5518 N N . ALA A 1 707 ? 24.934 5.175 -6.415 1.00 89.12 707 ALA A N 1
ATOM 5519 C CA . ALA A 1 707 ? 23.740 4.797 -7.161 1.00 89.12 707 ALA A CA 1
ATOM 5520 C C . ALA A 1 707 ? 22.969 6.049 -7.592 1.00 89.12 707 ALA A C 1
ATOM 5522 O O . ALA A 1 707 ? 23.172 7.145 -7.057 1.00 89.12 707 ALA A O 1
ATOM 5523 N N . CYS A 1 708 ? 22.071 5.894 -8.557 1.00 90.00 708 CYS A N 1
ATOM 5524 C CA . CYS A 1 708 ? 21.125 6.939 -8.914 1.00 90.00 708 CYS A CA 1
ATOM 5525 C C . CYS A 1 708 ? 19.703 6.400 -9.080 1.00 90.00 708 CYS A C 1
ATOM 5527 O O . CYS A 1 708 ? 19.483 5.189 -9.177 1.00 90.00 708 CYS A O 1
ATOM 5529 N N . LEU A 1 709 ? 18.734 7.315 -9.061 1.00 91.94 709 LEU A N 1
ATOM 5530 C CA . LEU A 1 709 ? 17.351 7.000 -9.392 1.00 91.94 709 LEU A CA 1
ATOM 5531 C C . LEU A 1 709 ? 17.163 6.966 -10.911 1.00 91.94 709 LEU A C 1
ATOM 5533 O O . LEU A 1 709 ? 17.597 7.876 -11.620 1.00 91.94 709 LEU A O 1
ATOM 5537 N N . ALA A 1 710 ? 16.501 5.917 -11.393 1.00 89.06 710 ALA A N 1
ATOM 5538 C CA . ALA A 1 710 ? 16.191 5.732 -12.803 1.00 89.06 710 ALA A CA 1
ATOM 5539 C C . ALA A 1 710 ? 15.249 6.838 -13.300 1.00 89.06 710 ALA A C 1
ATOM 5541 O O . ALA A 1 710 ? 14.187 7.067 -12.718 1.00 89.06 710 ALA A O 1
ATOM 5542 N N . GLN A 1 711 ? 15.612 7.499 -14.403 1.00 88.12 711 GLN A N 1
ATOM 5543 C CA . GLN A 1 711 ? 14.778 8.566 -14.965 1.00 88.12 711 GLN A CA 1
ATOM 5544 C C . GLN A 1 711 ? 13.529 8.071 -15.684 1.00 88.12 711 GLN A C 1
ATOM 5546 O O . GLN A 1 711 ? 12.652 8.863 -16.004 1.00 88.12 711 GLN A O 1
ATOM 5551 N N . SER A 1 712 ? 13.498 6.784 -15.996 1.00 89.50 712 SER A N 1
ATOM 5552 C CA . SER A 1 712 ? 12.454 6.065 -16.713 1.00 89.50 712 SER A CA 1
ATOM 5553 C C . SER A 1 712 ? 12.741 4.565 -16.530 1.00 89.50 712 SER A C 1
ATOM 5555 O O . SER A 1 712 ? 13.880 4.175 -16.243 1.00 89.50 712 SER A O 1
ATOM 5557 N N . PRO A 1 713 ? 11.753 3.676 -16.702 1.00 93.81 713 PRO A N 1
ATOM 5558 C CA . PRO A 1 713 ? 11.994 2.235 -16.735 1.00 93.81 713 PRO A CA 1
ATOM 5559 C C . PRO A 1 713 ? 12.512 1.746 -18.103 1.00 93.81 713 PRO A C 1
ATOM 5561 O O . PRO A 1 713 ? 12.443 0.548 -18.380 1.00 93.81 713 PRO A O 1
ATOM 5564 N N . GLN A 1 714 ? 12.984 2.642 -18.977 1.00 93.75 714 GLN A N 1
ATOM 5565 C CA . GLN A 1 714 ? 13.059 2.397 -20.417 1.00 93.75 714 GLN A CA 1
ATOM 5566 C C . GLN A 1 714 ? 14.144 1.386 -20.842 1.00 93.75 714 GLN A C 1
ATOM 5568 O O . GLN A 1 714 ? 13.876 0.561 -21.718 1.00 93.75 714 GLN A O 1
ATOM 5573 N N . LEU A 1 715 ? 15.297 1.320 -20.170 1.00 92.62 715 LEU A N 1
ATOM 5574 C CA . LEU A 1 715 ? 16.286 0.255 -20.403 1.00 92.62 715 LEU A CA 1
ATOM 5575 C C . LEU A 1 715 ? 15.716 -1.113 -20.016 1.00 92.62 715 LEU A C 1
ATOM 5577 O O . LEU A 1 715 ? 15.790 -2.071 -20.779 1.00 92.62 715 LEU A O 1
ATOM 5581 N N . HIS A 1 716 ? 15.090 -1.193 -18.841 1.00 95.44 716 HIS A N 1
ATOM 5582 C CA . HIS A 1 716 ? 14.600 -2.452 -18.285 1.00 95.44 716 HIS A CA 1
ATOM 5583 C C . HIS A 1 716 ? 13.397 -3.010 -19.052 1.00 95.44 716 HIS A C 1
ATOM 5585 O O . HIS A 1 716 ? 13.308 -4.224 -19.213 1.00 95.44 716 HIS A O 1
ATOM 5591 N N . LYS A 1 717 ? 12.486 -2.162 -19.554 1.00 96.50 717 LYS A N 1
ATOM 5592 C CA . LYS A 1 717 ? 11.358 -2.646 -20.371 1.00 96.50 717 LYS A CA 1
ATOM 5593 C C . LYS A 1 717 ? 11.820 -3.205 -21.720 1.00 96.50 717 LYS A C 1
ATOM 5595 O O . LYS A 1 717 ? 11.279 -4.212 -22.152 1.00 96.50 717 LYS A O 1
ATOM 5600 N N . GLN A 1 718 ? 12.869 -2.645 -22.329 1.00 97.81 718 GLN A N 1
ATOM 5601 C CA . GLN A 1 718 ? 13.477 -3.211 -23.543 1.00 97.81 718 GLN A CA 1
ATOM 5602 C C . GLN A 1 718 ? 14.214 -4.527 -23.264 1.00 97.81 718 GLN A C 1
ATOM 5604 O O . GLN A 1 718 ? 14.071 -5.487 -24.016 1.00 97.81 718 GLN A O 1
ATOM 5609 N N . MET A 1 719 ? 14.949 -4.613 -22.150 1.00 97.12 719 MET A N 1
ATOM 5610 C CA . MET A 1 719 ? 15.581 -5.870 -21.732 1.00 97.12 719 MET A CA 1
ATOM 5611 C C . MET A 1 719 ? 14.549 -6.970 -21.448 1.00 97.12 719 MET A C 1
ATOM 5613 O O . MET A 1 719 ? 14.819 -8.131 -21.727 1.00 97.12 719 MET A O 1
ATOM 5617 N N . ALA A 1 720 ? 13.361 -6.621 -20.941 1.00 98.06 720 ALA A N 1
ATOM 5618 C CA . ALA A 1 720 ? 12.267 -7.578 -20.783 1.00 98.06 720 ALA A CA 1
ATOM 5619 C C . ALA A 1 720 ? 11.754 -8.096 -22.138 1.00 98.06 720 ALA A C 1
ATOM 5621 O O . ALA A 1 720 ? 11.488 -9.286 -22.265 1.00 98.06 720 ALA A O 1
ATOM 5622 N N . ILE A 1 721 ? 11.686 -7.247 -23.171 1.00 98.44 721 ILE A N 1
ATOM 5623 C CA . ILE A 1 721 ? 11.381 -7.704 -24.537 1.00 98.44 721 ILE A CA 1
ATOM 5624 C C . ILE A 1 721 ? 12.455 -8.668 -25.057 1.00 98.44 721 ILE A C 1
ATOM 5626 O O . ILE A 1 721 ? 12.115 -9.692 -25.635 1.00 98.44 721 ILE A O 1
ATOM 5630 N N . CYS A 1 722 ? 13.736 -8.396 -24.792 1.00 97.75 722 CYS A N 1
ATOM 5631 C CA . CYS A 1 722 ? 14.829 -9.325 -25.118 1.00 97.75 722 CYS A CA 1
ATOM 5632 C C . CYS A 1 722 ? 14.782 -10.630 -24.295 1.00 97.75 722 CYS A C 1
ATOM 5634 O O . CYS A 1 722 ? 15.470 -11.586 -24.626 1.00 97.75 722 CYS A O 1
ATOM 5636 N N . GLY A 1 723 ? 14.003 -10.662 -23.211 1.00 97.50 723 GLY A N 1
ATOM 5637 C CA . GLY A 1 723 ? 13.754 -11.838 -22.376 1.00 97.50 723 GLY A CA 1
ATOM 5638 C C . GLY A 1 723 ? 12.451 -12.565 -22.717 1.00 97.50 723 GLY A C 1
ATOM 5639 O O . GLY A 1 723 ? 11.865 -13.168 -21.822 1.00 97.50 723 GLY A O 1
ATOM 5640 N N . ASP A 1 724 ? 11.977 -12.460 -23.960 1.00 97.56 724 ASP A N 1
ATOM 5641 C CA . ASP A 1 724 ? 10.798 -13.150 -24.505 1.00 97.56 724 ASP A CA 1
ATOM 5642 C C . ASP A 1 724 ? 9.448 -12.803 -23.850 1.00 97.56 724 ASP A C 1
ATOM 5644 O O . ASP A 1 724 ? 8.471 -13.541 -23.983 1.00 97.56 724 ASP A O 1
ATOM 5648 N N . PHE A 1 725 ? 9.332 -11.655 -23.172 1.00 97.69 725 PHE A N 1
ATOM 5649 C CA . PHE A 1 725 ? 8.041 -11.238 -22.604 1.00 97.69 725 PHE A CA 1
ATOM 5650 C C . PHE A 1 725 ? 7.024 -10.780 -23.663 1.00 97.69 725 PHE A C 1
ATOM 5652 O O . PHE A 1 725 ? 5.839 -10.680 -23.352 1.00 97.69 725 PHE A O 1
ATOM 5659 N N . GLY A 1 726 ? 7.464 -10.463 -24.887 1.00 97.94 726 GLY A N 1
ATOM 5660 C CA . GLY A 1 726 ? 6.628 -10.052 -26.021 1.00 97.94 726 GLY A CA 1
ATOM 5661 C C . GLY A 1 726 ? 5.963 -8.675 -25.888 1.00 97.94 726 GLY A C 1
ATOM 5662 O O . GLY A 1 726 ? 6.107 -7.818 -26.760 1.00 97.94 726 GLY A O 1
ATOM 5663 N N . ARG A 1 727 ? 5.217 -8.439 -24.805 1.00 98.69 727 ARG A N 1
ATOM 5664 C CA . ARG A 1 727 ? 4.433 -7.229 -24.523 1.00 98.69 727 ARG A CA 1
ATOM 5665 C C . ARG A 1 727 ? 4.477 -6.938 -23.029 1.00 98.69 727 ARG A C 1
ATOM 5667 O O . ARG A 1 727 ? 4.002 -7.738 -22.229 1.00 98.69 727 ARG A O 1
ATOM 5674 N N . VAL A 1 728 ? 5.010 -5.786 -22.636 1.00 98.75 728 VAL A N 1
ATOM 5675 C CA . VAL A 1 728 ? 5.162 -5.419 -21.222 1.00 98.75 728 VAL A CA 1
ATOM 5676 C C . VAL A 1 728 ? 4.648 -4.023 -20.920 1.00 98.75 728 VAL A C 1
ATOM 5678 O O . VAL A 1 728 ? 4.701 -3.122 -21.759 1.00 98.75 728 VAL A O 1
ATOM 5681 N N . PHE A 1 729 ? 4.195 -3.823 -19.686 1.00 98.81 729 PHE A N 1
ATOM 5682 C CA . PHE A 1 729 ? 3.940 -2.489 -19.160 1.00 98.81 729 PHE A CA 1
ATOM 5683 C C . PHE A 1 729 ? 4.418 -2.329 -17.718 1.00 98.81 729 PHE A C 1
ATOM 5685 O O . PHE A 1 729 ? 4.574 -3.298 -16.979 1.00 98.81 729 PHE A O 1
ATOM 5692 N N . VAL A 1 730 ? 4.650 -1.081 -17.317 1.00 98.50 730 VAL A N 1
ATOM 5693 C CA . VAL A 1 730 ? 5.052 -0.696 -15.962 1.00 98.50 730 VAL A CA 1
ATOM 5694 C C . VAL A 1 730 ? 4.179 0.461 -15.512 1.00 98.50 730 VAL A C 1
ATOM 5696 O O . VAL A 1 730 ? 4.031 1.441 -16.235 1.00 98.50 730 VAL A O 1
ATOM 5699 N N . VAL A 1 731 ? 3.652 0.388 -14.293 1.00 98.25 731 VAL A N 1
ATOM 5700 C CA . VAL A 1 731 ? 3.083 1.552 -13.608 1.00 98.25 731 VAL A CA 1
ATOM 5701 C C . VAL A 1 731 ? 3.906 1.808 -12.356 1.00 98.25 731 VAL A C 1
ATOM 5703 O O . VAL A 1 731 ? 3.904 0.996 -11.434 1.00 98.25 731 VAL A O 1
ATOM 5706 N N . GLY A 1 732 ? 4.641 2.917 -12.312 1.00 97.00 732 GLY A N 1
ATOM 5707 C CA . GLY A 1 732 ? 5.527 3.184 -11.183 1.00 97.00 732 GLY A CA 1
ATOM 5708 C C . GLY A 1 732 ? 6.192 4.555 -11.210 1.00 97.00 732 GLY A C 1
ATOM 5709 O O . GLY A 1 732 ? 5.989 5.323 -12.146 1.00 97.00 732 GLY A O 1
ATOM 5710 N N . PRO A 1 733 ? 6.990 4.876 -10.179 1.00 97.31 733 PRO A N 1
ATOM 5711 C CA . PRO A 1 733 ? 7.606 6.188 -10.053 1.00 97.31 733 PRO A CA 1
ATOM 5712 C C . PRO A 1 733 ? 8.692 6.412 -11.110 1.00 97.31 733 PRO A C 1
ATOM 5714 O O . PRO A 1 733 ? 9.439 5.493 -11.473 1.00 97.31 733 PRO A O 1
ATOM 5717 N N . VAL A 1 734 ? 8.768 7.660 -11.560 1.00 95.00 734 VAL A N 1
ATOM 5718 C CA . VAL A 1 734 ? 9.695 8.200 -12.552 1.00 95.00 734 VAL A CA 1
ATOM 5719 C C . VAL A 1 734 ? 10.324 9.469 -11.981 1.00 95.00 734 VAL A C 1
ATOM 5721 O O . VAL A 1 734 ? 9.630 10.291 -11.381 1.00 95.00 734 VAL A O 1
ATOM 5724 N N . PHE A 1 735 ? 11.638 9.631 -12.165 1.00 93.94 735 PHE A N 1
ATOM 5725 C CA . PHE A 1 735 ? 12.409 10.695 -11.524 1.00 93.94 735 PHE A CA 1
ATOM 5726 C C . PHE A 1 735 ? 13.080 11.625 -12.540 1.00 93.94 735 PHE A C 1
ATOM 5728 O O . PHE A 1 735 ? 13.835 11.190 -13.402 1.00 93.94 735 PHE A O 1
ATOM 5735 N N . ARG A 1 736 ? 12.874 12.936 -12.421 1.00 90.06 736 ARG A N 1
ATOM 5736 C CA . ARG A 1 736 ? 13.546 13.951 -13.247 1.00 90.06 736 ARG A CA 1
ATOM 5737 C C . ARG A 1 736 ? 14.287 14.918 -12.333 1.00 90.06 736 ARG A C 1
ATOM 5739 O O . ARG A 1 736 ? 13.663 15.640 -11.564 1.00 90.06 736 ARG A O 1
ATOM 5746 N N . ALA A 1 737 ? 15.616 14.931 -12.406 1.00 87.81 737 ALA A N 1
ATOM 5747 C CA . ALA A 1 737 ? 16.441 15.792 -11.551 1.00 87.81 737 ALA A CA 1
ATOM 5748 C C . ALA A 1 737 ? 16.768 17.152 -12.192 1.00 87.81 737 ALA A C 1
ATOM 5750 O O . ALA A 1 737 ? 17.694 17.833 -11.762 1.00 87.81 737 ALA A O 1
ATOM 5751 N N . GLU A 1 738 ? 16.042 17.534 -13.241 1.00 84.00 738 GLU A N 1
ATOM 5752 C CA . GLU A 1 738 ? 16.177 18.838 -13.883 1.00 84.00 738 GLU A CA 1
ATOM 5753 C C . GLU A 1 738 ? 15.589 19.945 -12.999 1.00 84.00 738 GLU A C 1
ATOM 5755 O O . GLU A 1 738 ? 14.507 19.794 -12.425 1.00 84.00 738 GLU A O 1
ATOM 5760 N N . ASP A 1 739 ? 16.267 21.094 -12.945 1.00 84.75 739 ASP A N 1
ATOM 5761 C CA . ASP A 1 739 ? 15.837 22.289 -12.208 1.00 84.75 739 ASP A CA 1
ATOM 5762 C C . ASP A 1 739 ? 14.701 23.040 -12.936 1.00 84.75 739 ASP A C 1
ATOM 5764 O O . ASP A 1 739 ? 14.811 24.213 -13.302 1.00 84.75 739 ASP A O 1
ATOM 5768 N N . SER A 1 740 ? 13.578 22.356 -13.165 1.00 86.25 740 SER A N 1
ATOM 5769 C CA . SER A 1 740 ? 12.407 22.901 -13.854 1.00 86.25 740 SER A CA 1
ATOM 5770 C C . SER A 1 740 ? 11.350 23.405 -12.867 1.00 86.25 740 SER A C 1
ATOM 5772 O O . SER A 1 740 ? 10.721 22.639 -12.139 1.00 86.25 740 SER A O 1
ATOM 5774 N N . TYR A 1 741 ? 11.099 24.719 -12.871 1.00 85.88 741 TYR A N 1
ATOM 5775 C CA . TYR A 1 741 ? 10.164 25.403 -11.956 1.00 85.88 741 TYR A CA 1
ATOM 5776 C C . TYR A 1 741 ? 8.829 25.773 -12.619 1.00 85.88 741 TYR A C 1
ATOM 5778 O O . TYR A 1 741 ? 8.231 26.809 -12.327 1.00 85.88 741 TYR A O 1
ATOM 5786 N N . THR A 1 742 ? 8.365 24.954 -13.557 1.00 87.44 742 THR A N 1
ATOM 5787 C CA . THR A 1 742 ? 7.155 25.252 -14.340 1.00 87.44 742 THR A CA 1
ATOM 5788 C C . THR A 1 742 ? 5.879 24.688 -13.693 1.00 87.44 742 THR A C 1
ATOM 5790 O O . THR A 1 742 ? 5.911 23.979 -12.683 1.00 87.44 742 THR A O 1
ATOM 5793 N N . HIS A 1 743 ? 4.723 24.990 -14.286 1.00 87.19 743 HIS A N 1
ATOM 5794 C CA . HIS A 1 743 ? 3.429 24.428 -13.889 1.00 87.19 743 HIS A CA 1
ATOM 5795 C C . HIS A 1 743 ? 3.183 23.006 -14.426 1.00 87.19 743 HIS A C 1
ATOM 5797 O O . HIS A 1 743 ? 2.222 22.380 -13.992 1.00 87.19 743 HIS A O 1
ATOM 5803 N N . ARG A 1 744 ? 4.033 22.494 -15.332 1.00 88.56 744 ARG A N 1
ATOM 5804 C CA . ARG A 1 744 ? 3.853 21.201 -16.027 1.00 88.56 744 ARG A CA 1
ATOM 5805 C C . ARG A 1 744 ? 4.889 20.126 -15.678 1.00 88.56 744 ARG A C 1
ATOM 5807 O O . ARG A 1 744 ? 4.757 18.999 -16.139 1.00 88.56 744 ARG A O 1
ATOM 5814 N N . HIS A 1 745 ? 5.904 20.457 -14.878 1.00 92.31 745 HIS A N 1
ATOM 5815 C CA . HIS A 1 745 ? 6.995 19.544 -14.521 1.00 92.31 745 HIS A CA 1
ATOM 5816 C C . HIS A 1 745 ? 7.008 19.227 -13.017 1.00 92.31 745 HIS A C 1
ATOM 5818 O O . HIS A 1 745 ? 6.719 20.094 -12.188 1.00 92.31 745 HIS A O 1
ATOM 5824 N N . LEU A 1 746 ? 7.362 17.981 -12.695 1.00 94.94 746 LEU A N 1
ATOM 5825 C CA . LEU A 1 746 ? 7.603 17.450 -11.350 1.00 94.94 746 LEU A CA 1
ATOM 5826 C C . LEU A 1 746 ? 8.948 16.715 -11.339 1.00 94.94 746 LEU A C 1
ATOM 5828 O O . LEU A 1 746 ? 9.385 16.208 -12.372 1.00 94.94 746 LEU A O 1
ATOM 5832 N N . CYS A 1 747 ? 9.578 16.633 -10.168 1.00 95.06 747 CYS A N 1
ATOM 5833 C CA . CYS A 1 747 ? 10.800 15.849 -9.973 1.00 95.06 747 CYS A CA 1
ATOM 5834 C C . CYS A 1 747 ? 10.523 14.357 -9.769 1.00 95.06 747 CYS A C 1
ATOM 5836 O O . CYS A 1 747 ? 11.368 13.527 -10.089 1.00 95.06 747 CYS A O 1
ATOM 5838 N N . GLU A 1 748 ? 9.352 14.026 -9.234 1.00 96.94 748 GLU A N 1
ATOM 5839 C CA . GLU A 1 748 ? 8.857 12.663 -9.057 1.00 96.94 748 GLU A CA 1
ATOM 5840 C C . GLU A 1 748 ? 7.394 12.637 -9.496 1.00 96.94 748 GLU A C 1
ATOM 5842 O O . GLU A 1 748 ? 6.600 13.486 -9.079 1.00 96.94 748 GLU A O 1
ATOM 5847 N N . PHE A 1 749 ? 7.060 11.694 -10.368 1.00 96.88 749 PHE A N 1
ATOM 5848 C CA . PHE A 1 749 ? 5.708 11.490 -10.882 1.00 96.88 749 PHE A CA 1
ATOM 5849 C C . PHE A 1 749 ? 5.488 10.013 -11.224 1.00 96.88 749 PHE A C 1
ATOM 5851 O O . PHE A 1 749 ? 6.435 9.222 -11.237 1.00 96.88 749 PHE A O 1
ATOM 5858 N N . THR A 1 750 ? 4.247 9.622 -11.502 1.00 98.38 750 THR A N 1
ATOM 5859 C CA . THR A 1 750 ? 3.912 8.240 -11.861 1.00 98.38 750 THR A CA 1
ATOM 5860 C C . THR A 1 750 ? 3.929 8.057 -13.377 1.00 98.38 750 THR A C 1
ATOM 5862 O O . THR A 1 750 ? 3.122 8.637 -14.102 1.00 98.38 750 THR A O 1
ATOM 5865 N N . GLY A 1 751 ? 4.840 7.221 -13.867 1.00 97.88 751 GLY A N 1
ATOM 5866 C CA . GLY A 1 751 ? 4.884 6.790 -15.261 1.00 97.88 751 GLY A CA 1
ATOM 5867 C C . GLY A 1 751 ? 3.968 5.598 -15.515 1.00 97.88 751 GLY A C 1
ATOM 5868 O O . GLY A 1 751 ? 3.900 4.673 -14.700 1.00 97.88 751 GLY A O 1
ATOM 5869 N N . LEU A 1 752 ? 3.279 5.620 -16.655 1.00 98.38 752 LEU A N 1
ATOM 5870 C CA . LEU A 1 752 ? 2.663 4.454 -17.276 1.00 98.38 752 LEU A CA 1
ATOM 5871 C C . LEU A 1 752 ? 3.465 4.157 -18.548 1.00 98.38 752 LEU A C 1
ATOM 5873 O O . LEU A 1 752 ? 3.433 4.913 -19.517 1.00 98.38 752 LEU A O 1
ATOM 5877 N N . ASP A 1 753 ? 4.239 3.086 -18.525 1.00 98.50 753 ASP A N 1
ATOM 5878 C CA . ASP A 1 753 ? 5.188 2.738 -19.575 1.00 98.50 753 ASP A CA 1
ATOM 5879 C C . ASP A 1 753 ? 4.758 1.461 -20.278 1.00 98.50 753 ASP A C 1
ATOM 5881 O O . ASP A 1 753 ? 4.305 0.523 -19.632 1.00 98.50 753 ASP A O 1
ATOM 5885 N N . VAL A 1 754 ? 4.945 1.418 -21.593 1.00 98.69 754 VAL A N 1
ATOM 5886 C CA . VAL A 1 754 ? 4.642 0.272 -22.455 1.00 98.69 754 VAL A CA 1
ATOM 5887 C C . VAL A 1 754 ? 5.843 -0.009 -23.349 1.00 98.69 754 VAL A C 1
ATOM 5889 O O . VAL A 1 754 ? 6.484 0.929 -23.829 1.00 98.69 754 VAL A O 1
ATOM 5892 N N . GLU A 1 755 ? 6.129 -1.285 -23.589 1.00 98.81 755 GLU A N 1
ATOM 5893 C CA . GLU A 1 755 ? 7.036 -1.756 -24.639 1.00 98.81 755 GLU A CA 1
ATOM 5894 C C . GLU A 1 755 ? 6.466 -3.050 -25.241 1.00 98.81 755 GLU A C 1
ATOM 5896 O O . GLU A 1 755 ? 5.883 -3.866 -24.526 1.00 98.81 755 GLU A O 1
ATOM 5901 N N . MET A 1 756 ? 6.590 -3.237 -26.551 1.00 98.75 756 MET A N 1
ATOM 5902 C CA . MET A 1 756 ? 6.095 -4.425 -27.244 1.00 98.75 756 MET A CA 1
ATOM 5903 C C . MET A 1 756 ? 6.923 -4.754 -28.481 1.00 98.75 756 MET A C 1
ATOM 5905 O O . MET A 1 756 ? 7.466 -3.861 -29.134 1.00 98.75 756 MET A O 1
ATOM 5909 N N . GLU A 1 757 ? 6.957 -6.033 -28.837 1.00 98.56 757 GLU A N 1
ATOM 5910 C CA . GLU A 1 757 ? 7.399 -6.481 -30.152 1.00 98.56 757 GLU A CA 1
ATOM 5911 C C . GLU A 1 757 ? 6.579 -5.837 -31.275 1.00 98.56 757 GLU A C 1
ATOM 5913 O O . GLU A 1 757 ? 5.364 -5.652 -31.169 1.00 98.56 757 GLU A O 1
ATOM 5918 N N . ILE A 1 758 ? 7.260 -5.558 -32.381 1.00 98.38 758 ILE A N 1
ATOM 5919 C CA . ILE A 1 758 ? 6.695 -5.064 -33.634 1.00 98.38 758 ILE A CA 1
ATOM 5920 C C . ILE A 1 758 ? 6.896 -6.151 -34.683 1.00 98.38 758 ILE A C 1
ATOM 5922 O O . ILE A 1 758 ? 7.987 -6.716 -34.783 1.00 98.38 758 ILE A O 1
ATOM 5926 N N . LYS A 1 759 ? 5.863 -6.441 -35.479 1.00 97.56 759 LYS A N 1
ATOM 5927 C CA . LYS A 1 759 ? 5.977 -7.448 -36.543 1.00 97.56 759 LYS A CA 1
ATOM 5928 C C . LYS A 1 759 ? 6.418 -6.843 -37.870 1.00 97.56 759 LYS A C 1
ATOM 5930 O O . LYS A 1 759 ? 7.304 -7.399 -38.512 1.00 97.56 759 LYS A O 1
ATOM 5935 N N . GLU A 1 760 ? 5.854 -5.704 -38.255 1.00 97.06 760 GLU A N 1
ATOM 5936 C CA . GLU A 1 760 ? 6.131 -5.063 -39.544 1.00 97.06 760 GLU A CA 1
ATOM 5937 C C . GLU A 1 760 ? 6.504 -3.588 -39.396 1.00 97.06 760 GLU A C 1
ATOM 5939 O O . GLU A 1 760 ? 7.461 -3.129 -40.021 1.00 97.06 760 GLU A O 1
ATOM 5944 N N . HIS A 1 761 ? 5.765 -2.822 -38.586 1.00 98.31 761 HIS A N 1
ATOM 5945 C CA . HIS A 1 761 ? 5.915 -1.369 -38.564 1.00 98.31 761 HIS A CA 1
ATOM 5946 C C . HIS A 1 761 ? 5.554 -0.737 -37.214 1.00 98.31 761 HIS A C 1
ATOM 5948 O O . HIS A 1 761 ? 4.586 -1.106 -36.555 1.00 98.31 761 HIS A O 1
ATOM 5954 N N . TYR A 1 762 ? 6.280 0.315 -36.820 1.00 97.88 762 TYR A N 1
ATOM 5955 C CA . TYR A 1 762 ? 6.088 0.991 -35.526 1.00 97.88 762 TYR A CA 1
ATOM 5956 C C . TYR A 1 762 ? 4.721 1.674 -35.352 1.00 97.88 762 TYR A C 1
ATOM 5958 O O . TYR A 1 762 ? 4.348 2.058 -34.242 1.00 97.88 762 TYR A O 1
ATOM 5966 N N . SER A 1 763 ? 3.937 1.784 -36.428 1.00 98.06 763 SER A N 1
ATOM 5967 C CA . SER A 1 763 ? 2.527 2.174 -36.347 1.00 98.06 763 SER A CA 1
ATOM 5968 C C . SER A 1 763 ? 1.692 1.220 -35.504 1.00 98.06 763 SER A C 1
ATOM 5970 O O . SER A 1 763 ? 0.713 1.679 -34.930 1.00 98.06 763 SER A O 1
ATOM 5972 N N . GLU A 1 764 ? 2.095 -0.046 -35.360 1.00 98.69 764 GLU A N 1
ATOM 5973 C CA . GLU A 1 764 ? 1.458 -1.003 -34.446 1.00 98.69 764 GLU A CA 1
ATOM 5974 C C . GLU A 1 764 ? 1.441 -0.472 -32.999 1.00 98.69 764 GLU A C 1
ATOM 5976 O O . GLU A 1 764 ? 0.434 -0.583 -32.301 1.00 98.69 764 GLU A O 1
ATOM 5981 N N . VAL A 1 765 ? 2.514 0.208 -32.571 1.00 98.62 765 VAL A N 1
ATOM 5982 C CA . VAL A 1 765 ? 2.591 0.860 -31.252 1.00 98.62 765 VAL A CA 1
ATOM 5983 C C . VAL A 1 765 ? 1.633 2.054 -31.180 1.00 98.62 765 VAL A C 1
ATOM 5985 O O . VAL A 1 765 ? 0.921 2.234 -30.192 1.00 98.62 765 VAL A O 1
ATOM 5988 N N . MET A 1 766 ? 1.555 2.861 -32.244 1.00 98.56 766 MET A N 1
ATOM 5989 C CA . MET A 1 766 ? 0.602 3.977 -32.321 1.00 98.56 766 MET A CA 1
ATOM 5990 C C . MET A 1 766 ? -0.861 3.499 -32.372 1.00 98.56 766 MET A C 1
ATOM 5992 O O . MET A 1 766 ? -1.757 4.222 -31.935 1.00 98.56 766 MET A O 1
ATOM 5996 N N . ASP A 1 767 ? -1.130 2.305 -32.906 1.00 98.56 767 ASP A N 1
ATOM 5997 C CA . ASP A 1 767 ? -2.464 1.693 -32.920 1.00 98.56 767 ASP A CA 1
ATOM 5998 C C . ASP A 1 767 ? -2.894 1.273 -31.506 1.00 98.56 767 ASP A C 1
ATOM 6000 O O . ASP A 1 767 ? -4.069 1.410 -31.158 1.00 98.56 767 ASP A O 1
ATOM 6004 N N . ILE A 1 768 ? -1.951 0.831 -30.664 1.00 98.56 768 ILE A N 1
ATOM 6005 C CA . ILE A 1 768 ? -2.200 0.601 -29.233 1.00 98.56 768 ILE A CA 1
ATOM 6006 C C . ILE A 1 768 ? -2.552 1.911 -28.528 1.00 98.56 768 ILE A C 1
ATOM 6008 O O . ILE A 1 768 ? -3.538 1.945 -27.796 1.00 98.56 768 ILE A O 1
ATOM 6012 N N . VAL A 1 769 ? -1.809 2.996 -28.777 1.00 98.50 769 VAL A N 1
ATOM 6013 C CA . VAL A 1 769 ? -2.114 4.326 -28.213 1.00 98.50 769 VAL A CA 1
ATOM 6014 C C . VAL A 1 769 ? -3.525 4.786 -28.596 1.00 98.50 769 VAL A C 1
ATOM 6016 O O . VAL A 1 769 ? -4.282 5.206 -27.721 1.00 98.50 769 VAL A O 1
ATOM 6019 N N . ASP A 1 770 ? -3.890 4.680 -29.879 1.00 98.25 770 ASP A N 1
ATOM 6020 C CA . ASP A 1 770 ? -5.216 5.055 -30.391 1.00 98.25 770 ASP A CA 1
ATOM 6021 C C . ASP A 1 770 ? -6.336 4.314 -29.643 1.00 98.25 770 ASP A C 1
ATOM 6023 O O . ASP A 1 770 ? -7.203 4.941 -29.028 1.00 98.25 770 ASP A O 1
ATOM 6027 N N . ARG A 1 771 ? -6.275 2.975 -29.610 1.00 98.31 771 ARG A N 1
ATOM 6028 C CA . ARG A 1 771 ? -7.293 2.152 -28.936 1.00 98.31 771 ARG A CA 1
ATOM 6029 C C . ARG A 1 771 ? -7.344 2.402 -27.426 1.00 98.31 771 ARG A C 1
ATOM 6031 O O . ARG A 1 771 ? -8.437 2.507 -26.864 1.00 98.31 771 ARG A O 1
ATOM 6038 N N . LEU A 1 772 ? -6.181 2.515 -26.782 1.00 98.56 772 LEU A N 1
ATOM 6039 C CA . LEU A 1 772 ? -6.052 2.720 -25.340 1.00 98.56 772 LEU A CA 1
ATOM 6040 C C . LEU A 1 772 ? -6.698 4.036 -24.903 1.00 98.56 772 LEU A C 1
ATOM 6042 O O . LEU A 1 772 ? -7.553 4.033 -24.019 1.00 98.56 772 LEU A O 1
ATOM 6046 N N . PHE A 1 773 ? -6.304 5.159 -25.506 1.00 98.56 773 PHE A N 1
ATOM 6047 C CA . PHE A 1 773 ? -6.738 6.477 -25.042 1.00 98.56 773 PHE A CA 1
ATOM 6048 C C . PHE A 1 773 ? -8.173 6.798 -25.440 1.00 98.56 773 PHE A C 1
ATOM 6050 O O . PHE A 1 773 ? -8.920 7.295 -24.600 1.00 98.56 773 PHE A O 1
ATOM 6057 N N . VAL A 1 774 ? -8.607 6.450 -26.657 1.00 98.38 774 VAL A N 1
ATOM 6058 C CA . VAL A 1 774 ? -10.013 6.639 -27.057 1.00 98.38 774 VAL A CA 1
ATOM 6059 C C . VAL A 1 774 ? -10.935 5.834 -26.133 1.00 98.38 774 VAL A C 1
ATOM 6061 O O . VAL A 1 774 ? -11.879 6.389 -25.567 1.00 98.38 774 VAL A O 1
ATOM 6064 N N . GLY A 1 775 ? -10.615 4.556 -25.890 1.00 98.19 775 GLY A N 1
ATOM 6065 C CA . GLY A 1 775 ? -11.383 3.710 -24.972 1.00 98.19 775 GLY A CA 1
ATOM 6066 C C . GLY A 1 775 ? -11.316 4.172 -23.512 1.00 98.19 775 GLY A C 1
ATOM 6067 O O . GLY A 1 775 ? -12.295 4.039 -22.773 1.00 98.19 775 GLY A O 1
ATOM 6068 N N . MET A 1 776 ? -10.184 4.736 -23.083 1.00 98.50 776 MET A N 1
ATOM 6069 C CA . MET A 1 776 ? -10.031 5.333 -21.756 1.00 98.50 776 MET A CA 1
ATOM 6070 C C . MET A 1 776 ? -10.922 6.567 -21.602 1.00 98.50 776 MET A C 1
ATOM 6072 O O . MET A 1 776 ? -11.662 6.649 -20.624 1.00 98.50 776 MET A O 1
ATOM 6076 N N . PHE A 1 777 ? -10.906 7.500 -22.557 1.00 98.50 777 PHE A N 1
ATOM 6077 C CA . PHE A 1 777 ? -11.717 8.716 -22.490 1.00 98.50 777 PHE A CA 1
ATOM 6078 C C . PHE A 1 777 ? -13.214 8.410 -22.469 1.00 98.50 777 PHE A C 1
ATOM 6080 O O . PHE A 1 777 ? -13.936 9.013 -21.673 1.00 98.50 777 PHE A O 1
ATOM 6087 N N . ASP A 1 778 ? -13.688 7.456 -23.273 1.00 97.94 778 ASP A N 1
ATOM 6088 C CA . ASP A 1 778 ? -15.090 7.023 -23.237 1.00 97.94 778 ASP A CA 1
ATOM 6089 C C . ASP A 1 778 ? -15.476 6.523 -21.838 1.00 97.94 778 ASP A C 1
ATOM 6091 O O . ASP A 1 778 ? -16.438 7.005 -21.237 1.00 97.94 778 ASP A O 1
ATOM 6095 N N . LYS A 1 779 ? -14.673 5.610 -21.275 1.00 98.25 779 LYS A N 1
ATOM 6096 C CA . LYS A 1 779 ? -14.936 5.016 -19.958 1.00 98.25 779 LYS A CA 1
ATOM 6097 C C . LYS A 1 779 ? -14.805 6.019 -18.815 1.00 98.25 779 LYS A C 1
ATOM 6099 O O . LYS A 1 779 ? -15.524 5.883 -17.831 1.00 98.25 779 LYS A O 1
ATOM 6104 N N . LEU A 1 780 ? -13.931 7.022 -18.913 1.00 98.12 780 LEU A N 1
ATOM 6105 C CA . LEU A 1 780 ? -13.858 8.107 -17.927 1.00 98.12 780 LEU A CA 1
ATOM 6106 C C . LEU A 1 780 ? -15.123 8.973 -17.964 1.00 98.12 780 LEU A C 1
ATOM 6108 O O . LEU A 1 780 ? -15.697 9.254 -16.915 1.00 98.12 780 LEU A O 1
ATOM 6112 N N . ASN A 1 781 ? -15.595 9.349 -19.155 1.00 97.06 781 ASN A N 1
ATOM 6113 C CA . ASN A 1 781 ? -16.836 10.117 -19.304 1.00 97.06 781 ASN A CA 1
ATOM 6114 C C . ASN A 1 781 ? -18.078 9.326 -18.851 1.00 97.06 781 ASN A C 1
ATOM 6116 O O . ASN A 1 781 ? -19.049 9.915 -18.383 1.00 97.06 781 ASN A O 1
ATOM 6120 N N . GLU A 1 782 ? -18.053 7.999 -18.973 1.00 96.12 782 GLU A N 1
ATOM 6121 C CA . GLU A 1 782 ? -19.113 7.113 -18.485 1.00 96.12 782 GLU A CA 1
ATOM 6122 C C . GLU A 1 782 ? -19.057 6.928 -16.958 1.00 96.12 782 GLU A C 1
ATOM 6124 O O . GLU A 1 782 ? -20.056 7.120 -16.267 1.00 96.12 782 GLU A O 1
ATOM 6129 N N . ARG A 1 783 ? -17.889 6.559 -16.415 1.00 96.31 783 ARG A N 1
ATOM 6130 C CA . ARG A 1 783 ? -17.742 6.089 -15.025 1.00 96.31 783 ARG A CA 1
ATOM 6131 C C . ARG A 1 783 ? -17.485 7.199 -14.010 1.00 96.31 783 ARG A C 1
ATOM 6133 O O . ARG A 1 783 ? -17.737 6.980 -12.830 1.00 96.31 783 ARG A O 1
ATOM 6140 N N . CYS A 1 784 ? -16.975 8.356 -14.437 1.00 96.25 784 CYS A N 1
ATOM 6141 C CA . CYS A 1 784 ? -16.513 9.426 -13.544 1.00 96.25 784 CYS A CA 1
ATOM 6142 C C . CYS A 1 784 ? -17.371 10.696 -13.605 1.00 96.25 784 CYS A C 1
ATOM 6144 O O . CYS A 1 784 ? -16.879 11.777 -13.293 1.00 96.25 784 CYS A O 1
ATOM 6146 N N . GLN A 1 785 ? -18.638 10.616 -14.023 1.00 94.94 785 GLN A N 1
ATOM 6147 C CA . GLN A 1 785 ? -19.486 11.807 -14.206 1.00 94.94 785 GLN A CA 1
ATOM 6148 C C . GLN A 1 785 ? -19.561 12.680 -12.947 1.00 94.94 785 GLN A C 1
ATOM 6150 O O . GLN A 1 785 ? -19.331 13.884 -13.016 1.00 94.94 785 GLN A O 1
ATOM 6155 N N . LYS A 1 786 ? -19.787 12.069 -11.777 1.00 91.56 786 LYS A N 1
ATOM 6156 C CA . LYS A 1 786 ? -19.876 12.786 -10.494 1.00 91.56 786 LYS A CA 1
ATOM 6157 C C . LYS A 1 786 ? -18.558 13.464 -10.122 1.00 91.56 786 LYS A C 1
ATOM 6159 O O . LYS A 1 786 ? -18.549 14.594 -9.634 1.00 91.56 786 LYS A O 1
ATOM 6164 N N . GLU A 1 787 ? -17.441 12.779 -10.344 1.00 95.44 787 GLU A N 1
ATOM 6165 C CA . GLU A 1 787 ? -16.105 13.315 -10.117 1.00 95.44 787 GLU A CA 1
ATOM 6166 C C . GLU A 1 787 ? -15.825 14.495 -11.053 1.00 95.44 787 GLU A C 1
ATOM 6168 O O . GLU A 1 787 ? -15.391 15.545 -10.586 1.00 95.44 787 GLU A O 1
ATOM 6173 N N . LEU A 1 788 ? -16.126 14.359 -12.348 1.00 97.19 788 LEU A N 1
ATOM 6174 C CA . LEU A 1 788 ? -15.933 15.409 -13.351 1.00 97.19 788 LEU A CA 1
ATOM 6175 C C . LEU A 1 788 ? -16.817 16.629 -13.077 1.00 97.19 788 LEU A C 1
ATOM 6177 O O . LEU A 1 788 ? -16.341 17.755 -13.195 1.00 97.19 788 LEU A O 1
ATOM 6181 N N . GLU A 1 789 ? -18.057 16.436 -12.626 1.00 94.88 789 GLU A N 1
ATOM 6182 C CA . GLU A 1 789 ? -18.925 17.523 -12.163 1.00 94.88 789 GLU A CA 1
ATOM 6183 C C . GLU A 1 789 ? -18.341 18.249 -10.945 1.00 94.88 789 GLU A C 1
ATOM 6185 O O . GLU A 1 789 ? -18.363 19.479 -10.882 1.00 94.88 789 GLU A O 1
ATOM 6190 N N . ALA A 1 790 ? -17.806 17.514 -9.964 1.00 93.81 790 ALA A N 1
ATOM 6191 C CA . ALA A 1 790 ? -17.186 18.109 -8.781 1.00 93.81 790 ALA A CA 1
ATOM 6192 C C . ALA A 1 790 ? -15.923 18.912 -9.133 1.00 93.81 790 ALA A C 1
ATOM 6194 O O . ALA A 1 790 ? -15.702 19.984 -8.567 1.00 93.81 790 ALA A O 1
ATOM 6195 N N . ILE A 1 791 ? -15.123 18.420 -10.085 1.00 97.25 791 ILE A N 1
ATOM 6196 C CA . ILE A 1 791 ? -13.973 19.144 -10.637 1.00 97.25 791 ILE A CA 1
ATOM 6197 C C . ILE A 1 791 ? -14.454 20.394 -11.370 1.00 97.25 791 ILE A C 1
ATOM 6199 O O . ILE A 1 791 ? -13.992 21.482 -11.047 1.00 97.25 791 ILE A O 1
A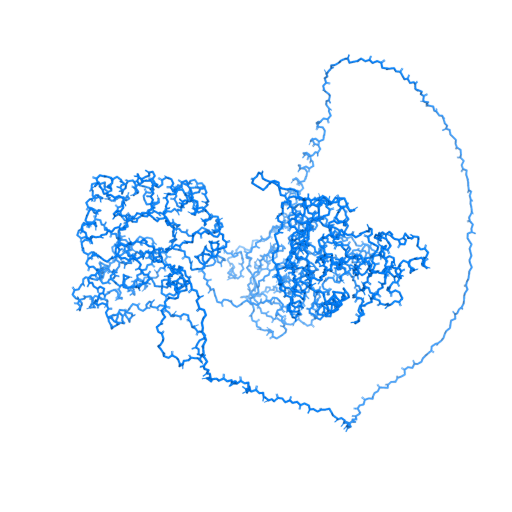TOM 6203 N N . GLY A 1 792 ? -15.421 20.254 -12.281 1.00 96.81 792 GLY A N 1
ATOM 6204 C CA . GLY A 1 792 ? -15.960 21.336 -13.107 1.00 96.81 792 GLY A CA 1
ATOM 6205 C C . GLY A 1 792 ? -16.608 22.467 -12.307 1.00 96.81 792 GLY A C 1
ATOM 6206 O O . GLY A 1 792 ? -16.547 23.623 -12.716 1.00 96.81 792 GLY A O 1
ATOM 6207 N N . LYS A 1 793 ? -17.182 22.169 -11.134 1.00 94.50 793 LYS A N 1
ATOM 6208 C CA . LYS A 1 793 ? -17.701 23.192 -10.210 1.00 94.50 793 LYS A CA 1
ATOM 6209 C C . LYS A 1 793 ? -16.602 24.106 -9.672 1.00 94.50 793 LYS A C 1
ATOM 6211 O O . LYS A 1 793 ? -16.828 25.304 -9.551 1.00 94.50 793 LYS A O 1
ATOM 6216 N N . GLN A 1 794 ? -15.431 23.558 -9.344 1.00 95.62 794 GLN A N 1
ATOM 6217 C CA . GLN A 1 794 ? -14.316 24.352 -8.820 1.00 95.62 794 GLN A CA 1
ATOM 6218 C C . GLN A 1 794 ? -13.423 24.916 -9.936 1.00 95.62 794 GLN A C 1
ATOM 6220 O O . GLN A 1 794 ? -12.952 26.049 -9.844 1.00 95.62 794 GLN A O 1
ATOM 6225 N N . TYR A 1 795 ? -13.192 24.128 -10.981 1.00 96.69 795 TYR A N 1
ATOM 6226 C CA . TYR A 1 795 ? -12.364 24.449 -12.136 1.00 96.69 795 TYR A CA 1
ATOM 6227 C C . TYR A 1 795 ? -13.195 24.217 -13.400 1.00 96.69 795 TYR A C 1
ATOM 6229 O O . TYR A 1 795 ? -13.168 23.115 -13.935 1.00 96.69 795 TYR A O 1
ATOM 6237 N N . PRO A 1 796 ? -13.981 25.199 -13.868 1.00 95.88 796 PRO A N 1
ATOM 6238 C CA . PRO A 1 796 ? -14.798 25.021 -15.064 1.00 95.88 796 PRO A CA 1
ATOM 6239 C C . PRO A 1 796 ? -13.947 24.666 -16.288 1.00 95.88 796 PRO A C 1
ATOM 6241 O O . PRO A 1 796 ? -13.018 25.394 -16.631 1.00 95.88 796 PRO A O 1
ATOM 6244 N N . PHE A 1 797 ? -14.281 23.565 -16.964 1.00 95.62 797 PHE A N 1
ATOM 6245 C CA . PHE A 1 797 ? -13.607 23.120 -18.183 1.00 95.62 797 PHE A CA 1
ATOM 6246 C C . PHE A 1 797 ? -14.601 22.598 -19.221 1.00 95.62 797 PHE A C 1
ATOM 6248 O O . PHE A 1 797 ? -15.719 22.194 -18.900 1.00 95.62 797 PHE A O 1
ATOM 6255 N N . THR A 1 798 ? -14.188 22.602 -20.488 1.00 94.81 798 THR A N 1
ATOM 6256 C CA . THR A 1 798 ? -14.935 21.971 -21.579 1.00 94.81 798 THR A CA 1
ATOM 6257 C C . THR A 1 798 ? -14.521 20.505 -21.711 1.00 94.81 798 THR A C 1
ATOM 6259 O O . THR A 1 798 ? -13.321 20.220 -21.668 1.00 94.81 798 THR A O 1
ATOM 6262 N N . PRO A 1 799 ? -15.460 19.557 -21.896 1.00 95.81 799 PRO A N 1
ATOM 6263 C CA . PRO A 1 799 ? -15.109 18.161 -22.145 1.00 95.81 799 PRO A CA 1
ATOM 6264 C C . PRO A 1 799 ? -14.127 18.023 -23.313 1.00 95.81 799 PRO A C 1
ATOM 6266 O O . PRO A 1 799 ? -14.252 18.734 -24.313 1.00 95.81 799 PRO A O 1
ATOM 6269 N N . LEU A 1 800 ? -13.150 17.125 -23.169 1.00 97.81 800 LEU A N 1
ATOM 6270 C CA . LEU A 1 800 ? -12.104 16.907 -24.166 1.00 97.81 800 LEU A CA 1
ATOM 6271 C C . LEU A 1 800 ? -12.711 16.473 -25.507 1.00 97.81 800 LEU A C 1
ATOM 6273 O O . LEU A 1 800 ? -13.500 15.526 -25.554 1.00 97.81 800 LEU A O 1
ATOM 6277 N N . LYS A 1 801 ? -12.312 17.126 -26.602 1.00 98.06 801 LYS A N 1
ATOM 6278 C CA . LYS A 1 801 ? -12.703 16.720 -27.959 1.00 98.06 801 LYS A CA 1
ATOM 6279 C C . LYS A 1 801 ? -11.681 15.756 -28.551 1.00 98.06 801 LYS A C 1
ATOM 6281 O O . LYS A 1 801 ? -10.499 16.072 -28.619 1.00 98.06 801 LYS A O 1
ATOM 6286 N N . TYR A 1 802 ? -12.135 14.599 -29.017 1.00 98.19 802 TYR A N 1
ATOM 6287 C CA . TYR A 1 802 ? -11.287 13.595 -29.659 1.00 98.19 802 TYR A CA 1
ATOM 6288 C C . TYR A 1 802 ? -12.054 12.843 -30.751 1.00 98.19 802 TYR A C 1
ATOM 6290 O O . TYR A 1 802 ? -13.284 12.739 -30.717 1.00 98.19 802 TYR A O 1
ATOM 6298 N N . LEU A 1 803 ? -11.321 12.334 -31.741 1.00 98.00 803 LEU A N 1
ATOM 6299 C CA . LEU A 1 803 ? -11.868 11.529 -32.833 1.00 98.00 803 LEU A CA 1
ATOM 6300 C C . LEU A 1 803 ? -11.945 10.050 -32.439 1.00 98.00 803 LEU A C 1
ATOM 6302 O O . LEU A 1 803 ? -11.215 9.584 -31.571 1.00 98.00 803 LEU A O 1
ATOM 6306 N N . ARG A 1 804 ? -12.809 9.292 -33.125 1.00 96.06 804 ARG A N 1
ATOM 6307 C CA . ARG A 1 804 ? -12.913 7.830 -32.945 1.00 96.06 804 ARG A CA 1
ATOM 6308 C C . ARG A 1 804 ? -11.698 7.076 -33.476 1.00 96.06 804 ARG A C 1
ATOM 6310 O O . ARG A 1 804 ? -11.399 5.997 -32.988 1.00 96.06 804 ARG A O 1
ATOM 6317 N N . LYS A 1 805 ? -11.043 7.655 -34.480 1.00 97.56 805 LYS A N 1
ATOM 6318 C CA . LYS A 1 805 ? -9.725 7.263 -34.961 1.00 97.56 805 LYS A CA 1
ATOM 6319 C C . LYS A 1 805 ? -8.814 8.461 -34.766 1.00 97.56 805 LYS A C 1
ATOM 6321 O O . LYS A 1 805 ? -9.086 9.520 -35.334 1.00 97.56 805 LYS A O 1
ATOM 6326 N N . THR A 1 806 ? -7.782 8.302 -33.952 1.00 98.25 806 THR A N 1
ATOM 6327 C CA . THR A 1 806 ? -6.886 9.396 -33.583 1.00 98.25 806 THR A CA 1
ATOM 6328 C C . THR A 1 806 ? -6.198 9.966 -34.819 1.00 98.25 806 THR A C 1
ATOM 6330 O O . THR A 1 806 ? -5.706 9.227 -35.676 1.00 98.25 806 THR A O 1
ATOM 6333 N N . LEU A 1 807 ? -6.180 11.297 -34.915 1.00 98.56 807 LEU A N 1
ATOM 6334 C CA . LEU A 1 807 ? -5.486 12.007 -35.983 1.00 98.56 807 LEU A CA 1
ATOM 6335 C C . LEU A 1 807 ? -3.982 11.731 -35.885 1.00 98.56 807 LEU A C 1
ATOM 6337 O O . LEU A 1 807 ? -3.397 11.887 -34.814 1.00 98.56 807 LEU A O 1
ATOM 6341 N N . ARG A 1 808 ? -3.366 11.358 -37.008 1.00 98.50 808 ARG A N 1
ATOM 6342 C CA . ARG A 1 808 ? -1.912 11.237 -37.152 1.00 98.50 808 ARG A CA 1
ATOM 6343 C C . ARG A 1 808 ? -1.444 12.269 -38.164 1.00 98.50 808 ARG A C 1
ATOM 6345 O O . ARG A 1 808 ? -2.005 12.320 -39.254 1.00 98.50 808 ARG A O 1
ATOM 6352 N N . LEU A 1 809 ? -0.459 13.066 -37.779 1.00 98.38 809 LEU A N 1
ATOM 6353 C CA . LEU A 1 809 ? 0.223 14.026 -38.641 1.00 98.38 809 LEU A CA 1
ATOM 6354 C C . LEU A 1 809 ? 1.711 13.694 -38.654 1.00 98.38 809 LEU A C 1
ATOM 6356 O O . LEU A 1 809 ? 2.263 13.303 -37.621 1.00 98.38 809 LEU A O 1
ATOM 6360 N N . THR A 1 810 ? 2.376 13.867 -39.788 1.00 97.94 810 THR A N 1
ATOM 6361 C CA . THR A 1 810 ? 3.840 13.856 -39.800 1.00 97.94 810 THR A CA 1
ATOM 6362 C C . THR A 1 810 ? 4.372 15.145 -39.175 1.00 97.94 810 THR A C 1
ATOM 6364 O O . THR A 1 810 ? 3.704 16.182 -39.174 1.00 97.94 810 THR A O 1
ATOM 6367 N N . PHE A 1 811 ? 5.594 15.106 -38.646 1.00 97.00 811 PHE A N 1
ATOM 6368 C CA . PHE A 1 811 ? 6.266 16.294 -38.127 1.00 97.00 811 PHE A CA 1
ATOM 6369 C C . PHE A 1 811 ? 6.315 17.411 -39.179 1.00 97.00 811 PHE A C 1
ATOM 6371 O O . PHE A 1 811 ? 6.018 18.565 -38.881 1.00 97.00 811 PHE A O 1
ATOM 6378 N N . GLU A 1 812 ? 6.590 17.050 -40.433 1.00 95.62 812 GLU A N 1
ATOM 6379 C CA . GLU A 1 812 ? 6.601 17.964 -41.578 1.00 95.62 812 GLU A CA 1
ATOM 6380 C C . GLU A 1 812 ? 5.242 18.635 -41.811 1.00 95.62 812 GLU A C 1
ATOM 6382 O O . GLU A 1 812 ? 5.187 19.851 -41.995 1.00 95.62 812 GLU A O 1
ATOM 6387 N N . GLU A 1 813 ? 4.139 17.881 -41.746 1.00 97.50 813 GLU A N 1
ATOM 6388 C CA . GLU A 1 813 ? 2.783 18.436 -41.838 1.00 97.50 813 GLU A CA 1
ATOM 6389 C C . GLU A 1 813 ? 2.494 19.408 -40.685 1.00 97.50 813 GLU A C 1
ATOM 6391 O O . GLU A 1 813 ? 1.911 20.472 -40.904 1.00 97.50 813 GLU A O 1
ATOM 6396 N N . GLY A 1 814 ? 2.940 19.083 -39.466 1.00 96.81 814 GLY A N 1
ATOM 6397 C CA . GLY A 1 814 ? 2.824 19.967 -3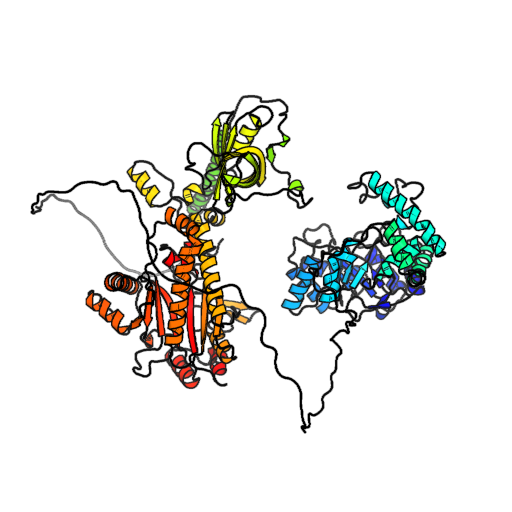8.303 1.00 96.81 814 GLY A CA 1
ATOM 6398 C C . GLY A 1 814 ? 3.597 21.279 -38.476 1.00 96.81 814 GLY A C 1
ATOM 6399 O O . GLY A 1 814 ? 3.050 22.360 -38.246 1.00 96.81 814 GLY A O 1
ATOM 6400 N N . ILE A 1 815 ? 4.842 21.206 -38.955 1.00 96.38 815 ILE A N 1
ATOM 6401 C CA . ILE A 1 815 ? 5.661 22.383 -39.281 1.00 96.38 815 ILE A CA 1
ATOM 6402 C C . ILE A 1 815 ? 5.015 23.207 -40.396 1.00 96.38 815 ILE A C 1
ATOM 6404 O O . ILE A 1 815 ? 4.997 24.436 -40.321 1.00 96.38 815 ILE A O 1
ATOM 6408 N N . GLN A 1 816 ? 4.459 22.557 -41.418 1.00 96.56 816 GLN A N 1
ATOM 6409 C CA . GLN A 1 816 ? 3.775 23.239 -42.511 1.00 96.56 816 GLN A CA 1
ATOM 6410 C C . GLN A 1 816 ? 2.548 24.013 -42.006 1.00 96.56 816 GLN A C 1
ATOM 6412 O O . GLN A 1 816 ? 2.377 25.176 -42.364 1.00 96.56 816 GLN A O 1
ATOM 6417 N N . MET A 1 817 ? 1.754 23.427 -41.103 1.00 97.19 817 MET A N 1
ATOM 6418 C CA . MET A 1 817 ? 0.632 24.122 -40.460 1.00 97.19 817 MET A CA 1
ATOM 6419 C C . MET A 1 817 ? 1.087 25.352 -39.660 1.00 97.19 817 MET A C 1
ATOM 6421 O O . MET A 1 817 ? 0.448 26.400 -39.727 1.00 97.19 817 MET A O 1
ATOM 6425 N N . LEU A 1 818 ? 2.201 25.254 -38.928 1.00 95.88 818 LEU A N 1
ATOM 6426 C CA . LEU A 1 818 ? 2.764 26.385 -38.182 1.00 95.88 818 LEU A CA 1
ATOM 6427 C C . LEU A 1 818 ? 3.258 27.502 -39.114 1.00 95.88 818 LEU A C 1
ATOM 6429 O O . LEU A 1 818 ? 2.967 28.675 -38.870 1.00 95.88 818 LEU A O 1
ATOM 6433 N N . LYS A 1 819 ? 3.932 27.147 -40.214 1.00 94.81 819 LYS A N 1
ATOM 6434 C CA . LYS A 1 819 ? 4.380 28.106 -41.237 1.00 94.81 819 LYS A CA 1
ATOM 6435 C C . LYS A 1 819 ? 3.208 28.822 -41.905 1.00 94.81 819 LYS A C 1
ATOM 6437 O O . LYS A 1 819 ? 3.264 30.034 -42.093 1.00 94.81 819 LYS A O 1
ATOM 6442 N N . GLU A 1 820 ? 2.134 28.101 -42.226 1.00 94.94 820 GLU A N 1
ATOM 6443 C CA . GLU A 1 820 ? 0.901 28.676 -42.788 1.00 94.94 820 GLU A CA 1
ATOM 6444 C C . GLU A 1 820 ? 0.213 29.650 -41.822 1.00 94.94 820 GLU A C 1
ATOM 6446 O O . GLU A 1 820 ? -0.387 30.631 -42.259 1.00 94.94 820 GLU A O 1
ATOM 6451 N N . ALA A 1 821 ? 0.355 29.426 -40.514 1.00 93.00 821 ALA A N 1
ATOM 6452 C CA . ALA A 1 821 ? -0.106 30.338 -39.470 1.00 93.00 821 ALA A CA 1
ATOM 6453 C C . ALA A 1 821 ? 0.853 31.519 -39.204 1.00 93.00 821 ALA A C 1
ATOM 6455 O O . ALA A 1 821 ? 0.593 32.328 -38.313 1.00 93.00 821 ALA A O 1
ATOM 6456 N N . GLY A 1 822 ? 1.949 31.638 -39.964 1.00 92.81 822 GLY A N 1
ATOM 6457 C CA . GLY A 1 822 ? 2.932 32.715 -39.830 1.00 92.81 822 GLY A CA 1
ATOM 6458 C C . GLY A 1 822 ? 3.904 32.547 -38.659 1.00 92.81 822 GLY A C 1
ATOM 6459 O O . GLY A 1 822 ? 4.502 33.532 -38.231 1.00 92.81 822 GLY A O 1
ATOM 6460 N N . ILE A 1 823 ? 4.057 31.331 -38.127 1.00 92.62 823 ILE A N 1
ATOM 6461 C CA . ILE A 1 823 ? 5.008 31.023 -37.054 1.00 92.62 823 ILE A CA 1
ATOM 6462 C C . ILE A 1 823 ? 6.329 30.553 -37.668 1.00 92.62 823 ILE A C 1
ATOM 6464 O O . ILE A 1 823 ? 6.364 29.585 -38.430 1.00 92.62 823 ILE A O 1
ATOM 6468 N N . GLU A 1 824 ? 7.428 31.222 -37.320 1.00 88.38 824 GLU A N 1
ATOM 6469 C CA . GLU A 1 824 ? 8.771 30.773 -37.685 1.00 88.38 824 GLU A CA 1
ATOM 6470 C C . GLU A 1 824 ? 9.196 29.601 -36.793 1.00 88.38 824 GLU A C 1
ATOM 6472 O O . GLU A 1 824 ? 9.226 29.705 -35.567 1.00 88.38 824 GLU A O 1
ATOM 6477 N N . VAL A 1 825 ? 9.522 28.472 -37.419 1.00 89.81 825 VAL A N 1
ATOM 6478 C CA . VAL A 1 825 ? 9.962 27.245 -36.746 1.00 89.81 825 VAL A CA 1
ATOM 6479 C C . VAL A 1 825 ? 11.043 26.569 -37.576 1.00 89.81 825 VAL A C 1
ATOM 6481 O O . VAL A 1 825 ? 10.940 26.508 -38.805 1.00 89.81 825 VAL A O 1
ATOM 6484 N N . ASP A 1 826 ? 12.065 26.048 -36.898 1.00 89.88 826 ASP A N 1
ATOM 6485 C CA . ASP A 1 826 ? 13.097 25.219 -37.516 1.00 89.88 826 ASP A CA 1
ATOM 6486 C C . ASP A 1 826 ? 12.469 23.898 -38.008 1.00 89.88 826 ASP A C 1
ATOM 6488 O O . ASP A 1 826 ? 11.910 23.159 -37.196 1.00 89.88 826 ASP A O 1
ATOM 6492 N N . PRO A 1 827 ? 12.540 23.571 -39.314 1.00 88.62 827 PRO A N 1
ATOM 6493 C CA . PRO A 1 827 ? 11.963 22.343 -39.860 1.00 88.62 827 PRO A CA 1
ATOM 6494 C C . PRO A 1 827 ? 12.537 21.043 -39.288 1.00 88.62 827 PRO A C 1
ATOM 6496 O O . PRO A 1 827 ? 11.895 20.002 -39.424 1.00 88.62 827 PRO A O 1
ATOM 6499 N N . LEU A 1 828 ? 13.735 21.091 -38.697 1.00 90.31 828 LEU A N 1
ATOM 6500 C CA . LEU A 1 828 ? 14.404 19.943 -38.075 1.00 90.31 828 LEU A CA 1
ATOM 6501 C C . LEU A 1 828 ? 14.669 20.148 -36.574 1.00 90.31 828 LEU A C 1
ATOM 6503 O O . LEU A 1 828 ? 15.294 19.294 -35.943 1.00 90.31 828 LEU A O 1
ATOM 6507 N N . GLY A 1 829 ? 14.200 21.262 -36.009 1.00 87.38 829 GLY A N 1
ATOM 6508 C CA . GLY A 1 829 ? 14.333 21.576 -34.591 1.00 87.38 829 GLY A CA 1
ATOM 6509 C C . GLY A 1 829 ? 13.217 20.967 -33.747 1.00 87.38 829 GLY A C 1
ATOM 6510 O O . GLY A 1 829 ? 12.220 20.471 -34.265 1.00 87.38 829 GLY A O 1
ATOM 6511 N N . ASP A 1 830 ? 13.385 21.018 -32.428 1.00 88.44 830 ASP A N 1
ATOM 6512 C CA . ASP A 1 830 ? 12.358 20.574 -31.484 1.00 88.44 830 ASP A CA 1
ATOM 6513 C C . ASP A 1 830 ? 11.234 21.617 -31.336 1.00 88.44 830 ASP A C 1
ATOM 6515 O O . ASP A 1 830 ? 11.441 22.819 -31.543 1.00 88.44 830 ASP A O 1
ATOM 6519 N N . LEU A 1 831 ? 10.035 21.174 -30.953 1.00 89.25 831 LEU A N 1
ATOM 6520 C CA . LEU A 1 831 ? 8.904 22.067 -30.705 1.00 89.25 831 LEU A CA 1
ATOM 6521 C C . LEU A 1 831 ? 8.945 22.578 -29.263 1.00 89.25 831 LEU A C 1
ATOM 6523 O O . LEU A 1 831 ? 8.826 21.823 -28.305 1.00 89.25 831 LEU A O 1
ATOM 6527 N N . ASN A 1 832 ? 9.063 23.894 -29.094 1.00 88.50 832 ASN A N 1
ATOM 6528 C CA . ASN A 1 832 ? 8.933 24.506 -27.777 1.00 88.50 832 ASN A CA 1
ATOM 6529 C C . ASN A 1 832 ? 7.457 24.579 -27.330 1.00 88.50 832 ASN A C 1
ATOM 6531 O O . ASN A 1 832 ? 6.522 24.435 -28.112 1.00 88.50 832 ASN A O 1
ATOM 6535 N N . THR A 1 833 ? 7.222 24.880 -26.053 1.00 85.56 833 THR A N 1
ATOM 6536 C CA . THR A 1 833 ? 5.866 24.904 -25.473 1.00 85.56 833 THR A CA 1
ATOM 6537 C C . THR A 1 833 ? 4.883 25.853 -26.174 1.00 85.56 833 THR A C 1
ATOM 6539 O O . THR A 1 833 ? 3.679 25.594 -26.191 1.00 85.56 833 THR A O 1
ATOM 6542 N N . GLU A 1 834 ? 5.351 26.972 -26.724 1.00 88.75 834 GLU A N 1
ATOM 6543 C CA . GLU A 1 834 ? 4.479 27.922 -27.420 1.00 88.75 834 GLU A CA 1
ATOM 6544 C C . GLU A 1 834 ? 4.057 27.389 -28.793 1.00 88.75 834 GLU A C 1
ATOM 6546 O O . GLU A 1 834 ? 2.885 27.508 -29.173 1.00 88.75 834 GLU A O 1
ATOM 6551 N N . THR A 1 835 ? 4.979 26.741 -29.508 1.00 92.31 835 THR A N 1
ATOM 6552 C CA . THR A 1 835 ? 4.695 26.129 -30.808 1.00 92.31 835 THR A CA 1
ATOM 6553 C C . THR A 1 835 ? 3.821 24.884 -30.661 1.00 92.31 835 THR A C 1
ATOM 6555 O O . THR A 1 835 ? 2.870 24.750 -31.428 1.00 92.31 835 THR A O 1
ATOM 6558 N N . GLU A 1 836 ? 4.025 24.054 -29.626 1.00 93.38 836 GLU A N 1
ATOM 6559 C CA . GLU A 1 836 ? 3.129 22.933 -29.269 1.00 93.38 836 GLU A CA 1
ATOM 6560 C C . GLU A 1 836 ? 1.673 23.407 -29.097 1.00 93.38 836 GLU A C 1
ATOM 6562 O O . GLU A 1 836 ? 0.740 22.884 -29.719 1.00 93.38 836 GLU A O 1
ATOM 6567 N N . ARG A 1 837 ? 1.473 24.453 -28.282 1.00 93.25 837 ARG A N 1
ATOM 6568 C CA . ARG A 1 837 ? 0.143 25.012 -27.995 1.00 93.25 837 ARG A CA 1
ATOM 6569 C C . ARG A 1 837 ? -0.495 25.631 -29.228 1.00 93.25 837 ARG A C 1
ATOM 6571 O O . ARG A 1 837 ? -1.704 25.503 -29.423 1.00 93.25 837 ARG A O 1
ATOM 6578 N N . THR A 1 838 ? 0.298 26.314 -30.047 1.00 96.19 838 THR A N 1
ATOM 6579 C CA . THR A 1 838 ? -0.187 26.927 -31.286 1.00 96.19 838 THR A CA 1
ATOM 6580 C C . THR A 1 838 ? -0.602 25.857 -32.288 1.00 96.19 838 THR A C 1
ATOM 6582 O O . THR A 1 838 ? -1.717 25.917 -32.803 1.00 96.19 838 THR A O 1
ATOM 6585 N N . LEU A 1 839 ? 0.215 24.819 -32.476 1.00 97.50 839 LEU A N 1
ATOM 6586 C CA . LEU A 1 839 ? -0.134 23.675 -33.314 1.00 97.50 839 LEU A CA 1
ATOM 6587 C C . LEU A 1 839 ? -1.409 22.987 -32.813 1.00 97.50 839 LEU A C 1
ATOM 6589 O O . LEU A 1 839 ? -2.308 22.719 -33.604 1.00 97.50 839 LEU A O 1
ATOM 6593 N N . GLY A 1 840 ? -1.547 22.783 -31.499 1.00 97.44 840 GLY A N 1
ATOM 6594 C CA . GLY A 1 840 ? -2.762 22.222 -30.905 1.00 97.44 840 GLY A CA 1
ATOM 6595 C C . GLY A 1 840 ? -4.031 23.026 -31.214 1.00 97.44 840 GLY A C 1
ATOM 6596 O O . GLY A 1 840 ? -5.069 22.432 -31.505 1.00 97.44 840 GLY A O 1
ATOM 6597 N N . LYS A 1 841 ? -3.956 24.366 -31.217 1.00 97.44 841 LYS A N 1
ATOM 6598 C CA . LYS A 1 841 ? -5.079 25.232 -31.625 1.00 97.44 841 LYS A CA 1
ATOM 6599 C C . LYS A 1 841 ? -5.418 25.060 -33.104 1.00 97.44 841 LYS A C 1
ATOM 6601 O O . LYS A 1 841 ? -6.584 24.865 -33.428 1.00 97.44 841 LYS A O 1
ATOM 6606 N N . LEU A 1 842 ? -4.412 25.057 -33.979 1.00 98.06 842 LEU A N 1
ATOM 6607 C CA . LEU A 1 842 ? -4.605 24.855 -35.420 1.00 98.06 842 LEU A CA 1
ATOM 6608 C C . LEU A 1 842 ? -5.220 23.480 -35.720 1.00 98.06 842 LEU A C 1
ATOM 6610 O O . LEU A 1 842 ? -6.104 23.360 -36.567 1.00 98.06 842 LEU A O 1
ATOM 6614 N N . VAL A 1 843 ? -4.792 22.440 -34.999 1.00 98.31 843 VAL A N 1
ATOM 6615 C CA . VAL A 1 843 ? -5.361 21.091 -35.105 1.00 98.31 843 VAL A CA 1
ATOM 6616 C C . VAL A 1 843 ? -6.821 21.072 -34.651 1.00 98.31 843 VAL A C 1
ATOM 6618 O O . VAL A 1 843 ? -7.664 20.492 -35.339 1.00 98.31 843 VAL A O 1
ATOM 6621 N N . LEU A 1 844 ? -7.148 21.743 -33.545 1.00 98.00 844 LEU A N 1
ATOM 6622 C CA . LEU A 1 844 ? -8.524 21.864 -33.070 1.00 98.00 844 LEU A CA 1
ATOM 6623 C C . LEU A 1 844 ? -9.415 22.612 -34.070 1.00 98.00 844 LEU A C 1
ATOM 6625 O O . LEU A 1 844 ? -10.529 22.168 -34.343 1.00 98.00 844 LEU A O 1
ATOM 6629 N N . GLU A 1 845 ? -8.935 23.720 -34.630 1.00 97.56 845 GLU A N 1
ATOM 6630 C CA . GLU A 1 845 ? -9.668 24.528 -35.609 1.00 97.56 845 GLU A CA 1
ATOM 6631 C C . GLU A 1 845 ? -9.905 23.772 -36.921 1.00 97.56 845 GLU A C 1
ATOM 6633 O O . GLU A 1 845 ? -11.013 23.799 -37.457 1.00 97.56 845 GLU A O 1
ATOM 6638 N N . LYS A 1 846 ? -8.887 23.061 -37.422 1.00 97.94 846 LYS A N 1
ATOM 6639 C CA . LYS A 1 846 ? -8.939 22.364 -38.715 1.00 97.94 846 LYS A CA 1
ATOM 6640 C C . LYS A 1 846 ? -9.633 21.005 -38.645 1.00 97.94 846 LYS A C 1
ATOM 6642 O O . LYS A 1 846 ? -10.387 20.659 -39.552 1.00 97.94 846 LYS A O 1
ATOM 6647 N N . TYR A 1 847 ? -9.375 20.227 -37.595 1.00 97.94 847 TYR A N 1
ATOM 6648 C CA . TYR A 1 847 ? -9.794 18.822 -37.497 1.00 97.94 847 TYR A CA 1
ATOM 6649 C C . TYR A 1 847 ? -10.786 18.547 -36.360 1.00 97.94 847 TYR A C 1
ATOM 6651 O O . TYR A 1 847 ? -11.288 17.430 -36.245 1.00 97.94 847 TYR A O 1
ATOM 6659 N N . GLY A 1 848 ? -11.086 19.535 -35.512 1.00 97.69 848 GLY A N 1
ATOM 6660 C CA . GLY A 1 848 ? -12.072 19.392 -34.439 1.00 97.69 848 GLY A CA 1
ATOM 6661 C C . GLY A 1 848 ? -11.634 18.493 -33.279 1.00 97.69 848 GLY A C 1
ATOM 6662 O O . GLY A 1 848 ? -12.495 18.021 -32.537 1.00 97.69 848 GLY A O 1
ATOM 6663 N N . THR A 1 849 ? -10.330 18.247 -33.114 1.00 98.38 849 THR A N 1
ATOM 6664 C CA . THR A 1 849 ? -9.771 17.355 -32.084 1.00 98.38 849 THR A CA 1
ATOM 6665 C C . THR A 1 849 ? -8.708 18.041 -31.239 1.00 98.38 849 THR A C 1
ATOM 6667 O O . THR A 1 849 ? -7.917 18.834 -31.735 1.00 98.38 849 THR A O 1
ATOM 6670 N N . GLU A 1 850 ? -8.677 17.706 -29.955 1.00 98.44 850 GLU A N 1
ATOM 6671 C CA . GLU A 1 850 ? -7.642 18.099 -28.996 1.00 98.44 850 GLU A CA 1
ATOM 6672 C C . GLU A 1 850 ? -6.690 16.936 -28.681 1.00 98.44 850 GLU A C 1
ATOM 6674 O O . GLU A 1 850 ? -5.736 17.131 -27.932 1.00 98.44 850 GLU A O 1
ATOM 6679 N N . PHE A 1 851 ? -6.944 15.747 -29.241 1.00 98.69 851 PHE A N 1
ATOM 6680 C CA . PHE A 1 851 ? -6.111 14.551 -29.122 1.00 98.69 851 PHE A CA 1
ATOM 6681 C C . PHE A 1 851 ? -5.581 14.129 -30.496 1.00 98.69 851 PHE A C 1
ATOM 6683 O O . PHE A 1 851 ? -6.372 13.871 -31.413 1.00 98.69 851 PHE A O 1
ATOM 6690 N N . TYR A 1 852 ? -4.257 14.096 -30.651 1.00 98.69 852 TYR A N 1
ATOM 6691 C CA . TYR A 1 852 ? -3.588 13.745 -31.907 1.00 98.69 852 TYR A CA 1
ATOM 6692 C C . TYR A 1 852 ? -2.167 13.213 -31.672 1.00 98.69 852 TYR A C 1
ATOM 6694 O O . TYR A 1 852 ? -1.578 13.424 -30.611 1.00 98.69 852 TYR A O 1
ATOM 6702 N N . ILE A 1 853 ? -1.627 12.526 -32.680 1.00 98.69 853 ILE A N 1
ATOM 6703 C CA . ILE A 1 853 ? -0.267 11.979 -32.713 1.00 98.69 853 ILE A CA 1
ATOM 6704 C C . ILE A 1 853 ? 0.530 12.728 -33.783 1.00 98.69 853 ILE A C 1
ATOM 6706 O O . ILE A 1 853 ? 0.078 12.829 -34.925 1.00 98.69 853 ILE A O 1
ATOM 6710 N N . LEU A 1 854 ? 1.718 13.209 -33.427 1.00 98.44 854 LEU A N 1
ATOM 6711 C CA . LEU A 1 854 ? 2.697 13.756 -34.363 1.00 98.44 854 LEU A CA 1
ATOM 6712 C C . LEU A 1 854 ? 3.840 12.743 -34.500 1.00 98.44 854 LEU A C 1
ATOM 6714 O O . LEU A 1 854 ? 4.466 12.398 -33.503 1.00 98.44 854 LEU A O 1
ATOM 6718 N N . HIS A 1 855 ? 4.101 12.221 -35.697 1.00 98.25 855 HIS A N 1
ATOM 6719 C CA . HIS A 1 855 ? 5.097 11.161 -35.917 1.00 98.25 855 HIS A CA 1
ATOM 6720 C C . HIS A 1 855 ? 6.153 11.548 -36.954 1.00 98.25 855 HIS A C 1
ATOM 6722 O O . HIS A 1 855 ? 5.995 12.535 -37.665 1.00 98.25 855 HIS A O 1
ATOM 6728 N N . ARG A 1 856 ? 7.234 10.763 -37.049 1.00 97.12 856 ARG A N 1
ATOM 6729 C CA . ARG A 1 856 ? 8.416 11.058 -37.882 1.00 97.12 856 ARG A CA 1
ATOM 6730 C C . ARG A 1 856 ? 9.153 12.316 -37.426 1.00 97.12 856 ARG A C 1
ATOM 6732 O O . ARG A 1 856 ? 9.375 13.229 -38.210 1.00 97.12 856 ARG A O 1
ATOM 6739 N N . TYR A 1 857 ? 9.521 12.378 -36.148 1.00 97.69 857 TYR A N 1
ATOM 6740 C CA . TYR A 1 857 ? 10.305 13.505 -35.634 1.00 97.69 857 TYR A CA 1
ATOM 6741 C C . TYR A 1 857 ? 11.750 13.495 -36.148 1.00 97.69 857 TYR A C 1
ATOM 6743 O O . TYR A 1 857 ? 12.278 12.414 -36.446 1.00 97.69 857 TYR A O 1
ATOM 6751 N N . PRO A 1 858 ? 12.413 14.666 -36.192 1.00 96.94 858 PRO A N 1
ATOM 6752 C CA . PRO A 1 858 ? 13.829 14.760 -36.519 1.00 96.94 858 PRO A CA 1
ATOM 6753 C C . PRO A 1 858 ? 14.672 13.861 -35.605 1.00 96.94 858 PRO A C 1
ATOM 6755 O O . PRO A 1 858 ? 14.497 13.849 -34.388 1.00 96.94 858 PRO A O 1
ATOM 6758 N N . LEU A 1 859 ? 15.598 13.092 -36.176 1.00 95.38 859 LEU A N 1
ATOM 6759 C CA . LEU A 1 859 ? 16.425 12.147 -35.418 1.00 95.38 859 LEU A CA 1
ATOM 6760 C C . LEU A 1 859 ? 17.351 12.862 -34.418 1.00 95.38 859 LEU A C 1
ATOM 6762 O O . LEU A 1 859 ? 17.637 12.324 -33.350 1.00 95.38 859 LEU A O 1
ATOM 6766 N N . ALA A 1 860 ? 17.790 14.080 -34.748 1.00 92.19 860 ALA A N 1
ATOM 6767 C CA . ALA A 1 860 ? 18.719 14.872 -33.942 1.00 92.19 860 ALA A CA 1
ATOM 6768 C C . ALA A 1 860 ? 18.168 15.264 -32.559 1.00 92.19 860 ALA A C 1
ATOM 6770 O O . ALA A 1 860 ? 18.948 15.464 -31.632 1.00 92.19 860 ALA A O 1
ATOM 6771 N N . VAL A 1 861 ? 16.841 15.349 -32.410 1.00 91.31 861 VAL A N 1
ATOM 6772 C CA . VAL A 1 861 ? 16.179 15.729 -31.147 1.00 91.31 861 VAL A CA 1
ATOM 6773 C C . VAL A 1 861 ? 15.710 14.517 -30.337 1.00 91.31 861 VAL A C 1
ATOM 6775 O O . VAL A 1 861 ? 15.084 14.665 -29.291 1.00 91.31 861 VAL A O 1
ATOM 6778 N N . ARG A 1 862 ? 15.988 13.295 -30.813 1.00 92.81 862 ARG A N 1
ATOM 6779 C CA . ARG A 1 862 ? 15.533 12.050 -30.187 1.00 92.81 862 ARG A CA 1
ATOM 6780 C C . ARG A 1 862 ? 16.677 11.293 -29.503 1.00 92.81 862 ARG A C 1
ATOM 6782 O O . ARG A 1 862 ? 17.827 11.392 -29.932 1.00 92.81 862 ARG A O 1
ATOM 6789 N N . PRO A 1 863 ? 16.382 10.493 -28.458 1.00 92.19 863 PRO A N 1
ATOM 6790 C CA . PRO A 1 863 ? 17.400 9.711 -27.759 1.00 92.19 863 PRO A CA 1
ATOM 6791 C C . PRO A 1 863 ? 18.136 8.721 -28.670 1.00 92.19 863 PRO A C 1
ATOM 6793 O O . PRO A 1 863 ? 17.585 8.248 -29.668 1.00 92.19 863 PRO A O 1
ATOM 6796 N N . PHE A 1 864 ? 19.350 8.331 -28.274 1.00 93.31 864 PHE A N 1
ATOM 6797 C CA . PHE A 1 864 ? 20.229 7.436 -29.040 1.00 93.31 864 PHE A CA 1
ATOM 6798 C C . PHE A 1 864 ? 19.595 6.085 -29.417 1.00 93.31 864 PHE A C 1
ATOM 6800 O O . PHE A 1 864 ? 19.898 5.534 -30.469 1.00 93.31 864 PHE A O 1
ATOM 6807 N N . TYR A 1 865 ? 18.686 5.561 -28.589 1.00 94.94 865 TYR A N 1
ATOM 6808 C CA . TYR A 1 865 ? 17.993 4.292 -28.830 1.00 94.94 865 TYR A CA 1
ATOM 6809 C C . TYR A 1 865 ? 16.850 4.388 -29.856 1.00 94.94 865 TYR A C 1
ATOM 6811 O O . TYR A 1 865 ? 16.145 3.407 -30.075 1.00 94.94 865 TYR A O 1
ATOM 6819 N N . THR A 1 866 ? 16.622 5.552 -30.467 1.00 97.44 866 THR A N 1
ATOM 6820 C CA . THR A 1 866 ? 15.544 5.775 -31.443 1.00 97.44 866 THR A CA 1
ATOM 6821 C C . THR A 1 866 ? 15.950 5.282 -32.829 1.00 97.44 866 THR A C 1
ATOM 6823 O O . THR A 1 866 ? 17.004 5.666 -33.336 1.00 97.44 866 THR A O 1
ATOM 6826 N N . MET A 1 867 ? 15.102 4.466 -33.461 1.00 98.25 867 MET A N 1
ATOM 6827 C CA . MET A 1 867 ? 15.345 3.952 -34.812 1.00 98.25 867 MET A CA 1
ATOM 6828 C C . MET A 1 867 ? 15.249 5.072 -35.874 1.00 98.25 867 MET A C 1
ATOM 6830 O O . MET A 1 867 ? 14.224 5.758 -35.917 1.00 98.25 867 MET A O 1
ATOM 6834 N N . PRO A 1 868 ? 16.263 5.263 -36.742 1.00 97.56 868 PRO A N 1
ATOM 6835 C CA . PRO A 1 868 ? 16.184 6.166 -37.895 1.00 97.56 868 PRO A CA 1
ATOM 6836 C C . PRO A 1 868 ? 15.130 5.729 -38.923 1.00 97.56 868 PRO A C 1
ATOM 6838 O O . PRO A 1 868 ? 14.832 4.540 -39.050 1.00 97.56 868 PRO A O 1
ATOM 6841 N N . CYS A 1 869 ? 14.586 6.677 -39.687 1.00 96.62 869 CYS A N 1
ATOM 6842 C CA . CYS A 1 869 ? 13.731 6.350 -40.827 1.00 96.62 869 CYS A CA 1
ATOM 6843 C C . CYS A 1 869 ? 14.565 5.715 -41.959 1.00 96.62 869 CYS A C 1
ATOM 6845 O O . CYS A 1 869 ? 15.659 6.198 -42.251 1.00 96.62 869 CYS A O 1
ATOM 6847 N N . PRO A 1 870 ? 14.055 4.685 -42.658 1.00 94.00 870 PRO A N 1
ATOM 6848 C CA . PRO A 1 870 ? 14.777 4.065 -43.772 1.00 94.00 870 PRO A CA 1
ATOM 6849 C C . PRO A 1 870 ? 14.847 4.962 -45.017 1.00 94.00 870 PRO A C 1
ATOM 6851 O O . PRO A 1 870 ? 15.735 4.800 -45.847 1.00 94.00 870 PRO A O 1
ATOM 6854 N N . ASP A 1 871 ? 13.901 5.889 -45.166 1.00 94.44 871 ASP A N 1
ATOM 6855 C CA . ASP A 1 871 ? 13.764 6.769 -46.327 1.00 94.44 871 ASP A CA 1
ATOM 6856 C C . ASP A 1 871 ? 14.418 8.150 -46.138 1.00 94.44 871 ASP A C 1
ATOM 6858 O O . ASP A 1 871 ? 14.551 8.900 -47.104 1.00 94.44 871 ASP A O 1
ATOM 6862 N N . SER A 1 872 ? 14.836 8.498 -44.916 1.00 92.06 872 SER A N 1
ATOM 6863 C CA . SER A 1 872 ? 15.531 9.755 -44.627 1.00 92.06 872 SER A CA 1
ATOM 6864 C C . SER A 1 872 ? 16.321 9.684 -43.323 1.00 92.06 872 SER A C 1
ATOM 6866 O O . SER A 1 872 ? 15.748 9.503 -42.250 1.00 92.06 872 SER A O 1
ATOM 6868 N N . GLU A 1 873 ? 17.627 9.934 -43.404 1.00 87.12 873 GLU A N 1
ATOM 6869 C CA . GLU A 1 873 ? 18.530 9.973 -42.244 1.00 87.12 873 GLU A CA 1
ATOM 6870 C C . GLU A 1 873 ? 18.236 11.145 -41.288 1.00 87.12 873 GLU A C 1
ATOM 6872 O O . GLU A 1 873 ? 18.648 11.125 -40.129 1.00 87.12 873 GLU A O 1
ATOM 6877 N N . ALA A 1 874 ? 17.498 12.163 -41.748 1.00 93.06 874 ALA A N 1
ATOM 6878 C CA . ALA A 1 874 ? 17.123 13.313 -40.927 1.00 93.06 874 ALA A CA 1
ATOM 6879 C C . ALA A 1 874 ? 15.977 13.005 -39.948 1.00 93.06 874 ALA A C 1
ATOM 6881 O O . ALA A 1 874 ? 15.829 13.705 -38.945 1.00 93.06 874 ALA A O 1
ATOM 6882 N N . TYR A 1 875 ? 15.175 11.970 -40.215 1.00 96.94 875 TYR A N 1
ATOM 6883 C CA . TYR A 1 875 ? 13.978 11.628 -39.446 1.00 96.94 875 TYR A CA 1
ATOM 6884 C C . TYR A 1 875 ? 14.118 10.287 -38.725 1.00 96.94 875 TYR A C 1
ATOM 6886 O O . TYR A 1 875 ? 15.029 9.495 -38.959 1.00 96.94 875 TYR A O 1
ATOM 6894 N N . SER A 1 876 ? 13.191 10.036 -37.809 1.00 98.00 876 SER A N 1
ATOM 6895 C CA . SER A 1 876 ? 13.183 8.848 -36.964 1.00 98.00 876 SER A CA 1
ATOM 6896 C C . SER A 1 876 ? 11.799 8.218 -36.864 1.00 98.00 876 SER A C 1
ATOM 6898 O O . SER A 1 876 ? 10.782 8.907 -36.954 1.00 98.00 876 SER A O 1
ATOM 6900 N N . ASN A 1 877 ? 11.751 6.918 -36.579 1.00 98.38 877 ASN A N 1
ATOM 6901 C CA . ASN A 1 877 ? 10.529 6.162 -36.297 1.00 98.38 877 ASN A CA 1
ATOM 6902 C C . ASN A 1 877 ? 10.031 6.444 -34.868 1.00 98.38 877 ASN A C 1
ATOM 6904 O O . ASN A 1 877 ? 9.885 5.546 -34.037 1.00 98.38 877 ASN A O 1
ATOM 6908 N N . SER A 1 878 ? 9.807 7.720 -34.569 1.00 98.38 878 SER A N 1
ATOM 6909 C CA . SER A 1 878 ? 9.323 8.224 -33.287 1.00 98.38 878 SER A CA 1
ATOM 6910 C C . SER A 1 878 ? 8.036 9.022 -33.450 1.00 98.38 878 SER A C 1
ATOM 6912 O O . SER A 1 878 ? 7.648 9.407 -34.562 1.00 98.38 878 SER A O 1
ATOM 6914 N N . PHE A 1 879 ? 7.346 9.231 -32.337 1.00 98.50 879 PHE A N 1
ATOM 6915 C CA . PHE A 1 879 ? 6.110 9.985 -32.270 1.00 98.50 879 PHE A CA 1
ATOM 6916 C C . PHE A 1 879 ? 5.904 10.576 -30.878 1.00 98.50 879 PHE A C 1
ATOM 6918 O O . PHE A 1 879 ? 6.282 9.966 -29.880 1.00 98.50 879 PHE A O 1
ATOM 6925 N N . ASP A 1 880 ? 5.221 11.714 -30.830 1.00 98.19 880 ASP A N 1
ATOM 6926 C CA . ASP A 1 880 ? 4.659 12.262 -29.603 1.00 98.19 880 ASP A CA 1
ATOM 6927 C C . ASP A 1 880 ? 3.135 12.328 -29.711 1.00 98.19 880 ASP A C 1
ATOM 6929 O O . ASP A 1 880 ? 2.556 12.387 -30.802 1.00 98.19 880 ASP A O 1
ATOM 6933 N N . VAL A 1 881 ? 2.468 12.299 -28.562 1.00 98.44 881 VAL A N 1
ATOM 6934 C CA . VAL A 1 881 ? 1.005 12.371 -28.470 1.00 98.44 881 VAL A CA 1
ATOM 6935 C C . VAL A 1 881 ? 0.628 13.580 -27.642 1.00 98.44 881 VAL A C 1
ATOM 6937 O O . VAL A 1 881 ? 1.210 13.816 -26.583 1.00 98.44 881 VAL A O 1
ATOM 6940 N N . PHE A 1 882 ? -0.376 14.318 -28.100 1.00 98.38 882 PHE A N 1
ATOM 6941 C CA . PHE A 1 882 ? -0.775 15.589 -27.515 1.00 98.38 882 PHE A CA 1
ATOM 6942 C C . PHE A 1 882 ? -2.208 15.532 -26.997 1.00 98.38 882 PHE A C 1
ATOM 6944 O O . PHE A 1 882 ? -3.097 15.015 -27.673 1.00 98.38 882 PHE A O 1
ATOM 6951 N N . ILE A 1 883 ? -2.436 16.127 -25.824 1.00 98.25 883 ILE A N 1
ATOM 6952 C CA . ILE A 1 883 ? -3.767 16.486 -25.321 1.00 98.25 883 ILE A CA 1
ATOM 6953 C C . ILE A 1 883 ? -3.789 18.005 -25.142 1.00 98.25 883 ILE A C 1
ATOM 6955 O O . ILE A 1 883 ? -2.948 18.561 -24.442 1.00 98.25 883 ILE A O 1
ATOM 6959 N N . ARG A 1 884 ? -4.745 18.693 -25.777 1.00 97.12 884 ARG A N 1
ATOM 6960 C CA . ARG A 1 884 ? -4.898 20.164 -25.720 1.00 97.12 884 ARG A CA 1
ATOM 6961 C C . ARG A 1 884 ? -3.626 20.937 -26.099 1.00 97.12 884 ARG A C 1
ATOM 6963 O O . ARG A 1 884 ? -3.337 21.991 -25.541 1.00 97.12 884 ARG A O 1
ATOM 6970 N N . GLY A 1 885 ? -2.874 20.413 -27.068 1.00 95.31 885 GLY A N 1
ATOM 6971 C CA . GLY A 1 885 ? -1.637 21.044 -27.538 1.00 95.31 885 GLY A CA 1
ATOM 6972 C C . GLY A 1 885 ? -0.479 20.969 -26.544 1.00 95.31 885 GLY A C 1
ATOM 6973 O O . GLY A 1 885 ? 0.451 21.756 -26.653 1.00 95.31 885 GLY A O 1
ATOM 6974 N N . GLU A 1 886 ? -0.528 20.052 -25.579 1.00 95.62 886 GLU A N 1
ATOM 6975 C CA . GLU A 1 886 ? 0.600 19.737 -24.707 1.00 95.62 886 GLU A CA 1
ATOM 6976 C C . GLU A 1 886 ? 0.921 18.245 -24.794 1.00 95.62 886 GLU A C 1
ATOM 6978 O O . GLU A 1 886 ? 0.022 17.400 -24.783 1.00 95.62 886 GLU A O 1
ATOM 6983 N N . GLU A 1 887 ? 2.212 17.930 -24.891 1.00 95.19 887 GLU A N 1
ATOM 6984 C CA . GLU A 1 887 ? 2.712 16.556 -24.977 1.00 95.19 887 GLU A CA 1
ATOM 6985 C C . GLU A 1 887 ? 2.270 15.733 -23.754 1.00 95.19 887 GLU A C 1
ATOM 6987 O O . GLU A 1 887 ? 2.275 16.234 -22.626 1.00 95.19 887 GLU A O 1
ATOM 6992 N N . ILE A 1 888 ? 1.899 14.471 -23.952 1.00 96.19 888 ILE A N 1
ATOM 6993 C CA . ILE A 1 888 ? 1.659 13.499 -22.875 1.00 96.19 888 ILE A CA 1
ATOM 6994 C C . ILE A 1 888 ? 2.493 12.230 -23.014 1.00 96.19 888 ILE A C 1
ATOM 6996 O O . ILE A 1 888 ? 2.751 11.569 -22.010 1.00 96.19 888 ILE A O 1
ATOM 7000 N N . ILE A 1 889 ? 2.887 11.886 -24.238 1.00 96.25 889 ILE A N 1
ATOM 7001 C CA . ILE A 1 889 ? 3.652 10.691 -24.570 1.00 96.25 889 ILE A CA 1
ATOM 7002 C C . ILE A 1 889 ? 4.802 11.101 -25.461 1.00 96.25 889 ILE A C 1
ATOM 7004 O O . ILE A 1 889 ? 4.568 11.801 -26.444 1.00 96.25 889 ILE A O 1
ATOM 7008 N N . SER A 1 890 ? 5.955 10.495 -25.190 1.00 94.25 890 SER A N 1
ATOM 7009 C CA . SER A 1 890 ? 6.988 10.280 -26.189 1.00 94.25 890 SER A CA 1
ATOM 7010 C C . SER A 1 890 ? 7.205 8.783 -26.416 1.00 94.25 890 SER A C 1
ATOM 7012 O O . SER A 1 890 ? 7.344 8.000 -25.466 1.00 94.25 890 SER A O 1
ATOM 7014 N N . GLY A 1 891 ? 7.179 8.362 -27.680 1.00 97.69 891 GLY A N 1
ATOM 7015 C CA . GLY A 1 891 ? 7.272 6.966 -28.095 1.00 97.69 891 GLY A CA 1
ATOM 7016 C C . GLY A 1 891 ? 8.113 6.779 -29.352 1.00 97.69 891 GLY A C 1
ATOM 7017 O O . GLY A 1 891 ? 8.311 7.700 -30.142 1.00 97.69 891 GLY A O 1
ATOM 7018 N N . ALA A 1 892 ? 8.653 5.575 -29.535 1.00 98.38 892 ALA A N 1
ATOM 7019 C CA . ALA A 1 892 ? 9.421 5.240 -30.731 1.00 98.38 892 ALA A CA 1
ATOM 7020 C C . ALA A 1 892 ? 9.583 3.734 -30.929 1.00 98.38 892 ALA A C 1
ATOM 7022 O O . ALA A 1 892 ? 9.469 2.950 -29.984 1.00 98.38 892 ALA A O 1
ATOM 7023 N N . GLN A 1 893 ? 9.942 3.357 -32.154 1.00 98.69 893 GLN A N 1
ATOM 7024 C CA . GLN A 1 893 ? 10.670 2.120 -32.405 1.00 98.69 893 GLN A CA 1
ATOM 7025 C C . GLN A 1 893 ? 12.093 2.230 -31.861 1.00 98.69 893 GLN A C 1
ATOM 7027 O O . GLN A 1 893 ? 12.755 3.265 -32.008 1.00 98.69 893 GLN A O 1
ATOM 7032 N N . ARG A 1 894 ? 12.572 1.141 -31.264 1.00 98.06 894 ARG A N 1
ATOM 7033 C CA . ARG A 1 894 ? 13.908 1.068 -30.681 1.00 98.06 894 ARG A CA 1
ATOM 7034 C C . ARG A 1 894 ? 14.904 0.423 -31.628 1.00 98.06 894 ARG A C 1
ATOM 7036 O O . ARG A 1 894 ? 14.568 -0.470 -32.413 1.00 98.06 894 ARG A O 1
ATOM 7043 N N . VAL A 1 895 ? 16.153 0.863 -31.529 1.00 98.00 895 VAL A N 1
ATOM 7044 C CA . VAL A 1 895 ? 17.279 0.189 -32.175 1.00 98.00 895 VAL A CA 1
ATOM 7045 C C . VAL A 1 895 ? 17.559 -1.120 -31.438 1.00 98.00 895 VAL A C 1
ATOM 7047 O O . VAL A 1 895 ? 18.038 -1.110 -30.311 1.00 98.00 895 VAL A O 1
ATOM 7050 N N . HIS A 1 896 ? 17.268 -2.242 -32.094 1.00 97.75 896 HIS A N 1
ATOM 7051 C CA . HIS A 1 896 ? 17.493 -3.600 -31.581 1.00 97.75 896 HIS A CA 1
ATOM 7052 C C . HIS A 1 896 ? 18.786 -4.236 -32.125 1.00 97.75 896 HIS A C 1
ATOM 7054 O O . HIS A 1 896 ? 19.162 -5.318 -31.694 1.00 97.75 896 HIS A O 1
ATOM 7060 N N . VAL A 1 897 ? 19.464 -3.572 -33.071 1.00 97.81 897 VAL A N 1
ATOM 7061 C CA . VAL A 1 897 ? 20.743 -4.016 -33.646 1.00 97.81 897 VAL A CA 1
ATOM 7062 C C . VAL A 1 897 ? 21.893 -3.418 -32.822 1.00 97.81 897 VAL A C 1
ATOM 7064 O O . VAL A 1 897 ? 22.037 -2.190 -32.827 1.00 97.81 897 VAL A O 1
ATOM 7067 N N . PRO A 1 898 ? 22.711 -4.234 -32.126 1.00 96.81 898 PRO A N 1
ATOM 7068 C CA . PRO A 1 898 ? 23.734 -3.743 -31.198 1.00 96.81 898 PRO A CA 1
ATOM 7069 C C . PRO A 1 898 ? 24.729 -2.761 -31.827 1.00 96.81 898 PRO A C 1
ATOM 7071 O O . PRO A 1 898 ? 25.052 -1.742 -31.223 1.00 96.81 898 PRO A O 1
ATOM 7074 N N . GLU A 1 899 ? 25.183 -3.019 -33.054 1.00 97.00 899 GLU A N 1
ATOM 7075 C CA . GLU A 1 899 ? 26.192 -2.201 -33.736 1.00 97.00 899 GLU A CA 1
ATOM 7076 C C . GLU A 1 899 ? 25.660 -0.798 -34.056 1.00 97.00 899 GLU A C 1
ATOM 7078 O O . GLU A 1 899 ? 26.351 0.204 -33.855 1.00 97.00 899 GLU A O 1
ATOM 7083 N N . LEU A 1 900 ? 24.403 -0.715 -34.505 1.00 96.56 900 LEU A N 1
ATOM 7084 C CA . LEU A 1 900 ? 23.734 0.559 -34.754 1.00 96.56 900 LEU A CA 1
ATOM 7085 C C . LEU A 1 900 ? 23.470 1.300 -33.438 1.00 96.56 900 LEU A C 1
ATOM 7087 O O . LEU A 1 900 ? 23.682 2.509 -33.363 1.00 96.56 900 LEU A O 1
ATOM 7091 N N . LEU A 1 901 ? 23.056 0.581 -32.390 1.00 95.75 901 LEU A N 1
ATOM 7092 C CA . LEU A 1 901 ? 22.803 1.155 -31.067 1.00 95.75 901 LEU A CA 1
ATOM 7093 C C . LEU A 1 901 ? 24.083 1.759 -30.468 1.00 95.75 901 LEU A C 1
ATOM 7095 O O . LEU A 1 901 ? 24.047 2.863 -29.926 1.00 95.75 901 LEU A O 1
ATOM 7099 N N . GLU A 1 902 ? 25.224 1.080 -30.621 1.00 95.38 902 GLU A N 1
ATOM 7100 C CA . GLU A 1 902 ? 26.541 1.591 -30.231 1.00 95.38 902 GLU A CA 1
ATOM 7101 C C . GLU A 1 902 ? 26.964 2.826 -31.034 1.00 95.38 902 GLU A C 1
ATOM 7103 O O . GLU A 1 902 ? 27.507 3.767 -30.449 1.00 95.38 902 GLU A O 1
ATOM 7108 N N . SER A 1 903 ? 26.747 2.835 -32.356 1.00 95.62 903 SER A N 1
ATOM 7109 C CA . SER A 1 903 ? 27.059 4.001 -33.202 1.00 95.62 903 SER A CA 1
ATOM 7110 C C . SER A 1 903 ? 26.264 5.219 -32.748 1.00 95.62 903 SER A C 1
ATOM 7112 O O . SER A 1 903 ? 26.839 6.264 -32.440 1.00 95.62 903 SER A O 1
ATOM 7114 N N . ARG A 1 904 ? 24.948 5.050 -32.588 1.00 93.94 904 ARG A N 1
ATOM 7115 C CA . ARG A 1 904 ? 24.044 6.108 -32.132 1.00 93.94 904 ARG A CA 1
ATOM 7116 C C . ARG A 1 904 ? 24.394 6.602 -30.731 1.00 93.94 904 ARG A C 1
ATOM 7118 O O . ARG A 1 904 ? 24.391 7.807 -30.497 1.00 93.94 904 ARG A O 1
ATOM 7125 N N . ALA A 1 905 ? 24.734 5.702 -29.804 1.00 91.44 905 ALA A N 1
ATOM 7126 C CA . ALA A 1 905 ? 25.183 6.087 -28.466 1.00 91.44 905 ALA A CA 1
ATOM 7127 C C . ALA A 1 905 ? 26.419 7.001 -28.531 1.00 91.44 905 ALA A C 1
ATOM 7129 O O . ALA A 1 905 ? 26.433 8.052 -27.891 1.00 91.44 905 ALA A O 1
ATOM 7130 N N . LYS A 1 906 ? 27.416 6.653 -29.358 1.00 92.38 906 LYS A N 1
ATOM 7131 C CA . LYS A 1 906 ? 28.629 7.465 -29.560 1.00 92.38 906 LYS A CA 1
ATOM 7132 C C . LYS A 1 906 ? 28.315 8.823 -30.192 1.00 92.38 906 LYS A C 1
ATOM 7134 O O . LYS A 1 906 ? 28.833 9.833 -29.723 1.00 92.38 906 LYS A O 1
ATOM 7139 N N . GLU A 1 907 ? 27.455 8.861 -31.209 1.00 91.06 907 GLU A N 1
ATOM 7140 C CA . GLU A 1 907 ? 27.006 10.100 -31.868 1.00 91.06 907 GLU A CA 1
ATOM 7141 C C . GLU A 1 907 ? 26.290 11.049 -30.896 1.00 91.06 907 GLU A C 1
ATOM 7143 O O . GLU A 1 907 ? 26.491 12.260 -30.950 1.00 91.06 907 GLU A O 1
ATOM 7148 N N . CYS A 1 908 ? 25.502 10.502 -29.967 1.00 89.00 908 CYS A N 1
ATOM 7149 C CA . CYS A 1 908 ? 24.833 11.260 -28.909 1.00 89.00 908 CYS A CA 1
ATOM 7150 C C . CYS A 1 908 ? 25.740 11.571 -27.699 1.00 89.00 908 CYS A C 1
ATOM 7152 O O . CYS A 1 908 ? 25.254 12.096 -26.699 1.00 89.00 908 CYS A O 1
ATOM 7154 N N . GLY A 1 909 ? 27.038 11.250 -27.757 1.00 88.25 909 GLY A N 1
ATOM 7155 C CA . GLY A 1 909 ? 28.002 11.546 -26.692 1.00 88.25 909 GLY A CA 1
ATOM 7156 C C . GLY A 1 909 ? 27.893 10.652 -25.450 1.00 88.25 909 GLY A C 1
ATOM 7157 O O . GLY A 1 909 ? 28.371 11.033 -24.382 1.00 88.25 909 GLY A O 1
ATOM 7158 N N . ILE A 1 910 ? 27.276 9.474 -25.565 1.00 85.62 910 ILE A N 1
ATOM 7159 C CA . ILE A 1 910 ? 27.120 8.508 -24.471 1.00 85.62 910 ILE A CA 1
ATOM 7160 C C . ILE A 1 910 ? 28.292 7.521 -24.491 1.00 85.62 910 ILE A C 1
ATOM 7162 O O . ILE A 1 910 ? 28.566 6.872 -25.502 1.00 85.62 910 ILE A O 1
ATOM 7166 N N . ASP A 1 911 ? 28.980 7.368 -23.354 1.00 86.62 911 ASP A N 1
ATOM 7167 C CA . ASP A 1 911 ? 30.026 6.352 -23.206 1.00 86.62 911 ASP A CA 1
ATOM 7168 C C . ASP A 1 911 ? 29.396 4.954 -23.151 1.00 86.62 911 ASP A C 1
ATOM 7170 O O . ASP A 1 911 ? 28.771 4.573 -22.160 1.00 86.62 911 ASP A O 1
ATOM 7174 N N . VAL A 1 912 ? 29.610 4.172 -24.210 1.00 87.31 912 VAL A N 1
ATOM 7175 C CA . VAL A 1 912 ? 29.133 2.789 -24.370 1.00 87.31 912 VAL A CA 1
ATOM 7176 C C . VAL A 1 912 ? 29.460 1.908 -23.160 1.00 87.31 912 VAL A C 1
ATOM 7178 O O . VAL A 1 912 ? 28.662 1.041 -22.810 1.00 87.31 912 VAL A O 1
ATOM 7181 N N . LYS A 1 913 ? 30.577 2.146 -22.458 1.00 86.06 913 LYS A N 1
ATOM 7182 C CA . LYS A 1 913 ? 30.938 1.375 -21.254 1.00 86.06 913 LYS A CA 1
ATOM 7183 C C . LYS A 1 913 ? 29.942 1.550 -20.111 1.00 86.06 913 LYS A C 1
ATOM 7185 O O . LYS A 1 913 ? 29.784 0.645 -19.300 1.00 86.06 913 LYS A O 1
ATOM 7190 N N . THR A 1 914 ? 29.278 2.701 -20.030 1.00 82.19 914 THR A N 1
ATOM 7191 C CA . THR A 1 914 ? 28.312 2.998 -18.960 1.00 82.19 914 THR A CA 1
ATOM 7192 C C . THR A 1 914 ? 26.981 2.273 -19.147 1.00 82.19 914 THR A C 1
ATOM 7194 O O . THR A 1 914 ? 26.251 2.082 -18.178 1.00 82.19 914 THR A O 1
ATOM 7197 N N . ILE A 1 915 ? 26.691 1.831 -20.374 1.00 85.38 915 ILE A N 1
ATOM 7198 C CA . ILE A 1 915 ? 25.453 1.148 -20.764 1.00 85.38 915 ILE A CA 1
ATOM 7199 C C . ILE A 1 915 ? 25.722 -0.231 -21.387 1.00 85.38 915 ILE A C 1
ATOM 7201 O O . ILE A 1 915 ? 24.859 -0.776 -22.073 1.00 85.38 915 ILE A O 1
ATOM 7205 N N . SER A 1 916 ? 26.901 -0.818 -21.152 1.00 88.31 916 SER A N 1
ATOM 7206 C CA . SER A 1 916 ? 27.303 -2.077 -21.791 1.00 88.31 916 SER A CA 1
ATOM 7207 C C . SER A 1 916 ? 26.340 -3.216 -21.468 1.00 88.31 916 SER A C 1
ATOM 7209 O O . SER A 1 916 ? 25.892 -3.898 -22.377 1.00 88.31 916 SER A O 1
ATOM 7211 N N . THR A 1 917 ? 25.911 -3.342 -20.207 1.00 88.56 917 THR A N 1
ATOM 7212 C CA . THR A 1 917 ? 24.930 -4.356 -19.781 1.00 88.56 917 THR A CA 1
ATOM 7213 C C . THR A 1 917 ? 23.606 -4.249 -20.540 1.00 88.56 917 THR A C 1
ATOM 7215 O O . THR A 1 917 ? 22.965 -5.260 -20.808 1.00 88.56 917 THR A O 1
ATOM 7218 N N . TYR A 1 918 ? 23.192 -3.029 -20.889 1.00 91.81 918 TYR A N 1
ATOM 7219 C CA . TYR A 1 918 ? 21.990 -2.803 -21.684 1.00 91.81 918 TYR A CA 1
ATOM 7220 C C . TYR A 1 918 ? 22.213 -3.211 -23.145 1.00 91.81 918 TYR A C 1
ATOM 7222 O O . TYR A 1 918 ? 21.397 -3.941 -23.692 1.00 91.81 918 TYR A O 1
ATOM 7230 N N . ILE A 1 919 ? 23.329 -2.807 -23.761 1.00 92.75 919 ILE A N 1
ATOM 7231 C CA . ILE A 1 919 ? 23.657 -3.164 -25.153 1.00 92.75 919 ILE A CA 1
ATOM 7232 C C . ILE A 1 919 ? 23.835 -4.680 -25.313 1.00 92.75 919 ILE A C 1
ATOM 7234 O O . ILE A 1 919 ? 23.372 -5.260 -26.294 1.00 92.75 919 ILE A O 1
ATOM 7238 N N . ASP A 1 920 ? 24.461 -5.335 -24.336 1.00 94.62 920 ASP A N 1
ATOM 7239 C CA . ASP A 1 920 ? 24.709 -6.775 -24.356 1.00 94.62 920 ASP A CA 1
ATOM 7240 C C . ASP A 1 920 ? 23.409 -7.588 -24.363 1.00 94.62 920 ASP A C 1
ATOM 7242 O O . ASP A 1 920 ? 23.370 -8.653 -24.977 1.00 94.62 920 ASP A O 1
ATOM 7246 N N . ALA A 1 921 ? 22.319 -7.063 -23.790 1.00 95.44 921 ALA A N 1
ATOM 7247 C CA . ALA A 1 921 ? 21.007 -7.708 -23.848 1.00 95.44 921 ALA A CA 1
ATOM 7248 C C . ALA A 1 921 ? 20.498 -7.905 -25.289 1.00 95.44 921 ALA A C 1
ATOM 7250 O O . ALA A 1 921 ? 19.766 -8.856 -25.547 1.00 95.44 921 ALA A O 1
ATOM 7251 N N . PHE A 1 922 ? 20.925 -7.066 -26.240 1.00 97.62 922 PHE A N 1
ATOM 7252 C CA . PHE A 1 922 ? 20.501 -7.156 -27.641 1.00 97.62 922 PHE A CA 1
ATOM 7253 C C . PHE A 1 922 ? 21.346 -8.122 -28.485 1.00 97.62 922 PHE A C 1
ATOM 7255 O O . PHE A 1 922 ? 20.982 -8.440 -29.617 1.00 97.62 922 PHE A O 1
ATOM 7262 N N . ARG A 1 923 ? 22.483 -8.609 -27.965 1.00 97.00 923 ARG A N 1
ATOM 7263 C CA . ARG A 1 923 ? 23.410 -9.473 -28.723 1.00 97.00 923 ARG A CA 1
ATOM 7264 C C . ARG A 1 923 ? 22.917 -10.906 -28.888 1.00 97.00 923 ARG A C 1
ATOM 7266 O O . ARG A 1 923 ? 23.393 -11.612 -29.772 1.00 97.00 923 ARG A O 1
ATOM 7273 N N . TYR A 1 924 ? 21.979 -11.338 -28.052 1.00 94.19 924 TYR A N 1
ATOM 7274 C CA . TYR A 1 924 ? 21.514 -12.726 -27.989 1.00 94.19 924 TYR A CA 1
ATOM 7275 C C . TYR A 1 924 ? 20.233 -12.974 -28.798 1.00 94.19 924 TYR A C 1
ATOM 7277 O O . TYR A 1 924 ? 19.520 -13.936 -28.541 1.00 94.19 924 TYR A O 1
ATOM 7285 N N . GLY A 1 925 ? 19.976 -12.124 -29.798 1.00 92.00 925 GLY A N 1
ATOM 7286 C CA . GLY A 1 925 ? 18.757 -12.137 -30.601 1.00 92.00 925 GLY A CA 1
ATOM 7287 C C . GLY A 1 925 ? 17.685 -11.248 -29.980 1.00 92.00 925 GLY A C 1
ATOM 7288 O O . GLY A 1 925 ? 16.957 -11.677 -29.095 1.00 92.00 925 GLY A O 1
ATOM 7289 N N . ALA A 1 926 ? 17.580 -10.008 -30.460 1.00 97.19 926 ALA A N 1
ATOM 7290 C CA . ALA A 1 926 ? 16.542 -9.074 -30.035 1.00 97.19 926 ALA A CA 1
ATOM 7291 C C . ALA A 1 926 ? 15.491 -8.875 -31.136 1.00 97.19 926 ALA A C 1
ATOM 7293 O O . ALA A 1 926 ? 15.860 -8.557 -32.274 1.00 97.19 926 ALA A O 1
ATOM 7294 N N . PRO A 1 927 ? 14.188 -9.010 -30.831 1.00 97.94 927 PRO A N 1
ATOM 7295 C CA . PRO A 1 927 ? 13.145 -8.740 -31.808 1.00 97.94 927 PRO A CA 1
ATOM 7296 C C . PRO A 1 927 ? 13.029 -7.228 -32.081 1.00 97.94 927 PRO A C 1
ATOM 7298 O O . PRO A 1 927 ? 13.334 -6.408 -31.204 1.00 97.94 927 PRO A O 1
ATOM 7301 N N . PRO A 1 928 ? 12.543 -6.814 -33.267 1.00 98.50 928 PRO A N 1
ATOM 7302 C CA . PRO A 1 928 ? 12.092 -5.445 -33.479 1.00 98.50 928 PRO A CA 1
ATOM 7303 C C . PRO A 1 928 ? 11.012 -5.090 -32.456 1.00 98.50 928 PRO A C 1
ATOM 7305 O O . PRO A 1 928 ? 10.069 -5.849 -32.247 1.00 98.50 928 PRO A O 1
ATOM 7308 N N . HIS A 1 929 ? 11.144 -3.939 -31.806 1.00 98.75 929 HIS A N 1
ATOM 7309 C CA . HIS A 1 929 ? 10.230 -3.527 -30.745 1.00 98.75 929 HIS A CA 1
ATOM 7310 C C . HIS A 1 929 ? 10.135 -2.008 -30.642 1.00 98.75 929 HIS A C 1
ATOM 7312 O O . HIS A 1 929 ? 10.950 -1.258 -31.193 1.00 98.75 929 HIS A O 1
ATOM 7318 N N . GLY A 1 930 ? 9.095 -1.555 -29.960 1.00 98.56 930 GLY A N 1
ATOM 7319 C CA . GLY A 1 930 ? 8.844 -0.152 -29.699 1.00 98.56 930 GLY A CA 1
ATOM 7320 C C . GLY A 1 930 ? 7.899 0.030 -28.531 1.00 98.56 930 GLY A C 1
ATOM 7321 O O . GLY A 1 930 ? 7.268 -0.906 -28.040 1.00 98.56 930 GLY A O 1
ATOM 7322 N N . GLY A 1 931 ? 7.786 1.269 -28.084 1.00 98.38 931 GLY A N 1
ATOM 7323 C CA . GLY A 1 931 ? 7.017 1.564 -26.895 1.00 98.38 931 GLY A CA 1
ATOM 7324 C C . GLY A 1 931 ? 6.853 3.046 -26.663 1.00 98.38 931 GLY A C 1
ATOM 7325 O O . GLY A 1 931 ? 7.258 3.884 -27.471 1.00 98.38 931 GLY A O 1
ATOM 7326 N N . PHE A 1 932 ? 6.257 3.361 -25.526 1.00 98.31 932 PHE A N 1
ATOM 7327 C CA . PHE A 1 932 ? 5.992 4.723 -25.102 1.00 98.31 932 PHE A CA 1
ATOM 7328 C C . PHE A 1 932 ? 5.980 4.826 -23.579 1.00 98.31 932 PHE A C 1
ATOM 7330 O O . PHE A 1 932 ? 5.855 3.823 -22.875 1.00 98.31 932 PHE A O 1
ATOM 7337 N N . GLY A 1 933 ? 6.145 6.043 -23.072 1.00 97.00 933 GLY A N 1
ATOM 7338 C CA . GLY A 1 933 ? 5.910 6.378 -21.670 1.00 97.00 933 GLY A CA 1
ATOM 7339 C C . GLY A 1 933 ? 4.927 7.537 -21.577 1.00 97.00 933 GLY A C 1
ATOM 7340 O O . GLY A 1 933 ? 4.962 8.436 -22.415 1.00 97.00 933 GLY A O 1
ATOM 7341 N N . VAL A 1 934 ? 4.050 7.515 -20.576 1.00 96.12 934 VAL A N 1
ATOM 7342 C CA . VAL A 1 934 ? 3.102 8.598 -20.288 1.00 96.12 934 VAL A CA 1
ATOM 7343 C C . VAL A 1 934 ? 3.138 8.977 -18.811 1.00 96.12 934 VAL A C 1
ATOM 7345 O O . VAL A 1 934 ? 3.201 8.114 -17.941 1.00 96.12 934 VAL A O 1
ATOM 7348 N N . GLY A 1 935 ? 3.075 10.275 -18.512 1.00 97.00 935 GLY A N 1
ATOM 7349 C CA . GLY A 1 935 ? 2.908 10.765 -17.140 1.00 97.00 935 GLY A CA 1
ATOM 7350 C C . GLY A 1 935 ? 1.439 10.736 -16.714 1.00 97.00 935 GLY A C 1
ATOM 7351 O O . GLY A 1 935 ? 0.615 11.439 -17.304 1.00 97.00 935 GLY A O 1
ATOM 7352 N N . LEU A 1 936 ? 1.112 9.968 -15.674 1.00 98.38 936 LEU A N 1
ATOM 7353 C CA . LEU A 1 936 ? -0.248 9.814 -15.146 1.00 98.38 936 LEU A CA 1
ATOM 7354 C C . LEU A 1 936 ? -0.873 11.166 -14.774 1.00 98.38 936 LEU A C 1
ATOM 7356 O O . LEU A 1 936 ? -1.966 11.510 -15.232 1.00 98.38 936 LEU A O 1
ATOM 7360 N N . GLU A 1 937 ? -0.145 11.965 -13.997 1.00 98.44 937 GLU A N 1
ATOM 7361 C CA . GLU A 1 937 ? -0.583 13.269 -13.503 1.00 98.44 937 GLU A CA 1
ATOM 7362 C C . GLU A 1 937 ? -0.875 14.228 -14.660 1.00 98.44 937 GLU A C 1
ATOM 7364 O O . GLU A 1 937 ? -1.794 15.048 -14.580 1.00 98.44 937 GLU A O 1
ATOM 7369 N N . ARG A 1 938 ? -0.114 14.110 -15.754 1.00 97.25 938 ARG A N 1
ATOM 7370 C CA . ARG A 1 938 ? -0.232 14.970 -16.932 1.00 97.25 938 ARG A CA 1
ATOM 7371 C C . ARG A 1 938 ? -1.446 14.620 -17.787 1.00 97.25 938 ARG A C 1
ATOM 7373 O O . ARG A 1 938 ? -2.133 15.529 -18.249 1.00 97.25 938 ARG A O 1
ATOM 7380 N N . VAL A 1 939 ? -1.773 13.332 -17.922 1.00 98.25 939 VAL A N 1
ATOM 7381 C CA . VAL A 1 939 ? -3.017 12.887 -18.576 1.00 98.25 939 VAL A CA 1
ATOM 7382 C C . VAL A 1 939 ? -4.232 13.451 -17.849 1.00 98.25 939 VAL A C 1
ATOM 7384 O O . VAL A 1 939 ? -5.090 14.063 -18.480 1.00 98.25 939 VAL A O 1
ATOM 7387 N N . VAL A 1 940 ? -4.290 13.307 -16.522 1.00 98.50 940 VAL A N 1
ATOM 7388 C CA . VAL A 1 940 ? -5.420 13.810 -15.722 1.00 98.50 940 VAL A CA 1
ATOM 7389 C C . VAL A 1 940 ? -5.495 15.334 -15.776 1.00 98.50 940 VAL A C 1
ATOM 7391 O O . VAL A 1 940 ? -6.586 15.888 -15.914 1.00 98.50 940 VAL A O 1
ATOM 7394 N N . MET A 1 941 ? -4.342 16.013 -15.707 1.00 98.50 941 MET A N 1
ATOM 7395 C CA . MET A 1 941 ? -4.262 17.472 -15.783 1.00 98.50 941 MET A CA 1
ATOM 7396 C C . MET A 1 941 ? -4.911 17.969 -17.073 1.00 98.50 941 MET A C 1
ATOM 7398 O O . MET A 1 941 ? -5.810 18.803 -17.023 1.00 98.50 941 MET A O 1
ATOM 7402 N N . LEU A 1 942 ? -4.506 17.422 -18.218 1.00 98.12 942 LEU A N 1
ATOM 7403 C CA . LEU A 1 942 ? -4.964 17.894 -19.521 1.00 98.12 942 LEU A CA 1
ATOM 7404 C C . LEU A 1 942 ? -6.378 17.406 -19.861 1.00 98.12 942 LEU A C 1
ATOM 7406 O O . LEU A 1 942 ? -7.155 18.159 -20.451 1.00 98.12 942 LEU A O 1
ATOM 7410 N N . PHE A 1 943 ? -6.768 16.201 -19.432 1.00 98.38 943 PHE A N 1
ATOM 7411 C CA . PHE A 1 943 ? -8.142 15.707 -19.584 1.00 98.38 943 PHE A CA 1
ATOM 7412 C C . PHE A 1 943 ? -9.152 16.647 -18.903 1.00 98.38 943 PHE A C 1
ATOM 7414 O O . PHE A 1 943 ? -10.117 17.084 -19.534 1.00 98.38 943 PHE A O 1
ATOM 7421 N N . CYS A 1 944 ? -8.863 17.049 -17.660 1.00 97.69 944 CYS A N 1
ATOM 7422 C CA . CYS A 1 944 ? -9.678 17.973 -16.863 1.00 97.69 944 CYS A CA 1
ATOM 7423 C C . CYS A 1 944 ? -9.349 19.464 -17.089 1.00 97.69 944 CYS A C 1
ATOM 7425 O O . CYS A 1 944 ? -9.848 20.307 -16.348 1.00 97.69 944 CYS A O 1
ATOM 7427 N N . ALA A 1 945 ? -8.493 19.793 -18.066 1.00 96.88 945 ALA A N 1
ATOM 7428 C CA . ALA A 1 945 ? -8.017 21.150 -18.373 1.00 96.88 945 ALA A CA 1
ATOM 7429 C C . ALA A 1 945 ? -7.522 21.953 -17.148 1.00 96.88 945 ALA A C 1
ATOM 7431 O O . ALA A 1 945 ? -7.779 23.149 -17.013 1.00 96.88 945 ALA A O 1
ATOM 7432 N N . LEU A 1 946 ? -6.817 21.287 -16.235 1.00 96.88 946 LEU A N 1
ATOM 7433 C CA . LEU A 1 946 ? -6.189 21.916 -15.081 1.00 96.88 946 LEU A CA 1
ATOM 7434 C C . LEU A 1 946 ? -4.909 22.647 -15.510 1.00 96.88 946 LEU A C 1
ATOM 7436 O O . LEU A 1 946 ? -4.154 22.190 -16.359 1.00 96.88 946 LEU A O 1
ATOM 7440 N N . ASP A 1 947 ? -4.649 23.780 -14.873 1.00 94.31 947 ASP A N 1
ATOM 7441 C CA . ASP A 1 947 ? -3.562 24.721 -15.174 1.00 94.31 947 ASP A CA 1
ATOM 7442 C C . ASP A 1 947 ? -2.217 24.374 -14.510 1.00 94.31 947 ASP A C 1
ATOM 7444 O O . ASP A 1 947 ? -1.206 25.025 -14.773 1.00 94.31 947 ASP A O 1
ATOM 7448 N N . ASN A 1 948 ? -2.186 23.396 -13.600 1.00 95.94 948 ASN A N 1
ATOM 7449 C CA . ASN A 1 948 ? -0.982 23.055 -12.848 1.00 95.94 948 ASN A CA 1
ATOM 7450 C C . ASN A 1 948 ? -0.960 21.581 -12.433 1.00 95.94 948 ASN A C 1
ATOM 7452 O O . ASN A 1 948 ? -1.845 21.118 -11.711 1.00 95.94 948 ASN A O 1
ATOM 7456 N N . ILE A 1 949 ? 0.117 20.882 -12.792 1.00 97.19 949 ILE A N 1
ATOM 7457 C CA . ILE A 1 949 ? 0.323 19.448 -12.543 1.00 97.19 949 ILE A CA 1
ATOM 7458 C C . ILE A 1 949 ? 0.336 19.101 -11.049 1.00 97.19 949 ILE A C 1
ATOM 7460 O O . ILE A 1 949 ? -0.024 18.005 -10.637 1.00 97.19 949 ILE A O 1
ATOM 7464 N N . ARG A 1 950 ? 0.667 20.065 -10.182 1.00 97.25 950 ARG A N 1
ATOM 7465 C CA . ARG A 1 950 ? 0.624 19.870 -8.724 1.00 97.25 950 ARG A CA 1
ATOM 7466 C C . ARG A 1 950 ? -0.795 19.637 -8.199 1.00 97.25 950 ARG A C 1
ATOM 7468 O O . ARG A 1 950 ? -0.945 19.166 -7.076 1.00 97.25 950 ARG A O 1
ATOM 7475 N N . LYS A 1 951 ? -1.837 19.990 -8.966 1.00 97.38 951 LYS A N 1
ATOM 7476 C CA . LYS A 1 951 ? -3.234 19.678 -8.619 1.00 97.38 951 LYS A CA 1
ATOM 7477 C C . LYS A 1 951 ? -3.535 18.188 -8.797 1.00 97.38 951 LYS A C 1
ATOM 7479 O O . LYS A 1 951 ? -4.338 17.661 -8.033 1.00 97.38 951 LYS A O 1
ATOM 7484 N N . THR A 1 952 ? -2.864 17.533 -9.742 1.00 98.06 952 THR A N 1
ATOM 7485 C CA . THR A 1 952 ? -3.037 16.115 -10.087 1.00 98.06 952 THR A CA 1
ATOM 7486 C C . THR A 1 952 ? -1.956 15.207 -9.515 1.00 98.06 952 THR A C 1
ATOM 7488 O O . THR A 1 952 ? -2.013 14.014 -9.736 1.00 98.06 952 THR A O 1
ATOM 7491 N N . SER A 1 953 ? -1.018 15.740 -8.730 1.00 97.94 953 SER A N 1
ATOM 7492 C CA . SER A 1 953 ? -0.124 14.945 -7.884 1.00 97.94 953 SER A CA 1
ATOM 7493 C C . SER A 1 953 ? -0.602 14.997 -6.432 1.00 97.94 953 SER A C 1
ATOM 7495 O O . SER A 1 953 ? -0.834 16.079 -5.877 1.00 97.94 953 SER A O 1
ATOM 7497 N N . LEU A 1 954 ? -0.788 13.837 -5.795 1.00 97.19 954 LEU A N 1
ATOM 7498 C CA . LEU A 1 954 ? -1.348 13.764 -4.440 1.00 97.19 954 LEU A CA 1
ATOM 7499 C C . LEU A 1 954 ? -0.457 14.496 -3.425 1.00 97.19 954 LEU A C 1
ATOM 7501 O O . LEU A 1 954 ? -0.949 15.332 -2.662 1.00 97.19 954 LEU A O 1
ATOM 7505 N N . PHE A 1 955 ? 0.851 14.252 -3.499 1.00 97.94 955 PHE A N 1
ATOM 7506 C CA . PHE A 1 955 ? 1.893 14.915 -2.718 1.00 97.94 955 PHE A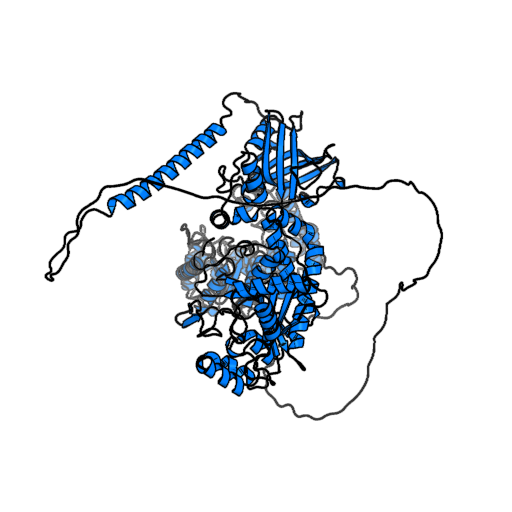 CA 1
ATOM 7507 C C . PHE A 1 955 ? 3.019 15.350 -3.665 1.00 97.94 955 PHE A C 1
ATOM 7509 O O . PHE A 1 955 ? 3.971 14.601 -3.870 1.00 97.94 955 PHE A O 1
ATOM 7516 N N . PRO A 1 956 ? 2.908 16.538 -4.285 1.00 96.88 956 PRO A N 1
ATOM 7517 C CA . PRO A 1 956 ? 3.826 16.938 -5.343 1.00 96.88 956 PRO A CA 1
ATOM 7518 C C . PRO A 1 956 ? 5.266 17.056 -4.841 1.00 96.88 956 PRO A C 1
ATOM 7520 O O . PRO A 1 956 ? 5.515 17.558 -3.738 1.00 96.88 956 PRO A O 1
ATOM 7523 N N . ARG A 1 957 ? 6.202 16.639 -5.697 1.00 96.69 957 ARG A N 1
ATOM 7524 C CA . ARG A 1 957 ? 7.644 16.822 -5.532 1.00 96.69 957 ARG A CA 1
ATOM 7525 C C . ARG A 1 957 ? 8.187 17.632 -6.695 1.00 96.69 957 ARG A C 1
ATOM 7527 O O . ARG A 1 957 ? 8.026 17.271 -7.858 1.00 96.69 957 ARG A O 1
ATOM 7534 N N . ASP A 1 958 ? 8.810 18.749 -6.367 1.00 94.69 958 ASP A N 1
ATOM 7535 C CA . ASP A 1 958 ? 9.466 19.648 -7.314 1.00 94.69 958 ASP A CA 1
ATOM 7536 C C . ASP A 1 958 ? 10.748 20.202 -6.665 1.00 94.69 958 ASP A C 1
ATOM 7538 O O . ASP A 1 958 ? 10.970 19.946 -5.475 1.00 94.69 958 ASP A O 1
ATOM 7542 N N . PRO A 1 959 ? 11.591 20.975 -7.375 1.00 93.00 959 PRO A N 1
ATOM 7543 C CA . PRO A 1 959 ? 12.872 21.400 -6.812 1.00 93.00 959 PRO A CA 1
ATOM 7544 C C . PRO A 1 959 ? 12.762 22.255 -5.531 1.00 93.00 959 PRO A C 1
ATOM 7546 O O . PRO A 1 959 ? 13.745 22.410 -4.810 1.00 93.00 959 PRO A O 1
ATOM 7549 N N . ARG A 1 960 ? 11.586 22.827 -5.217 1.00 92.44 960 ARG A N 1
ATOM 7550 C CA . ARG A 1 960 ? 11.341 23.624 -3.996 1.00 92.44 960 ARG A CA 1
ATOM 7551 C C . ARG A 1 960 ? 10.531 22.886 -2.933 1.00 92.44 960 ARG A C 1
ATOM 7553 O O . ARG A 1 960 ? 10.454 23.376 -1.805 1.00 92.44 960 ARG A O 1
ATOM 7560 N N . ARG A 1 961 ? 9.890 21.765 -3.270 1.00 92.44 961 ARG A N 1
ATOM 7561 C CA . ARG A 1 961 ? 8.909 21.093 -2.412 1.00 92.44 961 ARG A CA 1
ATOM 7562 C C . ARG A 1 961 ? 9.288 19.637 -2.155 1.00 92.44 961 ARG A C 1
ATOM 7564 O O . ARG A 1 961 ? 9.111 18.780 -3.015 1.00 92.44 961 ARG A O 1
ATOM 7571 N N . LEU A 1 962 ? 9.726 19.377 -0.921 1.00 92.31 962 LEU A N 1
ATOM 7572 C CA . LEU A 1 962 ? 10.017 18.040 -0.379 1.00 92.31 962 LEU A CA 1
ATOM 7573 C C . LEU A 1 962 ? 9.022 17.602 0.718 1.00 92.31 962 LEU A C 1
ATOM 7575 O O . LEU A 1 962 ? 8.967 16.429 1.068 1.00 92.31 962 LEU A O 1
ATOM 7579 N N . GLU A 1 963 ? 8.224 18.540 1.234 1.00 88.56 963 GLU A N 1
ATOM 7580 C CA . GLU A 1 963 ? 7.207 18.340 2.275 1.00 88.56 963 GLU A CA 1
ATOM 7581 C C . GLU A 1 963 ? 5.832 18.846 1.779 1.00 88.56 963 GLU A C 1
ATOM 7583 O O . GLU A 1 963 ? 5.776 19.796 0.978 1.00 88.56 963 GLU A O 1
ATOM 7588 N N . PRO A 1 964 ? 4.699 18.325 2.288 1.00 66.62 964 PRO A N 1
ATOM 7589 C CA . PRO A 1 964 ? 4.544 17.160 3.167 1.00 66.62 964 PRO A CA 1
ATOM 7590 C C . PRO A 1 964 ? 4.764 15.822 2.452 1.00 66.62 964 PRO A C 1
ATOM 7592 O O . PRO A 1 964 ? 4.524 15.733 1.222 1.00 66.62 964 PRO A O 1
#

Organism: NCBI:txid3103831

Foldseek 3Di:
DDWDDQFPDPDTFDQAAAELQPAQADADALVLLLVQVVLLVVLPGQEYEEECPRNLLRSLLSQLVSCVVVVDDPVSHAYEYEFAANDDDPLCGAQALSNLVVVLVVSCVSSVHQAGAEYEHQAHHPPDPLLRNQVSVQVCCVSVNYVAYAYEPDFLVSLVVQVVSCVVPVGHGHQEYEYADWLQDCCRPQARCVCCCVVPSHAYAYEDLCVLVLQQLPCLVHDDCPGSCVPPPDPPDDDVVVVVLSSQLSVQCVVLCVVLVAGSLLVSLLVRSLPPRHSYYYDYDNDSVVSVRNSCSVVCNVVCDPVSVVSSCVSSVNRDDHPDDPPPPPPDDPDDDDDDPDDDDDDDDDDDDDDDDDDDDDDDDDDDDDDDDDDDDDDDDDDDDDDDDDDDDDDDDDDDDDDDDDDDDDDDDDDDDDDDDDDDDDDDDDDDDDDDDPPPVVVVVVVVVVVVVVVVVVVVVVLVVVLPPPDDPPPDDDPLVVQEEADPPVNVPPPDPPVADADELVNQACVQAQHKHKYKAWQQDKADPDLFWIWTWGDDLLFIAIEIEGDDPPAHHSVNSSRSNPQAGRFIKMFIFGKHADPDADPPGPYRIYGHTRGMYGHGGDDNDDLDRLVQLLAAPVVQVVCVVVVHHGDHDDPVSCLQVLVSSCSHLQVSLLVVLLVLLVVLLVVLQVVVVADEDDADQKAAFDEQANADFAWDQDVNGIITGHQDSVLVQQLVLLVVRQKYWYWAKHAHPDQDPDQQDFRIFIKIKIKHFDDDAPVVQVVSVLCSVLVSLVVCVVPSVSSLVSNCNHPNDDAFWADNGAAEAELQRLVVLCVVVVHDDDSQDDDDQVSLLVSLVSCCVPPVHQKHKYFFHFPVPDGLQFAADPVDNRTTQWMFIGGNSHTFKTKHWTDLDLVSSVVSCVVSVHDCVSCVVSSVSSVVPRGGMMIMMGGSLNCSCRSSVPRGSCSSDSNTHHPVGPDD

Radius of gyration: 39.36 Å; chains: 1; bounding box: 100×120×95 Å

pLDDT: mean 83.11, std 23.81, range [21.05, 98.81]

Secondary structure (DSSP, 8-state):
--EEESTTSS-EEESEEEESTTTTTTT--HHHHHHHHHHHHHTT--EEE--TTGGGGHHHHHHHHHHHHHT--GGG-EEEEEESB--SSTTSBSS-HHHHHHHHHHHHHHHT-S-EEEEEE-S--SSS-HHHHHHHHHHHHHTTSEEEEEEES--HHHHHHHHHHHHHHT-PPP-EEE-B-BTTB-HIIIIITHHHHHHH--EEEEB-TTGGGGGGTTTTT---TTSGGGSTTTTTT--HHHHHHHHHHHHHHHHHHHHTTS-HHHHHHHHHHTSTTEEEEEE--SSHHHHHHHHGGGGGGGG--HHHHHHHHHHH--PPPPP--S-SS-----------S-----------------------------S----------------------------------------------------------------S-SHHHHHHHHHHHHHHHHHHHHHHHHHHHHT---S----S--TTGGGEEEPPHHHHSS-----PPPPPGGG--GGGTT-EEEEEEEEEEEEEEETTEEEEEEEETTEEEEEEEE-BTTTB-HHHHHHHHTSPTT-EEEEEEEEE--SS--SS-SSS-EEEEEEEEEEEPPPSS-SS-HHHHH--HHHHHHHHHTT--PPP--HHHHHHTHHHHTTSHHHHHHHHHHHHHHHHHHHHHHHTTPEE----SEEES--TTS----EEEETTEEEEE-S-SHHHHHHHHHTT--EEEEEEEEE--S---SSS--SEEEEEEEEEE-SS-THHHHHHHHHHHHHHHHHHHHH-HHHHHHHHHHS--PPPP--SS-EEEEHHHHHHHHHHTT----TTSPPPHHHHHHHHHHHHHHHS-SEEEEES-BGGGS-TTBPBPSS-TTBBSEEEEEETTEEEEEEEEB---HHHHHHHHHHTT--GGGGHHHHHTTTTT---EEEEEEEHHHHHHHHTT-S-GGGTSSS-BBTTB---